Protein AF-G0WFC9-F1 (afdb_monomer_lite)

Organism: Naumovozyma dairenensis (strain ATCC 10597 / BCRC 20456 / CBS 421 / NBRC 0211 / NRRL Y-12639) (NCBI:txid1071378)

Radius of gyration: 32.81 Å; chains: 1; bounding box: 102×100×115 Å

Secondary structure (DSSP, 8-state):
----------------------------S-SS-------------------------------------------------------------PPPP---------------TTHHHHHHHHHHHHHHHHHTTSS-HHHHS---TT--GGGS-HHHHHHHHHHHHHHHHHT-S-EEEEEEGGG--SS-SSHHHH--EEEEETTSGGGTS-EEESS-SS----SEEEEEEEEEEES-SSHHHH--B--HHHHHHHHHHHHTT-----S-EE-------TT---TT-----PPPEEEEEEEEE---HHHHHHHTSS---HHHHHHHHHHHHHTT-TT-EEEEEEEEE-TTTS-HHHHHHHHHHHHGGGGGGSSS--SEEEEEEETTHHHHHHHHHHHHH---TTT-SS-GGG--TT-EEEEEEES--TT-----B--STTTT---HHHHHHHHHHHHHHHTTT--HHHHHHHGGGGGGGSTTSHHHHHHHHHHHHHHHH-TTEEEEEEEESSBSSS-HHHHTTTTEE-TTEEEEEEEEGGGGT--TT-GGGTT----B-SSSEEEEEEEPPHHHHHHHHHHHHHHHHHHTT-GGGHHHHHHHGGGGB-TTSSTTTS-HHHHHHHHHHHHHHHHHHHHHHGGGHHHHHHHHHHTTT-SSSS-PPPPGGG-BHHHHHHHHHHHHHH-TTTEEEE-STTT-HHHHHHHHHHHHTEEPPSS----EE-------SBTT-HHHHHHHHHHHHHHHHHHTT--S-----GGG-EEEEEEESSS--------------SSSHHHHHHHHHHHHHHHH----SHHHHHHHHHGGGGGGSSSHHHHHHHHTT--

Structure (mmCIF, N/CA/C/O backbone):
data_AF-G0WFC9-F1
#
_entry.id   AF-G0WFC9-F1
#
loop_
_atom_site.group_PDB
_atom_site.id
_atom_site.type_symbol
_atom_site.label_atom_id
_atom_site.label_alt_id
_atom_site.label_comp_id
_atom_site.label_asym_id
_atom_site.label_entity_id
_atom_site.label_seq_id
_atom_site.pdbx_PDB_ins_code
_atom_site.Cartn_x
_atom_site.Cartn_y
_atom_site.Cartn_z
_atom_site.occupancy
_atom_site.B_iso_or_equiv
_atom_site.auth_seq_id
_atom_site.auth_comp_id
_atom_site.auth_asym_id
_atom_site.auth_atom_id
_atom_site.pdbx_PDB_model_num
ATOM 1 N N . MET A 1 1 ? -49.660 -21.572 49.409 1.00 31.73 1 MET A N 1
ATOM 2 C CA . MET A 1 1 ? -49.561 -22.494 50.567 1.00 31.73 1 MET A CA 1
ATOM 3 C C . MET A 1 1 ? -48.087 -22.669 50.918 1.00 31.73 1 MET A C 1
ATOM 5 O O . MET A 1 1 ? -47.267 -22.162 50.166 1.00 31.73 1 MET A O 1
ATOM 9 N N . ALA A 1 2 ? -47.801 -23.280 52.070 1.00 26.69 2 ALA A N 1
ATOM 10 C CA . ALA A 1 2 ? -46.493 -23.438 52.724 1.00 26.69 2 ALA A CA 1
ATOM 11 C C . ALA A 1 2 ? -45.270 -23.740 51.814 1.00 26.69 2 ALA A C 1
ATOM 13 O O . ALA A 1 2 ? -45.464 -24.358 50.772 1.00 26.69 2 ALA A O 1
ATOM 14 N N . VAL A 1 3 ? -43.995 -23.510 52.178 1.00 25.81 3 VAL A N 1
ATOM 15 C CA . VAL A 1 3 ? -43.252 -22.647 53.147 1.00 25.81 3 VAL A CA 1
ATOM 16 C C . VAL A 1 3 ? -41.875 -23.313 53.389 1.00 25.81 3 VAL A C 1
ATOM 18 O O . VAL A 1 3 ? -41.826 -24.508 53.654 1.00 25.81 3 VAL A O 1
ATOM 21 N N . ASP A 1 4 ? -40.811 -22.507 53.305 1.00 26.42 4 ASP A N 1
ATOM 22 C CA . ASP A 1 4 ? -39.486 -22.602 53.957 1.00 26.42 4 ASP A CA 1
ATOM 23 C C . ASP A 1 4 ? -38.442 -23.729 53.722 1.00 26.42 4 ASP A C 1
ATOM 25 O O . ASP A 1 4 ? -38.667 -24.900 53.996 1.00 26.42 4 ASP A O 1
ATOM 29 N N . ASN A 1 5 ? -37.215 -23.239 53.441 1.00 25.92 5 ASN A N 1
ATOM 30 C CA . ASN A 1 5 ? -35.891 -23.605 53.999 1.00 25.92 5 ASN A CA 1
ATOM 31 C C . ASN A 1 5 ? -35.301 -25.023 53.739 1.00 25.92 5 ASN A C 1
ATOM 33 O O . ASN A 1 5 ? -36.009 -26.007 53.599 1.00 25.92 5 ASN A O 1
ATOM 37 N N . ALA A 1 6 ? -33.974 -25.215 53.660 1.00 25.92 6 ALA A N 1
ATOM 38 C CA . ALA A 1 6 ? -32.863 -24.374 54.132 1.00 25.92 6 ALA A CA 1
ATOM 39 C C . ALA A 1 6 ? -31.593 -24.453 53.248 1.00 25.92 6 ALA A C 1
ATOM 41 O O . ALA A 1 6 ? -31.439 -25.356 52.432 1.00 25.92 6 ALA A O 1
ATOM 42 N N . ASN A 1 7 ? -30.655 -23.532 53.493 1.00 26.22 7 ASN A N 1
ATOM 43 C CA . ASN A 1 7 ? -29.249 -23.593 53.064 1.00 26.22 7 ASN A CA 1
ATOM 44 C C . ASN A 1 7 ? -28.396 -24.054 54.275 1.00 26.22 7 ASN A C 1
ATOM 46 O O . ASN A 1 7 ? -28.788 -23.756 55.409 1.00 26.22 7 ASN A O 1
ATOM 50 N N . PRO A 1 8 ? -27.252 -24.741 54.093 1.00 32.75 8 PRO A N 1
ATOM 51 C CA . PRO A 1 8 ? -25.988 -23.994 54.176 1.00 32.75 8 PRO A CA 1
ATOM 52 C C . PRO A 1 8 ? -24.880 -24.483 53.217 1.00 32.75 8 PRO A C 1
ATOM 54 O O . PRO A 1 8 ? -24.989 -25.513 52.560 1.00 32.75 8 PRO A O 1
ATOM 57 N N . ALA A 1 9 ? -23.796 -23.707 53.148 1.00 24.02 9 ALA A N 1
ATOM 58 C CA . ALA A 1 9 ? -22.703 -23.858 52.187 1.00 24.02 9 ALA A CA 1
ATOM 59 C C . ALA A 1 9 ? -21.644 -24.918 52.551 1.00 24.02 9 ALA A C 1
ATOM 61 O O . ALA A 1 9 ? -21.425 -25.219 53.725 1.00 24.02 9 ALA A O 1
ATOM 62 N N . THR A 1 10 ? -20.869 -25.350 51.550 1.00 24.33 10 THR A N 1
ATOM 63 C CA . THR A 1 10 ? -19.395 -25.432 51.659 1.00 24.33 10 THR A CA 1
ATOM 64 C C . THR A 1 10 ? -18.723 -25.357 50.278 1.00 24.33 10 THR A C 1
ATOM 66 O O . THR A 1 10 ? -19.400 -25.271 49.256 1.00 24.33 10 THR A O 1
ATOM 69 N N . GLU A 1 11 ? -17.395 -25.257 50.280 1.00 24.58 11 GLU A N 1
ATOM 70 C CA . GLU A 1 11 ? -16.532 -24.779 49.190 1.00 24.58 11 GLU A CA 1
ATOM 71 C C . GLU A 1 11 ? -16.348 -25.764 48.017 1.00 24.58 11 GLU A C 1
ATOM 73 O O . GLU A 1 11 ? -16.495 -26.975 48.170 1.00 24.58 11 GLU A O 1
ATOM 78 N N . GLY A 1 12 ? -15.946 -25.242 46.850 1.00 24.16 12 GLY A N 1
ATOM 79 C CA . GLY A 1 12 ? -15.558 -26.047 45.685 1.00 24.16 12 GLY A CA 1
ATOM 80 C C . GLY A 1 12 ? -15.281 -25.202 44.438 1.00 24.16 12 GLY A C 1
ATOM 81 O O . GLY A 1 12 ? -16.201 -24.875 43.695 1.00 24.16 12 GLY A O 1
ATOM 82 N N . VAL A 1 13 ? -14.015 -24.838 44.201 1.00 25.50 13 VAL A N 1
ATOM 83 C CA . VAL A 1 13 ? -13.577 -24.146 42.973 1.00 25.50 13 VAL A CA 1
ATOM 84 C C . VAL A 1 13 ? -12.918 -25.158 42.038 1.00 25.50 13 VAL A C 1
ATOM 86 O O . VAL A 1 13 ? -11.794 -25.582 42.295 1.00 25.50 13 VAL A O 1
ATOM 89 N N . GLU A 1 14 ? -13.585 -25.511 40.938 1.00 24.70 14 GLU A N 1
ATOM 90 C CA . GLU A 1 14 ? -12.992 -26.326 39.870 1.00 24.70 14 GLU A CA 1
ATOM 91 C C . GLU A 1 14 ? -12.635 -25.473 38.647 1.00 24.70 14 GLU A C 1
ATOM 93 O O . GLU A 1 14 ? -13.493 -24.966 37.924 1.00 24.70 14 GLU A O 1
ATOM 98 N N . THR A 1 15 ? -11.335 -25.334 38.395 1.00 23.62 15 THR A N 1
ATOM 99 C CA . THR A 1 15 ? -10.777 -24.728 37.184 1.00 23.62 15 THR A CA 1
ATOM 100 C C . THR A 1 15 ? -10.531 -25.806 36.130 1.00 23.62 15 THR A C 1
ATOM 102 O O . THR A 1 15 ? -9.493 -26.466 36.124 1.00 23.62 15 THR A O 1
ATOM 105 N N . THR A 1 16 ? -11.474 -25.986 35.201 1.00 24.52 16 THR A N 1
ATOM 106 C CA . THR A 1 16 ? -11.339 -26.960 34.104 1.00 24.52 16 THR A CA 1
ATOM 107 C C . THR A 1 16 ? -10.248 -26.547 33.113 1.00 24.52 16 THR A C 1
ATOM 109 O O . THR A 1 16 ? -10.493 -25.785 32.175 1.00 24.52 16 THR A O 1
ATOM 112 N N . SER A 1 17 ? -9.035 -27.062 33.303 1.00 21.83 17 SER A N 1
ATOM 113 C CA . SER A 1 17 ? -7.941 -26.948 32.342 1.00 21.83 17 SER A CA 1
ATOM 114 C C . SER A 1 17 ? -8.113 -27.965 31.207 1.00 21.83 17 SER A C 1
ATOM 116 O O . SER A 1 17 ? -8.269 -29.163 31.435 1.00 21.83 17 SER A O 1
ATOM 118 N N . ILE A 1 18 ? -8.080 -27.490 29.959 1.00 23.70 18 ILE A N 1
ATOM 119 C CA . ILE A 1 18 ? -8.104 -28.356 28.773 1.00 23.70 18 ILE A CA 1
ATOM 120 C C . ILE A 1 18 ? -6.658 -28.648 28.372 1.00 23.70 18 ILE A C 1
ATOM 122 O O . ILE A 1 18 ? -5.916 -27.746 27.984 1.00 23.70 18 ILE A O 1
ATOM 126 N N . SER A 1 19 ? -6.247 -29.909 28.484 1.00 21.17 19 SER A N 1
ATOM 127 C CA . SER A 1 19 ? -4.893 -30.360 28.168 1.00 21.17 19 SER A CA 1
ATOM 128 C C . SER A 1 19 ? -4.743 -30.726 26.687 1.00 21.17 19 SER A C 1
ATOM 130 O O . SER A 1 19 ? -5.444 -31.589 26.159 1.00 21.17 19 SER A O 1
ATOM 132 N N . CYS A 1 20 ? -3.783 -30.100 26.001 1.00 22.27 20 CYS A N 1
ATOM 133 C CA . CYS A 1 20 ? -3.424 -30.476 24.634 1.00 22.27 20 CYS A CA 1
ATOM 134 C C . CYS A 1 20 ? -2.626 -31.790 24.624 1.00 22.27 20 CYS A C 1
ATOM 136 O O . CYS A 1 20 ? -1.502 -31.856 25.123 1.00 22.27 20 CYS A O 1
ATOM 138 N N . SER A 1 21 ? -3.190 -32.839 24.024 1.00 22.41 21 SER A N 1
ATOM 139 C CA . SER A 1 21 ? -2.544 -34.148 23.891 1.00 22.41 21 SER A CA 1
ATOM 140 C C . SER A 1 21 ? -1.449 -34.142 22.815 1.00 22.41 21 SER A C 1
ATOM 142 O O . SER A 1 21 ? -1.744 -34.011 21.626 1.00 22.41 21 SER A O 1
ATOM 144 N N . VAL A 1 22 ? -0.191 -34.347 23.212 1.00 22.59 22 VAL A N 1
ATOM 145 C CA . VAL A 1 22 ? 0.944 -34.468 22.280 1.00 22.59 22 VAL A CA 1
ATOM 146 C C . VAL A 1 22 ? 0.939 -35.847 21.607 1.00 22.59 22 VAL A C 1
ATOM 148 O O . VAL A 1 22 ? 1.142 -36.864 22.268 1.00 22.59 22 VAL A O 1
ATOM 151 N N . VAL A 1 23 ? 0.758 -35.891 20.283 1.00 22.70 23 VAL A N 1
ATOM 152 C CA . VAL A 1 23 ? 0.801 -37.135 19.490 1.00 22.70 23 VAL A CA 1
ATOM 153 C C . VAL A 1 23 ? 2.210 -37.360 18.927 1.00 22.70 23 VAL A C 1
ATOM 155 O O . VAL A 1 23 ? 2.611 -36.752 17.937 1.00 22.70 23 VAL A O 1
ATOM 158 N N . THR A 1 24 ? 2.976 -38.256 19.551 1.00 22.97 24 THR A N 1
ATOM 159 C CA . THR A 1 24 ? 4.380 -38.550 19.209 1.00 22.97 24 THR A CA 1
ATOM 160 C C . THR A 1 24 ? 4.529 -39.638 18.139 1.00 22.97 24 THR A C 1
ATOM 162 O O . THR A 1 24 ? 4.871 -40.787 18.421 1.00 22.97 24 THR A O 1
ATOM 165 N N . ASN A 1 25 ? 4.337 -39.276 16.868 1.00 24.22 25 ASN A N 1
ATOM 166 C CA . ASN A 1 25 ? 4.564 -40.194 15.745 1.00 24.22 25 ASN A CA 1
ATOM 167 C C . ASN A 1 25 ? 6.067 -40.340 15.414 1.00 24.22 25 ASN A C 1
ATOM 169 O O . ASN A 1 25 ? 6.614 -39.618 14.582 1.00 24.22 25 ASN A O 1
ATOM 173 N N . LYS A 1 26 ? 6.752 -41.296 16.057 1.00 24.34 26 LYS A N 1
ATOM 174 C CA . LYS A 1 26 ? 8.135 -41.670 15.708 1.00 24.34 26 LYS A CA 1
ATOM 175 C C . LYS A 1 26 ? 8.180 -42.449 14.386 1.00 24.34 26 LYS A C 1
ATOM 177 O O . LYS A 1 26 ? 7.756 -43.602 14.340 1.00 24.34 26 LYS A O 1
ATOM 182 N N . ARG A 1 27 ? 8.798 -41.874 13.349 1.00 24.23 27 ARG A N 1
ATOM 183 C CA . ARG A 1 27 ? 9.395 -42.612 12.219 1.00 24.23 27 ARG A CA 1
ATOM 184 C C . ARG A 1 27 ? 10.788 -42.055 11.924 1.00 24.23 27 ARG A C 1
ATOM 186 O O . ARG A 1 27 ? 10.979 -40.843 11.921 1.00 24.23 27 ARG A O 1
ATOM 193 N N . THR A 1 28 ? 11.759 -42.946 11.753 1.00 24.91 28 THR A N 1
ATOM 194 C CA . THR A 1 28 ? 13.186 -42.625 11.604 1.00 24.91 28 THR A CA 1
ATOM 195 C C . THR A 1 28 ? 13.568 -42.326 10.154 1.00 24.91 28 THR A C 1
ATOM 197 O O . THR A 1 28 ? 12.949 -42.821 9.218 1.00 24.91 28 THR A O 1
ATOM 200 N N . TRP A 1 29 ? 14.593 -41.491 9.975 1.00 25.50 29 TRP A N 1
ATOM 201 C CA . TRP A 1 29 ? 14.926 -40.807 8.714 1.00 25.50 29 TRP A CA 1
ATOM 202 C C . TRP A 1 29 ? 15.884 -41.572 7.769 1.00 25.50 29 TRP A C 1
ATOM 204 O O . TRP A 1 29 ? 16.484 -40.981 6.877 1.00 25.50 29 TRP A O 1
ATOM 214 N N . THR A 1 30 ? 16.073 -42.879 7.959 1.00 25.22 30 THR A N 1
ATOM 215 C CA . THR A 1 30 ? 17.232 -43.620 7.415 1.00 25.22 30 THR A CA 1
ATOM 216 C C . THR A 1 30 ? 17.039 -44.297 6.055 1.00 25.22 30 THR A C 1
ATOM 218 O O . THR A 1 30 ? 18.028 -44.651 5.417 1.00 25.22 30 THR A O 1
ATOM 221 N N . ASP A 1 31 ? 15.805 -44.465 5.575 1.00 27.83 31 ASP A N 1
ATOM 222 C CA . ASP A 1 31 ? 15.506 -45.478 4.544 1.00 27.83 31 ASP A CA 1
ATOM 223 C C . ASP A 1 31 ? 15.400 -44.922 3.103 1.00 27.83 31 ASP A C 1
ATOM 225 O O . ASP A 1 31 ? 14.920 -45.610 2.203 1.00 27.83 31 ASP A O 1
ATOM 229 N N . LEU A 1 32 ? 15.837 -43.677 2.858 1.00 27.81 32 LEU A N 1
ATOM 230 C CA . LEU A 1 32 ? 15.559 -42.941 1.607 1.00 27.81 32 LEU A CA 1
ATOM 231 C C . LEU A 1 32 ? 16.766 -42.634 0.693 1.00 27.81 32 LEU A C 1
ATOM 233 O O . LEU A 1 32 ? 16.575 -42.043 -0.367 1.00 27.81 32 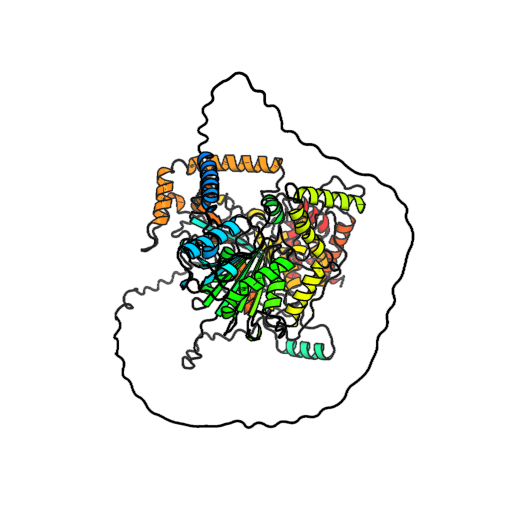LEU A O 1
ATOM 237 N N . PHE A 1 33 ? 17.992 -43.058 1.035 1.00 24.84 33 PHE A N 1
ATOM 238 C CA . PHE A 1 33 ? 19.209 -42.702 0.275 1.00 24.84 33 PHE A CA 1
ATOM 239 C C . PHE A 1 33 ? 20.107 -43.889 -0.132 1.00 24.84 33 PHE A C 1
ATOM 241 O O . PHE A 1 33 ? 21.286 -43.944 0.211 1.00 24.84 33 PHE A O 1
ATOM 248 N N . LEU A 1 34 ? 19.589 -44.811 -0.958 1.00 23.66 34 LEU A N 1
ATOM 249 C CA . LEU A 1 34 ? 20.420 -45.796 -1.676 1.00 23.66 34 LEU A CA 1
ATOM 250 C C . LEU A 1 34 ? 19.961 -46.064 -3.123 1.00 23.66 34 LEU A C 1
ATOM 252 O O . LEU A 1 34 ? 19.254 -47.038 -3.382 1.00 23.66 34 LEU A O 1
ATOM 256 N N . ARG A 1 35 ? 20.468 -45.263 -4.077 1.00 23.97 35 ARG A N 1
ATOM 257 C CA . ARG A 1 35 ? 21.059 -45.715 -5.366 1.00 23.97 35 ARG A CA 1
ATOM 258 C C . ARG A 1 35 ? 21.599 -44.532 -6.186 1.00 23.97 35 ARG A C 1
ATOM 260 O O . ARG A 1 35 ? 20.958 -43.494 -6.293 1.00 23.97 35 ARG A O 1
ATOM 267 N N . ARG A 1 36 ? 22.792 -44.704 -6.769 1.00 23.73 36 ARG A N 1
ATOM 268 C CA . ARG A 1 36 ? 23.409 -43.789 -7.753 1.00 23.73 36 ARG A CA 1
ATOM 269 C C . ARG A 1 36 ? 23.038 -44.213 -9.193 1.00 23.73 36 ARG A C 1
ATOM 271 O O . ARG A 1 36 ? 22.570 -45.339 -9.367 1.00 23.73 36 ARG A O 1
ATOM 278 N N . PRO A 1 37 ? 23.181 -43.329 -10.201 1.00 23.73 37 PRO A N 1
ATOM 279 C CA . PRO A 1 37 ? 22.574 -43.528 -11.520 1.00 23.73 37 PRO A CA 1
ATOM 280 C C . PRO A 1 37 ? 23.294 -44.563 -12.394 1.00 23.73 37 PRO A C 1
ATOM 282 O O . PRO A 1 37 ? 24.479 -44.839 -12.213 1.00 23.73 37 PRO A O 1
ATOM 285 N N . ILE A 1 38 ? 22.571 -45.066 -13.398 1.00 23.70 38 ILE A N 1
ATOM 286 C CA . ILE A 1 38 ? 23.099 -45.855 -14.519 1.00 23.70 38 ILE A CA 1
ATOM 287 C C . ILE A 1 38 ? 22.883 -45.046 -15.804 1.00 23.70 38 ILE A C 1
ATOM 289 O O . ILE A 1 38 ? 21.805 -44.493 -16.013 1.00 23.70 38 ILE A O 1
ATOM 293 N N . VAL A 1 39 ? 23.909 -44.984 -16.651 1.00 24.70 39 VAL A N 1
ATOM 294 C CA . VAL A 1 39 ? 23.888 -44.320 -17.963 1.00 24.70 39 VAL A CA 1
ATOM 295 C C . VAL A 1 39 ? 23.737 -45.372 -19.064 1.00 24.70 39 VAL A C 1
ATOM 297 O O . VAL A 1 39 ? 24.510 -46.331 -19.064 1.00 24.70 39 VAL A O 1
ATOM 300 N N . PRO A 1 40 ? 22.830 -45.179 -20.037 1.00 24.73 40 PRO A N 1
ATOM 301 C CA . PRO A 1 40 ? 22.919 -45.819 -21.340 1.00 24.73 40 PRO A CA 1
ATOM 302 C C . PRO A 1 40 ? 23.317 -44.827 -22.447 1.00 24.73 40 PRO A C 1
ATOM 304 O O . PRO A 1 40 ? 22.805 -43.715 -22.560 1.00 24.73 40 PRO A O 1
ATOM 307 N N . ILE A 1 41 ? 24.273 -45.296 -23.239 1.00 24.22 41 ILE A N 1
ATOM 308 C CA . ILE A 1 41 ? 24.921 -44.699 -24.411 1.00 24.22 41 ILE A CA 1
ATOM 309 C C . ILE A 1 41 ? 23.929 -44.506 -25.584 1.00 24.22 41 ILE A C 1
ATOM 311 O O . ILE A 1 41 ? 22.889 -45.157 -25.635 1.00 24.22 41 ILE A O 1
ATOM 315 N N . ASN A 1 42 ? 24.276 -43.625 -26.532 1.00 24.42 42 ASN A N 1
ATOM 316 C CA . ASN A 1 42 ? 23.567 -43.412 -27.804 1.00 24.42 42 ASN A CA 1
ATOM 317 C C . ASN A 1 42 ? 23.346 -44.702 -28.615 1.00 24.42 42 ASN A C 1
ATOM 319 O O . ASN A 1 42 ? 24.247 -45.533 -28.697 1.00 24.42 42 ASN A O 1
ATOM 323 N N . GLU A 1 43 ? 22.281 -44.731 -29.418 1.00 24.34 43 GLU A N 1
ATOM 324 C CA . GLU A 1 43 ? 22.300 -45.429 -30.709 1.00 24.34 43 GLU A CA 1
ATOM 325 C C . GLU A 1 43 ? 21.490 -44.647 -31.762 1.00 24.34 43 GLU A C 1
ATOM 327 O O . GLU A 1 43 ? 20.539 -43.941 -31.430 1.00 24.34 43 GLU A O 1
ATOM 332 N N . ASN A 1 44 ? 21.914 -44.710 -33.030 1.00 24.22 44 ASN A N 1
ATOM 333 C CA . ASN A 1 44 ? 21.280 -44.003 -34.151 1.00 24.22 44 ASN A CA 1
ATOM 334 C C . ASN A 1 44 ? 20.247 -44.895 -34.849 1.00 24.22 44 ASN A C 1
ATOM 336 O O . ASN A 1 44 ? 20.459 -46.098 -34.985 1.00 24.22 44 ASN A O 1
ATOM 340 N N . THR A 1 45 ? 19.212 -44.304 -35.449 1.00 25.83 45 THR A N 1
ATOM 341 C CA . THR A 1 45 ? 18.522 -44.925 -36.596 1.00 25.83 45 THR A CA 1
ATOM 342 C C . THR A 1 45 ? 17.838 -43.874 -37.471 1.00 25.83 45 THR A C 1
ATOM 344 O O . THR A 1 45 ? 17.292 -42.893 -36.975 1.00 25.83 45 THR A O 1
ATOM 347 N N . THR A 1 46 ? 17.887 -44.076 -38.787 1.00 25.62 46 THR A N 1
ATOM 348 C CA . THR A 1 46 ? 17.332 -43.188 -39.823 1.00 25.62 46 THR A CA 1
ATOM 349 C C . THR A 1 46 ? 16.203 -43.888 -40.574 1.00 25.62 46 THR A C 1
ATOM 351 O O . THR A 1 46 ? 16.395 -45.032 -40.987 1.00 25.62 46 THR A O 1
ATOM 354 N N . ALA A 1 47 ? 15.077 -43.210 -40.820 1.00 25.34 47 ALA A N 1
ATOM 355 C CA . ALA A 1 47 ? 14.061 -43.665 -41.775 1.00 25.34 47 ALA A CA 1
ATOM 356 C C . ALA A 1 47 ? 13.241 -42.495 -42.353 1.00 25.34 47 ALA A C 1
ATOM 358 O O . ALA A 1 47 ? 12.731 -41.647 -41.623 1.00 25.34 47 ALA A O 1
ATOM 359 N N . ASP A 1 48 ? 13.133 -42.484 -43.677 1.00 24.67 48 ASP A N 1
ATOM 360 C CA . ASP A 1 48 ? 12.529 -41.458 -44.531 1.00 24.67 48 ASP A CA 1
ATOM 361 C C . ASP A 1 48 ? 10.986 -41.388 -44.455 1.00 24.67 48 ASP A C 1
ATOM 363 O O . ASP A 1 48 ? 10.338 -42.418 -44.260 1.00 24.67 48 ASP A O 1
ATOM 367 N N . ASN A 1 49 ? 10.386 -40.220 -44.758 1.00 25.75 49 ASN A N 1
ATOM 368 C CA . ASN A 1 49 ? 9.578 -39.985 -45.985 1.00 25.75 49 ASN A CA 1
ATOM 369 C C . ASN A 1 49 ? 8.624 -38.762 -45.917 1.00 25.75 49 ASN A C 1
ATOM 371 O O . ASN A 1 49 ? 7.832 -38.629 -44.992 1.00 25.75 49 ASN A O 1
ATOM 375 N N . ASN A 1 50 ? 8.658 -37.943 -46.980 1.00 24.72 50 ASN A N 1
ATOM 376 C CA . ASN A 1 50 ? 7.535 -37.401 -47.783 1.00 24.72 50 ASN A CA 1
ATOM 377 C C . ASN A 1 50 ? 6.148 -37.214 -47.103 1.00 24.72 50 ASN A C 1
ATOM 379 O O . ASN A 1 50 ? 5.542 -38.177 -46.644 1.00 24.72 50 ASN A O 1
ATOM 383 N N . ASN A 1 51 ? 5.476 -36.053 -47.201 1.00 25.84 51 ASN A N 1
ATOM 384 C CA . ASN A 1 51 ? 5.006 -35.532 -48.497 1.00 25.84 51 ASN A CA 1
ATOM 385 C C . ASN A 1 51 ? 4.461 -34.079 -48.498 1.00 25.84 51 ASN A C 1
ATOM 387 O O . ASN A 1 51 ? 4.227 -33.467 -47.458 1.00 25.84 51 ASN A O 1
ATOM 391 N N . ASN A 1 52 ? 4.222 -33.586 -49.718 1.00 25.45 52 ASN A N 1
ATOM 392 C CA . ASN A 1 52 ? 3.806 -32.232 -50.114 1.00 25.45 52 ASN A CA 1
ATOM 393 C C . ASN A 1 52 ? 2.389 -31.792 -49.676 1.00 25.45 52 ASN A C 1
ATOM 395 O O . ASN A 1 52 ? 1.490 -32.620 -49.533 1.00 25.45 52 ASN A O 1
ATOM 399 N N . ASN A 1 53 ? 2.181 -30.467 -49.591 1.00 27.88 53 ASN A N 1
ATOM 400 C CA . ASN A 1 53 ? 1.282 -29.658 -50.455 1.00 27.88 53 ASN A CA 1
ATOM 401 C C . ASN A 1 53 ? 1.258 -28.211 -49.908 1.00 27.88 53 ASN A C 1
ATOM 403 O O . ASN A 1 53 ? 0.935 -27.986 -48.747 1.00 27.88 53 ASN A O 1
ATOM 407 N N . GLU A 1 54 ? 1.800 -27.214 -50.608 1.00 27.05 54 GLU A N 1
ATOM 408 C CA . GLU A 1 54 ? 1.181 -26.485 -51.734 1.00 27.05 54 GLU A CA 1
ATOM 409 C C . GLU A 1 54 ? -0.142 -25.774 -51.390 1.00 27.05 54 GLU A C 1
ATOM 411 O O . GLU A 1 54 ? -1.183 -26.398 -51.198 1.00 27.05 54 GLU A O 1
ATOM 416 N N . THR A 1 55 ? -0.104 -24.436 -51.401 1.00 26.53 55 THR A N 1
ATOM 417 C CA . THR A 1 55 ? -1.280 -23.556 -51.462 1.00 26.53 55 THR A CA 1
ATOM 418 C C . THR A 1 55 ? -1.110 -22.556 -52.606 1.00 26.53 55 THR A C 1
ATOM 420 O O . THR A 1 55 ? -0.140 -21.802 -52.665 1.00 26.53 55 THR A O 1
ATOM 423 N N . THR A 1 56 ? -2.050 -22.569 -53.550 1.00 26.70 56 THR A N 1
ATOM 424 C CA . THR A 1 56 ? -2.013 -21.751 -54.770 1.00 26.70 56 THR A CA 1
ATOM 425 C C . THR A 1 56 ? -2.358 -20.282 -54.536 1.00 26.70 56 THR A C 1
ATOM 427 O O . THR A 1 56 ? -3.157 -19.927 -53.670 1.00 26.70 56 THR A O 1
ATOM 430 N N . THR A 1 57 ? -1.796 -19.427 -55.386 1.00 25.53 57 THR A N 1
ATOM 431 C CA . THR A 1 57 ? -2.140 -18.010 -55.522 1.00 25.53 57 THR A CA 1
ATOM 432 C C . THR A 1 57 ? -3.454 -17.794 -56.278 1.00 25.53 57 THR A C 1
ATOM 434 O O . THR A 1 57 ? -3.760 -18.510 -57.225 1.00 25.53 57 THR A O 1
ATOM 437 N N . THR A 1 58 ? -4.145 -16.698 -55.956 1.00 25.83 58 THR A N 1
ATOM 438 C CA . THR A 1 58 ? -4.989 -15.952 -56.908 1.00 25.83 58 THR A CA 1
ATOM 439 C C . THR A 1 58 ? -4.897 -14.456 -56.605 1.00 25.83 58 THR A C 1
ATOM 441 O O . THR A 1 58 ? -4.863 -14.058 -55.441 1.00 25.83 58 THR A O 1
ATOM 444 N N . ARG A 1 59 ? -4.831 -13.637 -57.658 1.00 27.03 59 ARG A N 1
ATOM 445 C CA . ARG A 1 59 ? -4.997 -12.173 -57.630 1.00 27.03 59 ARG A CA 1
ATOM 446 C C . ARG A 1 59 ? -6.429 -11.827 -58.053 1.00 27.03 59 ARG A C 1
ATOM 448 O O . ARG A 1 59 ? -7.053 -12.640 -58.721 1.00 27.03 59 ARG A O 1
ATOM 455 N N . ASP A 1 60 ? -6.913 -10.649 -57.660 1.00 24.34 60 ASP A N 1
ATOM 456 C CA . ASP A 1 60 ? -7.253 -9.520 -58.556 1.00 24.34 60 ASP A CA 1
ATOM 457 C C . ASP A 1 60 ? -7.626 -8.302 -57.671 1.00 24.34 60 ASP A C 1
ATOM 459 O O . ASP A 1 60 ? -8.190 -8.502 -56.598 1.00 24.34 60 ASP A O 1
ATOM 463 N N . ASN A 1 61 ? -7.230 -7.033 -57.869 1.00 26.77 61 ASN A N 1
ATOM 464 C CA . ASN A 1 61 ? -6.841 -6.154 -58.999 1.00 26.77 61 ASN A CA 1
ATOM 465 C C . ASN A 1 61 ? -7.972 -5.431 -59.765 1.00 26.77 61 ASN A C 1
ATOM 467 O O . ASN A 1 61 ? -8.336 -5.854 -60.851 1.00 26.77 61 ASN A O 1
ATOM 471 N N . THR A 1 62 ? -8.365 -4.253 -59.252 1.00 25.12 62 THR A N 1
ATOM 472 C CA . THR A 1 62 ? -8.738 -2.994 -59.966 1.00 25.12 62 THR A CA 1
ATOM 473 C C . THR A 1 62 ? -8.796 -1.871 -58.893 1.00 25.12 62 THR A C 1
ATOM 475 O O . THR A 1 62 ? -9.278 -2.167 -57.802 1.00 25.12 62 THR A O 1
ATOM 478 N N . LEU A 1 63 ? -8.232 -0.645 -58.972 1.00 26.38 63 LEU A N 1
ATOM 479 C CA . LEU A 1 63 ? -8.093 0.382 -60.043 1.00 26.38 63 LEU A CA 1
ATOM 480 C C . LEU A 1 63 ? -9.474 0.940 -60.469 1.00 26.38 63 LEU A C 1
ATOM 482 O O . LEU A 1 63 ? -10.388 0.152 -60.650 1.00 26.38 63 LEU A O 1
ATOM 486 N N . GLU A 1 64 ? -9.780 2.238 -60.608 1.00 26.14 64 GLU A N 1
ATOM 487 C CA . GLU A 1 64 ? -9.063 3.543 -60.622 1.00 26.14 64 GLU A CA 1
ATOM 488 C C . GLU A 1 64 ? -10.116 4.663 -60.265 1.00 26.14 64 GLU A C 1
ATOM 490 O O . GLU A 1 64 ? -11.259 4.300 -59.995 1.00 26.14 64 GLU A O 1
ATOM 495 N N . ASN A 1 65 ? -9.936 6.000 -60.188 1.00 25.72 65 ASN A N 1
ATOM 496 C CA . ASN A 1 65 ? -8.876 6.991 -60.495 1.00 25.72 65 ASN A CA 1
ATOM 497 C C . ASN A 1 65 ? -9.133 8.300 -59.657 1.00 25.72 65 ASN A C 1
ATOM 499 O O . ASN A 1 65 ? -10.283 8.545 -59.306 1.00 25.72 65 ASN A O 1
ATOM 503 N N . GLN A 1 66 ? -8.134 9.020 -59.107 1.00 26.84 66 GLN A N 1
ATOM 504 C CA . GLN A 1 66 ? -7.408 10.230 -59.612 1.00 26.84 66 GLN A CA 1
ATOM 505 C C . GLN A 1 66 ? -8.033 11.642 -59.402 1.00 26.84 66 GLN A C 1
ATOM 507 O O . GLN A 1 66 ? -9.224 11.826 -59.617 1.00 26.84 66 GLN A O 1
ATOM 512 N N . ASN A 1 67 ? -7.137 12.619 -59.120 1.00 27.39 67 ASN A N 1
ATOM 513 C CA . ASN A 1 67 ? -7.192 14.091 -59.359 1.00 27.39 67 ASN A CA 1
ATOM 514 C C . ASN A 1 67 ? -8.269 14.926 -58.595 1.00 27.39 67 ASN A C 1
ATOM 516 O O . ASN A 1 67 ? -9.280 14.376 -58.177 1.00 27.39 67 ASN A O 1
ATOM 520 N N . ASP A 1 68 ? -8.167 16.243 -58.315 1.00 27.55 68 ASP A N 1
ATOM 521 C CA . ASP A 1 68 ? -7.162 17.344 -58.464 1.00 27.55 68 ASP A CA 1
ATOM 522 C C . ASP A 1 68 ? -7.573 18.520 -57.498 1.00 27.55 68 ASP A C 1
ATOM 524 O O . ASP A 1 68 ? -8.609 18.375 -56.848 1.00 27.55 68 ASP A O 1
ATOM 528 N N . SER A 1 69 ? -6.941 19.699 -57.291 1.00 27.30 69 SER A N 1
ATOM 529 C CA . SER A 1 69 ? -5.671 20.376 -57.687 1.00 27.30 69 SER A CA 1
ATOM 530 C C . SER A 1 69 ? -5.321 21.517 -56.663 1.00 27.30 69 SER A C 1
ATOM 532 O O . SER A 1 69 ? -5.996 21.639 -55.647 1.00 27.30 69 SER A O 1
ATOM 534 N N . GLU A 1 70 ? -4.279 22.339 -56.935 1.00 26.66 70 GLU A N 1
ATOM 535 C CA . GLU A 1 70 ? -4.032 23.769 -56.533 1.00 26.66 70 GLU A CA 1
ATOM 536 C C . GLU A 1 70 ? -4.125 24.227 -55.041 1.00 26.66 70 GLU A C 1
ATOM 538 O O . GLU A 1 70 ? -5.098 24.006 -54.336 1.00 26.66 70 GLU A O 1
ATOM 543 N N . GLN A 1 71 ? -3.090 24.814 -54.408 1.00 27.03 71 GLN A N 1
ATOM 544 C CA . GLN A 1 71 ? -2.402 26.122 -54.594 1.00 27.03 71 GLN A CA 1
ATOM 545 C C . GLN A 1 71 ? -3.197 27.406 -54.243 1.00 27.03 71 GLN A C 1
ATOM 547 O O . GLN A 1 71 ? -4.107 27.790 -54.967 1.00 27.03 71 GLN A O 1
ATOM 552 N N . THR A 1 72 ? -2.721 28.194 -53.257 1.00 26.62 72 THR A N 1
ATOM 553 C CA . THR A 1 72 ? -2.165 29.566 -53.468 1.00 26.62 72 THR A CA 1
ATOM 554 C C . THR A 1 72 ? -1.651 30.250 -52.180 1.00 26.62 72 THR A C 1
ATOM 556 O O . THR A 1 72 ? -1.963 29.855 -51.062 1.00 26.62 72 THR A O 1
ATOM 559 N N . ASN A 1 73 ? -0.810 31.280 -52.358 1.00 26.75 73 ASN A N 1
ATOM 560 C CA . ASN A 1 73 ? -0.106 32.041 -51.312 1.00 26.75 73 ASN A CA 1
ATOM 561 C C . ASN A 1 73 ? -0.967 33.099 -50.593 1.00 26.75 73 ASN A C 1
ATOM 563 O O . ASN A 1 73 ? -1.859 33.680 -51.212 1.00 26.75 73 ASN A O 1
ATOM 567 N N . ARG A 1 74 ? -0.516 33.548 -49.406 1.00 25.44 74 ARG A N 1
ATOM 568 C CA . ARG A 1 74 ? -0.334 34.994 -49.123 1.00 25.44 74 ARG A CA 1
ATOM 569 C C . ARG A 1 74 ? 0.678 35.277 -48.001 1.00 25.44 74 ARG A C 1
ATOM 571 O O . ARG A 1 74 ? 0.943 34.427 -47.161 1.00 25.44 74 ARG A O 1
ATOM 578 N N . ILE A 1 75 ? 1.263 36.473 -48.067 1.00 26.72 75 ILE A N 1
ATOM 579 C CA . ILE A 1 75 ? 2.400 37.021 -47.299 1.00 26.72 75 ILE A CA 1
ATOM 580 C C . ILE A 1 75 ? 2.105 38.531 -47.060 1.00 26.72 75 ILE A C 1
ATOM 582 O O . ILE A 1 75 ? 1.203 39.054 -47.719 1.00 26.72 75 ILE A O 1
ATOM 586 N N . ASN A 1 76 ? 2.884 39.215 -46.200 1.00 26.94 76 ASN A N 1
ATOM 587 C CA . ASN A 1 76 ? 2.931 40.677 -45.940 1.00 26.94 76 ASN A CA 1
ATOM 588 C C . ASN A 1 76 ? 1.804 41.296 -45.065 1.00 26.94 76 ASN A C 1
ATOM 590 O O . ASN A 1 76 ? 0.654 40.881 -45.166 1.00 26.94 76 ASN A O 1
ATOM 594 N N . ASN A 1 77 ? 2.041 42.347 -44.250 1.00 28.14 77 ASN A N 1
ATOM 595 C CA . ASN A 1 77 ? 3.291 42.864 -43.634 1.00 28.14 77 ASN A CA 1
ATOM 596 C C . ASN A 1 77 ? 3.006 43.971 -42.577 1.00 28.14 77 ASN A C 1
ATOM 598 O O . ASN A 1 77 ? 1.966 44.612 -42.672 1.00 28.14 77 ASN A O 1
ATOM 602 N N . GLU A 1 78 ? 4.003 44.258 -41.713 1.00 29.27 78 GLU A N 1
ATOM 603 C CA . GLU A 1 78 ? 4.389 45.605 -41.187 1.00 29.27 78 GLU A CA 1
ATOM 604 C C . GLU A 1 78 ? 3.374 46.420 -40.330 1.00 29.27 78 GLU A C 1
ATOM 606 O O . GLU A 1 78 ? 2.195 46.102 -40.281 1.00 29.27 78 GLU A O 1
ATOM 611 N N . GLN A 1 79 ? 3.720 47.462 -39.546 1.00 27.39 79 GLN A N 1
ATOM 612 C CA . GLN A 1 79 ? 4.963 48.202 -39.183 1.00 27.39 79 GLN A CA 1
ATOM 613 C C . GLN A 1 79 ? 4.751 48.778 -37.732 1.00 27.39 79 GLN A C 1
ATOM 615 O O . GLN A 1 79 ? 3.663 48.599 -37.191 1.00 27.39 79 GLN A O 1
ATOM 620 N N . ALA A 1 80 ? 5.650 49.446 -36.983 1.00 24.55 80 ALA A N 1
ATOM 621 C CA . ALA A 1 80 ? 6.895 50.185 -37.260 1.00 24.55 80 ALA A CA 1
ATOM 622 C C . ALA A 1 80 ? 7.878 50.203 -36.045 1.00 24.55 80 ALA A C 1
ATOM 624 O O . ALA A 1 80 ? 7.528 49.758 -34.954 1.00 24.55 80 ALA A O 1
ATOM 625 N N . GLY A 1 81 ? 9.098 50.741 -36.245 1.00 20.86 81 GLY A N 1
ATOM 626 C CA . GLY A 1 81 ? 10.112 51.048 -35.203 1.00 20.86 81 GLY A CA 1
ATOM 627 C C . GLY A 1 81 ? 9.971 52.466 -34.596 1.00 20.86 81 GLY A C 1
ATOM 628 O O . GLY A 1 81 ? 8.828 52.922 -34.526 1.00 20.86 81 GLY A O 1
ATOM 629 N N . PRO A 1 82 ? 11.050 53.201 -34.192 1.00 35.09 82 PRO A N 1
ATOM 630 C CA . PRO A 1 82 ? 12.480 53.078 -34.587 1.00 35.09 82 PRO A CA 1
ATOM 631 C C . PRO A 1 82 ? 13.521 53.055 -33.398 1.00 35.09 82 PRO A C 1
ATOM 633 O O . PRO A 1 82 ? 13.139 53.337 -32.270 1.00 35.09 82 PRO A O 1
ATOM 636 N N . VAL A 1 83 ? 14.747 52.482 -33.531 1.00 28.09 83 VAL A N 1
ATOM 637 C CA . VAL A 1 83 ? 16.110 53.095 -33.793 1.00 28.09 83 VAL A CA 1
ATOM 638 C C . VAL A 1 83 ? 16.621 54.043 -32.661 1.00 28.09 83 VAL A C 1
ATOM 640 O O . VAL A 1 83 ? 15.803 54.779 -32.130 1.00 28.09 83 VAL A O 1
ATOM 643 N N . GLN A 1 84 ? 17.888 54.117 -32.177 1.00 25.72 84 GLN A N 1
ATOM 644 C CA . GLN A 1 84 ? 19.286 53.802 -32.629 1.00 25.72 84 GLN A CA 1
ATOM 645 C C . GLN A 1 84 ? 20.126 53.182 -31.448 1.00 25.72 84 GLN A C 1
ATOM 647 O O . GLN A 1 84 ? 19.688 53.303 -30.309 1.00 25.72 84 GLN A O 1
ATOM 652 N N . SER A 1 85 ? 21.134 52.299 -31.643 1.00 25.31 85 SER A N 1
ATOM 653 C CA . SER A 1 85 ? 22.627 52.491 -31.721 1.00 25.31 85 SER A CA 1
ATOM 654 C C . SER A 1 85 ? 23.369 52.877 -30.402 1.00 25.31 85 SER A C 1
ATOM 656 O O . SER A 1 85 ? 22.728 53.359 -29.478 1.00 25.31 85 SER A O 1
ATOM 658 N N . ASP A 1 86 ? 24.675 52.631 -30.156 1.00 23.25 86 ASP A N 1
ATOM 659 C CA . ASP A 1 86 ? 25.835 52.223 -30.995 1.00 23.25 86 ASP A CA 1
ATOM 660 C C . ASP A 1 86 ? 26.858 51.281 -30.267 1.00 23.25 86 ASP A C 1
ATOM 662 O O . ASP A 1 86 ? 26.622 50.827 -29.148 1.00 23.25 86 ASP A O 1
ATOM 666 N N . VAL A 1 87 ? 27.984 50.950 -30.928 1.00 22.95 87 VAL A N 1
ATOM 667 C CA . VAL A 1 87 ? 29.016 49.901 -30.637 1.00 22.95 87 VAL A CA 1
ATOM 668 C C . VAL A 1 87 ? 30.439 50.489 -30.938 1.00 22.95 87 VAL A C 1
ATOM 670 O O . VAL A 1 87 ? 30.446 51.563 -31.544 1.00 22.95 87 VAL A O 1
ATOM 673 N N . PRO A 1 88 ? 31.657 49.907 -30.679 1.00 42.56 88 PRO A N 1
ATOM 674 C CA . PRO A 1 88 ? 32.201 48.853 -29.771 1.00 42.56 88 PRO A CA 1
ATOM 675 C C . PRO A 1 88 ? 33.361 49.355 -28.835 1.00 42.56 88 PRO A C 1
ATOM 677 O O . PRO A 1 88 ? 33.673 50.539 -28.820 1.00 42.56 88 PRO A O 1
ATOM 680 N N . VAL A 1 89 ? 34.075 48.451 -28.121 1.00 24.61 89 VAL A N 1
ATOM 681 C CA . VAL A 1 89 ? 35.549 48.153 -28.245 1.00 24.61 89 VAL A CA 1
ATOM 682 C C . VAL A 1 89 ? 36.114 47.404 -27.008 1.00 24.61 89 VAL A C 1
ATOM 684 O O . VAL A 1 89 ? 35.609 47.515 -25.898 1.00 24.61 89 VAL A O 1
ATOM 687 N N . SER A 1 90 ? 37.152 46.586 -27.230 1.00 23.89 90 SER A N 1
ATOM 688 C CA . SER A 1 90 ? 37.839 45.673 -26.294 1.00 23.89 90 SER A CA 1
ATOM 689 C C . SER A 1 90 ? 39.082 46.242 -25.586 1.00 23.89 90 SER A C 1
ATOM 691 O O . SER A 1 90 ? 39.806 47.019 -26.206 1.00 23.89 90 SER A O 1
ATOM 693 N N . SER A 1 91 ? 39.480 45.661 -24.441 1.00 23.06 91 SER A N 1
ATOM 694 C CA . SER A 1 91 ? 40.900 45.344 -24.147 1.00 23.06 91 SER A CA 1
ATOM 695 C C . SER A 1 91 ? 41.086 44.346 -22.982 1.00 23.06 91 SER A C 1
ATOM 697 O O . SER A 1 91 ? 40.173 44.087 -22.202 1.00 23.06 91 SER A O 1
ATOM 699 N N . THR A 1 92 ? 42.278 43.743 -22.911 1.00 22.56 92 THR A N 1
ATOM 700 C CA . THR A 1 92 ? 42.724 42.707 -21.954 1.00 22.56 92 THR A CA 1
ATOM 701 C C . THR A 1 92 ? 43.711 43.243 -20.911 1.00 22.56 92 THR A C 1
ATOM 703 O O . THR A 1 92 ? 44.600 43.989 -21.315 1.00 22.56 92 THR A O 1
ATOM 706 N N . THR A 1 93 ? 43.712 42.704 -19.680 1.00 24.33 93 THR A N 1
ATOM 707 C CA . THR A 1 93 ? 44.954 42.425 -18.906 1.00 24.33 93 THR A CA 1
ATOM 708 C C . THR A 1 93 ? 44.742 41.477 -17.711 1.00 24.33 93 THR A C 1
ATOM 710 O O . THR A 1 93 ? 43.622 41.250 -17.261 1.00 24.33 93 THR A O 1
ATOM 713 N N . THR A 1 94 ? 45.849 40.901 -17.231 1.00 23.97 94 THR A N 1
ATOM 714 C CA . THR A 1 94 ? 45.998 39.938 -16.118 1.00 23.97 94 THR A CA 1
ATOM 715 C C . THR A 1 94 ? 46.418 40.618 -14.784 1.00 23.97 94 THR A C 1
ATOM 717 O O . THR A 1 94 ? 46.634 41.831 -14.782 1.00 23.97 94 THR A O 1
ATOM 720 N N . PRO A 1 95 ? 46.478 39.902 -13.634 1.00 40.44 95 PRO A N 1
ATOM 721 C CA . PRO A 1 95 ? 46.452 40.512 -12.292 1.00 40.44 95 PRO A CA 1
ATOM 722 C C . PRO A 1 95 ? 47.837 40.741 -11.645 1.00 40.44 95 PRO A C 1
ATOM 724 O O . PRO A 1 95 ? 48.840 40.232 -12.145 1.00 40.44 95 PRO A O 1
ATOM 727 N N . PRO A 1 96 ? 47.886 41.411 -10.474 1.00 24.42 96 PRO A N 1
ATOM 728 C CA . PRO A 1 96 ? 48.996 41.342 -9.525 1.00 24.42 96 PRO A CA 1
ATOM 729 C C . PRO A 1 96 ? 48.738 40.344 -8.374 1.00 24.42 96 PRO A C 1
ATOM 731 O O . PRO A 1 96 ? 47.616 40.213 -7.883 1.00 24.42 96 PRO A O 1
ATOM 734 N N . SER A 1 97 ? 49.802 39.687 -7.909 1.00 26.44 97 SER A N 1
ATOM 735 C CA . SER A 1 97 ? 49.878 38.943 -6.641 1.00 26.44 97 SER A CA 1
ATOM 736 C C . SER A 1 97 ? 50.508 39.800 -5.527 1.00 26.44 97 SER A C 1
ATOM 738 O O . SER A 1 97 ? 51.114 40.834 -5.810 1.00 26.44 97 SER A O 1
ATOM 740 N N . GLY A 1 98 ? 50.392 39.368 -4.267 1.00 23.67 98 GLY A N 1
ATOM 741 C CA . GLY A 1 98 ? 51.055 39.990 -3.114 1.00 23.67 98 GLY A CA 1
ATOM 742 C C . GLY A 1 98 ? 50.802 39.195 -1.828 1.00 23.67 98 GLY A C 1
ATOM 743 O O . GLY A 1 98 ? 49.646 38.967 -1.476 1.00 23.67 98 GLY A O 1
ATOM 744 N N . ASP A 1 99 ? 51.875 38.759 -1.169 1.00 24.03 99 ASP A N 1
ATOM 745 C CA . ASP A 1 99 ? 51.877 37.745 -0.100 1.00 24.03 99 ASP A CA 1
ATOM 746 C C . ASP A 1 99 ? 52.167 38.317 1.313 1.00 24.03 99 ASP A C 1
ATOM 748 O O . ASP A 1 99 ? 52.377 39.518 1.470 1.00 24.03 99 ASP A O 1
ATOM 752 N N . GLU A 1 100 ? 52.253 37.406 2.304 1.00 25.19 100 GLU A N 1
ATOM 753 C CA . GLU A 1 100 ? 52.930 37.536 3.623 1.00 25.19 100 GLU A CA 1
ATOM 754 C C . GLU A 1 100 ? 52.249 38.429 4.709 1.00 25.19 100 GLU A C 1
ATOM 756 O O . GLU A 1 100 ? 51.922 39.581 4.471 1.00 25.19 100 GLU A O 1
ATOM 761 N N . ASN A 1 101 ? 52.029 38.038 5.982 1.00 25.44 101 ASN A N 1
ATOM 762 C CA . ASN A 1 101 ? 52.727 37.073 6.851 1.00 25.44 101 ASN A CA 1
ATOM 763 C C . ASN A 1 101 ? 52.026 36.852 8.234 1.00 25.44 101 ASN A C 1
ATOM 765 O O . ASN A 1 101 ? 51.364 37.751 8.744 1.00 25.44 101 ASN A O 1
ATOM 769 N N . ASN A 1 102 ? 52.362 35.721 8.882 1.00 24.31 102 ASN A N 1
ATOM 770 C CA . ASN A 1 102 ? 52.499 35.463 10.342 1.00 24.31 102 ASN A CA 1
ATOM 771 C C . ASN A 1 102 ? 51.301 35.292 11.327 1.00 24.31 102 ASN A C 1
ATOM 773 O O . ASN A 1 102 ? 50.581 36.236 11.624 1.00 24.31 102 ASN A O 1
ATOM 777 N N . HIS A 1 103 ? 51.266 34.082 11.935 1.00 24.95 103 HIS A N 1
ATOM 778 C CA . HIS A 1 103 ? 51.290 33.730 13.387 1.00 24.95 103 HIS A CA 1
ATOM 779 C C . HIS A 1 103 ? 50.270 34.344 14.387 1.00 24.95 103 HIS A C 1
ATOM 781 O O . HIS A 1 103 ? 49.946 35.520 14.316 1.00 24.95 103 HIS A O 1
ATOM 787 N N . ASP A 1 104 ? 49.722 33.643 15.399 1.00 24.34 104 ASP A N 1
ATOM 788 C CA . ASP A 1 104 ? 49.927 32.300 16.013 1.00 24.34 104 ASP A CA 1
ATOM 789 C C . ASP A 1 104 ? 48.551 31.606 16.263 1.00 24.34 104 ASP A C 1
ATOM 791 O O . ASP A 1 104 ? 47.512 32.230 16.071 1.00 24.34 104 ASP A O 1
ATOM 795 N N . GLY A 1 105 ? 48.378 30.349 16.706 1.00 22.84 105 GLY A N 1
ATOM 796 C CA . GLY A 1 105 ? 49.308 29.270 17.076 1.00 22.84 105 GLY A CA 1
ATOM 797 C C . GLY A 1 105 ? 48.914 28.573 18.401 1.00 22.84 105 GLY A C 1
ATOM 798 O O . GLY A 1 105 ? 49.112 29.148 19.467 1.00 22.84 105 GLY A O 1
ATOM 799 N N . ASN A 1 106 ? 48.371 27.339 18.360 1.00 24.95 106 ASN A N 1
ATOM 800 C CA . ASN A 1 106 ? 48.429 26.351 19.464 1.00 24.95 106 ASN A CA 1
ATOM 801 C C . ASN A 1 106 ? 47.875 24.956 19.090 1.00 24.95 106 ASN A C 1
ATOM 803 O O . ASN A 1 106 ? 47.068 24.823 18.173 1.00 24.95 106 ASN A O 1
ATOM 807 N N . ASN A 1 107 ? 48.306 23.917 19.819 1.00 27.06 107 ASN A N 1
ATOM 808 C CA . ASN A 1 107 ? 48.001 22.506 19.532 1.00 27.06 107 ASN A CA 1
ATOM 809 C C . ASN A 1 107 ? 46.705 21.988 20.183 1.00 27.06 107 ASN A C 1
ATOM 811 O O . ASN A 1 107 ? 46.453 22.238 21.360 1.00 27.06 107 ASN A O 1
ATOM 815 N N . ALA A 1 108 ? 45.986 21.114 19.468 1.00 25.95 108 ALA A N 1
ATOM 816 C CA . ALA A 1 108 ? 45.084 20.119 20.057 1.00 25.95 108 ALA A CA 1
ATOM 817 C C . ALA A 1 108 ? 45.064 18.849 19.180 1.00 25.95 108 ALA A C 1
ATOM 819 O O . ALA A 1 108 ? 44.615 18.890 18.035 1.00 25.95 108 ALA A O 1
ATOM 820 N N . ASN A 1 109 ? 45.554 17.718 19.701 1.00 28.52 109 ASN A N 1
ATOM 821 C CA . ASN A 1 109 ? 45.554 16.444 18.974 1.00 28.52 109 ASN A CA 1
ATOM 822 C C . ASN A 1 109 ? 44.136 15.857 18.905 1.00 28.52 109 ASN A C 1
ATOM 824 O O . ASN A 1 109 ? 43.636 15.353 19.907 1.00 28.52 109 ASN A O 1
ATOM 828 N N . ASN A 1 110 ? 43.543 15.833 17.710 1.00 25.94 110 ASN A N 1
ATOM 829 C CA . ASN A 1 110 ? 42.383 15.002 17.386 1.00 25.94 110 ASN A CA 1
ATOM 830 C C . ASN A 1 110 ? 42.760 14.029 16.259 1.00 25.94 110 ASN A C 1
ATOM 832 O O . ASN A 1 110 ? 43.084 14.457 15.153 1.00 25.94 110 ASN A O 1
ATOM 836 N N . ASN A 1 111 ? 42.681 12.722 16.527 1.00 28.39 111 ASN A N 1
ATOM 837 C CA . ASN A 1 111 ? 42.887 11.668 15.524 1.00 28.39 111 ASN A CA 1
ATOM 838 C C . ASN A 1 111 ? 41.651 11.539 14.613 1.00 28.39 111 ASN A C 1
ATOM 840 O O . ASN A 1 111 ? 40.881 10.585 14.707 1.00 28.39 111 ASN A O 1
ATOM 844 N N . ASP A 1 112 ? 41.461 12.515 13.728 1.00 29.36 112 ASP A N 1
ATOM 845 C CA . ASP A 1 112 ? 40.309 12.641 12.824 1.00 29.36 112 ASP A CA 1
ATOM 846 C C . ASP A 1 112 ? 40.448 11.741 11.573 1.00 29.36 112 ASP A C 1
ATOM 848 O O . ASP A 1 112 ? 40.436 12.179 10.419 1.00 29.36 112 ASP A O 1
ATOM 852 N N . ASN A 1 113 ? 40.666 10.444 11.815 1.00 31.98 113 ASN A N 1
ATOM 853 C CA . ASN A 1 113 ? 41.228 9.497 10.844 1.00 31.98 113 ASN A CA 1
ATOM 854 C C . ASN A 1 113 ? 40.247 9.049 9.732 1.00 31.98 113 ASN A C 1
ATOM 856 O O . ASN A 1 113 ? 40.599 8.244 8.873 1.00 31.98 113 ASN A O 1
ATOM 860 N N . SER A 1 114 ? 39.016 9.570 9.723 1.00 35.31 114 SER A N 1
ATOM 861 C CA . SER A 1 114 ? 37.968 9.256 8.737 1.00 35.31 114 SER A CA 1
ATOM 862 C C . SER A 1 114 ? 38.085 10.064 7.435 1.00 35.31 114 SER A C 1
ATOM 864 O O . SER A 1 114 ? 37.615 9.625 6.384 1.00 35.31 114 SER A O 1
ATOM 866 N N . LYS A 1 115 ? 38.744 11.231 7.464 1.00 36.34 115 LYS A N 1
ATOM 867 C CA . LYS A 1 115 ? 38.857 12.135 6.300 1.00 36.34 115 LYS A CA 1
ATOM 868 C C . LYS A 1 115 ? 39.913 11.700 5.276 1.00 36.34 115 LYS A C 1
ATOM 870 O O . LYS A 1 115 ? 39.809 12.056 4.102 1.00 36.34 115 LYS A O 1
ATOM 875 N N . GLY A 1 116 ? 40.897 10.898 5.691 1.00 33.12 116 GLY A N 1
ATOM 876 C CA . GLY A 1 116 ? 42.007 10.467 4.832 1.00 33.12 116 GLY A CA 1
ATOM 877 C C . GLY A 1 116 ? 41.593 9.561 3.665 1.00 33.12 116 GLY A C 1
ATOM 878 O O . GLY A 1 116 ? 42.185 9.640 2.591 1.00 33.12 116 GLY A O 1
ATOM 879 N N . ILE A 1 117 ? 40.561 8.728 3.835 1.00 36.41 117 ILE A N 1
ATOM 880 C CA . ILE A 1 117 ? 40.132 7.770 2.801 1.00 36.41 117 ILE A CA 1
ATOM 881 C C . ILE A 1 117 ? 39.446 8.503 1.639 1.00 36.41 117 ILE A C 1
ATOM 883 O O . ILE A 1 117 ? 39.856 8.363 0.488 1.00 36.41 117 ILE A O 1
ATOM 887 N N . TRP A 1 118 ? 38.461 9.354 1.932 1.00 35.41 118 TRP A N 1
ATOM 888 C CA . TRP A 1 118 ? 37.697 10.091 0.918 1.00 35.41 118 TRP A CA 1
ATOM 889 C C . TRP A 1 118 ? 38.556 11.071 0.103 1.00 35.41 118 TRP A C 1
ATOM 891 O O . TRP A 1 118 ? 38.390 11.169 -1.115 1.00 35.41 118 TRP A O 1
ATOM 901 N N . ALA A 1 119 ? 39.520 11.742 0.742 1.00 38.44 119 ALA A N 1
ATOM 902 C CA . ALA A 1 119 ? 40.468 12.622 0.056 1.00 38.44 119 ALA A CA 1
ATOM 903 C C . ALA A 1 119 ? 41.394 11.852 -0.905 1.00 38.44 119 ALA A C 1
ATOM 905 O O . ALA A 1 119 ? 41.572 12.264 -2.055 1.00 38.44 119 ALA A O 1
ATOM 906 N N . ASN A 1 120 ? 41.929 10.704 -0.473 1.00 38.00 120 ASN A N 1
ATOM 907 C CA . ASN A 1 120 ? 42.786 9.867 -1.315 1.00 38.00 120 ASN A CA 1
ATOM 908 C C . ASN A 1 120 ? 42.011 9.228 -2.476 1.00 38.00 120 ASN A C 1
ATOM 910 O O . ASN A 1 120 ? 42.510 9.223 -3.597 1.00 38.00 120 ASN A O 1
ATOM 914 N N . ILE A 1 121 ? 40.774 8.771 -2.255 1.00 45.59 121 ILE A N 1
ATOM 915 C CA . ILE A 1 121 ? 39.917 8.223 -3.320 1.00 45.59 121 ILE A CA 1
ATOM 916 C C . ILE A 1 121 ? 39.558 9.302 -4.356 1.00 45.59 121 ILE A C 1
ATOM 918 O O . ILE A 1 121 ? 39.682 9.059 -5.555 1.00 45.59 121 ILE A O 1
ATOM 922 N N . SER A 1 122 ? 39.182 10.512 -3.922 1.00 40.50 122 SER A N 1
ATOM 923 C CA . SER A 1 122 ? 38.930 11.646 -4.830 1.00 40.50 122 SER A CA 1
ATOM 924 C C . SER A 1 122 ? 40.163 11.981 -5.677 1.00 40.50 122 SER A C 1
ATOM 926 O O . SER A 1 122 ? 40.076 12.092 -6.901 1.00 40.50 122 SER A O 1
ATOM 928 N N . THR A 1 123 ? 41.334 12.063 -5.039 1.00 40.72 123 THR A N 1
ATOM 929 C CA . THR A 1 123 ? 42.609 12.343 -5.717 1.00 40.72 123 THR A CA 1
ATOM 930 C C . THR A 1 123 ? 43.000 11.220 -6.684 1.00 40.72 123 THR A C 1
ATOM 932 O O . THR A 1 123 ? 43.457 11.503 -7.789 1.00 40.72 123 THR A O 1
ATOM 935 N N . TYR A 1 124 ? 42.750 9.955 -6.332 1.00 41.06 124 TYR A N 1
ATOM 936 C CA . TYR A 1 124 ? 42.990 8.793 -7.194 1.00 41.06 124 TYR A CA 1
ATOM 937 C C . TYR A 1 124 ? 42.100 8.800 -8.448 1.00 41.06 124 TYR A C 1
ATOM 939 O O . TYR A 1 124 ? 42.606 8.629 -9.556 1.00 41.06 124 TYR A O 1
ATOM 947 N N . TYR A 1 125 ? 40.801 9.099 -8.318 1.00 44.69 125 TYR A N 1
ATOM 948 C CA . TYR A 1 125 ? 39.922 9.254 -9.485 1.00 44.69 125 TYR A CA 1
ATOM 949 C C . TYR A 1 125 ? 40.292 10.468 -10.352 1.00 44.69 125 TYR A C 1
ATOM 951 O O . TYR A 1 125 ? 40.215 10.385 -11.577 1.00 44.69 125 TYR A O 1
ATOM 959 N N . GLN A 1 126 ? 40.747 11.581 -9.765 1.00 45.34 126 GLN A N 1
ATOM 960 C CA . GLN A 1 126 ? 41.264 12.718 -10.541 1.00 45.34 126 GLN A CA 1
ATOM 961 C C . GLN A 1 126 ? 42.585 12.389 -11.256 1.00 45.34 126 GLN A C 1
ATOM 963 O O . GLN A 1 126 ? 42.796 12.830 -12.385 1.00 45.34 126 GLN A O 1
ATOM 968 N N . TYR A 1 127 ? 43.451 11.579 -10.643 1.00 43.22 127 TYR A N 1
ATOM 969 C CA . TYR A 1 127 ? 44.686 11.082 -11.248 1.00 43.22 127 TYR A CA 1
ATOM 970 C C . TYR A 1 127 ? 44.401 10.156 -12.444 1.00 43.22 127 TYR A C 1
ATOM 972 O O . TYR A 1 127 ? 44.932 10.390 -13.530 1.00 43.22 127 TYR A O 1
ATOM 980 N N . LEU A 1 128 ? 43.481 9.193 -12.301 1.00 40.56 128 LEU A N 1
ATOM 981 C CA . LEU A 1 128 ? 43.015 8.344 -13.408 1.00 40.56 128 LEU A CA 1
ATOM 982 C C . LEU A 1 128 ? 42.413 9.171 -14.557 1.00 40.56 128 LEU A C 1
ATOM 984 O O . LEU A 1 128 ? 42.823 9.021 -15.707 1.00 40.56 128 LEU A O 1
ATOM 988 N N . ARG A 1 129 ? 41.538 10.136 -14.244 1.00 41.00 129 ARG A N 1
ATOM 989 C CA . ARG A 1 129 ? 40.918 11.047 -15.226 1.00 41.00 129 ARG A CA 1
ATOM 990 C C . ARG A 1 129 ? 41.929 11.910 -15.999 1.00 41.00 129 ARG A C 1
ATOM 992 O O . ARG A 1 129 ? 41.606 12.412 -17.075 1.00 41.00 129 ARG A O 1
ATOM 999 N N . ASN A 1 130 ? 43.143 12.086 -15.472 1.00 43.06 130 ASN A N 1
ATOM 1000 C CA . ASN A 1 130 ? 44.243 12.760 -16.163 1.00 43.06 130 ASN A CA 1
ATOM 1001 C C . ASN A 1 130 ? 45.091 11.805 -17.026 1.00 43.06 130 ASN A C 1
ATOM 1003 O O . ASN A 1 130 ? 45.629 12.249 -18.037 1.00 43.06 130 ASN A O 1
ATOM 1007 N N . ILE A 1 131 ? 45.161 10.511 -16.691 1.00 42.75 131 ILE A N 1
ATOM 1008 C CA . ILE A 1 131 ? 45.799 9.469 -17.522 1.00 42.75 131 ILE A CA 1
ATOM 1009 C C . ILE A 1 131 ? 44.967 9.178 -18.789 1.00 42.75 131 ILE A C 1
ATOM 1011 O O . ILE A 1 131 ? 45.517 8.885 -19.847 1.00 42.75 131 ILE A O 1
ATOM 1015 N N . GLU A 1 132 ? 43.643 9.341 -18.736 1.00 42.47 132 GLU A N 1
ATOM 1016 C CA . GLU A 1 132 ? 42.718 9.127 -19.868 1.00 42.47 132 GLU A CA 1
ATOM 1017 C C . GLU A 1 132 ? 42.841 10.111 -21.054 1.00 42.47 132 GLU A C 1
ATOM 1019 O O . GLU A 1 132 ? 42.049 10.031 -22.004 1.00 42.47 132 GLU A O 1
ATOM 1024 N N . ARG A 1 133 ? 43.769 11.077 -21.015 1.00 37.50 133 ARG A N 1
ATOM 1025 C CA . ARG A 1 133 ? 43.880 12.114 -22.057 1.00 37.50 133 ARG A CA 1
ATOM 1026 C C . ARG A 1 133 ? 44.687 11.712 -23.293 1.00 37.50 133 ARG A C 1
ATOM 1028 O O . ARG A 1 133 ? 44.514 12.360 -24.324 1.00 37.50 133 ARG A O 1
ATOM 1035 N N . ASP A 1 134 ? 45.471 10.634 -23.247 1.00 36.06 134 ASP A N 1
ATOM 1036 C CA . ASP A 1 134 ? 46.296 10.209 -24.384 1.00 36.06 134 ASP A CA 1
ATOM 1037 C C . ASP A 1 134 ? 45.585 9.233 -25.349 1.00 36.06 134 ASP A C 1
ATOM 1039 O O . ASP A 1 134 ? 45.553 8.015 -25.172 1.00 36.06 134 ASP A O 1
ATOM 1043 N N . ASN A 1 135 ? 45.071 9.811 -26.440 1.00 36.22 135 ASN A N 1
ATOM 1044 C CA . ASN A 1 135 ? 44.969 9.267 -27.809 1.00 36.22 135 ASN A CA 1
ATOM 1045 C C . ASN A 1 135 ? 44.210 7.949 -28.120 1.00 36.22 135 ASN A C 1
ATOM 1047 O O . ASN A 1 135 ? 43.934 7.711 -29.293 1.00 36.22 135 ASN A O 1
ATOM 1051 N N . ASN A 1 136 ? 43.795 7.114 -27.160 1.00 42.12 136 ASN A N 1
ATOM 1052 C CA . ASN A 1 136 ? 43.203 5.788 -27.460 1.00 42.12 136 ASN A CA 1
ATOM 1053 C C . ASN A 1 136 ? 41.659 5.719 -27.580 1.00 42.12 136 ASN A C 1
ATOM 1055 O O . ASN A 1 136 ? 41.104 4.649 -27.847 1.00 42.12 136 ASN A O 1
ATOM 1059 N N . ARG A 1 137 ? 40.930 6.834 -27.417 1.00 44.28 137 ARG A N 1
ATOM 1060 C CA . ARG A 1 137 ? 39.452 6.840 -27.276 1.00 44.28 137 ARG A CA 1
ATOM 1061 C C . ARG A 1 137 ? 38.650 6.269 -28.461 1.00 44.28 137 ARG A C 1
ATOM 1063 O O . ARG A 1 137 ? 37.517 5.836 -28.254 1.00 44.28 137 ARG A O 1
ATOM 1070 N N . ASN A 1 138 ? 39.212 6.216 -29.669 1.00 45.78 138 ASN A N 1
ATOM 1071 C CA . ASN A 1 138 ? 38.471 5.802 -30.871 1.00 45.78 138 ASN A CA 1
ATOM 1072 C C . ASN A 1 138 ? 38.252 4.279 -30.989 1.00 45.78 138 ASN A C 1
ATOM 1074 O O . ASN A 1 138 ? 37.348 3.864 -31.707 1.00 45.78 138 ASN A O 1
ATOM 1078 N N . ASN A 1 139 ? 39.031 3.451 -30.279 1.00 46.78 139 ASN A N 1
ATOM 1079 C CA . ASN A 1 139 ? 38.900 1.983 -30.326 1.00 46.78 139 ASN A CA 1
ATOM 1080 C C . ASN A 1 139 ? 38.145 1.389 -29.119 1.00 46.78 139 ASN A C 1
ATOM 1082 O O . ASN A 1 139 ? 37.689 0.249 -29.180 1.00 46.78 139 ASN A O 1
ATOM 1086 N N . LEU A 1 140 ? 37.997 2.148 -28.028 1.00 49.59 140 LEU A N 1
ATOM 1087 C CA . LEU A 1 140 ? 37.294 1.714 -26.810 1.00 49.59 140 LEU A CA 1
ATOM 1088 C C . LEU A 1 140 ? 35.770 1.909 -26.886 1.00 49.59 140 LEU A C 1
ATOM 1090 O O . LEU A 1 140 ? 35.027 1.167 -26.254 1.00 49.59 140 LEU A O 1
ATOM 1094 N N . THR A 1 141 ? 35.304 2.888 -27.664 1.00 52.25 141 THR A N 1
ATOM 1095 C CA . THR A 1 141 ? 33.919 3.398 -27.625 1.00 52.25 141 THR A CA 1
ATOM 1096 C C . THR A 1 141 ? 32.933 2.691 -28.562 1.00 52.25 141 THR A C 1
ATOM 1098 O O . THR A 1 141 ? 31.723 2.842 -28.402 1.00 52.25 141 THR A O 1
ATOM 1101 N N . LEU A 1 142 ? 33.408 1.898 -29.528 1.00 56.97 142 LEU A N 1
ATOM 1102 C CA . LEU A 1 142 ? 32.569 1.244 -30.543 1.00 56.97 142 LEU A CA 1
ATOM 1103 C C . LEU A 1 142 ? 31.991 -0.107 -30.076 1.00 56.97 142 LEU A C 1
ATOM 1105 O O . LEU A 1 142 ? 32.285 -1.164 -30.633 1.00 56.97 142 LEU A O 1
ATOM 1109 N N . ILE A 1 143 ? 31.113 -0.061 -29.071 1.00 61.06 143 ILE A N 1
ATOM 1110 C CA . ILE A 1 143 ? 30.174 -1.156 -28.783 1.00 61.06 143 ILE A CA 1
ATOM 1111 C C . ILE A 1 143 ? 28.977 -1.001 -29.732 1.00 61.06 143 ILE A C 1
ATOM 1113 O O . ILE A 1 143 ? 28.132 -0.123 -29.554 1.00 61.06 143 ILE A O 1
ATOM 1117 N N . GLY A 1 144 ? 28.943 -1.822 -30.784 1.00 60.09 144 GLY A N 1
ATOM 1118 C CA . GLY A 1 144 ? 27.879 -1.798 -31.792 1.00 60.09 144 GLY A CA 1
ATOM 1119 C C . GLY A 1 144 ? 26.546 -2.357 -31.281 1.00 60.09 144 GLY A C 1
ATOM 1120 O O . GLY A 1 144 ? 26.520 -3.206 -30.396 1.00 60.09 144 GLY A O 1
ATOM 1121 N N . ASP A 1 145 ? 25.441 -1.936 -31.898 1.00 59.09 145 ASP A N 1
ATOM 1122 C CA . ASP A 1 145 ? 24.061 -2.175 -31.425 1.00 59.09 145 ASP A CA 1
ATOM 1123 C C . ASP A 1 145 ? 23.635 -3.654 -31.308 1.00 59.09 145 ASP A C 1
ATOM 1125 O O . ASP A 1 145 ? 22.619 -3.949 -30.689 1.00 59.09 145 ASP A O 1
ATOM 1129 N N . ASN A 1 146 ? 24.402 -4.584 -31.890 1.00 63.50 146 ASN A N 1
ATOM 1130 C CA . ASN A 1 146 ? 24.172 -6.034 -31.829 1.00 63.50 146 ASN A CA 1
ATOM 1131 C C . ASN A 1 146 ? 25.282 -6.798 -31.071 1.00 63.50 146 ASN A C 1
ATOM 1133 O O . ASN A 1 146 ? 25.339 -8.029 -31.143 1.00 63.50 146 ASN A O 1
ATOM 1137 N N . ALA A 1 147 ? 26.205 -6.099 -30.401 1.00 66.94 147 ALA A N 1
ATOM 1138 C CA . ALA A 1 147 ? 27.324 -6.717 -29.694 1.00 66.94 147 ALA A CA 1
ATOM 1139 C C . ALA A 1 147 ? 26.841 -7.481 -28.452 1.00 66.94 147 ALA A C 1
ATOM 1141 O O . ALA A 1 147 ? 26.147 -6.934 -27.597 1.00 66.94 147 ALA A O 1
ATOM 1142 N N . ARG A 1 148 ? 27.238 -8.751 -28.325 1.00 71.25 148 ARG A N 1
ATOM 1143 C CA . ARG A 1 148 ? 26.990 -9.548 -27.116 1.00 71.25 148 ARG A CA 1
ATOM 1144 C C . ARG A 1 148 ? 28.132 -9.354 -26.127 1.00 71.25 148 ARG A C 1
ATOM 1146 O O . ARG A 1 148 ? 29.288 -9.302 -26.534 1.00 71.25 148 ARG A O 1
ATOM 1153 N N . TYR A 1 149 ? 27.830 -9.381 -24.831 1.00 78.88 149 TYR A N 1
ATOM 1154 C CA . TYR A 1 149 ? 28.836 -9.261 -23.767 1.00 78.88 149 TYR A CA 1
ATOM 1155 C C . TYR A 1 149 ? 30.000 -10.259 -23.919 1.00 78.88 149 TYR A C 1
ATOM 1157 O O . TYR A 1 149 ? 31.162 -9.899 -23.768 1.00 78.88 149 TYR A O 1
ATOM 1165 N N . SER A 1 150 ? 29.706 -11.494 -24.343 1.00 78.88 150 SER A N 1
ATOM 1166 C CA . SER A 1 150 ? 30.698 -12.546 -24.622 1.00 78.88 150 SER A CA 1
ATOM 1167 C C . SER A 1 150 ? 31.589 -12.310 -25.856 1.00 78.88 150 SER A C 1
ATOM 1169 O O . SER A 1 150 ? 32.413 -13.163 -26.179 1.00 78.88 150 SER A O 1
ATOM 1171 N N . GLN A 1 151 ? 31.411 -11.195 -26.567 1.00 80.94 151 GLN A N 1
ATOM 1172 C CA . GLN A 1 151 ? 32.213 -10.770 -27.721 1.00 80.94 151 GLN A CA 1
ATOM 1173 C C . GLN A 1 151 ? 33.055 -9.518 -27.415 1.00 80.94 151 GLN A C 1
ATOM 1175 O O . GLN A 1 151 ? 33.855 -9.109 -28.255 1.00 80.94 151 GLN A O 1
ATOM 1180 N N . LEU A 1 152 ? 32.876 -8.903 -26.240 1.00 81.50 152 LEU A N 1
ATOM 1181 C CA . LEU A 1 152 ? 33.633 -7.729 -25.810 1.00 81.50 152 LEU A CA 1
ATOM 1182 C C . LEU A 1 152 ? 35.019 -8.126 -25.289 1.00 81.50 152 LEU A C 1
ATOM 1184 O O . LEU A 1 152 ? 35.202 -9.183 -24.684 1.00 81.50 152 LEU A O 1
ATOM 1188 N N . ASN A 1 153 ? 36.006 -7.252 -25.490 1.00 82.94 153 ASN A N 1
ATOM 1189 C CA . ASN A 1 153 ? 37.324 -7.417 -24.881 1.00 82.94 153 ASN A CA 1
ATOM 1190 C C . ASN A 1 153 ? 37.344 -6.910 -23.422 1.00 82.94 153 ASN A C 1
ATOM 1192 O O . ASN A 1 153 ? 36.473 -6.154 -22.996 1.00 82.94 153 ASN A O 1
ATOM 1196 N N . ILE A 1 154 ? 38.373 -7.289 -22.655 1.00 83.38 154 ILE A N 1
ATOM 1197 C CA . ILE A 1 154 ? 38.486 -6.977 -21.215 1.00 83.38 154 ILE A CA 1
ATOM 1198 C C . ILE A 1 154 ? 38.449 -5.460 -20.930 1.00 83.38 154 ILE A C 1
ATOM 1200 O O . ILE A 1 154 ? 37.937 -5.047 -19.894 1.00 83.38 154 ILE A O 1
ATOM 1204 N N . GLN A 1 155 ? 38.964 -4.618 -21.833 1.00 81.88 155 GLN 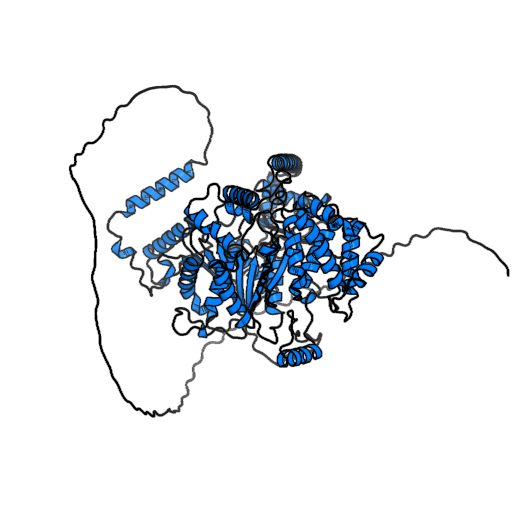A N 1
ATOM 1205 C CA . GLN A 1 155 ? 38.943 -3.161 -21.659 1.00 81.88 155 GLN A CA 1
ATOM 1206 C C . GLN A 1 155 ? 37.550 -2.577 -21.936 1.00 81.88 155 GLN A C 1
ATOM 1208 O O . GLN A 1 155 ? 37.100 -1.711 -21.194 1.00 81.88 155 GLN A O 1
ATOM 1213 N N . GLN A 1 156 ? 36.849 -3.086 -22.955 1.00 81.56 156 GLN A N 1
ATOM 1214 C CA . GLN A 1 156 ? 35.455 -2.724 -23.243 1.00 81.56 156 GLN A CA 1
ATOM 1215 C C . GLN A 1 156 ? 34.517 -3.145 -22.108 1.00 81.56 156 GLN A C 1
ATOM 1217 O O . GLN A 1 156 ? 33.647 -2.366 -21.734 1.00 81.56 156 GLN A O 1
ATOM 1222 N N . ILE A 1 157 ? 34.721 -4.340 -21.540 1.00 84.06 157 ILE A N 1
ATOM 1223 C CA . ILE A 1 157 ? 33.980 -4.836 -20.372 1.00 84.06 157 ILE A CA 1
ATOM 1224 C C . ILE A 1 157 ? 34.171 -3.894 -19.182 1.00 84.06 157 ILE A C 1
ATOM 1226 O O . ILE A 1 157 ? 33.186 -3.356 -18.686 1.00 84.06 157 ILE A O 1
ATOM 1230 N N . LYS A 1 158 ? 35.422 -3.615 -18.788 1.00 85.69 158 LYS A N 1
ATOM 1231 C CA . LYS A 1 158 ? 35.716 -2.694 -17.679 1.00 85.69 158 LYS A CA 1
ATOM 1232 C C . LYS A 1 158 ? 35.116 -1.310 -17.890 1.00 85.69 158 LYS A C 1
ATOM 1234 O O . LYS A 1 158 ? 34.477 -0.791 -16.989 1.00 85.69 158 LYS A O 1
ATOM 1239 N N . TYR A 1 159 ? 35.270 -0.736 -19.083 1.00 85.25 159 TYR A N 1
ATOM 1240 C CA . TYR A 1 159 ? 34.696 0.567 -19.413 1.00 85.25 159 TYR A CA 1
ATOM 1241 C C . TYR A 1 159 ? 33.163 0.581 -19.242 1.00 85.25 159 TYR A C 1
ATOM 1243 O O . TYR A 1 159 ? 32.605 1.501 -18.648 1.00 85.25 159 TYR A O 1
ATOM 1251 N N . LEU A 1 160 ? 32.481 -0.465 -19.717 1.00 86.12 160 LEU A N 1
ATOM 1252 C CA . LEU A 1 160 ? 31.025 -0.620 -19.642 1.00 86.12 160 LEU A CA 1
ATOM 1253 C C . LEU A 1 160 ? 30.523 -0.919 -18.213 1.00 86.12 160 LEU A C 1
ATOM 1255 O O . LEU A 1 160 ? 29.447 -0.445 -17.841 1.00 86.12 160 LEU A O 1
ATOM 1259 N N . GLU A 1 161 ? 31.298 -1.638 -17.397 1.00 88.12 161 GLU A N 1
ATOM 1260 C CA . GLU A 1 161 ? 31.064 -1.809 -15.954 1.00 88.12 161 GLU A CA 1
ATOM 1261 C C . GLU A 1 161 ? 31.250 -0.479 -15.199 1.00 88.12 161 GLU A C 1
ATOM 1263 O O . GLU A 1 161 ? 30.348 -0.036 -14.485 1.00 88.12 161 GLU A O 1
ATOM 1268 N N . GLU A 1 162 ? 32.389 0.190 -15.387 1.00 87.38 162 GLU A N 1
ATOM 1269 C CA . GLU A 1 162 ? 32.773 1.424 -14.694 1.00 87.38 162 GLU A CA 1
ATOM 1270 C C . GLU A 1 162 ? 31.834 2.595 -15.037 1.00 87.38 162 GLU A C 1
ATOM 1272 O O . GLU A 1 162 ? 31.348 3.260 -14.120 1.00 87.38 162 GLU A O 1
ATOM 1277 N N . GLU A 1 163 ? 31.483 2.810 -16.314 1.00 88.19 163 GLU A N 1
ATOM 1278 C CA . GLU A 1 163 ? 30.519 3.850 -16.716 1.00 88.19 163 GLU A CA 1
ATOM 1279 C C . GLU A 1 163 ? 29.136 3.605 -16.084 1.00 88.19 163 GLU A C 1
ATOM 1281 O O . GLU A 1 163 ? 28.495 4.535 -15.589 1.00 88.19 163 GLU A O 1
ATOM 1286 N N . SER A 1 164 ? 28.692 2.345 -16.035 1.00 89.38 164 SER A N 1
ATOM 1287 C CA . SER A 1 164 ? 27.396 1.972 -15.455 1.00 89.38 164 SER A CA 1
ATOM 1288 C C . SER A 1 164 ? 27.375 2.146 -13.932 1.00 89.38 164 SER A C 1
ATOM 1290 O O . SER A 1 164 ? 26.413 2.690 -13.390 1.00 89.38 164 SER A O 1
ATOM 1292 N N . LEU A 1 165 ? 28.449 1.771 -13.229 1.00 89.62 165 LEU A N 1
ATOM 1293 C CA . LEU A 1 165 ? 28.576 1.972 -11.781 1.00 89.62 165 LEU A CA 1
ATOM 1294 C C . LEU A 1 165 ? 28.716 3.457 -11.403 1.00 89.62 165 LEU A C 1
ATOM 1296 O O . LEU A 1 165 ? 28.174 3.882 -10.381 1.00 89.62 165 LEU A O 1
ATOM 1300 N N . VAL A 1 166 ? 29.396 4.266 -12.223 1.00 89.50 166 VAL A N 1
ATOM 1301 C CA . VAL A 1 166 ? 29.458 5.728 -12.052 1.00 89.50 166 VAL A CA 1
ATOM 1302 C C . VAL A 1 166 ? 28.081 6.361 -12.267 1.00 89.50 166 VAL A C 1
ATOM 1304 O O . VAL A 1 166 ? 27.672 7.198 -11.465 1.00 89.50 166 VAL A O 1
ATOM 1307 N N . ALA A 1 167 ? 27.337 5.934 -13.290 1.00 88.25 167 ALA A N 1
ATOM 1308 C CA . ALA A 1 167 ? 25.981 6.411 -13.556 1.00 88.25 167 ALA A CA 1
ATOM 1309 C C . ALA A 1 167 ? 25.000 6.091 -12.410 1.00 88.25 167 ALA A C 1
ATOM 1311 O O . ALA A 1 167 ? 24.224 6.962 -12.014 1.00 88.25 167 ALA A O 1
ATOM 1312 N N . ILE A 1 168 ? 25.073 4.888 -11.828 1.00 89.38 168 ILE A N 1
ATOM 1313 C CA . ILE A 1 168 ? 24.267 4.505 -10.654 1.00 89.38 168 ILE A CA 1
ATOM 1314 C C . ILE A 1 168 ? 24.578 5.409 -9.461 1.00 89.38 168 ILE A C 1
ATOM 1316 O O . ILE A 1 168 ? 23.656 5.953 -8.856 1.00 89.38 168 ILE A O 1
ATOM 1320 N N . LYS A 1 169 ? 25.865 5.632 -9.158 1.00 87.50 169 LYS A N 1
ATOM 1321 C CA . LYS A 1 169 ? 26.328 6.481 -8.041 1.00 87.50 169 LYS A CA 1
ATOM 1322 C C . LYS A 1 169 ? 26.015 7.973 -8.200 1.00 87.50 169 LYS A C 1
ATOM 1324 O O . LYS A 1 169 ? 26.169 8.719 -7.241 1.00 87.50 169 LYS A O 1
ATOM 1329 N N . GLN A 1 170 ? 25.612 8.416 -9.390 1.00 86.06 170 GLN A N 1
ATOM 1330 C CA . GLN A 1 170 ? 25.159 9.789 -9.631 1.00 86.06 170 GLN A CA 1
ATOM 1331 C C . GLN A 1 170 ? 23.657 9.975 -9.388 1.00 86.06 170 GLN A C 1
ATOM 1333 O O . GLN A 1 170 ? 23.230 11.107 -9.204 1.00 86.06 170 GLN A O 1
ATOM 1338 N N . HIS A 1 171 ? 22.864 8.898 -9.407 1.00 84.62 171 HIS A N 1
ATOM 1339 C CA . HIS A 1 171 ? 21.410 8.910 -9.172 1.00 84.62 171 HIS A CA 1
ATOM 1340 C C . HIS A 1 171 ? 20.582 9.714 -10.212 1.00 84.62 171 HIS A C 1
ATOM 1342 O O . HIS A 1 171 ? 19.404 9.978 -10.004 1.00 84.62 171 HIS A O 1
ATOM 1348 N N . VAL A 1 172 ? 21.171 10.073 -11.366 1.00 86.62 172 VAL A N 1
ATOM 1349 C CA . VAL A 1 172 ? 20.541 10.904 -12.428 1.00 86.62 172 VAL A CA 1
ATOM 1350 C C . VAL A 1 172 ? 19.883 10.079 -13.553 1.00 86.62 172 VAL A C 1
ATOM 1352 O O . VAL A 1 172 ? 19.116 10.614 -14.355 1.00 86.62 172 VAL A O 1
ATOM 1355 N N . LYS A 1 173 ? 20.175 8.776 -13.645 1.00 92.69 173 LYS A N 1
ATOM 1356 C CA . LYS A 1 173 ? 19.789 7.902 -14.769 1.00 92.69 173 LYS A CA 1
ATOM 1357 C C . LYS A 1 173 ? 18.890 6.757 -14.312 1.00 92.69 173 LYS A C 1
ATOM 1359 O O . LYS A 1 173 ? 19.151 6.157 -13.273 1.00 92.69 173 LYS A O 1
ATOM 1364 N N . THR A 1 174 ? 17.880 6.413 -15.111 1.00 96.50 174 THR A N 1
ATOM 1365 C CA . THR A 1 174 ? 17.072 5.203 -14.886 1.00 96.50 174 THR A CA 1
ATOM 1366 C C . THR A 1 174 ? 17.916 3.951 -15.099 1.00 96.50 174 THR A C 1
ATOM 1368 O O . THR A 1 174 ? 18.688 3.881 -16.056 1.00 96.50 174 THR A O 1
ATOM 1371 N N . TRP A 1 175 ? 17.747 2.930 -14.262 1.00 96.19 175 TRP A N 1
ATOM 1372 C CA . TRP A 1 175 ? 18.360 1.620 -14.488 1.00 96.19 175 TRP A CA 1
ATOM 1373 C C . TRP A 1 175 ? 17.471 0.457 -14.054 1.00 96.19 175 TRP A C 1
ATOM 1375 O O . TRP A 1 175 ? 16.506 0.633 -13.313 1.00 96.19 175 TRP A O 1
ATOM 1385 N N . CYS A 1 176 ? 17.788 -0.735 -14.562 1.00 97.12 176 CYS A N 1
ATOM 1386 C CA . CYS A 1 176 ? 17.124 -1.989 -14.226 1.00 97.12 176 CYS A CA 1
ATOM 1387 C C . CYS A 1 176 ? 18.138 -3.069 -13.856 1.00 97.12 176 CYS A C 1
ATOM 1389 O O . CYS A 1 176 ? 19.140 -3.255 -14.549 1.00 97.12 176 CYS A O 1
ATOM 1391 N N . TRP A 1 177 ? 17.813 -3.825 -12.812 1.00 96.06 177 TRP A N 1
ATOM 1392 C CA . TRP A 1 177 ? 18.502 -5.037 -12.390 1.00 96.06 177 TRP A CA 1
ATOM 1393 C C . TRP A 1 177 ? 17.597 -6.259 -12.580 1.00 96.06 177 TRP A C 1
ATOM 1395 O O . TRP A 1 177 ? 16.509 -6.336 -12.003 1.00 96.06 177 TRP A O 1
ATOM 1405 N N . PHE A 1 178 ? 18.040 -7.198 -13.412 1.00 96.50 178 PHE A N 1
ATOM 1406 C CA . PHE A 1 178 ? 17.367 -8.467 -13.680 1.00 96.50 178 PHE A CA 1
ATOM 1407 C C . PHE A 1 178 ? 17.971 -9.608 -12.859 1.00 96.50 178 PHE A C 1
ATOM 1409 O O . PHE A 1 178 ? 19.189 -9.797 -12.869 1.00 96.50 178 PHE A O 1
ATOM 1416 N N . GLU A 1 179 ? 17.119 -10.428 -12.240 1.00 93.88 179 GLU A N 1
ATOM 1417 C CA . GLU A 1 179 ? 17.527 -11.657 -11.551 1.00 93.88 179 GLU A CA 1
ATOM 1418 C C . GLU A 1 179 ? 16.590 -12.822 -11.890 1.00 93.88 179 GLU A C 1
ATOM 1420 O O . GLU A 1 179 ? 15.384 -12.658 -12.104 1.00 93.88 179 GLU A O 1
ATOM 1425 N N . ASN A 1 180 ? 17.137 -14.038 -11.864 1.00 92.69 180 ASN A N 1
ATOM 1426 C CA . ASN A 1 180 ? 16.343 -15.261 -11.893 1.00 92.69 180 ASN A CA 1
ATOM 1427 C C . ASN A 1 180 ? 16.165 -15.794 -10.464 1.00 92.69 180 ASN A C 1
ATOM 1429 O O . ASN A 1 180 ? 17.014 -16.515 -9.943 1.00 92.69 180 ASN A O 1
ATOM 1433 N N . LEU A 1 181 ? 15.033 -15.460 -9.845 1.00 90.56 181 LEU A N 1
ATOM 1434 C CA . LEU A 1 181 ? 14.678 -15.842 -8.475 1.00 90.56 181 LEU A CA 1
ATOM 1435 C C . LEU A 1 181 ? 14.025 -17.241 -8.393 1.00 90.56 181 LEU A C 1
ATOM 1437 O O . LEU A 1 181 ? 13.477 -17.623 -7.362 1.00 90.56 181 LEU A O 1
ATOM 1441 N N . THR A 1 182 ? 14.094 -18.042 -9.464 1.00 87.62 182 THR A N 1
ATOM 1442 C CA . THR A 1 182 ? 13.595 -19.433 -9.483 1.00 87.62 182 THR A CA 1
ATOM 1443 C C . THR A 1 182 ? 14.333 -20.337 -8.492 1.00 87.62 182 THR A C 1
ATOM 1445 O O . THR A 1 182 ? 13.719 -21.250 -7.946 1.00 87.62 182 THR A O 1
ATOM 1448 N N . ASN A 1 183 ? 15.611 -20.064 -8.222 1.00 82.62 183 ASN A N 1
ATOM 1449 C CA . ASN A 1 183 ? 16.426 -20.799 -7.247 1.00 82.62 183 ASN A CA 1
ATOM 1450 C C . ASN A 1 183 ? 16.749 -19.928 -6.016 1.00 82.62 183 ASN A C 1
ATOM 1452 O O . ASN A 1 183 ? 17.822 -20.063 -5.437 1.00 82.62 183 ASN A O 1
ATOM 1456 N N . LEU A 1 184 ? 15.859 -18.992 -5.662 1.00 79.06 184 LEU A N 1
ATOM 1457 C CA . LEU A 1 184 ? 15.999 -18.181 -4.453 1.00 79.06 184 LEU A CA 1
ATOM 1458 C C . LEU A 1 184 ? 15.935 -19.085 -3.218 1.00 79.06 184 LEU A C 1
ATOM 1460 O O . LEU A 1 184 ? 14.928 -19.765 -3.011 1.00 79.06 184 LEU A O 1
ATOM 1464 N N . ASP A 1 185 ? 16.991 -19.067 -2.409 1.00 71.69 185 ASP A N 1
ATOM 1465 C CA . ASP A 1 185 ? 16.983 -19.716 -1.103 1.00 71.69 185 ASP A CA 1
ATOM 1466 C C . ASP A 1 185 ? 16.038 -18.950 -0.157 1.00 71.69 185 ASP A C 1
ATOM 1468 O O . ASP A 1 185 ? 16.040 -17.714 -0.110 1.00 71.69 185 ASP A O 1
ATOM 1472 N N . LEU A 1 186 ? 15.188 -19.697 0.548 1.00 68.81 186 LEU A N 1
ATOM 1473 C CA . LEU A 1 186 ? 14.227 -19.169 1.519 1.00 68.81 186 LEU A CA 1
ATOM 1474 C C . LEU A 1 186 ? 14.847 -19.053 2.920 1.00 68.81 186 LEU A C 1
ATOM 1476 O O . LEU A 1 186 ? 14.313 -18.345 3.773 1.00 68.81 186 LEU A O 1
ATOM 1480 N N . GLU A 1 187 ? 15.956 -19.755 3.166 1.00 61.72 187 GLU A N 1
ATOM 1481 C CA . GLU A 1 187 ? 16.580 -19.884 4.480 1.00 61.72 187 GLU A CA 1
ATOM 1482 C C . GLU A 1 187 ? 17.872 -19.059 4.608 1.00 61.72 187 GLU A C 1
ATOM 1484 O O . GLU A 1 187 ? 18.191 -18.645 5.723 1.00 61.72 187 GLU A O 1
ATOM 1489 N N . ASP A 1 188 ? 18.562 -18.743 3.501 1.00 63.53 188 ASP A N 1
ATOM 1490 C CA . ASP A 1 188 ? 19.772 -17.901 3.485 1.00 63.53 188 ASP A CA 1
ATOM 1491 C C . ASP A 1 188 ? 19.559 -16.501 2.866 1.00 63.53 188 ASP A C 1
ATOM 1493 O O . ASP A 1 188 ? 19.639 -16.299 1.652 1.00 63.53 188 ASP A O 1
ATOM 1497 N N . LEU A 1 189 ? 19.397 -15.493 3.728 1.00 60.03 189 LEU A N 1
ATOM 1498 C CA . LEU A 1 189 ? 19.373 -14.067 3.363 1.00 60.03 189 LEU A CA 1
ATOM 1499 C C . LEU A 1 189 ? 20.745 -13.490 2.982 1.00 60.03 189 LEU A C 1
ATOM 1501 O O . LEU A 1 189 ? 20.800 -12.421 2.376 1.00 60.03 189 LEU A O 1
ATOM 1505 N N . THR A 1 190 ? 21.862 -14.138 3.326 1.00 58.66 190 THR A N 1
ATOM 1506 C CA . THR A 1 190 ? 23.185 -13.666 2.882 1.00 58.66 190 THR A CA 1
ATOM 1507 C C . THR A 1 190 ? 23.390 -13.938 1.394 1.00 58.66 190 THR A C 1
ATOM 1509 O O . THR A 1 190 ? 23.889 -13.055 0.691 1.00 58.66 190 THR A O 1
ATOM 1512 N N . SER A 1 191 ? 22.831 -15.040 0.873 1.00 61.09 191 SER A N 1
ATOM 1513 C CA . SER A 1 191 ? 22.744 -15.295 -0.571 1.00 61.09 191 SER A CA 1
ATOM 1514 C C . SER A 1 191 ? 22.115 -14.131 -1.351 1.00 61.09 191 SER A C 1
ATOM 1516 O O . SER A 1 191 ? 22.551 -13.837 -2.460 1.00 61.09 191 SER A O 1
ATOM 1518 N N . TRP A 1 192 ? 21.159 -13.386 -0.774 1.00 68.25 192 TRP A N 1
ATOM 1519 C CA . TRP A 1 192 ? 20.474 -12.275 -1.453 1.00 68.25 192 TRP A CA 1
ATOM 1520 C C . TRP A 1 192 ? 21.407 -11.140 -1.878 1.00 68.25 192 TRP A C 1
ATOM 1522 O O . TRP A 1 192 ? 21.081 -10.409 -2.816 1.00 68.25 192 TRP A O 1
ATOM 1532 N N . LYS A 1 193 ? 22.536 -10.981 -1.183 1.00 66.25 193 LYS A N 1
ATOM 1533 C CA . LYS A 1 193 ? 23.548 -9.951 -1.449 1.00 66.25 193 LYS A CA 1
ATOM 1534 C C . LYS A 1 193 ? 24.580 -10.439 -2.473 1.00 66.25 193 LYS A C 1
ATOM 1536 O O . LYS A 1 193 ? 25.215 -9.620 -3.127 1.00 66.25 193 LYS A O 1
ATOM 1541 N N . GLU A 1 194 ? 24.695 -11.756 -2.649 1.00 72.38 194 GLU A N 1
ATOM 1542 C CA . GLU A 1 194 ? 25.659 -12.441 -3.523 1.00 72.38 194 GLU A CA 1
ATOM 1543 C C . GLU A 1 194 ? 25.008 -13.095 -4.761 1.00 72.38 194 GLU A C 1
ATOM 1545 O O . GLU A 1 194 ? 25.697 -13.712 -5.572 1.00 72.38 194 GLU A O 1
ATOM 1550 N N . THR A 1 195 ? 23.688 -12.958 -4.954 1.00 77.88 195 THR A N 1
ATOM 1551 C CA . THR A 1 195 ? 23.021 -13.390 -6.192 1.00 77.88 195 THR A CA 1
ATOM 1552 C C . THR A 1 195 ? 23.525 -12.566 -7.384 1.00 77.88 195 THR A C 1
ATOM 1554 O O . THR A 1 195 ? 23.318 -11.344 -7.386 1.00 77.88 195 THR A O 1
ATOM 1557 N N . PRO A 1 196 ? 24.088 -13.198 -8.430 1.00 88.50 196 PRO A N 1
ATOM 1558 C CA . PRO A 1 196 ? 24.437 -12.504 -9.659 1.00 88.50 196 PRO A CA 1
ATOM 1559 C C . PRO A 1 196 ? 23.179 -12.102 -10.436 1.00 88.50 196 PRO A C 1
ATOM 1561 O O . PRO A 1 196 ? 22.150 -12.782 -10.396 1.00 88.50 196 PRO A O 1
ATOM 1564 N N . GLY A 1 197 ? 23.286 -11.017 -11.193 1.00 92.12 197 GLY A N 1
ATOM 1565 C CA . GLY A 1 197 ? 22.195 -10.466 -11.992 1.00 92.12 197 GLY A CA 1
ATOM 1566 C C . GLY A 1 197 ? 22.712 -9.660 -13.176 1.00 92.12 197 GLY A C 1
ATOM 1567 O O . GLY A 1 197 ? 23.919 -9.584 -13.414 1.00 92.12 197 GLY A O 1
ATOM 1568 N N . ILE A 1 198 ? 21.792 -9.097 -13.956 1.00 94.56 198 ILE A N 1
ATOM 1569 C CA . ILE A 1 198 ? 22.113 -8.379 -15.194 1.00 94.56 198 ILE A CA 1
ATOM 1570 C C . ILE A 1 198 ? 21.604 -6.939 -15.103 1.00 94.56 198 ILE A C 1
ATOM 1572 O O . ILE A 1 198 ? 20.413 -6.700 -14.907 1.00 94.56 198 ILE A O 1
ATOM 1576 N N . LEU A 1 199 ? 22.516 -5.986 -15.265 1.00 95.00 199 LEU A N 1
ATOM 1577 C CA . LEU A 1 199 ? 22.297 -4.549 -15.178 1.00 95.00 199 LEU A CA 1
ATOM 1578 C C . LEU A 1 199 ? 22.098 -3.913 -16.564 1.00 95.00 199 LEU A C 1
ATOM 1580 O O . LEU A 1 199 ? 22.823 -4.224 -17.506 1.00 95.00 199 LEU A O 1
ATOM 1584 N N . SER A 1 200 ? 21.181 -2.952 -16.669 1.00 95.00 200 SER A N 1
ATOM 1585 C CA . SER A 1 200 ? 21.062 -2.034 -17.811 1.00 95.00 200 SER A CA 1
ATOM 1586 C C . SER A 1 200 ? 20.748 -0.622 -17.305 1.00 95.00 200 SER A C 1
ATOM 1588 O O . SER A 1 200 ? 19.730 -0.424 -16.643 1.00 95.00 200 SER A O 1
ATOM 1590 N N . VAL A 1 201 ? 21.594 0.356 -17.632 1.00 94.62 201 VAL A N 1
ATOM 1591 C CA . VAL A 1 201 ? 21.520 1.767 -17.203 1.00 94.62 201 VAL A CA 1
ATOM 1592 C C . VAL A 1 201 ? 21.296 2.674 -18.410 1.00 94.62 201 VAL A C 1
ATOM 1594 O O . VAL A 1 201 ? 22.026 2.565 -19.390 1.00 94.62 201 VAL A O 1
ATOM 1597 N N . PHE A 1 202 ? 20.322 3.585 -18.339 1.00 93.38 202 PHE A N 1
ATOM 1598 C CA . PHE A 1 202 ? 19.986 4.507 -19.427 1.00 93.38 202 PHE A CA 1
ATOM 1599 C C . PHE A 1 202 ? 21.157 5.434 -19.807 1.00 93.38 202 PHE A C 1
ATOM 1601 O O . PHE A 1 202 ? 22.000 5.788 -18.976 1.00 93.38 202 PHE A O 1
ATOM 1608 N N . ASP A 1 203 ? 21.218 5.835 -21.080 1.00 88.31 203 ASP A N 1
ATOM 1609 C CA . ASP A 1 203 ? 22.296 6.654 -21.654 1.00 88.31 203 ASP A CA 1
ATOM 1610 C C . ASP A 1 203 ? 23.728 6.108 -21.404 1.00 88.31 203 ASP A C 1
ATOM 1612 O O . ASP A 1 203 ? 24.673 6.895 -21.356 1.00 88.31 203 ASP A O 1
ATOM 1616 N N . THR A 1 204 ? 23.923 4.798 -21.191 1.00 87.81 204 THR A N 1
ATOM 1617 C CA . THR A 1 204 ? 25.257 4.145 -21.210 1.00 87.81 204 THR A CA 1
ATOM 1618 C C . THR A 1 204 ? 25.288 3.004 -22.240 1.00 87.81 204 THR A C 1
ATOM 1620 O O . THR A 1 204 ? 24.229 2.536 -22.675 1.00 87.81 204 THR A O 1
ATOM 1623 N N . PRO A 1 205 ? 26.467 2.476 -22.624 1.00 84.88 205 PRO A N 1
ATOM 1624 C CA . PRO A 1 205 ? 26.567 1.289 -23.479 1.00 84.88 205 PRO A CA 1
ATOM 1625 C C . PRO A 1 205 ? 25.807 0.058 -22.953 1.00 84.88 205 PRO A C 1
ATOM 1627 O O . PRO A 1 205 ? 25.432 -0.810 -23.744 1.00 84.88 205 PRO A O 1
ATOM 1630 N N . SER A 1 206 ? 25.523 -0.007 -21.645 1.00 87.06 206 SER A N 1
ATOM 1631 C CA . SER A 1 206 ? 24.774 -1.116 -21.040 1.00 87.06 206 SER A CA 1
ATOM 1632 C C . SER A 1 206 ? 23.311 -1.216 -21.491 1.00 87.06 206 SER A C 1
ATOM 1634 O O . SER A 1 206 ? 22.752 -2.307 -21.422 1.00 87.06 206 SER A O 1
ATOM 1636 N N . VAL A 1 207 ? 22.706 -0.141 -22.029 1.00 86.38 207 VAL A N 1
ATOM 1637 C CA . VAL A 1 207 ? 21.377 -0.219 -22.678 1.00 86.38 207 VAL A CA 1
ATOM 1638 C C . VAL A 1 207 ? 21.396 -1.213 -23.840 1.00 86.38 207 VAL A C 1
ATOM 1640 O O . VAL A 1 207 ? 20.418 -1.921 -24.058 1.00 86.38 207 VAL A O 1
ATOM 1643 N N . LYS A 1 208 ? 22.507 -1.258 -24.586 1.00 84.19 208 LYS A N 1
ATOM 1644 C CA . LYS A 1 208 ? 22.677 -2.078 -25.796 1.00 84.19 208 LYS A CA 1
ATOM 1645 C C . LYS A 1 208 ? 23.285 -3.444 -25.489 1.00 84.19 208 LYS A C 1
ATOM 1647 O O . LYS A 1 208 ? 22.945 -4.431 -26.131 1.00 84.19 208 LYS A O 1
ATOM 1652 N N . CYS A 1 209 ? 24.184 -3.497 -24.508 1.00 86.56 209 CYS A N 1
ATOM 1653 C CA . CYS A 1 209 ? 24.837 -4.719 -24.052 1.00 86.56 209 CYS A CA 1
ATOM 1654 C C . CYS A 1 209 ? 24.759 -4.816 -22.514 1.00 86.56 209 CYS A C 1
ATOM 1656 O O . CYS A 1 209 ? 25.684 -4.369 -21.833 1.00 86.56 209 CYS A O 1
ATOM 1658 N N . PRO A 1 210 ? 23.679 -5.391 -21.952 1.00 89.81 210 PRO A N 1
ATOM 1659 C CA . PRO A 1 210 ? 23.491 -5.491 -20.505 1.00 89.81 210 PRO A CA 1
ATOM 1660 C C . PRO A 1 210 ? 24.648 -6.189 -19.772 1.00 89.81 210 PRO A C 1
ATOM 1662 O O . PRO A 1 210 ? 25.234 -7.150 -20.275 1.00 89.81 210 PRO A O 1
ATOM 1665 N N . VAL A 1 211 ? 24.959 -5.703 -18.568 1.00 90.81 211 VAL A N 1
ATOM 1666 C CA . VAL A 1 211 ? 26.154 -6.063 -17.788 1.00 90.81 211 VAL A CA 1
ATOM 1667 C C . VAL A 1 211 ? 25.836 -7.172 -16.779 1.00 90.81 211 VAL A C 1
ATOM 1669 O O . VAL A 1 211 ? 25.089 -6.914 -15.835 1.00 90.81 211 VAL A O 1
ATOM 1672 N N . PRO A 1 212 ? 26.376 -8.396 -16.902 1.00 91.62 212 PRO A N 1
ATOM 1673 C CA . PRO A 1 212 ? 26.300 -9.377 -15.827 1.00 91.62 212 PRO A CA 1
ATOM 1674 C C . PRO A 1 212 ? 27.245 -8.969 -14.685 1.00 91.62 212 PRO A C 1
ATOM 1676 O O . PRO A 1 212 ? 28.459 -8.944 -14.869 1.00 91.62 212 PRO A O 1
ATOM 1679 N N . LEU A 1 213 ? 26.702 -8.685 -13.498 1.00 90.31 213 LEU A N 1
ATOM 1680 C CA . LEU A 1 213 ? 27.487 -8.411 -12.287 1.00 90.31 213 LEU A CA 1
ATOM 1681 C C . LEU A 1 213 ? 27.285 -9.531 -11.259 1.00 90.31 213 LEU A C 1
ATOM 1683 O O . LEU A 1 213 ? 26.222 -10.149 -11.183 1.00 90.31 213 LEU A O 1
ATOM 1687 N N . SER A 1 214 ? 28.304 -9.773 -10.432 1.00 87.75 214 SER A N 1
ATOM 1688 C CA . SER A 1 214 ? 28.279 -10.812 -9.391 1.00 87.75 214 SER A CA 1
ATOM 1689 C C . SER A 1 214 ? 27.355 -10.500 -8.210 1.00 87.75 214 SER A C 1
ATOM 1691 O O . SER A 1 214 ? 26.987 -11.416 -7.486 1.00 87.75 214 SER A O 1
ATOM 1693 N N . LYS A 1 215 ? 26.984 -9.230 -8.012 1.00 87.75 215 LYS A N 1
ATOM 1694 C CA . LYS A 1 215 ? 26.101 -8.762 -6.936 1.00 87.75 215 LYS A CA 1
ATOM 1695 C C . LYS A 1 215 ? 25.372 -7.472 -7.318 1.00 87.75 215 LYS A C 1
ATOM 1697 O O . LYS A 1 215 ? 25.729 -6.834 -8.310 1.00 87.75 215 LYS A O 1
ATOM 1702 N N . TYR A 1 216 ? 24.402 -7.062 -6.496 1.00 89.00 216 TYR A N 1
ATOM 1703 C CA . TYR A 1 216 ? 23.711 -5.776 -6.642 1.00 89.00 216 TYR A CA 1
ATOM 1704 C C . TYR A 1 216 ? 24.704 -4.594 -6.573 1.00 89.00 216 TYR A C 1
ATOM 1706 O O . TYR A 1 216 ? 25.629 -4.632 -5.755 1.00 89.00 216 TYR A O 1
ATOM 1714 N N . PRO A 1 217 ? 24.540 -3.544 -7.402 1.00 86.69 217 PRO A N 1
ATOM 1715 C CA . PRO A 1 217 ? 25.473 -2.416 -7.457 1.00 86.69 217 PRO A CA 1
ATOM 1716 C C . PRO A 1 217 ? 25.222 -1.309 -6.414 1.00 86.69 217 PRO A C 1
ATOM 1718 O O . PRO A 1 217 ? 25.995 -0.352 -6.382 1.00 86.69 217 PRO A O 1
ATOM 1721 N N . MET A 1 218 ? 24.179 -1.410 -5.576 1.00 83.25 218 MET A N 1
ATOM 1722 C CA . MET A 1 218 ? 24.009 -0.556 -4.387 1.00 83.25 218 MET A CA 1
ATOM 1723 C C . MET A 1 218 ? 24.481 -1.270 -3.119 1.00 83.25 218 MET A C 1
ATOM 1725 O O . MET A 1 218 ? 24.403 -2.496 -3.022 1.00 83.25 218 MET A O 1
ATOM 1729 N N . ASP A 1 219 ? 24.925 -0.494 -2.132 1.00 66.94 219 ASP A N 1
ATOM 1730 C CA . ASP A 1 219 ? 25.355 -1.010 -0.836 1.00 66.94 219 ASP A CA 1
ATOM 1731 C C . ASP A 1 219 ? 24.150 -1.479 -0.003 1.00 66.94 219 ASP A C 1
ATOM 1733 O O . ASP A 1 219 ? 23.405 -0.688 0.569 1.00 66.94 219 ASP A O 1
ATOM 1737 N N . THR A 1 220 ? 23.955 -2.795 0.072 1.00 64.62 220 THR A N 1
ATOM 1738 C CA . THR A 1 220 ? 23.074 -3.431 1.061 1.00 64.62 220 THR A CA 1
ATOM 1739 C C . THR A 1 220 ? 23.850 -3.627 2.362 1.00 64.62 220 THR A C 1
ATOM 1741 O O . THR A 1 220 ? 24.929 -4.223 2.305 1.00 64.62 220 THR A O 1
ATOM 1744 N N . HIS A 1 221 ? 23.309 -3.202 3.510 1.00 60.06 221 HIS A N 1
ATOM 1745 C CA . HIS A 1 221 ? 23.968 -3.320 4.821 1.00 60.06 221 HIS A CA 1
ATOM 1746 C C . HIS A 1 221 ? 24.625 -4.691 5.040 1.00 60.06 221 HIS A C 1
ATOM 1748 O O . HIS A 1 221 ? 24.006 -5.736 4.818 1.00 60.06 221 HIS A O 1
ATOM 1754 N N . CYS A 1 222 ? 25.879 -4.710 5.488 1.00 54.41 222 CYS A N 1
ATOM 1755 C CA . CYS A 1 222 ? 26.459 -5.897 6.108 1.00 54.41 222 CYS A CA 1
ATOM 1756 C C . CYS A 1 222 ? 25.822 -6.115 7.494 1.00 54.41 222 CYS A C 1
ATOM 1758 O O . CYS A 1 222 ? 25.393 -5.161 8.131 1.00 54.41 222 CYS A O 1
ATOM 1760 N N . GLY A 1 223 ? 25.709 -7.379 7.920 1.00 63.34 223 GLY A N 1
ATOM 1761 C CA . GLY A 1 223 ? 25.064 -7.757 9.184 1.00 63.34 223 GLY A CA 1
ATOM 1762 C C . GLY A 1 223 ? 23.933 -8.785 9.044 1.00 63.34 223 GLY A C 1
ATOM 1763 O O . GLY A 1 223 ? 23.536 -9.160 7.932 1.00 63.34 223 GLY A O 1
ATOM 1764 N N . TYR A 1 224 ? 23.440 -9.253 10.194 1.00 72.31 224 TYR A N 1
ATOM 1765 C CA . TYR A 1 224 ? 22.281 -10.143 10.342 1.00 72.31 224 TYR A CA 1
ATOM 1766 C C . TYR A 1 224 ? 20.985 -9.349 10.279 1.00 72.31 224 TYR A C 1
ATOM 1768 O O . TYR A 1 224 ? 20.920 -8.213 10.742 1.00 72.31 224 TYR A O 1
ATOM 1776 N N . HIS A 1 225 ? 19.943 -9.960 9.724 1.00 78.69 225 HIS A N 1
ATOM 1777 C CA . HIS A 1 225 ? 18.619 -9.356 9.638 1.00 78.69 225 HIS A CA 1
ATOM 1778 C C . HIS A 1 225 ? 17.710 -10.023 10.674 1.00 78.69 225 HIS A C 1
ATOM 1780 O O . HIS A 1 225 ? 17.575 -11.247 10.672 1.00 78.69 225 HIS A O 1
ATOM 1786 N N . VAL A 1 226 ? 17.080 -9.230 11.539 1.00 83.75 226 VAL A N 1
ATOM 1787 C CA . VAL A 1 226 ? 16.050 -9.692 12.478 1.00 83.75 226 VAL A CA 1
ATOM 1788 C C . VAL A 1 226 ? 14.710 -9.132 12.021 1.00 83.75 226 VAL A C 1
ATOM 1790 O O . VAL A 1 226 ? 14.448 -7.939 12.165 1.00 83.75 226 VAL A O 1
ATOM 1793 N N . PHE A 1 227 ? 13.849 -9.984 11.470 1.00 85.31 227 PHE A N 1
ATOM 1794 C CA . PHE A 1 227 ? 12.493 -9.585 11.105 1.00 85.31 227 PHE A CA 1
ATOM 1795 C C . PHE A 1 227 ? 11.606 -9.614 12.345 1.00 85.31 227 PHE A C 1
ATOM 1797 O O . PHE A 1 227 ? 11.484 -10.655 12.995 1.00 85.31 227 PHE A O 1
ATOM 1804 N N . ILE A 1 228 ? 10.982 -8.478 12.664 1.00 88.00 228 ILE A N 1
ATOM 1805 C CA . ILE A 1 228 ? 10.047 -8.343 13.785 1.00 88.00 228 ILE A CA 1
ATOM 1806 C C . ILE A 1 228 ? 8.700 -7.882 13.224 1.00 88.00 228 ILE A C 1
ATOM 1808 O O . ILE A 1 228 ? 8.429 -6.688 13.117 1.00 88.00 228 ILE A O 1
ATOM 1812 N N . LYS A 1 229 ? 7.817 -8.829 12.877 1.00 88.62 229 LYS A N 1
ATOM 1813 C CA . LYS A 1 229 ? 6.426 -8.480 12.558 1.00 88.62 229 LYS A CA 1
ATOM 1814 C C . LYS A 1 229 ? 5.734 -8.084 13.860 1.00 88.62 229 LYS A C 1
ATOM 1816 O O . LYS A 1 229 ? 5.700 -8.859 14.813 1.00 88.62 229 LYS A O 1
ATOM 1821 N N . ASN A 1 230 ? 5.153 -6.894 13.887 1.00 89.25 230 ASN A N 1
ATOM 1822 C CA . ASN A 1 230 ? 4.246 -6.442 14.936 1.00 89.25 230 ASN A CA 1
ATOM 1823 C C . ASN A 1 230 ? 3.186 -5.550 14.288 1.00 89.25 230 ASN A C 1
ATOM 1825 O O . ASN A 1 230 ? 3.226 -4.323 14.395 1.00 89.25 230 ASN A O 1
ATOM 1829 N N . SER A 1 231 ? 2.291 -6.173 13.529 1.00 90.75 231 SER A N 1
ATOM 1830 C CA . SER A 1 231 ? 1.350 -5.468 12.663 1.00 90.75 231 SER A CA 1
ATOM 1831 C C . SER A 1 231 ? -0.016 -6.146 12.600 1.00 90.75 231 SER A C 1
ATOM 1833 O O . SER A 1 231 ? -0.167 -7.356 12.779 1.00 90.75 231 SER A O 1
ATOM 1835 N N . LEU A 1 232 ? -1.026 -5.342 12.279 1.00 91.19 232 LEU A N 1
ATOM 1836 C CA . LEU A 1 232 ? -2.348 -5.788 11.848 1.00 91.19 232 LEU A CA 1
ATOM 1837 C C . LEU A 1 232 ? -2.637 -5.200 10.461 1.00 91.19 232 LEU A C 1
ATOM 1839 O O . LEU A 1 232 ? -2.314 -4.038 10.208 1.00 91.19 232 LEU A O 1
ATOM 1843 N N . ILE A 1 233 ? -3.264 -5.968 9.566 1.00 92.25 233 ILE A N 1
ATOM 1844 C CA . ILE A 1 233 ? -3.717 -5.464 8.262 1.00 92.25 233 ILE A CA 1
ATOM 1845 C C . ILE A 1 233 ? -5.244 -5.455 8.199 1.00 92.25 233 ILE A C 1
ATOM 1847 O O . ILE A 1 233 ? -5.911 -6.453 8.462 1.00 92.25 233 ILE A O 1
ATOM 1851 N N . LEU A 1 234 ? -5.799 -4.300 7.833 1.00 93.38 234 LEU A N 1
ATOM 1852 C CA . LEU A 1 234 ? -7.233 -4.057 7.711 1.00 93.38 234 LEU A CA 1
ATOM 1853 C C . LEU A 1 234 ? -7.654 -3.981 6.235 1.00 93.38 234 LEU A C 1
ATOM 1855 O O . LEU A 1 234 ? -6.911 -3.424 5.428 1.00 93.38 234 LEU A O 1
ATOM 1859 N N . PRO A 1 235 ? -8.857 -4.459 5.865 1.00 89.44 235 PRO A N 1
ATOM 1860 C CA . PRO A 1 235 ? -9.883 -5.031 6.746 1.00 89.44 235 PRO A CA 1
ATOM 1861 C C . PRO A 1 235 ? -9.673 -6.523 7.089 1.00 89.44 235 PRO A C 1
ATOM 1863 O O . PRO A 1 235 ? -10.511 -7.108 7.774 1.00 89.44 235 PRO A O 1
ATOM 1866 N N . SER A 1 236 ? -8.608 -7.152 6.579 1.00 85.81 236 SER A N 1
ATOM 1867 C CA . SER A 1 236 ? -8.296 -8.577 6.760 1.00 85.81 236 SER A CA 1
ATOM 1868 C C . SER A 1 236 ? -6.895 -8.918 6.219 1.00 85.81 236 SER A C 1
ATOM 1870 O O . SER A 1 236 ? -6.401 -8.223 5.326 1.00 85.81 236 SER A O 1
ATOM 1872 N N . GLU A 1 237 ? -6.300 -10.027 6.682 1.00 82.94 237 GLU A N 1
ATOM 1873 C CA . GLU A 1 237 ? -5.097 -10.621 6.077 1.00 82.94 237 GLU A CA 1
ATOM 1874 C C . GLU A 1 237 ? -5.364 -11.598 4.898 1.00 82.94 237 GLU A C 1
ATOM 1876 O O . GLU A 1 237 ? -4.416 -12.179 4.367 1.00 82.94 237 GLU A O 1
ATOM 1881 N N . SER A 1 238 ? -6.611 -11.771 4.428 1.00 85.25 238 SER A N 1
ATOM 1882 C CA . SER A 1 238 ? -6.916 -12.510 3.185 1.00 85.25 238 SER A CA 1
ATOM 1883 C C . SER A 1 238 ? -8.231 -12.069 2.510 1.00 85.25 238 SER A C 1
ATOM 1885 O O . SER A 1 238 ? -9.243 -11.857 3.180 1.00 85.25 238 SER A O 1
ATOM 1887 N N . PRO A 1 239 ? -8.325 -12.036 1.161 1.00 87.56 239 PRO A N 1
ATOM 1888 C CA . PRO A 1 239 ? -9.610 -11.880 0.469 1.00 87.56 239 PRO A CA 1
ATOM 1889 C C . PRO A 1 239 ? -10.660 -12.934 0.837 1.00 87.56 239 PRO A C 1
ATOM 1891 O O . PRO A 1 239 ? -11.841 -12.708 0.563 1.00 87.56 239 PRO A O 1
ATOM 1894 N N . MET A 1 240 ? -10.267 -14.077 1.411 1.00 84.94 240 MET A N 1
ATOM 1895 C CA . MET A 1 240 ? -11.203 -15.130 1.813 1.00 84.94 240 MET A CA 1
ATOM 1896 C C . MET A 1 240 ? -12.085 -14.747 3.008 1.00 84.94 240 MET A C 1
ATOM 1898 O O . MET A 1 240 ? -13.185 -15.279 3.134 1.00 84.94 240 MET A O 1
ATOM 1902 N N . GLU A 1 241 ? -11.655 -13.783 3.823 1.00 84.94 241 GLU A N 1
ATOM 1903 C CA . GLU A 1 241 ? -12.436 -13.262 4.952 1.00 84.94 241 GLU A CA 1
ATOM 1904 C C . GLU A 1 241 ? -13.348 -12.095 4.531 1.00 84.94 241 GLU A C 1
ATOM 1906 O O . GLU A 1 241 ? -14.312 -11.772 5.217 1.00 84.94 241 GLU A O 1
ATOM 1911 N N . ILE A 1 242 ? -13.059 -11.459 3.388 1.00 88.12 242 ILE A N 1
ATOM 1912 C CA . ILE A 1 242 ? -13.792 -10.294 2.860 1.00 88.12 242 ILE A CA 1
ATOM 1913 C C . ILE A 1 242 ? -14.878 -10.727 1.865 1.00 88.12 242 ILE A C 1
ATOM 1915 O O . ILE A 1 242 ? -15.996 -10.206 1.873 1.00 88.12 242 ILE A O 1
ATOM 1919 N N . PHE A 1 243 ? -14.543 -11.650 0.959 1.00 89.69 243 PHE A N 1
ATOM 1920 C CA . PHE A 1 243 ? -15.347 -11.965 -0.220 1.00 89.69 243 PHE A CA 1
ATOM 1921 C C . PHE A 1 243 ? -15.899 -13.389 -0.182 1.00 89.69 243 PHE A C 1
ATOM 1923 O O . PHE A 1 243 ? -15.202 -14.342 0.144 1.00 89.69 243 PHE A O 1
ATOM 1930 N N . HIS A 1 244 ? -17.136 -13.562 -0.646 1.00 87.56 244 HIS A N 1
ATOM 1931 C CA . HIS A 1 244 ? -17.741 -14.880 -0.843 1.00 87.56 244 HIS A CA 1
ATOM 1932 C C . HIS A 1 244 ? -17.674 -15.331 -2.317 1.00 87.56 244 HIS A C 1
ATOM 1934 O O . HIS A 1 244 ? -17.435 -14.535 -3.230 1.00 87.56 244 HIS A O 1
ATOM 1940 N N . THR A 1 245 ? -17.932 -16.614 -2.594 1.00 87.81 245 THR A N 1
ATOM 1941 C CA . THR A 1 245 ? -18.084 -17.108 -3.980 1.00 87.81 245 THR A CA 1
ATOM 1942 C C . THR A 1 245 ? -19.413 -16.641 -4.591 1.00 87.81 245 THR A C 1
ATOM 1944 O O . THR A 1 245 ? -20.430 -16.560 -3.902 1.00 87.81 245 THR A O 1
ATOM 1947 N N . LEU A 1 246 ? -19.434 -16.316 -5.890 1.00 85.12 246 LEU A N 1
ATOM 1948 C CA . LEU A 1 246 ? -20.601 -15.714 -6.560 1.00 85.12 246 LEU A CA 1
ATOM 1949 C C . LEU A 1 246 ? -21.779 -16.710 -6.743 1.00 85.12 246 LEU A C 1
ATOM 1951 O O . LEU A 1 246 ? -21.681 -17.601 -7.600 1.00 85.12 246 LEU A O 1
ATOM 1955 N N . PRO A 1 247 ? -22.925 -16.552 -6.040 1.00 85.75 247 PRO A N 1
ATOM 1956 C CA . PRO A 1 247 ? -24.040 -17.500 -6.108 1.00 85.75 247 PRO A CA 1
ATOM 1957 C C . PRO A 1 247 ? -24.798 -17.440 -7.440 1.00 85.75 247 PRO A C 1
ATOM 1959 O O . PRO A 1 247 ? -24.912 -16.379 -8.055 1.00 85.75 247 PRO A O 1
ATOM 1962 N N . LEU A 1 248 ? -25.406 -18.557 -7.860 1.00 86.69 248 LEU A N 1
ATOM 1963 C CA . LEU A 1 248 ? -26.155 -18.639 -9.126 1.00 86.69 248 LEU A CA 1
ATOM 1964 C C . LEU A 1 248 ? -27.283 -17.595 -9.228 1.00 86.69 248 LEU A C 1
ATOM 1966 O O . LEU A 1 248 ? -27.410 -16.938 -10.258 1.00 86.69 248 LEU A O 1
ATOM 1970 N N . ARG A 1 249 ? -28.046 -17.375 -8.145 1.00 87.00 249 ARG A N 1
ATOM 1971 C CA . ARG A 1 249 ? -29.098 -16.341 -8.099 1.00 87.00 249 ARG A CA 1
ATOM 1972 C C . ARG A 1 249 ? -28.537 -14.940 -8.383 1.00 87.00 249 ARG A C 1
ATOM 1974 O O . ARG A 1 249 ? -29.154 -14.182 -9.123 1.00 87.00 249 ARG A O 1
ATOM 1981 N N . SER A 1 250 ? -27.346 -14.624 -7.872 1.00 86.00 250 SER A N 1
ATOM 1982 C CA . SER A 1 250 ? -26.672 -13.340 -8.106 1.00 86.00 250 SER A CA 1
ATOM 1983 C C . SER A 1 250 ? -26.125 -13.206 -9.532 1.00 86.00 250 SER A C 1
ATOM 1985 O O . SER A 1 250 ? -26.144 -12.102 -10.075 1.00 86.00 250 SER A O 1
ATOM 1987 N N . LYS A 1 251 ? -25.702 -14.309 -10.174 1.00 87.25 251 LYS A N 1
ATOM 1988 C CA . LYS A 1 251 ? -25.346 -14.323 -11.610 1.00 87.25 251 LYS A CA 1
ATOM 1989 C C . LYS A 1 251 ? -26.557 -13.964 -12.476 1.00 87.25 251 LYS A C 1
ATOM 1991 O O . LYS A 1 251 ? -26.464 -13.063 -13.303 1.00 87.25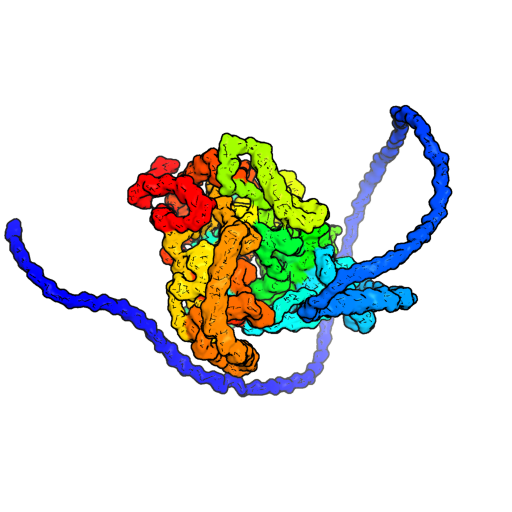 251 LYS A O 1
ATOM 1996 N N . ILE A 1 252 ? -27.699 -14.615 -12.230 1.00 89.50 252 ILE A N 1
ATOM 1997 C CA . ILE A 1 252 ? -28.961 -14.364 -12.948 1.00 89.50 252 ILE A CA 1
ATOM 1998 C C . ILE A 1 252 ? -29.431 -12.921 -12.715 1.00 89.50 252 ILE A C 1
ATOM 2000 O O . ILE A 1 252 ? -29.689 -12.196 -13.672 1.00 89.50 252 ILE A O 1
ATOM 2004 N N . ALA A 1 253 ? -29.461 -12.463 -11.458 1.00 87.94 253 ALA A N 1
ATOM 2005 C CA . ALA A 1 253 ? -29.843 -11.091 -11.125 1.00 87.94 253 ALA A CA 1
ATOM 2006 C C . ALA A 1 253 ? -28.916 -10.045 -11.771 1.00 87.94 253 ALA A C 1
ATOM 2008 O O . ALA A 1 253 ? -29.394 -9.014 -12.235 1.00 87.94 253 ALA A O 1
ATOM 2009 N N . THR A 1 254 ? -27.609 -10.311 -11.849 1.00 87.31 254 THR A N 1
ATOM 2010 C CA . THR A 1 254 ? -26.639 -9.439 -12.533 1.00 87.31 254 THR A CA 1
ATOM 2011 C C . THR A 1 254 ? -26.884 -9.391 -14.041 1.00 87.31 254 THR A C 1
ATOM 2013 O O . THR A 1 254 ? -26.876 -8.301 -14.606 1.00 87.31 254 THR A O 1
ATOM 2016 N N . ALA A 1 255 ? -27.183 -10.524 -14.685 1.00 87.44 255 ALA A N 1
ATOM 2017 C CA . ALA A 1 255 ? -27.520 -10.568 -16.110 1.00 87.44 255 ALA A CA 1
ATOM 2018 C C . ALA A 1 255 ? -28.812 -9.791 -16.433 1.00 87.44 255 ALA A C 1
ATOM 2020 O O . ALA A 1 255 ? -28.814 -8.954 -17.335 1.00 87.44 255 ALA A O 1
ATOM 2021 N N . VAL A 1 256 ? -29.881 -9.992 -15.650 1.00 91.19 256 VAL A N 1
ATOM 2022 C CA . VAL A 1 256 ? -31.150 -9.253 -15.799 1.00 91.19 256 VAL A CA 1
ATOM 2023 C C . VAL A 1 256 ? -30.948 -7.756 -15.552 1.00 91.19 256 VAL A C 1
ATOM 2025 O O . VAL A 1 256 ? -31.392 -6.934 -16.350 1.00 91.19 256 VAL A O 1
ATOM 2028 N N . LYS A 1 257 ? -30.221 -7.381 -14.490 1.00 91.19 257 LYS A N 1
ATOM 2029 C CA . LYS A 1 257 ? -29.881 -5.976 -14.224 1.00 91.19 257 LYS A CA 1
ATOM 2030 C C . LYS A 1 257 ? -29.089 -5.354 -15.374 1.00 91.19 257 LYS A C 1
ATOM 2032 O O . LYS A 1 257 ? -29.381 -4.227 -15.745 1.00 91.19 257 LYS A O 1
ATOM 2037 N N . ASN A 1 258 ? -28.133 -6.077 -15.960 1.00 88.06 258 ASN A N 1
ATOM 2038 C CA . ASN A 1 258 ? -27.343 -5.594 -17.091 1.00 88.06 258 ASN A CA 1
ATOM 2039 C C . ASN A 1 258 ? -28.197 -5.333 -18.339 1.00 88.06 258 ASN A C 1
ATOM 2041 O O . ASN A 1 258 ? -28.050 -4.285 -18.961 1.00 88.06 258 ASN A O 1
ATOM 2045 N N . TYR A 1 259 ? -29.125 -6.241 -18.662 1.00 90.06 259 TYR A N 1
ATOM 2046 C CA . TYR A 1 259 ? -30.063 -6.078 -19.779 1.00 90.06 259 TYR A CA 1
ATOM 2047 C C . TYR A 1 259 ? -30.888 -4.784 -19.652 1.00 90.06 259 TYR A C 1
ATOM 2049 O O . TYR A 1 259 ? -30.983 -4.010 -20.602 1.00 90.06 259 TYR A O 1
ATOM 2057 N N . TYR A 1 260 ? -31.390 -4.492 -18.448 1.00 90.38 260 TYR A N 1
ATOM 2058 C CA . TYR A 1 260 ? -32.133 -3.262 -18.139 1.00 90.38 260 TYR A CA 1
ATOM 2059 C C . TYR A 1 260 ? -31.250 -2.074 -17.693 1.00 90.38 260 TYR A C 1
ATOM 2061 O O . TYR A 1 260 ? -31.771 -1.074 -17.208 1.00 90.38 260 TYR A O 1
ATOM 2069 N N . LYS A 1 261 ? -29.917 -2.161 -17.838 1.00 84.31 261 LYS A N 1
ATOM 2070 C CA . LYS A 1 261 ? -28.927 -1.135 -17.433 1.00 84.31 261 LYS A CA 1
ATOM 2071 C C . LYS A 1 261 ? -28.988 -0.694 -15.952 1.00 84.31 261 LYS A C 1
ATOM 2073 O O . LYS A 1 261 ? -28.483 0.370 -15.600 1.00 84.31 261 LYS A O 1
ATOM 2078 N N . PHE A 1 262 ? -29.546 -1.514 -15.061 1.00 86.69 262 PHE A N 1
ATOM 2079 C CA . PHE A 1 262 ? -29.577 -1.257 -13.617 1.00 86.69 262 PHE A CA 1
ATOM 2080 C C . PHE A 1 262 ? -28.215 -1.506 -12.934 1.00 86.69 262 PHE A C 1
ATOM 2082 O O . PHE A 1 262 ? -27.489 -2.429 -13.327 1.00 86.69 262 PHE A O 1
ATOM 2089 N N . PRO A 1 263 ? -27.903 -0.786 -11.832 1.00 81.06 263 PRO A N 1
ATOM 2090 C CA . PRO A 1 263 ? -26.712 -1.023 -11.014 1.00 81.06 263 PRO A CA 1
ATOM 2091 C C . PRO A 1 263 ? -26.581 -2.481 -10.553 1.00 81.06 263 PRO A C 1
ATOM 2093 O O . PRO A 1 263 ? -27.498 -3.058 -9.961 1.00 81.06 263 PRO A O 1
ATOM 2096 N N . ASN A 1 264 ? -25.422 -3.076 -10.819 1.00 81.81 264 ASN A N 1
ATOM 2097 C CA . ASN A 1 264 ? -25.090 -4.486 -10.603 1.00 81.81 264 ASN A CA 1
ATOM 2098 C C . ASN A 1 264 ? -23.662 -4.629 -10.037 1.00 81.81 264 ASN A C 1
ATOM 2100 O O . ASN A 1 264 ? -22.941 -3.637 -10.005 1.00 81.81 264 ASN A O 1
ATOM 2104 N N . GLU A 1 265 ? -23.260 -5.844 -9.629 1.00 79.12 265 GLU A N 1
ATOM 2105 C CA . GLU A 1 265 ? -21.873 -6.266 -9.303 1.00 79.12 265 GLU A CA 1
ATOM 2106 C C . GLU A 1 265 ? -20.976 -5.169 -8.684 1.00 79.12 265 GLU A C 1
ATOM 2108 O O . GLU A 1 265 ? -20.136 -4.570 -9.359 1.00 79.12 265 GLU A O 1
ATOM 2113 N N . GLU A 1 266 ? -21.196 -4.861 -7.406 1.00 83.00 266 GLU A N 1
ATOM 2114 C CA . GLU A 1 266 ? -20.536 -3.740 -6.714 1.00 83.00 266 GLU A CA 1
ATOM 2115 C C . GLU A 1 266 ? -19.076 -4.048 -6.333 1.00 83.00 266 GLU A C 1
ATOM 2117 O O . GLU A 1 266 ? -18.239 -3.146 -6.324 1.00 83.00 266 GLU A O 1
ATOM 2122 N N . HIS A 1 267 ? -18.759 -5.322 -6.088 1.00 88.56 267 HIS A N 1
ATOM 2123 C CA . HIS A 1 267 ? -17.476 -5.804 -5.570 1.00 88.56 267 HIS A CA 1
ATOM 2124 C C . HIS A 1 267 ? -16.999 -7.079 -6.285 1.00 88.56 267 HIS A C 1
ATOM 2126 O O . HIS A 1 267 ? -17.696 -7.630 -7.140 1.00 88.56 267 HIS A O 1
ATOM 2132 N N . LEU A 1 268 ? -15.792 -7.544 -5.946 1.00 91.00 268 LEU A N 1
ATOM 2133 C CA . LEU A 1 268 ? -15.264 -8.826 -6.420 1.00 91.00 268 LEU A CA 1
ATOM 2134 C C . LEU A 1 268 ? -15.842 -10.001 -5.621 1.00 91.00 268 LEU A C 1
ATOM 2136 O O . LEU A 1 268 ? -16.312 -9.857 -4.496 1.00 91.00 268 LEU A O 1
ATOM 2140 N N . TYR A 1 269 ? -15.757 -11.190 -6.208 1.00 91.12 269 TYR A N 1
ATOM 2141 C CA . TYR A 1 269 ? -16.127 -12.455 -5.573 1.00 91.12 269 TYR A CA 1
ATOM 2142 C C . TYR A 1 269 ? -14.932 -13.398 -5.606 1.00 91.12 269 TYR A C 1
ATOM 2144 O O . TYR A 1 269 ? -14.090 -13.286 -6.498 1.00 91.12 269 TYR A O 1
ATOM 2152 N N . LEU A 1 270 ? -14.874 -14.379 -4.710 1.00 89.69 270 LEU A N 1
ATOM 2153 C CA . LEU A 1 270 ? -13.891 -15.455 -4.841 1.00 89.69 270 LEU A CA 1
ATOM 2154 C C . LEU A 1 270 ? -14.158 -16.279 -6.108 1.00 89.69 270 LEU A C 1
ATOM 2156 O O . LEU A 1 270 ? -15.311 -16.532 -6.491 1.00 89.69 270 LEU A O 1
ATOM 2160 N N . LYS A 1 271 ? -13.081 -16.754 -6.742 1.00 86.00 271 LYS A N 1
ATOM 2161 C CA . LYS A 1 271 ? -13.153 -17.922 -7.624 1.00 86.00 271 LYS A CA 1
ATOM 2162 C C . LYS A 1 271 ? -13.695 -19.089 -6.800 1.00 86.00 271 LYS A C 1
ATOM 2164 O O . LYS A 1 271 ? -13.373 -19.232 -5.623 1.00 86.00 271 LYS A O 1
ATOM 2169 N N . ARG A 1 272 ? -14.522 -19.939 -7.412 1.00 69.88 272 ARG A N 1
ATOM 2170 C CA . ARG A 1 272 ? -14.843 -21.231 -6.801 1.00 69.88 272 ARG A CA 1
ATOM 2171 C C . ARG A 1 272 ? -13.531 -22.012 -6.784 1.00 69.88 272 ARG A C 1
ATOM 2173 O O . ARG A 1 272 ? -13.018 -22.300 -7.863 1.00 69.88 272 ARG A O 1
ATOM 2180 N N . GLN A 1 273 ? -12.981 -22.289 -5.603 1.00 56.12 273 GLN A N 1
ATOM 2181 C CA . GLN A 1 273 ? -11.889 -23.251 -5.489 1.00 56.12 273 GLN A CA 1
ATOM 2182 C C . GLN A 1 273 ? -12.347 -24.555 -6.169 1.00 56.12 273 GLN A C 1
ATOM 2184 O O . GLN A 1 273 ? -13.518 -24.929 -5.997 1.00 56.12 273 GLN A O 1
ATOM 2189 N N . PRO A 1 274 ? -11.494 -25.242 -6.951 1.00 36.69 274 PRO A N 1
ATOM 2190 C CA . PRO A 1 274 ? -11.729 -26.660 -7.172 1.00 36.69 274 PRO A CA 1
ATOM 2191 C C . PRO A 1 274 ? -11.816 -27.306 -5.788 1.00 36.69 274 PRO A C 1
ATOM 2193 O O . PRO A 1 274 ? -11.064 -26.936 -4.883 1.00 36.69 274 PRO A O 1
ATOM 2196 N N . LEU A 1 275 ? -12.774 -28.209 -5.593 1.00 36.00 275 LEU A N 1
ATOM 2197 C CA . LEU A 1 275 ? -12.822 -28.965 -4.352 1.00 36.00 275 LEU A CA 1
ATOM 2198 C C . LEU A 1 275 ? -11.549 -29.808 -4.307 1.00 36.00 275 LEU A C 1
ATOM 2200 O O . LEU A 1 275 ? -11.426 -30.767 -5.061 1.00 36.00 275 LEU A O 1
ATOM 2204 N N . ILE A 1 276 ? -10.617 -29.448 -3.421 1.00 35.59 276 ILE A N 1
ATOM 2205 C CA . ILE A 1 276 ? -9.663 -30.417 -2.891 1.00 35.59 276 ILE A CA 1
ATOM 2206 C C . ILE A 1 276 ? -10.500 -31.320 -1.991 1.00 35.59 276 ILE A C 1
ATOM 2208 O O . ILE A 1 276 ? -10.650 -31.096 -0.787 1.00 35.59 276 ILE A O 1
ATOM 2212 N N . GLU A 1 277 ? -11.147 -32.290 -2.626 1.00 31.30 277 GLU A N 1
ATOM 2213 C CA . GLU A 1 277 ? -11.778 -33.400 -1.943 1.00 31.30 277 GLU A CA 1
ATOM 2214 C C . GLU A 1 277 ? -10.703 -34.086 -1.102 1.00 31.30 277 GLU A C 1
ATOM 2216 O O . GLU A 1 277 ? -9.674 -34.536 -1.607 1.00 31.30 277 GLU A O 1
ATOM 2221 N N . LYS A 1 278 ? -10.925 -34.142 0.212 1.00 32.12 278 LYS A N 1
ATOM 2222 C CA . LYS A 1 278 ? -10.035 -34.844 1.136 1.00 32.12 278 LYS A CA 1
ATOM 2223 C C . LYS A 1 278 ? -10.195 -36.359 0.938 1.00 32.12 278 LYS A C 1
ATOM 2225 O O . LYS A 1 278 ? -10.846 -37.003 1.755 1.00 32.12 278 LYS A O 1
ATOM 2230 N N . GLY A 1 279 ? -9.629 -36.912 -0.138 1.00 30.89 279 GLY A N 1
ATOM 2231 C CA . GLY A 1 279 ? -9.507 -38.363 -0.322 1.00 30.89 279 GLY A CA 1
ATOM 2232 C C . GLY A 1 279 ? -9.604 -38.943 -1.740 1.00 30.89 279 GLY A C 1
ATOM 2233 O O . GLY A 1 279 ? -9.415 -40.151 -1.857 1.00 30.89 279 GLY A O 1
ATOM 2234 N N . SER A 1 280 ? -9.873 -38.177 -2.805 1.00 26.72 280 SER A N 1
ATOM 2235 C CA . SER A 1 280 ? -9.908 -38.739 -4.171 1.00 26.72 280 SER A CA 1
ATOM 2236 C C . SER A 1 280 ? -8.497 -38.933 -4.743 1.00 26.72 280 SER A C 1
ATOM 2238 O O . SER A 1 280 ? -7.900 -38.041 -5.343 1.00 26.72 280 SER A O 1
ATOM 2240 N N . VAL A 1 281 ? -7.957 -40.141 -4.553 1.00 35.56 281 VAL A N 1
ATOM 2241 C CA . VAL A 1 281 ? -6.713 -40.615 -5.186 1.00 35.56 281 VAL A CA 1
ATOM 2242 C C . VAL A 1 281 ? -7.007 -41.070 -6.624 1.00 35.56 281 VAL A C 1
ATOM 2244 O O . VAL A 1 281 ? -6.846 -42.236 -6.964 1.00 35.56 281 VAL A O 1
ATOM 2247 N N . ASP A 1 282 ? -7.430 -40.134 -7.477 1.00 30.62 282 ASP A N 1
ATOM 2248 C CA . ASP A 1 282 ? -7.560 -40.342 -8.930 1.00 30.62 282 ASP A CA 1
ATOM 2249 C C . ASP A 1 282 ? -6.260 -39.939 -9.648 1.00 30.62 282 ASP A C 1
ATOM 2251 O O . ASP A 1 282 ? -6.205 -39.077 -10.532 1.00 30.62 282 ASP A O 1
ATOM 2255 N N . SER A 1 283 ? -5.166 -40.579 -9.236 1.00 35.53 283 SER A N 1
ATOM 2256 C CA . SER A 1 283 ? -3.863 -40.474 -9.883 1.00 35.53 283 SER A CA 1
ATOM 2257 C C . SER A 1 283 ? -3.841 -41.266 -11.195 1.00 35.53 283 SER A C 1
ATOM 2259 O O . SER A 1 283 ? -3.286 -42.357 -11.223 1.00 35.53 283 SER A O 1
ATOM 2261 N N . ASP A 1 284 ? -4.439 -40.727 -12.264 1.00 33.75 284 ASP A N 1
ATOM 2262 C CA . ASP A 1 284 ? -4.203 -41.219 -13.640 1.00 33.75 284 ASP A CA 1
ATOM 2263 C C . ASP A 1 284 ? -4.537 -40.215 -14.769 1.00 33.75 284 ASP A C 1
ATOM 2265 O O . ASP A 1 284 ? -4.660 -40.570 -15.943 1.00 33.75 284 ASP A O 1
ATOM 2269 N N . LYS A 1 285 ? -4.636 -38.916 -14.451 1.00 32.84 285 LYS A N 1
ATOM 2270 C CA . LYS A 1 285 ? -4.586 -37.846 -15.462 1.00 32.84 285 LYS A CA 1
ATOM 2271 C C . LYS A 1 285 ? -3.405 -36.927 -15.211 1.00 32.84 285 LYS A C 1
ATOM 2273 O O . LYS A 1 285 ? -3.487 -35.964 -14.454 1.00 32.84 285 LYS A O 1
ATOM 2278 N N . GLN A 1 286 ? -2.307 -37.247 -15.889 1.00 33.75 286 GLN A N 1
ATOM 2279 C CA . GLN A 1 286 ? -1.139 -36.385 -16.014 1.00 33.75 286 GLN A CA 1
ATOM 2280 C C . GLN A 1 286 ? -1.467 -35.179 -16.910 1.00 33.75 286 GLN A C 1
ATOM 2282 O O . GLN A 1 286 ? -1.031 -35.105 -18.058 1.00 33.75 286 GLN A O 1
ATOM 2287 N N . ASP A 1 287 ? -2.195 -34.202 -16.365 1.00 34.72 287 ASP A N 1
ATOM 2288 C CA . ASP A 1 287 ? -1.952 -32.818 -16.770 1.00 34.72 287 ASP A CA 1
ATOM 2289 C C . ASP A 1 287 ? -0.473 -32.546 -16.466 1.00 34.72 287 ASP A C 1
ATOM 2291 O O . ASP A 1 287 ? -0.049 -32.570 -15.307 1.00 34.72 287 ASP A O 1
ATOM 2295 N N . ILE A 1 288 ? 0.337 -32.376 -17.515 1.00 38.16 288 ILE A N 1
ATOM 2296 C CA . ILE A 1 288 ? 1.778 -32.139 -17.384 1.00 38.16 288 ILE A CA 1
ATOM 2297 C C . ILE A 1 288 ? 1.954 -30.887 -16.524 1.00 38.16 288 ILE A C 1
ATOM 2299 O O . ILE A 1 288 ? 1.531 -29.803 -16.925 1.00 38.16 288 ILE A O 1
ATOM 2303 N N . ILE A 1 289 ? 2.561 -31.040 -15.341 1.00 45.62 289 ILE A N 1
ATOM 2304 C CA . ILE A 1 289 ? 2.676 -29.969 -14.344 1.00 45.62 289 ILE A CA 1
ATOM 2305 C C . ILE A 1 289 ? 3.690 -28.929 -14.837 1.00 45.62 289 ILE A C 1
ATOM 2307 O O . ILE A 1 289 ? 4.868 -28.936 -14.479 1.00 45.62 289 ILE A O 1
ATOM 2311 N N . GLN A 1 290 ? 3.223 -28.030 -15.701 1.00 58.72 290 GLN A N 1
ATOM 2312 C CA . GLN A 1 290 ? 3.977 -26.873 -16.149 1.00 58.72 290 GLN A CA 1
ATOM 2313 C C . GLN A 1 290 ? 4.241 -25.971 -14.938 1.00 58.72 290 GLN A C 1
ATOM 2315 O O . GLN A 1 290 ? 3.316 -25.488 -14.280 1.00 58.72 290 GLN A O 1
ATOM 2320 N N . ARG A 1 291 ? 5.526 -25.769 -14.622 1.00 73.44 291 ARG A N 1
ATOM 2321 C CA . ARG A 1 291 ? 5.966 -24.873 -13.546 1.00 73.44 291 ARG A CA 1
ATOM 2322 C C . ARG A 1 291 ? 5.466 -23.462 -13.835 1.00 73.44 291 ARG A C 1
ATOM 2324 O O . ARG A 1 291 ? 5.823 -22.891 -14.864 1.00 73.44 291 ARG A O 1
ATOM 2331 N N . LYS A 1 292 ? 4.660 -22.902 -12.928 1.00 86.69 292 LYS A N 1
ATOM 2332 C CA . LYS A 1 292 ? 4.020 -21.597 -13.142 1.00 86.69 292 LYS A CA 1
ATOM 2333 C C . LYS A 1 292 ? 5.070 -20.513 -13.338 1.00 86.69 292 LYS A C 1
ATOM 2335 O O . LYS A 1 292 ? 6.009 -20.428 -12.549 1.00 86.69 292 LYS A O 1
ATOM 2340 N N . LYS A 1 293 ? 4.906 -19.675 -14.361 1.00 92.12 293 LYS A N 1
ATOM 2341 C CA . LYS A 1 293 ? 5.889 -18.641 -14.723 1.00 92.12 293 LYS A CA 1
ATOM 2342 C C . LYS A 1 293 ? 5.441 -17.263 -14.247 1.00 92.12 293 LYS A C 1
ATOM 2344 O O . LYS A 1 293 ? 4.364 -16.781 -14.610 1.00 92.12 293 LYS A O 1
ATOM 2349 N N . HIS A 1 294 ? 6.249 -16.623 -13.411 1.00 94.56 294 HIS A N 1
ATOM 2350 C CA . HIS A 1 294 ? 5.930 -15.353 -12.765 1.00 94.56 294 HIS A CA 1
ATOM 2351 C C . HIS A 1 294 ? 6.995 -14.301 -13.073 1.00 94.56 294 HIS A C 1
ATOM 2353 O O . HIS A 1 294 ? 8.186 -14.521 -12.861 1.00 94.56 294 HIS A O 1
ATOM 2359 N N . ILE A 1 295 ? 6.549 -13.144 -13.563 1.00 96.25 295 ILE A N 1
ATOM 2360 C CA . ILE A 1 295 ? 7.401 -11.968 -13.769 1.00 96.25 295 ILE A CA 1
ATOM 2361 C C . ILE A 1 295 ? 7.074 -10.950 -12.678 1.00 96.25 295 ILE A C 1
ATOM 2363 O O . ILE A 1 295 ? 5.903 -10.637 -12.454 1.00 96.25 295 ILE A O 1
ATOM 2367 N N . ILE A 1 296 ? 8.107 -10.435 -12.017 1.00 98.12 296 ILE A N 1
ATOM 2368 C CA . ILE A 1 296 ? 8.027 -9.350 -11.039 1.00 98.12 296 ILE A CA 1
ATOM 2369 C C . ILE A 1 296 ? 8.668 -8.103 -11.650 1.00 98.12 296 ILE A C 1
ATOM 2371 O O . ILE A 1 296 ? 9.786 -8.174 -12.153 1.00 98.12 296 ILE A O 1
ATOM 2375 N N . ILE A 1 297 ? 7.973 -6.968 -11.598 1.00 98.38 297 ILE A N 1
ATOM 2376 C CA . ILE A 1 297 ? 8.478 -5.661 -12.034 1.00 98.38 297 ILE A CA 1
ATOM 2377 C C . ILE A 1 297 ? 8.331 -4.689 -10.863 1.00 98.38 297 ILE A C 1
ATOM 2379 O O . ILE A 1 297 ? 7.266 -4.105 -10.651 1.00 98.38 297 ILE A O 1
ATOM 2383 N N . SER A 1 298 ? 9.391 -4.543 -10.079 1.00 98.31 298 SER A N 1
ATOM 2384 C CA . SER A 1 298 ? 9.432 -3.594 -8.963 1.00 98.31 298 SER A CA 1
ATOM 2385 C C . SER A 1 298 ? 9.968 -2.258 -9.453 1.00 98.31 298 SER A C 1
ATOM 2387 O O . SER A 1 298 ? 10.912 -2.234 -10.240 1.00 98.31 298 SER A O 1
ATOM 2389 N N . MET A 1 299 ? 9.389 -1.152 -8.998 1.00 97.75 299 MET A N 1
ATOM 2390 C CA . MET A 1 299 ? 9.808 0.199 -9.361 1.00 97.75 299 MET A CA 1
ATOM 2391 C C . MET A 1 299 ? 9.970 1.054 -8.107 1.00 97.75 299 MET A C 1
ATOM 2393 O O . MET A 1 299 ? 9.069 1.121 -7.270 1.00 97.75 299 MET A O 1
ATOM 2397 N N . VAL A 1 300 ? 11.107 1.734 -8.007 1.00 96.38 300 VAL A N 1
ATOM 2398 C CA . VAL A 1 300 ? 11.436 2.691 -6.950 1.00 96.38 300 VAL A CA 1
ATOM 2399 C C . VAL A 1 300 ? 11.836 4.009 -7.597 1.00 96.38 300 VAL A C 1
ATOM 2401 O O . VAL A 1 300 ? 12.539 4.053 -8.606 1.00 96.38 300 VAL A O 1
ATOM 2404 N N . GLY A 1 301 ? 11.310 5.098 -7.044 1.00 94.75 301 GLY A N 1
ATOM 2405 C CA . GLY A 1 301 ? 11.702 6.449 -7.414 1.00 94.75 301 GLY A CA 1
ATOM 2406 C C . GLY A 1 301 ? 12.716 6.968 -6.406 1.00 94.75 301 GLY A C 1
ATOM 2407 O O . GLY A 1 301 ? 12.496 6.801 -5.212 1.00 94.75 301 GLY A O 1
ATOM 2408 N N . TRP A 1 302 ? 13.777 7.623 -6.861 1.00 92.69 302 TRP A N 1
ATOM 2409 C CA . TRP A 1 302 ? 14.724 8.292 -5.969 1.00 92.69 302 TRP A CA 1
ATOM 2410 C C . TRP A 1 302 ? 14.075 9.523 -5.320 1.00 92.69 302 TRP A C 1
ATOM 2412 O O . TRP A 1 302 ? 13.158 10.130 -5.889 1.00 92.69 302 TRP A O 1
ATOM 2422 N N . LEU A 1 303 ? 14.525 9.869 -4.113 1.00 92.31 303 LEU A N 1
ATOM 2423 C CA . LEU A 1 303 ? 14.103 11.042 -3.348 1.00 92.31 303 LEU A CA 1
ATOM 2424 C C . LEU A 1 303 ? 15.321 11.679 -2.663 1.00 92.31 303 LEU A C 1
ATOM 2426 O O . LEU A 1 303 ? 16.195 10.957 -2.189 1.00 92.31 303 LEU A O 1
ATOM 2430 N N . PRO A 1 304 ? 15.360 13.014 -2.507 1.00 92.00 304 PRO A N 1
ATOM 2431 C CA . PRO A 1 304 ? 16.325 13.652 -1.623 1.00 92.00 304 PRO A CA 1
ATOM 2432 C C . PRO A 1 304 ? 16.075 13.229 -0.167 1.00 92.00 304 PRO A C 1
ATOM 2434 O O . PRO A 1 304 ? 14.964 13.406 0.334 1.00 92.00 304 PRO A O 1
ATOM 2437 N N . GLU A 1 305 ? 17.110 12.751 0.529 1.00 88.38 305 GLU A N 1
ATOM 2438 C CA . GLU A 1 305 ? 17.096 12.193 1.903 1.00 88.38 305 GLU A CA 1
ATOM 2439 C C . GLU A 1 305 ? 16.160 12.931 2.887 1.00 88.38 305 GLU A C 1
ATOM 2441 O O . GLU A 1 305 ? 15.394 12.339 3.649 1.00 88.38 305 GLU A O 1
ATOM 2446 N N . LYS A 1 306 ? 16.191 14.268 2.881 1.00 87.94 306 LYS A N 1
ATOM 2447 C CA . LYS A 1 306 ? 15.358 15.086 3.770 1.00 87.94 306 LYS A CA 1
ATOM 2448 C C . LYS A 1 306 ? 13.879 15.099 3.372 1.00 87.94 306 LYS A C 1
ATOM 2450 O O . LYS A 1 306 ? 13.023 15.212 4.244 1.00 87.94 306 LYS A O 1
ATOM 2455 N N . TYR A 1 307 ? 13.571 15.028 2.081 1.00 91.62 307 TYR A N 1
ATOM 2456 C CA . TYR A 1 307 ? 12.199 14.904 1.593 1.00 91.62 307 TYR A CA 1
ATOM 2457 C C . TYR A 1 307 ? 11.646 13.522 1.948 1.00 91.62 307 TYR A C 1
ATOM 2459 O O . TYR A 1 307 ? 10.574 13.436 2.533 1.00 91.62 307 TYR A O 1
ATOM 2467 N N . GLU A 1 308 ? 12.413 12.466 1.675 1.00 90.19 308 GLU A N 1
ATOM 2468 C CA . GLU A 1 308 ? 12.106 11.070 2.014 1.00 90.19 308 GLU A CA 1
ATOM 2469 C C . GLU A 1 308 ? 11.735 10.902 3.499 1.00 90.19 308 GLU A C 1
ATOM 2471 O O . GLU A 1 308 ? 10.620 10.482 3.823 1.00 90.19 308 GLU A O 1
ATOM 2476 N N . LYS A 1 309 ? 12.606 11.370 4.406 1.00 87.38 309 LYS A N 1
ATOM 2477 C CA . LYS A 1 309 ? 12.397 11.334 5.867 1.00 87.38 309 LYS A CA 1
ATOM 2478 C C . LYS A 1 309 ? 11.175 12.122 6.344 1.00 87.38 309 LYS A C 1
ATOM 2480 O O . LYS A 1 309 ? 10.629 11.821 7.409 1.00 87.38 309 LYS A O 1
ATOM 2485 N N . LEU A 1 310 ? 10.730 13.122 5.578 1.00 85.31 310 LEU A N 1
ATOM 2486 C CA . LEU A 1 310 ? 9.518 13.902 5.848 1.00 85.31 310 LEU A CA 1
ATOM 2487 C C . LEU A 1 310 ? 8.242 13.292 5.244 1.00 85.31 310 LEU A C 1
ATOM 2489 O O . LEU A 1 310 ? 7.159 13.673 5.690 1.00 85.31 310 LEU A O 1
ATOM 2493 N N . THR A 1 311 ? 8.342 12.394 4.255 1.00 86.56 311 THR A N 1
ATOM 2494 C CA . THR A 1 311 ? 7.188 11.847 3.519 1.00 86.56 311 THR A CA 1
ATOM 2495 C C . THR A 1 311 ? 6.900 10.383 3.826 1.00 86.56 311 THR A C 1
ATOM 2497 O O . THR A 1 311 ? 5.805 10.095 4.298 1.00 86.56 311 THR A O 1
ATOM 2500 N N . ILE A 1 312 ? 7.853 9.479 3.592 1.00 84.19 312 ILE A N 1
ATOM 2501 C CA . ILE A 1 312 ? 7.677 8.020 3.743 1.00 84.19 312 ILE A CA 1
ATOM 2502 C C . ILE A 1 312 ? 8.583 7.394 4.813 1.00 84.19 312 ILE A C 1
ATOM 2504 O O . ILE A 1 312 ? 8.249 6.331 5.338 1.00 84.19 312 ILE A O 1
ATOM 2508 N N . GLY A 1 313 ? 9.662 8.080 5.204 1.00 81.44 313 GLY A N 1
ATOM 2509 C CA . GLY A 1 313 ? 10.636 7.611 6.192 1.00 81.44 313 GLY A CA 1
ATOM 2510 C C . GLY A 1 313 ? 11.941 7.188 5.528 1.00 81.44 313 GLY A C 1
ATOM 2511 O O . GLY A 1 313 ? 12.837 8.016 5.388 1.00 81.44 313 GLY A O 1
ATOM 2512 N N . GLU A 1 314 ? 12.015 5.920 5.135 1.00 81.25 314 GLU A N 1
ATOM 2513 C CA . GLU A 1 314 ? 13.144 5.282 4.450 1.00 81.25 314 GLU A CA 1
ATOM 2514 C C . GLU A 1 314 ? 12.586 4.358 3.354 1.00 81.25 314 GLU A C 1
ATOM 2516 O O . GLU A 1 314 ? 11.565 3.696 3.563 1.00 81.25 314 GLU A O 1
ATOM 2521 N N . GLN A 1 315 ? 13.196 4.349 2.167 1.00 84.19 315 GLN A N 1
ATOM 2522 C CA . GLN A 1 315 ? 12.673 3.653 0.993 1.00 84.19 315 GLN A CA 1
ATOM 2523 C C . GLN A 1 315 ? 13.486 2.402 0.634 1.00 84.19 315 GLN A C 1
ATOM 2525 O O . GLN A 1 315 ? 14.631 2.471 0.194 1.00 84.19 315 GLN A O 1
ATOM 2530 N N . SER A 1 316 ? 12.852 1.231 0.739 1.00 88.88 316 SER A N 1
ATOM 2531 C CA . SER A 1 316 ? 13.440 -0.041 0.302 1.00 88.88 316 SER A CA 1
ATOM 2532 C C . SER A 1 316 ? 13.712 -0.061 -1.209 1.00 88.88 316 SER A C 1
ATOM 2534 O O . SER A 1 316 ? 12.882 0.401 -1.994 1.00 88.88 316 SER A O 1
ATOM 2536 N N . THR A 1 317 ? 14.830 -0.668 -1.624 1.00 91.88 317 THR A N 1
ATOM 2537 C CA . THR A 1 317 ? 15.228 -0.787 -3.041 1.00 91.88 317 THR A CA 1
ATOM 2538 C C . THR A 1 317 ? 14.269 -1.659 -3.854 1.00 91.88 317 THR A C 1
ATOM 2540 O O . THR A 1 317 ? 13.621 -2.574 -3.332 1.00 91.88 317 THR A O 1
ATOM 2543 N N . ALA A 1 318 ? 14.220 -1.450 -5.172 1.00 94.88 318 ALA A N 1
ATOM 2544 C CA . ALA A 1 318 ? 13.369 -2.241 -6.059 1.00 94.88 318 ALA A CA 1
ATOM 2545 C C . ALA A 1 318 ? 13.747 -3.735 -6.047 1.00 94.88 318 ALA A C 1
ATOM 2547 O O . ALA A 1 318 ? 12.874 -4.597 -6.165 1.00 94.88 318 ALA A O 1
ATOM 2548 N N . GLN A 1 319 ? 15.030 -4.061 -5.855 1.00 93.44 319 GLN A N 1
ATOM 2549 C CA . GLN A 1 319 ? 15.496 -5.443 -5.699 1.00 93.44 319 GLN A CA 1
ATOM 2550 C C . GLN A 1 319 ? 14.933 -6.094 -4.428 1.00 93.44 319 GLN A C 1
ATOM 2552 O O . GLN A 1 319 ? 14.475 -7.238 -4.473 1.00 93.44 319 GLN A O 1
ATOM 2557 N N . TYR A 1 320 ? 14.921 -5.371 -3.307 1.00 91.25 320 TYR A N 1
ATOM 2558 C CA . TYR A 1 320 ? 14.387 -5.882 -2.048 1.00 91.25 320 TYR A CA 1
ATOM 2559 C C . TYR A 1 320 ? 12.889 -6.195 -2.157 1.00 91.25 320 TYR A C 1
ATOM 2561 O O . TYR A 1 320 ? 12.469 -7.310 -1.845 1.00 91.25 320 TYR A O 1
ATOM 2569 N N . LEU A 1 321 ? 12.106 -5.267 -2.719 1.00 93.94 321 LEU A N 1
ATOM 2570 C CA . LEU A 1 321 ? 10.679 -5.465 -3.010 1.00 93.94 321 LEU A CA 1
ATOM 2571 C C . LEU A 1 321 ? 10.445 -6.682 -3.928 1.00 93.94 321 LEU A C 1
ATOM 2573 O O . LEU A 1 321 ? 9.522 -7.471 -3.701 1.00 93.94 321 LEU A O 1
ATOM 2577 N N . SER A 1 322 ? 11.314 -6.885 -4.928 1.00 94.62 322 SER A N 1
ATOM 2578 C CA . SER A 1 322 ? 11.262 -8.056 -5.811 1.00 94.62 322 SER A CA 1
ATOM 2579 C C . SER A 1 322 ? 11.486 -9.371 -5.061 1.00 94.62 322 SER A C 1
ATOM 2581 O O . SER A 1 322 ? 10.759 -10.336 -5.299 1.00 94.62 322 SER A O 1
ATOM 2583 N N . LYS A 1 323 ? 12.458 -9.426 -4.141 1.00 91.31 323 LYS A N 1
ATOM 2584 C CA . LYS A 1 323 ? 12.772 -10.637 -3.361 1.00 91.31 323 LYS A CA 1
ATOM 2585 C C . LYS A 1 323 ? 11.734 -10.914 -2.266 1.00 91.31 323 LYS A C 1
ATOM 2587 O O . LYS A 1 323 ? 11.345 -12.073 -2.086 1.00 91.31 323 LYS A O 1
ATOM 2592 N N . LYS A 1 324 ? 11.188 -9.862 -1.641 1.00 90.00 324 LYS A N 1
ATOM 2593 C CA . LYS A 1 324 ? 10.024 -9.925 -0.739 1.00 90.00 324 LYS A CA 1
ATOM 2594 C C . LYS A 1 324 ? 8.793 -10.548 -1.402 1.00 90.00 324 LYS A C 1
ATOM 2596 O O . LYS A 1 324 ? 8.175 -11.480 -0.875 1.00 90.00 324 LYS A O 1
ATOM 2601 N N . LEU A 1 325 ? 8.488 -10.125 -2.627 1.00 93.31 325 LEU A N 1
ATOM 2602 C CA . LEU A 1 325 ? 7.414 -10.735 -3.405 1.00 93.31 325 LEU A CA 1
ATOM 2603 C C . LEU A 1 325 ? 7.756 -12.158 -3.896 1.00 93.31 325 LEU A C 1
ATOM 2605 O O . LEU A 1 325 ? 6.872 -13.014 -3.938 1.00 93.31 325 LEU A O 1
ATOM 2609 N N . ALA A 1 326 ? 9.018 -12.435 -4.241 1.00 92.12 326 ALA A N 1
ATOM 2610 C CA . ALA A 1 326 ? 9.440 -13.734 -4.769 1.00 92.12 326 ALA A CA 1
ATOM 2611 C C . ALA A 1 326 ? 9.272 -14.886 -3.765 1.00 92.12 326 ALA A C 1
ATOM 2613 O O . ALA A 1 326 ? 8.736 -15.926 -4.152 1.00 92.12 326 ALA A O 1
ATOM 2614 N N . GLN A 1 327 ? 9.626 -14.716 -2.482 1.00 87.06 327 GLN A N 1
ATOM 2615 C CA . GLN A 1 327 ? 9.294 -15.751 -1.483 1.00 87.06 327 GLN A CA 1
ATOM 2616 C C . GLN A 1 327 ? 7.793 -15.853 -1.264 1.00 87.06 327 GLN A C 1
ATOM 2618 O O . GLN A 1 327 ? 7.274 -16.957 -1.156 1.00 87.06 327 GLN A O 1
ATOM 2623 N N . SER A 1 328 ? 7.075 -14.731 -1.241 1.00 88.31 328 SER A N 1
ATOM 2624 C CA . SER A 1 328 ? 5.621 -14.749 -1.046 1.00 88.31 328 SER A CA 1
ATOM 2625 C C . SER A 1 328 ? 4.894 -15.568 -2.132 1.00 88.31 328 SER A C 1
ATOM 2627 O O . SER A 1 328 ? 3.796 -16.080 -1.893 1.00 88.31 328 SER A O 1
ATOM 2629 N N . LEU A 1 329 ? 5.523 -15.740 -3.306 1.00 89.06 329 LEU A N 1
ATOM 2630 C CA . LEU A 1 329 ? 5.157 -16.717 -4.336 1.00 89.06 329 LEU A CA 1
ATOM 2631 C C . LEU A 1 329 ? 5.714 -18.124 -4.038 1.00 89.06 329 LEU A C 1
ATOM 2633 O O . LEU A 1 329 ? 4.932 -19.071 -3.976 1.00 89.06 329 LEU A O 1
ATOM 2637 N N . LYS A 1 330 ? 7.027 -18.279 -3.811 1.00 85.50 330 LYS A N 1
ATOM 2638 C CA . LYS A 1 330 ? 7.689 -19.582 -3.570 1.00 85.50 330 LYS A CA 1
ATOM 2639 C C . LYS A 1 330 ? 7.161 -20.357 -2.361 1.00 85.50 330 LYS A C 1
ATOM 2641 O O . LYS A 1 330 ? 7.042 -21.572 -2.434 1.00 85.50 330 LYS A O 1
ATOM 2646 N N . TYR A 1 331 ? 6.784 -19.674 -1.286 1.00 80.75 331 TYR A N 1
ATOM 2647 C CA . TYR A 1 331 ? 6.148 -20.265 -0.106 1.00 80.75 331 TYR A CA 1
ATOM 2648 C C . TYR A 1 331 ? 4.804 -20.938 -0.446 1.00 80.75 331 TYR A C 1
ATOM 2650 O O . TYR A 1 331 ? 4.389 -21.889 0.209 1.00 80.75 331 TYR A O 1
ATOM 2658 N N . LYS A 1 332 ? 4.120 -20.461 -1.495 1.00 77.19 332 LYS A N 1
ATOM 2659 C CA . LYS A 1 332 ? 2.845 -21.011 -1.987 1.00 77.19 332 LYS A CA 1
ATOM 2660 C C . LYS A 1 332 ? 3.018 -22.016 -3.125 1.00 77.19 332 LYS A C 1
ATOM 2662 O O . LYS A 1 332 ? 2.102 -22.791 -3.391 1.00 77.19 332 LYS A O 1
ATOM 2667 N N . ASP A 1 333 ? 4.148 -21.960 -3.822 1.00 81.38 333 ASP A N 1
ATOM 2668 C CA . ASP A 1 333 ? 4.466 -22.767 -4.997 1.00 81.38 333 ASP A CA 1
ATOM 2669 C C . ASP A 1 333 ? 5.993 -22.859 -5.159 1.00 81.38 333 ASP A C 1
ATOM 2671 O O . ASP A 1 333 ? 6.615 -22.061 -5.866 1.00 81.38 333 ASP A O 1
ATOM 2675 N N . SER A 1 334 ? 6.621 -23.810 -4.463 1.00 79.75 334 SER A N 1
ATOM 2676 C CA . SER A 1 334 ? 8.085 -23.947 -4.428 1.00 79.75 334 SER A CA 1
ATOM 2677 C C . SER A 1 334 ? 8.691 -24.221 -5.810 1.00 79.75 334 SER A C 1
ATOM 2679 O O . SER A 1 334 ? 9.831 -23.835 -6.075 1.00 79.75 334 SER A O 1
ATOM 2681 N N . ASP A 1 335 ? 7.912 -24.811 -6.717 1.00 84.12 335 ASP A N 1
ATOM 2682 C CA . ASP A 1 335 ? 8.296 -25.167 -8.082 1.00 84.12 335 ASP A CA 1
ATOM 2683 C C . ASP A 1 335 ? 8.117 -24.032 -9.111 1.00 84.12 335 ASP A C 1
ATOM 2685 O O . ASP A 1 335 ? 8.565 -24.175 -10.252 1.00 84.12 335 ASP A O 1
ATOM 2689 N N . CYS A 1 336 ? 7.501 -22.896 -8.754 1.00 87.88 336 CYS A N 1
ATOM 2690 C CA . CYS A 1 336 ? 7.287 -21.802 -9.710 1.00 87.88 336 CYS A CA 1
ATOM 2691 C C . CYS A 1 336 ? 8.604 -21.191 -10.234 1.00 87.88 336 CYS A C 1
ATOM 2693 O O . CYS A 1 336 ? 9.614 -21.113 -9.527 1.00 87.88 336 CYS A O 1
ATOM 2695 N N . GLN A 1 337 ? 8.593 -20.733 -11.486 1.00 92.19 337 GLN A N 1
ATOM 2696 C CA . GLN A 1 337 ? 9.671 -19.938 -12.073 1.00 92.19 337 GLN A CA 1
ATOM 2697 C C . GLN A 1 337 ? 9.422 -18.460 -11.782 1.00 92.19 337 GLN A C 1
ATOM 2699 O O . GLN A 1 337 ? 8.329 -17.956 -12.047 1.00 92.19 337 GLN A O 1
ATOM 2704 N N . VAL A 1 338 ? 10.435 -17.756 -11.275 1.00 93.56 338 VAL A N 1
ATOM 2705 C CA . VAL A 1 338 ? 10.340 -16.334 -10.922 1.00 93.56 338 VAL A CA 1
ATOM 2706 C C . VAL A 1 338 ? 11.474 -15.562 -11.586 1.00 93.56 338 VAL A C 1
ATOM 2708 O O . VAL A 1 338 ? 12.646 -15.897 -11.424 1.00 93.56 338 VAL A O 1
ATOM 2711 N N . SER A 1 339 ? 11.132 -14.508 -12.320 1.00 95.50 339 SER A N 1
ATOM 2712 C CA . SER A 1 339 ? 12.087 -13.550 -12.889 1.00 95.50 339 SER A CA 1
ATOM 2713 C C . SER A 1 339 ? 11.753 -12.147 -12.398 1.00 95.50 339 SER A C 1
ATOM 2715 O O . SER A 1 339 ? 10.596 -11.736 -12.495 1.00 95.50 339 SER A O 1
ATOM 2717 N N . SER A 1 340 ? 12.739 -11.416 -11.879 1.00 96.69 340 SER A N 1
ATOM 2718 C CA . SER A 1 340 ? 12.575 -10.031 -11.430 1.00 96.69 340 SER A CA 1
ATOM 2719 C C . SER A 1 340 ? 13.188 -9.042 -12.420 1.00 96.69 340 SER A C 1
ATOM 2721 O O . SER A 1 340 ? 14.189 -9.323 -13.076 1.00 96.69 340 SER A O 1
ATOM 2723 N N . LEU A 1 341 ? 12.571 -7.868 -12.506 1.00 97.75 341 LEU A N 1
ATOM 2724 C CA . LEU A 1 341 ? 13.063 -6.674 -13.180 1.00 97.75 341 LEU A CA 1
ATOM 2725 C C . LEU A 1 341 ? 12.883 -5.515 -12.198 1.00 97.75 341 LEU A C 1
ATOM 2727 O O . LEU A 1 341 ? 11.762 -5.085 -11.928 1.00 97.75 341 LEU A O 1
ATOM 2731 N N . SER A 1 342 ? 13.982 -5.073 -11.599 1.00 97.50 342 SER A N 1
ATOM 2732 C CA . SER A 1 342 ? 13.981 -4.115 -10.494 1.00 97.50 342 SER A CA 1
ATOM 2733 C C . SER A 1 342 ? 14.463 -2.760 -11.000 1.00 97.50 342 SER A C 1
ATOM 2735 O O . SER A 1 342 ? 15.639 -2.619 -11.328 1.00 97.50 342 SER A O 1
ATOM 2737 N N . PHE A 1 343 ? 13.546 -1.799 -11.109 1.00 98.06 343 PHE A N 1
ATOM 2738 C CA . PHE A 1 343 ? 13.776 -0.470 -11.669 1.00 98.06 343 PHE A CA 1
ATOM 2739 C C . PHE A 1 343 ? 14.037 0.579 -10.596 1.00 98.06 343 PHE A C 1
ATOM 2741 O O . PHE A 1 343 ? 13.226 0.768 -9.692 1.00 98.06 343 PHE A O 1
ATOM 2748 N N . GLU A 1 344 ? 15.123 1.316 -10.781 1.00 96.62 344 GLU A N 1
ATOM 2749 C CA . GLU A 1 344 ? 15.551 2.420 -9.930 1.00 96.62 344 GLU A CA 1
ATOM 2750 C C . GLU A 1 344 ? 15.535 3.698 -10.792 1.00 96.62 344 GLU A C 1
ATOM 2752 O O . GLU A 1 344 ? 16.211 3.778 -11.823 1.00 96.62 344 GLU A O 1
ATOM 2757 N N . CYS A 1 345 ? 14.681 4.664 -10.436 1.00 96.94 345 CYS A N 1
ATOM 2758 C CA . CYS A 1 345 ? 14.217 5.714 -11.354 1.00 96.94 345 CYS A CA 1
ATOM 2759 C C . CYS A 1 345 ? 14.371 7.145 -10.789 1.00 96.94 345 CYS A C 1
ATOM 2761 O O . CYS A 1 345 ? 13.806 7.422 -9.730 1.00 96.94 345 CYS A O 1
ATOM 2763 N N . PRO A 1 346 ? 15.025 8.097 -11.483 1.00 95.94 346 PRO A N 1
ATOM 2764 C CA . PRO A 1 346 ? 15.315 9.456 -10.990 1.00 95.94 346 PRO A CA 1
ATOM 2765 C C . PRO A 1 346 ? 14.075 10.383 -11.010 1.00 95.94 346 PRO A C 1
ATOM 2767 O O . PRO A 1 346 ? 14.049 11.419 -11.670 1.00 95.94 346 PRO A O 1
ATOM 2770 N N . LEU A 1 347 ? 12.997 9.984 -10.330 1.00 95.69 347 LEU A N 1
ATOM 2771 C CA . LEU A 1 347 ? 11.680 10.645 -10.317 1.00 95.69 347 LEU A CA 1
ATOM 2772 C C . LEU A 1 347 ? 11.613 11.911 -9.443 1.00 95.69 347 LEU A C 1
ATOM 2774 O O . LEU A 1 347 ? 10.589 12.593 -9.417 1.00 95.69 347 LEU A O 1
ATOM 2778 N N . ASP A 1 348 ? 12.697 12.232 -8.744 1.00 93.69 348 ASP A N 1
ATOM 2779 C CA . ASP A 1 348 ? 12.967 13.536 -8.145 1.00 93.69 348 ASP A CA 1
ATOM 2780 C C . ASP A 1 348 ? 13.522 14.548 -9.162 1.00 93.69 348 ASP A C 1
ATOM 2782 O O . ASP A 1 348 ? 13.231 15.738 -9.067 1.00 93.69 348 ASP A O 1
ATOM 2786 N N . ASN A 1 349 ? 14.273 14.076 -10.160 1.00 93.31 349 ASN A N 1
ATOM 2787 C CA . ASN A 1 349 ? 14.972 14.893 -11.152 1.00 93.31 349 ASN A CA 1
ATOM 2788 C C . ASN A 1 349 ? 14.377 14.816 -12.569 1.00 93.31 349 ASN A C 1
ATOM 2790 O O . ASN A 1 349 ? 14.716 15.647 -13.412 1.00 93.31 349 ASN A O 1
ATOM 2794 N N . LYS A 1 350 ? 13.482 13.869 -12.865 1.00 94.75 350 LYS A N 1
ATOM 2795 C CA . LYS A 1 350 ? 12.889 13.687 -14.198 1.00 94.75 350 LYS A CA 1
ATOM 2796 C C . LYS A 1 350 ? 11.364 13.519 -14.158 1.00 94.75 350 LYS A C 1
ATOM 2798 O O . LYS A 1 350 ? 10.837 12.856 -13.264 1.00 94.75 350 LYS A O 1
ATOM 2803 N N . PRO A 1 351 ? 10.617 14.068 -15.138 1.00 94.38 351 PRO A N 1
ATOM 2804 C CA . PRO A 1 351 ? 9.186 13.811 -15.275 1.00 94.38 351 PRO A CA 1
ATOM 2805 C C . PRO A 1 351 ? 8.877 12.323 -15.493 1.00 94.38 351 PRO A C 1
ATOM 2807 O O . PRO A 1 351 ? 9.546 11.643 -16.269 1.00 94.38 351 PRO A O 1
ATOM 2810 N N . VAL A 1 352 ? 7.777 11.847 -14.902 1.00 95.56 352 VAL A N 1
ATOM 2811 C CA . VAL A 1 352 ? 7.290 10.454 -15.012 1.00 95.56 352 VAL A CA 1
ATOM 2812 C C . VAL A 1 352 ? 7.199 9.962 -16.469 1.00 95.56 352 VAL A C 1
ATOM 2814 O O . VAL A 1 352 ? 7.461 8.796 -16.747 1.00 95.56 352 VAL A O 1
ATOM 2817 N N . THR A 1 353 ? 6.845 10.839 -17.413 1.00 95.12 353 THR A N 1
ATOM 2818 C CA . THR A 1 353 ? 6.725 10.514 -18.845 1.00 95.12 353 THR A CA 1
ATOM 2819 C C . THR A 1 353 ? 8.060 10.375 -19.576 1.00 95.12 353 THR A C 1
ATOM 2821 O O . THR A 1 353 ? 8.100 9.697 -20.596 1.00 95.12 353 THR A O 1
ATOM 2824 N N . GLU A 1 354 ? 9.129 11.007 -19.086 1.00 95.75 354 GLU A N 1
ATOM 2825 C CA . GLU A 1 354 ? 10.490 10.856 -19.621 1.00 95.75 354 GLU A CA 1
ATOM 2826 C C . GLU A 1 354 ? 11.060 9.511 -19.159 1.00 95.75 354 GLU A C 1
ATOM 2828 O O . GLU A 1 354 ? 11.364 8.647 -19.977 1.00 95.75 354 GLU A O 1
ATOM 2833 N N . VAL A 1 355 ? 11.026 9.275 -17.844 1.00 97.19 355 VAL A N 1
ATOM 2834 C CA . VAL A 1 355 ? 11.442 8.017 -17.203 1.00 97.19 355 VAL A CA 1
ATOM 2835 C C . VAL A 1 355 ? 10.683 6.804 -17.755 1.00 97.19 355 VAL A C 1
ATOM 2837 O O . VAL A 1 355 ? 11.265 5.737 -17.920 1.00 97.19 355 VAL A O 1
ATOM 2840 N N . LEU A 1 356 ? 9.404 6.951 -18.122 1.00 96.06 356 LEU A N 1
ATOM 2841 C CA . LEU A 1 356 ? 8.648 5.895 -18.806 1.00 96.06 356 LEU A CA 1
ATOM 2842 C C . LEU A 1 356 ? 9.318 5.443 -20.115 1.00 96.06 356 LEU A C 1
ATOM 2844 O O . LEU A 1 356 ? 9.338 4.246 -20.396 1.00 96.06 356 LEU A O 1
ATOM 2848 N N . ILE A 1 357 ? 9.858 6.371 -20.908 1.00 94.38 357 ILE A N 1
ATOM 2849 C CA . ILE A 1 357 ? 10.545 6.057 -22.169 1.00 94.38 357 ILE A CA 1
ATOM 2850 C C . ILE A 1 357 ? 11.868 5.339 -21.872 1.00 94.38 357 ILE A C 1
ATOM 2852 O O . ILE A 1 357 ? 12.161 4.330 -22.513 1.00 94.38 357 ILE A O 1
ATOM 2856 N N . GLU A 1 358 ? 12.609 5.785 -20.854 1.00 95.31 358 GLU A N 1
ATOM 2857 C CA . GLU A 1 358 ? 13.843 5.132 -20.389 1.00 95.31 358 GLU A CA 1
ATOM 2858 C C . GLU A 1 358 ? 13.584 3.683 -19.948 1.00 95.31 358 GLU A C 1
ATOM 2860 O O . GLU A 1 358 ? 14.263 2.761 -20.403 1.00 95.31 358 GLU A O 1
ATOM 2865 N N . CYS A 1 359 ? 12.545 3.458 -19.132 1.00 95.50 359 CYS A N 1
ATOM 2866 C CA . CYS A 1 359 ? 12.104 2.122 -18.731 1.00 95.50 359 CYS A CA 1
ATOM 2867 C C . CYS A 1 359 ? 11.728 1.253 -19.940 1.00 95.50 359 CYS A C 1
ATOM 2869 O O . CYS A 1 359 ? 12.128 0.093 -20.004 1.00 95.50 359 CYS A O 1
ATOM 2871 N N . ILE A 1 360 ? 10.971 1.794 -20.902 1.00 92.06 360 ILE A N 1
ATOM 2872 C CA . ILE A 1 360 ? 10.543 1.065 -22.107 1.00 92.06 360 ILE A CA 1
ATOM 2873 C C . ILE A 1 360 ? 11.740 0.647 -22.967 1.00 92.06 360 ILE A C 1
ATOM 2875 O O . ILE A 1 360 ? 11.751 -0.477 -23.470 1.00 92.06 360 ILE A O 1
ATOM 2879 N N . GLU A 1 361 ? 12.740 1.516 -23.132 1.00 90.75 361 GLU A N 1
ATOM 2880 C CA . GLU A 1 361 ? 13.947 1.197 -23.896 1.00 90.75 361 GLU A CA 1
ATOM 2881 C C . GLU A 1 361 ? 14.775 0.110 -23.196 1.00 90.75 361 GLU A C 1
ATOM 2883 O O . GLU A 1 361 ? 15.047 -0.929 -23.801 1.00 90.75 361 GLU A O 1
ATOM 2888 N N . ILE A 1 362 ? 15.060 0.281 -21.900 1.00 92.81 362 ILE A N 1
ATOM 2889 C CA . ILE A 1 362 ? 15.765 -0.703 -21.062 1.00 92.81 362 ILE A CA 1
ATOM 2890 C C . ILE A 1 362 ? 15.077 -2.081 -21.092 1.00 92.81 362 ILE A C 1
ATOM 2892 O O . ILE A 1 362 ? 15.748 -3.112 -21.171 1.00 92.81 362 ILE A O 1
ATOM 2896 N N . LEU A 1 363 ? 13.740 -2.121 -21.073 1.00 90.69 363 LEU A N 1
ATOM 2897 C CA . LEU A 1 363 ? 12.967 -3.368 -21.100 1.00 90.69 363 LEU A CA 1
ATOM 2898 C C . LEU A 1 363 ? 13.117 -4.181 -22.385 1.00 90.69 363 LEU A C 1
ATOM 2900 O O . LEU A 1 363 ? 12.868 -5.388 -22.349 1.00 90.69 363 LEU A O 1
ATOM 2904 N N . THR A 1 364 ? 13.510 -3.576 -23.511 1.00 87.56 364 THR A N 1
ATOM 2905 C CA . THR A 1 364 ? 13.629 -4.307 -24.787 1.00 87.56 364 THR A CA 1
ATOM 2906 C C . THR A 1 364 ? 14.582 -5.503 -24.685 1.00 87.56 364 THR A C 1
ATOM 2908 O O . THR A 1 364 ? 14.261 -6.574 -25.211 1.00 87.56 364 THR A O 1
ATOM 2911 N N . ASN A 1 365 ? 15.648 -5.376 -23.888 1.00 88.44 365 ASN A N 1
ATOM 2912 C CA . ASN A 1 365 ? 16.604 -6.434 -23.541 1.00 88.44 365 ASN A CA 1
ATOM 2913 C C . ASN A 1 365 ? 15.944 -7.702 -22.962 1.00 88.44 365 ASN A C 1
ATOM 2915 O O . ASN A 1 365 ? 16.349 -8.828 -23.263 1.00 88.44 365 ASN A O 1
ATOM 2919 N N . TRP A 1 366 ? 14.876 -7.534 -22.179 1.00 90.06 366 TRP A N 1
ATOM 2920 C CA . TRP A 1 366 ? 14.154 -8.616 -21.499 1.00 90.06 366 TRP A CA 1
ATOM 2921 C C . TRP A 1 366 ? 12.769 -8.899 -22.092 1.00 90.06 366 TRP A C 1
ATOM 2923 O O . TRP A 1 366 ? 11.968 -9.621 -21.500 1.00 90.06 366 TRP A O 1
ATOM 2933 N N . SER A 1 367 ? 12.491 -8.396 -23.298 1.00 86.25 367 SER A N 1
ATOM 2934 C CA . SER A 1 367 ? 11.241 -8.661 -24.026 1.00 86.25 367 SER A CA 1
ATOM 2935 C C . SER A 1 367 ? 10.926 -10.158 -24.186 1.00 86.25 367 SER A C 1
ATOM 2937 O O . SER A 1 367 ? 9.762 -10.553 -24.118 1.00 86.25 367 SER A O 1
ATOM 2939 N N . HIS A 1 368 ? 11.959 -10.999 -24.290 1.00 85.25 368 HIS A N 1
ATOM 2940 C CA . HIS A 1 368 ? 11.874 -12.462 -24.347 1.00 85.25 368 HIS A CA 1
ATOM 2941 C C . HIS A 1 368 ? 11.295 -13.128 -23.078 1.00 85.25 368 HIS A C 1
ATOM 2943 O O . HIS A 1 368 ? 10.872 -14.279 -23.123 1.00 85.25 368 HIS A O 1
ATOM 2949 N N . LEU A 1 369 ? 11.240 -12.444 -21.927 1.00 87.31 369 LEU A N 1
ATOM 2950 C CA . LEU A 1 369 ? 10.578 -13.001 -20.739 1.00 87.31 369 LEU A CA 1
ATOM 2951 C C . LEU A 1 369 ? 9.060 -13.104 -20.954 1.00 87.31 369 LEU A C 1
ATOM 2953 O O . LEU A 1 369 ? 8.425 -14.055 -20.494 1.00 87.31 369 LEU A O 1
ATOM 2957 N N . PHE A 1 370 ? 8.495 -12.147 -21.692 1.00 84.38 370 PHE A N 1
ATOM 2958 C CA . PHE A 1 370 ? 7.059 -11.938 -21.889 1.00 84.38 370 PHE A CA 1
ATOM 2959 C C . PHE A 1 370 ? 6.495 -12.698 -23.092 1.00 84.38 370 PHE A C 1
ATOM 2961 O O . PHE A 1 370 ? 5.293 -12.625 -23.352 1.00 84.38 370 PHE A O 1
ATOM 2968 N N . THR A 1 371 ? 7.342 -13.395 -23.854 1.00 72.81 371 THR A N 1
ATOM 2969 C CA . THR A 1 371 ? 6.920 -14.004 -25.113 1.00 72.81 371 THR A CA 1
ATOM 2970 C C . THR A 1 371 ? 6.154 -15.309 -24.949 1.00 72.81 371 THR A C 1
ATOM 2972 O O . THR A 1 371 ? 5.369 -15.635 -25.826 1.00 72.81 371 THR A O 1
ATOM 2975 N N . ASP A 1 372 ? 6.339 -16.068 -23.872 1.00 65.75 372 ASP A N 1
ATOM 2976 C CA . ASP A 1 372 ? 5.824 -17.442 -23.818 1.00 65.75 372 ASP A CA 1
ATOM 2977 C C . ASP A 1 372 ? 5.284 -17.763 -22.409 1.00 65.75 372 ASP A C 1
ATOM 2979 O O . ASP A 1 372 ? 5.959 -17.496 -21.410 1.00 65.75 372 ASP A O 1
ATOM 2983 N N . ASP A 1 373 ? 4.044 -18.263 -22.349 1.00 72.75 373 ASP A N 1
ATOM 2984 C CA . ASP A 1 373 ? 3.320 -18.842 -21.200 1.00 72.75 373 ASP A CA 1
ATOM 2985 C C . ASP A 1 373 ? 3.581 -18.230 -19.810 1.00 72.75 373 ASP A C 1
ATOM 2987 O O . ASP A 1 373 ? 3.965 -18.902 -18.855 1.00 72.75 373 ASP A O 1
ATOM 2991 N N . VAL A 1 374 ? 3.331 -16.924 -19.670 1.00 88.44 374 VAL A N 1
ATOM 2992 C CA . VAL A 1 374 ? 3.390 -16.220 -18.377 1.00 88.44 374 VAL A CA 1
ATOM 2993 C C . VAL A 1 374 ? 2.056 -16.344 -17.625 1.00 88.44 374 VAL A C 1
ATOM 2995 O O . VAL A 1 374 ? 1.045 -15.772 -18.040 1.00 88.44 374 VAL A O 1
ATOM 2998 N N . ASP A 1 375 ? 2.050 -17.029 -16.477 1.00 91.50 375 ASP A N 1
ATOM 2999 C CA . ASP A 1 375 ? 0.887 -17.150 -15.579 1.00 91.50 375 ASP A CA 1
ATOM 3000 C C . ASP A 1 375 ? 0.462 -15.816 -14.968 1.00 91.50 375 ASP A C 1
ATOM 3002 O O . ASP A 1 375 ? -0.735 -15.547 -14.809 1.00 91.50 375 ASP A O 1
ATOM 3006 N N . SER A 1 376 ? 1.453 -15.033 -14.538 1.00 94.06 376 SER A N 1
ATOM 3007 C CA . SER A 1 376 ? 1.257 -13.824 -13.744 1.00 94.06 376 SER A CA 1
ATOM 3008 C C . SER A 1 376 ? 2.355 -12.798 -14.017 1.00 94.06 376 SER A C 1
ATOM 3010 O O . SER A 1 376 ? 3.536 -13.148 -14.036 1.00 94.06 376 SER A O 1
ATOM 3012 N N . ILE A 1 377 ? 1.969 -11.529 -14.140 1.00 96.31 377 ILE A N 1
ATOM 3013 C CA . ILE A 1 377 ? 2.880 -10.383 -14.071 1.00 96.31 377 ILE A CA 1
ATOM 3014 C C . ILE A 1 377 ? 2.457 -9.552 -12.860 1.00 96.31 377 ILE A C 1
ATOM 3016 O O . ILE A 1 377 ? 1.322 -9.070 -12.785 1.00 96.31 377 ILE A O 1
ATOM 3020 N N . PHE A 1 378 ? 3.367 -9.406 -11.905 1.00 98.31 378 PHE A N 1
ATOM 3021 C CA . PHE A 1 378 ? 3.165 -8.619 -10.700 1.00 98.31 378 PHE A CA 1
ATOM 3022 C C . PHE A 1 378 ? 4.052 -7.380 -10.745 1.00 98.31 378 PHE A C 1
ATOM 3024 O O . PHE A 1 378 ? 5.257 -7.481 -10.950 1.00 98.31 378 PHE A O 1
ATOM 3031 N N . PHE A 1 379 ? 3.456 -6.219 -10.521 1.00 98.62 379 PHE A N 1
ATOM 3032 C CA . PHE A 1 379 ? 4.162 -4.956 -10.390 1.00 98.62 379 PHE A CA 1
ATOM 3033 C C . PHE A 1 379 ? 4.147 -4.508 -8.928 1.00 98.62 379 PHE A C 1
ATOM 3035 O O . PHE A 1 379 ? 3.121 -4.657 -8.259 1.00 98.62 379 PHE A O 1
ATOM 3042 N N . VAL A 1 380 ? 5.239 -3.909 -8.457 1.00 98.50 380 VAL A N 1
ATOM 3043 C CA . VAL A 1 380 ? 5.315 -3.260 -7.139 1.00 98.50 380 VAL A CA 1
ATOM 3044 C C . VAL A 1 380 ? 5.810 -1.832 -7.327 1.00 98.50 380 VAL A C 1
ATOM 3046 O O . VAL A 1 380 ? 6.812 -1.622 -8.000 1.00 98.50 380 VAL A O 1
ATOM 3049 N N . GLY A 1 381 ? 5.116 -0.859 -6.740 1.00 97.62 381 GLY A N 1
ATOM 3050 C CA . GLY A 1 381 ? 5.523 0.543 -6.733 1.00 97.62 381 GLY A CA 1
ATOM 3051 C C . GLY A 1 381 ? 5.301 1.182 -5.365 1.00 97.62 381 GLY A C 1
ATOM 3052 O O . GLY A 1 381 ? 4.307 0.904 -4.688 1.00 97.62 381 GLY A O 1
ATOM 3053 N N . VAL A 1 382 ? 6.219 2.064 -4.979 1.00 96.06 382 VAL A N 1
ATOM 3054 C CA . VAL A 1 382 ? 6.188 2.836 -3.727 1.00 96.06 382 VAL A CA 1
ATOM 3055 C C . VAL A 1 382 ? 6.039 4.328 -4.037 1.00 96.06 382 VAL A C 1
ATOM 3057 O O . VAL A 1 382 ? 6.748 4.871 -4.889 1.00 96.06 382 VAL A O 1
ATOM 3060 N N . TYR A 1 383 ? 5.108 4.996 -3.355 1.00 95.56 383 TYR A N 1
ATOM 3061 C CA . TYR A 1 383 ? 4.913 6.448 -3.381 1.00 95.56 383 TYR A CA 1
ATOM 3062 C C . TYR A 1 383 ? 4.797 7.054 -4.804 1.00 95.56 383 TYR A C 1
ATOM 3064 O O . TYR A 1 383 ? 3.800 6.815 -5.495 1.00 95.56 383 TYR A O 1
ATOM 3072 N N . HIS A 1 384 ? 5.782 7.838 -5.260 1.00 93.69 384 HIS A N 1
ATOM 3073 C CA . HIS A 1 384 ? 5.816 8.540 -6.556 1.00 93.69 384 HIS A CA 1
ATOM 3074 C C . HIS A 1 384 ? 6.175 7.657 -7.755 1.00 93.69 384 HIS A C 1
ATOM 3076 O O . HIS A 1 384 ? 5.936 8.062 -8.893 1.00 93.69 384 HIS A O 1
ATOM 3082 N N . SER A 1 385 ? 6.646 6.429 -7.526 1.00 97.19 385 SER A N 1
ATOM 3083 C CA . SER A 1 385 ? 6.806 5.423 -8.588 1.00 97.19 385 SER A CA 1
ATOM 3084 C C . SER A 1 385 ? 5.490 4.731 -8.979 1.00 97.19 385 SER A C 1
ATOM 3086 O O . SER A 1 385 ? 5.401 4.149 -10.060 1.00 97.19 385 SER A O 1
ATOM 3088 N N . VAL A 1 386 ? 4.425 4.822 -8.167 1.00 97.94 386 VAL A N 1
ATOM 3089 C CA . VAL A 1 386 ? 3.115 4.218 -8.495 1.00 97.94 386 VAL A CA 1
ATOM 3090 C C . VAL A 1 386 ? 2.511 4.787 -9.796 1.00 97.94 386 VAL A C 1
ATOM 3092 O O . VAL A 1 386 ? 2.071 3.987 -10.627 1.00 97.94 386 VAL A O 1
ATOM 3095 N N . PRO A 1 387 ? 2.524 6.115 -10.053 1.00 97.88 387 PRO A N 1
ATOM 3096 C CA . PRO A 1 387 ? 2.230 6.682 -11.370 1.00 97.88 387 PRO A CA 1
ATOM 3097 C C . PRO A 1 387 ? 2.972 5.993 -12.525 1.00 97.88 387 PRO A C 1
ATOM 3099 O O . PRO A 1 387 ? 2.328 5.500 -13.452 1.00 97.88 387 PRO A O 1
ATOM 3102 N N . LEU A 1 388 ? 4.305 5.893 -12.445 1.00 98.12 388 LEU A N 1
ATOM 3103 C CA . LEU A 1 388 ? 5.149 5.244 -13.457 1.00 98.12 388 LEU A CA 1
ATOM 3104 C C . LEU A 1 388 ? 4.753 3.773 -13.663 1.00 98.12 388 LEU A C 1
ATOM 3106 O O . LEU A 1 388 ? 4.590 3.326 -14.797 1.00 98.12 388 LEU A O 1
ATOM 3110 N N . THR A 1 389 ? 4.505 3.060 -12.564 1.00 98.12 389 THR A N 1
ATOM 3111 C CA . THR A 1 389 ? 4.084 1.652 -12.547 1.00 98.12 389 THR A CA 1
ATOM 3112 C C . THR A 1 389 ? 2.777 1.438 -13.320 1.00 98.12 389 THR A C 1
ATOM 3114 O O . THR A 1 389 ? 2.666 0.499 -14.108 1.00 98.12 389 THR A O 1
ATOM 3117 N N . ILE A 1 390 ? 1.791 2.330 -13.158 1.00 98.19 390 ILE A N 1
ATOM 3118 C CA . ILE A 1 390 ? 0.510 2.276 -13.885 1.00 98.19 390 ILE A CA 1
ATOM 3119 C C . ILE A 1 390 ? 0.708 2.530 -15.387 1.00 98.19 390 ILE A C 1
ATOM 3121 O O . ILE A 1 390 ? 0.108 1.831 -16.210 1.00 98.19 390 ILE A O 1
ATOM 3125 N N . LEU A 1 391 ? 1.548 3.502 -15.759 1.00 97.12 391 LEU A N 1
ATOM 3126 C CA . LEU A 1 391 ? 1.850 3.787 -17.166 1.00 97.12 391 LEU A CA 1
ATOM 3127 C C . LEU A 1 391 ? 2.570 2.614 -17.836 1.00 97.12 391 LEU A C 1
ATOM 3129 O O . LEU A 1 391 ? 2.181 2.197 -18.929 1.00 97.12 391 LEU A O 1
ATOM 3133 N N . LEU A 1 392 ? 3.575 2.050 -17.164 1.00 95.69 392 LEU A N 1
ATOM 3134 C CA . LEU A 1 392 ? 4.367 0.946 -17.686 1.00 95.69 392 LEU A CA 1
ATOM 3135 C C . LEU A 1 392 ? 3.540 -0.339 -17.816 1.00 95.69 392 LEU A C 1
ATOM 3137 O O . LEU A 1 392 ? 3.564 -0.981 -18.868 1.00 95.69 392 LEU A O 1
ATOM 3141 N N . ALA A 1 393 ? 2.751 -0.680 -16.792 1.00 95.31 393 ALA A N 1
ATOM 3142 C CA . ALA A 1 393 ? 1.848 -1.826 -16.836 1.00 95.31 393 ALA A CA 1
ATOM 3143 C C . ALA A 1 393 ? 0.853 -1.722 -17.998 1.00 95.31 393 ALA A C 1
ATOM 3145 O O . ALA A 1 393 ? 0.574 -2.717 -18.667 1.00 95.31 393 ALA A O 1
ATOM 3146 N N . LYS A 1 394 ? 0.350 -0.517 -18.294 1.00 93.56 394 LYS A N 1
ATOM 3147 C CA . LYS A 1 394 ? -0.492 -0.305 -19.471 1.00 93.56 394 LYS A CA 1
ATOM 3148 C C . LYS A 1 394 ? 0.303 -0.418 -20.775 1.00 93.56 394 LYS A C 1
ATOM 3150 O O . LYS A 1 394 ? -0.177 -1.089 -21.680 1.00 93.56 394 LYS A O 1
ATOM 3155 N N . TYR A 1 395 ? 1.495 0.174 -20.890 1.00 90.69 395 TYR A N 1
ATOM 3156 C CA . TYR A 1 395 ? 2.311 0.079 -22.112 1.00 90.69 395 TYR A CA 1
ATOM 3157 C C . TYR A 1 395 ? 2.618 -1.378 -22.497 1.00 90.69 395 TYR A C 1
ATOM 3159 O O . TYR A 1 395 ? 2.430 -1.766 -23.649 1.00 90.69 395 TYR A O 1
ATOM 3167 N N . LEU A 1 396 ? 3.014 -2.201 -21.520 1.00 88.62 396 LEU A N 1
ATOM 3168 C CA . LEU A 1 396 ? 3.333 -3.619 -21.722 1.00 88.62 396 LEU A CA 1
ATOM 3169 C C . LEU A 1 396 ? 2.116 -4.478 -22.110 1.00 88.62 396 LEU A C 1
ATOM 3171 O O . LEU A 1 396 ? 2.285 -5.525 -22.729 1.00 88.62 396 LEU A O 1
ATOM 3175 N N . LEU A 1 397 ? 0.897 -4.047 -21.774 1.00 87.44 397 LEU A N 1
ATOM 3176 C CA . LEU A 1 397 ? -0.346 -4.768 -22.078 1.00 87.44 397 LEU A CA 1
ATOM 3177 C C . LEU A 1 397 ? -1.104 -4.187 -23.287 1.00 87.44 397 LEU A C 1
ATOM 3179 O O . LEU A 1 397 ? -1.959 -4.861 -23.869 1.00 87.44 397 LEU A O 1
ATOM 3183 N N . GLU A 1 398 ? -0.815 -2.947 -23.690 1.00 83.56 398 GLU A N 1
ATOM 3184 C CA . GLU A 1 398 ? -1.472 -2.273 -24.808 1.00 83.56 398 GLU A CA 1
ATOM 3185 C C . GLU A 1 398 ? -0.908 -2.762 -26.153 1.00 83.56 398 GLU A C 1
ATOM 3187 O O . GLU A 1 398 ? 0.071 -2.245 -26.691 1.00 83.56 398 GLU A O 1
ATOM 3192 N N . ASN A 1 399 ? -1.574 -3.772 -26.717 1.00 63.03 399 ASN A N 1
ATOM 3193 C CA . ASN A 1 399 ? -1.293 -4.377 -28.023 1.00 63.03 399 ASN A CA 1
ATOM 3194 C C . ASN A 1 399 ? -1.531 -3.414 -29.211 1.00 63.03 399 ASN A C 1
ATOM 3196 O O . ASN A 1 399 ? -2.471 -3.589 -29.989 1.00 63.03 399 ASN A O 1
ATOM 3200 N N . LYS A 1 400 ? -0.676 -2.395 -29.364 1.00 59.19 400 LYS A N 1
ATOM 3201 C CA . LYS A 1 400 ? -0.668 -1.452 -30.495 1.00 59.19 400 LYS A CA 1
ATOM 3202 C C . LYS A 1 400 ? 0.335 -1.890 -31.576 1.00 59.19 400 LYS A C 1
ATOM 3204 O O . LYS A 1 400 ? 1.538 -1.826 -31.331 1.00 59.19 400 LYS A O 1
ATOM 3209 N N . PRO A 1 401 ? -0.121 -2.285 -32.782 1.00 45.25 401 PRO A N 1
ATOM 3210 C CA . PRO A 1 401 ? 0.747 -2.894 -33.793 1.00 45.25 401 PRO A CA 1
ATOM 3211 C C . PRO A 1 401 ? 1.743 -1.938 -34.471 1.00 45.25 401 PRO A C 1
ATOM 3213 O O . PRO A 1 401 ? 2.689 -2.424 -35.079 1.00 45.25 401 PRO A O 1
ATOM 3216 N N . ASN A 1 402 ? 1.555 -0.615 -34.376 1.00 44.12 402 ASN A N 1
ATOM 3217 C CA . ASN A 1 402 ? 2.295 0.349 -35.207 1.00 44.12 402 ASN A CA 1
ATOM 3218 C C . ASN A 1 402 ? 3.404 1.137 -34.475 1.00 44.12 402 ASN A C 1
ATOM 3220 O O . ASN A 1 402 ? 4.210 1.761 -35.153 1.00 44.12 402 ASN A O 1
ATOM 3224 N N . ASN A 1 403 ? 3.459 1.128 -33.132 1.00 46.69 403 ASN A N 1
ATOM 3225 C CA . ASN A 1 403 ? 4.364 2.005 -32.355 1.00 46.69 403 ASN A CA 1
ATOM 3226 C C . ASN A 1 403 ? 5.264 1.293 -31.325 1.00 46.69 403 ASN A C 1
ATOM 3228 O O . ASN A 1 403 ? 6.145 1.937 -30.754 1.00 46.69 403 ASN A O 1
ATOM 3232 N N . ASN A 1 404 ? 5.064 0.005 -31.037 1.00 51.44 404 ASN A N 1
ATOM 3233 C CA . ASN A 1 404 ? 5.811 -0.659 -29.968 1.00 51.44 404 ASN A CA 1
ATOM 3234 C C . ASN A 1 404 ? 7.063 -1.366 -30.514 1.00 51.44 404 ASN A C 1
ATOM 3236 O O . ASN A 1 404 ? 6.945 -2.375 -31.205 1.00 51.44 404 ASN A O 1
ATOM 3240 N N . LYS A 1 405 ? 8.262 -0.908 -30.103 1.00 54.88 405 LYS A N 1
ATOM 3241 C CA . LYS A 1 405 ? 9.514 -1.701 -30.192 1.00 54.88 405 LYS A CA 1
ATOM 3242 C C . LYS A 1 405 ? 9.383 -3.042 -29.438 1.00 54.88 405 LYS A C 1
ATOM 3244 O O . LYS A 1 405 ? 10.093 -3.997 -29.728 1.00 54.88 405 LYS A O 1
ATOM 3249 N N . PHE A 1 406 ? 8.485 -3.099 -28.451 1.00 60.03 406 PHE A N 1
ATOM 3250 C CA . PHE A 1 406 ? 8.260 -4.246 -27.577 1.00 60.03 406 PHE A CA 1
ATOM 3251 C C . PHE A 1 406 ? 7.168 -5.190 -28.134 1.00 60.03 406 PHE A C 1
ATOM 3253 O O . PHE A 1 406 ? 6.044 -4.735 -28.365 1.00 60.03 406 PHE A O 1
ATOM 3260 N N . PRO A 1 407 ? 7.430 -6.501 -28.316 1.00 54.84 407 PRO A N 1
ATOM 3261 C CA . PRO A 1 407 ? 6.496 -7.455 -28.928 1.00 54.84 407 PRO A CA 1
ATOM 3262 C C . PRO A 1 407 ? 5.374 -7.912 -27.968 1.00 54.84 407 PRO A C 1
ATOM 3264 O O . PRO A 1 407 ? 5.234 -9.094 -27.657 1.00 54.84 407 PRO A O 1
ATOM 3267 N N . THR A 1 408 ? 4.523 -6.978 -27.531 1.00 53.12 408 THR A N 1
ATOM 3268 C CA . THR A 1 408 ? 3.410 -7.197 -26.577 1.00 53.12 408 THR A CA 1
ATOM 3269 C C . THR A 1 408 ? 2.389 -8.259 -27.018 1.00 53.12 408 THR A C 1
ATOM 3271 O O . THR A 1 408 ? 1.746 -8.889 -26.176 1.00 53.12 408 THR A O 1
ATOM 3274 N N . LYS A 1 409 ? 2.309 -8.529 -28.332 1.00 54.72 409 LYS A N 1
ATOM 3275 C CA . LYS A 1 409 ? 1.345 -9.404 -29.039 1.00 54.72 409 LYS A CA 1
ATOM 3276 C C . LYS A 1 409 ? 1.252 -10.860 -28.532 1.00 54.72 409 LYS A C 1
ATOM 3278 O O . LYS A 1 409 ? 0.412 -11.607 -29.032 1.00 54.72 409 LYS A O 1
ATOM 3283 N N . LYS A 1 410 ? 2.091 -11.279 -27.581 1.00 60.53 410 LYS A N 1
ATOM 3284 C CA . LYS A 1 410 ? 2.131 -12.643 -27.032 1.00 60.53 410 LYS A CA 1
ATOM 3285 C C . LYS A 1 410 ? 1.589 -12.811 -25.596 1.00 60.53 410 LYS A C 1
ATOM 3287 O O . LYS A 1 410 ? 1.365 -13.947 -25.190 1.00 60.53 410 LYS A O 1
ATOM 3292 N N . ILE A 1 411 ? 1.325 -11.743 -24.830 1.00 75.19 411 ILE A N 1
ATOM 3293 C CA . ILE A 1 411 ? 0.799 -11.894 -23.454 1.00 75.19 411 ILE A CA 1
ATOM 3294 C C . ILE A 1 411 ? -0.636 -12.454 -23.488 1.00 75.19 411 ILE A C 1
ATOM 3296 O O . ILE A 1 411 ? -1.517 -11.914 -24.165 1.00 75.19 411 ILE A O 1
ATOM 3300 N N . SER A 1 412 ? -0.885 -13.537 -22.745 1.00 78.06 412 SER A N 1
ATOM 3301 C CA . SER A 1 412 ? -2.177 -14.228 -22.753 1.00 78.06 412 SER A CA 1
ATOM 3302 C C . SER A 1 412 ? -3.279 -13.444 -22.032 1.00 78.06 412 SER A C 1
ATOM 3304 O O . SER A 1 412 ? -3.072 -12.806 -21.002 1.00 78.06 412 SER A O 1
ATOM 3306 N N . LYS A 1 413 ? -4.522 -13.592 -22.510 1.00 80.25 413 LYS A N 1
ATOM 3307 C CA . LYS A 1 413 ? -5.727 -13.088 -21.823 1.00 80.25 413 LYS A CA 1
ATOM 3308 C C . LYS A 1 413 ? -6.008 -13.803 -20.490 1.00 80.25 413 LYS A C 1
ATOM 3310 O O . LYS A 1 413 ? -6.823 -13.313 -19.710 1.00 80.25 413 LYS A O 1
ATOM 3315 N N . SER A 1 414 ? -5.374 -14.953 -20.233 1.00 84.75 414 SER A N 1
ATOM 3316 C CA . SER A 1 414 ? -5.435 -15.662 -18.946 1.00 84.75 414 SER A CA 1
ATOM 3317 C C . SER A 1 414 ? -4.409 -15.163 -17.921 1.00 84.75 414 SER A C 1
ATOM 3319 O O . SER A 1 414 ? -4.613 -15.398 -16.727 1.00 84.75 414 SER A O 1
ATOM 3321 N N . THR A 1 415 ? -3.351 -14.462 -18.353 1.00 90.69 415 THR A N 1
ATOM 3322 C CA . THR A 1 415 ? -2.279 -13.958 -17.484 1.00 90.69 415 THR A CA 1
ATOM 3323 C C . THR A 1 415 ? -2.848 -13.039 -16.403 1.00 90.69 415 THR A C 1
ATOM 3325 O O . THR A 1 415 ? -3.608 -12.103 -16.675 1.00 90.69 415 THR A O 1
ATOM 3328 N N . LYS A 1 416 ? -2.499 -13.319 -15.147 1.00 94.06 416 LYS A N 1
ATOM 3329 C CA . LYS A 1 416 ? -2.947 -12.580 -13.961 1.00 94.06 416 LYS A CA 1
ATOM 3330 C C . LYS A 1 416 ? -2.103 -11.311 -13.836 1.00 94.06 416 LYS A C 1
ATOM 3332 O O . LYS A 1 416 ? -0.882 -11.407 -13.820 1.00 94.06 416 LYS A O 1
ATOM 3337 N N . ILE A 1 417 ? -2.727 -10.137 -13.747 1.00 96.06 417 ILE A N 1
ATOM 3338 C CA . ILE A 1 417 ? -1.998 -8.865 -13.628 1.00 96.06 417 ILE A CA 1
ATOM 3339 C C . ILE A 1 417 ? -2.320 -8.231 -12.280 1.00 96.06 417 ILE A C 1
ATOM 3341 O O . ILE A 1 417 ? -3.484 -7.938 -12.002 1.00 96.06 417 ILE A O 1
ATOM 3345 N N . GLY A 1 418 ? -1.299 -7.994 -11.463 1.00 98.00 418 GLY A N 1
ATOM 3346 C CA . GLY A 1 418 ? -1.428 -7.281 -10.194 1.00 98.00 418 GLY A CA 1
ATOM 3347 C C . GLY A 1 418 ? -0.515 -6.062 -10.153 1.00 98.00 418 GLY A C 1
ATOM 3348 O O . GLY A 1 418 ? 0.647 -6.177 -10.521 1.00 98.00 418 GLY A O 1
ATOM 3349 N N . ILE A 1 419 ? -1.010 -4.926 -9.662 1.00 98.75 419 ILE A N 1
ATOM 3350 C CA . ILE A 1 419 ? -0.172 -3.827 -9.157 1.00 98.75 419 ILE A CA 1
ATOM 3351 C C . ILE A 1 419 ? -0.338 -3.763 -7.636 1.00 98.75 419 ILE A C 1
ATOM 3353 O O . ILE A 1 419 ? -1.470 -3.671 -7.153 1.00 98.75 419 ILE A O 1
ATOM 3357 N N . LEU A 1 420 ? 0.774 -3.793 -6.904 1.00 98.69 420 LEU A N 1
ATOM 3358 C CA . LEU A 1 420 ? 0.881 -3.394 -5.503 1.00 98.69 420 LEU A CA 1
ATOM 3359 C C . LEU A 1 420 ? 1.394 -1.953 -5.454 1.00 98.69 420 LEU A C 1
ATOM 3361 O O . LEU A 1 420 ? 2.419 -1.635 -6.051 1.00 98.69 420 LEU A O 1
ATOM 3365 N N . ALA A 1 421 ? 0.656 -1.089 -4.769 1.00 98.25 421 ALA A N 1
ATOM 3366 C CA . ALA A 1 421 ? 0.924 0.335 -4.661 1.00 98.25 421 ALA A CA 1
ATOM 3367 C C . ALA A 1 421 ? 0.970 0.730 -3.179 1.00 98.25 421 ALA A C 1
ATOM 3369 O O . ALA A 1 421 ? -0.073 0.879 -2.538 1.00 98.25 421 ALA A O 1
ATOM 3370 N N . ILE A 1 422 ? 2.183 0.865 -2.646 1.00 97.19 422 ILE A N 1
ATOM 3371 C CA . ILE A 1 422 ? 2.459 1.207 -1.245 1.00 97.19 422 ILE A CA 1
ATOM 3372 C C . ILE A 1 422 ? 2.556 2.733 -1.118 1.00 97.19 422 ILE A C 1
ATOM 3374 O O . ILE A 1 422 ? 3.211 3.381 -1.934 1.00 97.19 422 ILE A O 1
ATOM 3378 N N . GLU A 1 423 ? 1.885 3.313 -0.117 1.00 95.06 423 GLU A N 1
ATOM 3379 C CA . GLU A 1 423 ? 1.900 4.754 0.199 1.00 95.06 423 GLU A CA 1
ATOM 3380 C C . GLU A 1 423 ? 1.558 5.659 -1.011 1.00 95.06 423 GLU A C 1
ATOM 3382 O O . GLU A 1 423 ? 2.154 6.714 -1.212 1.00 95.06 423 GLU A O 1
ATOM 3387 N N . SER A 1 424 ? 0.627 5.235 -1.877 1.00 95.75 424 SER A N 1
ATOM 3388 C CA . SER A 1 424 ? 0.519 5.792 -3.238 1.00 95.75 424 SER A CA 1
ATOM 3389 C C . SER A 1 424 ? 0.202 7.296 -3.305 1.00 95.75 424 SER A C 1
ATOM 3391 O O . SER A 1 424 ? -0.681 7.804 -2.614 1.00 95.75 424 SER A O 1
ATOM 3393 N N . CYS A 1 425 ? 0.849 8.020 -4.223 1.00 95.06 425 CYS A N 1
ATOM 3394 C CA . CYS A 1 425 ? 0.645 9.466 -4.361 1.00 95.06 425 CYS A CA 1
ATOM 3395 C C . CYS A 1 425 ? -0.558 9.880 -5.249 1.00 95.06 425 CYS A C 1
ATOM 3397 O O . CYS A 1 425 ? -0.669 11.043 -5.632 1.00 95.06 425 CYS A O 1
ATOM 3399 N N . LEU A 1 426 ? -1.476 8.962 -5.592 1.00 94.94 426 LEU A N 1
ATOM 3400 C CA . LEU A 1 426 ? -2.438 9.118 -6.707 1.00 94.94 426 LEU A CA 1
ATOM 3401 C C . LEU A 1 426 ? -3.562 10.160 -6.513 1.00 94.94 426 LEU A C 1
ATOM 3403 O O . LEU A 1 426 ? -4.307 10.439 -7.455 1.00 94.94 426 LEU A O 1
ATOM 3407 N N . GLN A 1 427 ? -3.696 10.740 -5.318 1.00 91.81 427 GLN A N 1
ATOM 3408 C CA . GLN A 1 427 ? -4.544 11.915 -5.038 1.00 91.81 427 GLN A CA 1
ATOM 3409 C C . GLN A 1 427 ? -3.736 13.168 -4.669 1.00 91.81 427 GLN A C 1
ATOM 3411 O O . GLN A 1 427 ? -4.295 14.158 -4.194 1.00 91.81 427 GLN A O 1
ATOM 3416 N N . GLY A 1 428 ? -2.420 13.115 -4.868 1.00 91.75 428 GLY A N 1
ATOM 3417 C CA . GLY A 1 428 ? -1.460 14.128 -4.460 1.00 91.75 428 GLY A CA 1
ATOM 3418 C C . GLY A 1 428 ? -1.373 14.308 -2.951 1.00 91.75 428 GLY A C 1
ATOM 3419 O O . GLY A 1 428 ? -2.193 13.792 -2.195 1.00 91.75 428 GLY A O 1
ATOM 3420 N N . TYR A 1 429 ? -0.373 15.063 -2.502 1.00 90.06 429 TYR A N 1
ATOM 3421 C CA . TYR A 1 429 ? -0.299 15.476 -1.105 1.00 90.06 429 TYR A CA 1
ATOM 3422 C C . TYR A 1 429 ? -1.164 16.718 -0.846 1.00 90.06 429 TYR A C 1
ATOM 3424 O O . TYR A 1 429 ? -1.496 17.499 -1.741 1.00 90.06 429 TYR A O 1
ATOM 3432 N N . ARG A 1 430 ? -1.524 16.911 0.421 1.00 86.00 430 ARG A N 1
ATOM 3433 C CA . ARG A 1 430 ? -2.097 18.144 0.976 1.00 86.00 430 ARG A CA 1
ATOM 3434 C C . ARG A 1 430 ? -1.623 18.233 2.421 1.00 86.00 430 ARG A C 1
ATOM 3436 O O . ARG A 1 430 ? -1.372 17.203 3.027 1.00 86.00 430 ARG A O 1
ATOM 3443 N N . PHE A 1 431 ? -1.539 19.429 2.994 1.00 83.94 431 PHE A N 1
ATOM 3444 C CA . PHE A 1 431 ? -1.339 19.558 4.434 1.00 83.94 431 PHE A CA 1
ATOM 3445 C C . PHE A 1 431 ? -2.639 19.932 5.143 1.00 83.94 431 PHE A C 1
ATOM 3447 O O . PHE A 1 431 ? -3.403 20.771 4.662 1.00 83.94 431 PHE A O 1
ATOM 3454 N N . TRP A 1 432 ? -2.841 19.390 6.340 1.00 79.19 432 TRP A N 1
ATOM 3455 C CA . TRP A 1 432 ? -3.912 19.806 7.245 1.00 79.19 432 TRP A CA 1
ATOM 3456 C C . TRP A 1 432 ? -3.345 20.605 8.399 1.00 79.19 432 TRP A C 1
ATOM 3458 O O . TRP A 1 432 ? -2.252 20.308 8.903 1.00 79.19 432 TRP A O 1
ATOM 3468 N N . ASP A 1 433 ? -4.074 21.630 8.830 1.00 75.38 433 ASP A N 1
ATOM 3469 C CA . ASP A 1 433 ? -3.736 22.288 10.078 1.00 75.38 433 ASP A CA 1
ATOM 3470 C C . ASP A 1 433 ? -4.259 21.544 11.312 1.00 75.38 433 ASP A C 1
ATOM 3472 O O . ASP A 1 433 ? -5.354 20.985 11.323 1.00 75.38 433 ASP A O 1
ATOM 3476 N N . HIS A 1 434 ? -3.394 21.538 12.322 1.00 75.38 434 HIS A N 1
ATOM 3477 C CA . HIS A 1 434 ? -3.524 20.908 13.634 1.00 75.38 434 HIS A CA 1
ATOM 3478 C C . HIS A 1 434 ? -3.135 21.897 14.757 1.00 75.38 434 HIS A C 1
ATOM 3480 O O . HIS A 1 434 ? -3.252 21.584 15.951 1.00 75.38 434 HIS A O 1
ATOM 3486 N N . SER A 1 435 ? -2.618 23.078 14.394 1.00 68.00 435 SER A N 1
ATOM 3487 C CA . SER A 1 435 ? -2.281 24.148 15.328 1.00 68.00 435 SER A CA 1
ATOM 3488 C C . SER A 1 435 ? -3.549 24.832 15.839 1.00 68.00 435 SER A C 1
ATOM 3490 O O . SER A 1 435 ? -4.597 24.792 15.206 1.00 68.00 435 SER A O 1
ATOM 3492 N N . THR A 1 436 ? -3.474 25.407 17.032 1.00 58.53 436 THR A N 1
ATOM 3493 C CA . THR A 1 436 ? -4.582 26.118 17.703 1.00 58.53 436 THR A CA 1
ATOM 3494 C C . THR A 1 436 ? -4.577 27.611 17.381 1.00 58.53 436 THR A C 1
ATOM 3496 O O . THR A 1 436 ? -5.378 28.373 17.912 1.00 58.53 436 THR A O 1
ATOM 3499 N N . ASP A 1 437 ? -3.668 28.033 16.510 1.00 51.94 437 ASP A N 1
ATOM 3500 C CA . ASP A 1 437 ? -3.131 29.389 16.549 1.00 51.94 437 ASP A CA 1
ATOM 3501 C C . ASP A 1 437 ? -3.767 30.257 15.438 1.00 51.94 437 ASP A C 1
ATOM 3503 O O . ASP A 1 437 ? -3.670 31.480 15.454 1.00 51.94 437 ASP A O 1
ATOM 3507 N N . PHE A 1 438 ? -4.516 29.616 14.527 1.00 52.91 438 PHE A N 1
ATOM 3508 C CA . PHE A 1 438 ? -5.291 30.216 13.431 1.00 52.91 438 PHE A CA 1
ATOM 3509 C C . PHE A 1 438 ? -6.818 30.075 13.612 1.00 52.91 438 PHE A C 1
ATOM 3511 O O . PHE A 1 438 ? -7.562 30.106 12.635 1.00 52.91 438 PHE A O 1
ATOM 3518 N N . ILE A 1 439 ? -7.326 29.861 14.833 1.00 52.34 439 ILE A N 1
ATOM 3519 C CA . ILE A 1 439 ? -8.744 29.492 15.054 1.00 52.34 439 ILE A CA 1
ATOM 3520 C C . ILE A 1 439 ? -9.747 30.574 14.597 1.00 52.34 439 ILE A C 1
ATOM 3522 O O . ILE A 1 439 ? -10.822 30.231 14.108 1.00 52.34 439 ILE A O 1
ATOM 3526 N N . ASN A 1 440 ? -9.414 31.864 14.722 1.00 45.66 440 ASN A N 1
ATOM 3527 C CA . ASN A 1 440 ? -10.436 32.919 14.799 1.00 45.66 440 ASN A CA 1
ATOM 3528 C C . ASN A 1 440 ? -10.924 33.549 13.477 1.00 45.66 440 ASN A C 1
ATOM 3530 O O . ASN A 1 440 ? -11.865 34.329 13.548 1.00 45.66 440 ASN A O 1
ATOM 3534 N N . ASN A 1 441 ? -10.334 33.256 12.308 1.00 48.22 441 ASN A N 1
ATOM 3535 C CA . ASN A 1 441 ? -10.897 33.601 10.981 1.00 48.22 441 ASN A CA 1
ATOM 3536 C C . ASN A 1 441 ? -10.079 32.942 9.850 1.00 48.22 441 ASN A C 1
ATOM 3538 O O . ASN A 1 441 ? -9.156 33.542 9.309 1.00 48.22 441 ASN A O 1
ATOM 3542 N N . ASN A 1 442 ? -10.397 31.698 9.479 1.00 54.12 442 ASN A N 1
ATOM 3543 C CA . ASN A 1 442 ? -9.697 31.002 8.388 1.00 54.12 442 ASN A CA 1
ATOM 3544 C C . ASN A 1 442 ? -10.251 31.397 7.009 1.00 54.12 442 ASN A C 1
ATOM 3546 O O . ASN A 1 442 ? -11.106 30.699 6.461 1.00 54.12 442 ASN A O 1
ATOM 3550 N N . THR A 1 443 ? -9.736 32.484 6.428 1.00 61.84 443 THR A N 1
ATOM 3551 C CA . THR A 1 443 ? -9.976 32.814 5.011 1.00 61.84 443 THR A CA 1
ATOM 3552 C C . THR A 1 443 ? -9.297 31.794 4.086 1.00 61.84 443 THR A C 1
ATOM 3554 O O . THR A 1 443 ? -8.365 31.092 4.494 1.00 61.84 443 THR A O 1
ATOM 3557 N N . GLU A 1 444 ? -9.702 31.702 2.814 1.00 63.69 444 GLU A N 1
ATOM 3558 C CA . GLU A 1 444 ? -8.977 30.864 1.843 1.00 63.69 444 GLU A CA 1
ATOM 3559 C C . GLU A 1 444 ? -7.508 31.289 1.695 1.00 63.69 444 GLU A C 1
ATOM 3561 O O . GLU A 1 444 ? -6.629 30.436 1.555 1.00 63.69 444 GLU A O 1
ATOM 3566 N N . GLU A 1 445 ? -7.210 32.587 1.810 1.00 69.44 445 GLU A N 1
ATOM 3567 C CA . GLU A 1 445 ? -5.835 33.078 1.773 1.00 69.44 445 GLU A CA 1
ATOM 3568 C C . GLU A 1 445 ? -4.980 32.527 2.913 1.00 69.44 445 GLU A C 1
ATOM 3570 O O . GLU A 1 445 ? -3.828 32.166 2.688 1.00 69.44 445 GLU A O 1
ATOM 3575 N N . ASP A 1 446 ? -5.509 32.458 4.135 1.00 69.06 446 ASP A N 1
ATOM 3576 C CA . ASP A 1 446 ? -4.738 32.016 5.302 1.00 69.06 446 ASP A CA 1
ATOM 3577 C C . ASP A 1 446 ? -4.490 30.508 5.260 1.00 69.06 446 ASP A C 1
ATOM 3579 O O . ASP A 1 446 ? -3.373 30.045 5.507 1.00 69.06 446 ASP A O 1
ATOM 3583 N N . ASN A 1 447 ? -5.474 29.747 4.774 1.00 70.81 447 ASN A N 1
ATOM 3584 C CA . ASN A 1 447 ? -5.281 28.348 4.406 1.00 70.81 447 ASN A CA 1
ATOM 3585 C C . ASN A 1 447 ? -4.171 28.189 3.345 1.00 70.81 447 ASN A C 1
ATOM 3587 O O . ASN A 1 447 ? -3.306 27.320 3.490 1.00 70.81 447 ASN A O 1
ATOM 3591 N N . ASN A 1 448 ? -4.145 29.045 2.317 1.00 76.62 448 ASN A N 1
ATOM 3592 C CA . ASN A 1 448 ? -3.111 29.041 1.278 1.00 76.62 448 ASN A CA 1
ATOM 3593 C C . ASN A 1 448 ? -1.724 29.433 1.826 1.00 76.62 448 ASN A C 1
ATOM 3595 O O . ASN A 1 448 ? -0.739 28.763 1.506 1.00 76.62 448 ASN A O 1
ATOM 3599 N N . LYS A 1 449 ? -1.630 30.433 2.716 1.00 79.81 449 LYS A N 1
ATOM 3600 C CA . LYS A 1 449 ? -0.395 30.809 3.437 1.00 79.81 449 LYS A CA 1
ATOM 3601 C C . LYS A 1 449 ? 0.138 29.621 4.257 1.00 79.81 449 LYS A C 1
ATOM 3603 O O . LYS A 1 449 ? 1.338 29.340 4.220 1.00 79.81 449 LYS A O 1
ATOM 3608 N N . ILE A 1 450 ? -0.739 28.865 4.929 1.00 77.69 450 ILE A N 1
ATOM 3609 C CA . ILE A 1 450 ? -0.376 27.644 5.673 1.00 77.69 450 ILE A CA 1
ATOM 3610 C C . ILE A 1 450 ? 0.128 26.532 4.737 1.00 77.69 450 ILE A C 1
ATOM 3612 O O . ILE A 1 450 ? 1.154 25.921 5.048 1.00 77.69 450 ILE A O 1
ATOM 3616 N N . GLN A 1 451 ? -0.525 26.281 3.590 1.00 82.44 451 GLN A N 1
ATOM 3617 C CA . GLN A 1 451 ? -0.020 25.307 2.604 1.00 82.44 451 GLN A CA 1
ATOM 3618 C C . GLN A 1 451 ? 1.374 25.710 2.107 1.00 82.44 451 GLN A C 1
ATOM 3620 O O . GLN A 1 451 ? 2.306 24.917 2.207 1.00 82.44 451 GLN A O 1
ATOM 3625 N N . GLN A 1 452 ? 1.544 26.956 1.648 1.00 84.44 452 GLN A N 1
ATOM 3626 C CA . GLN A 1 452 ? 2.820 27.464 1.134 1.00 84.44 452 GLN A CA 1
ATOM 3627 C C . GLN A 1 452 ? 3.945 27.373 2.169 1.00 84.44 452 GLN A C 1
ATOM 3629 O O . GLN A 1 452 ? 5.074 27.036 1.824 1.00 84.44 452 GLN A O 1
ATOM 3634 N N . ASN A 1 453 ? 3.668 27.655 3.444 1.00 84.50 453 ASN A N 1
ATOM 3635 C CA . ASN A 1 453 ? 4.683 27.573 4.492 1.00 84.50 453 ASN A CA 1
ATOM 3636 C C . ASN A 1 453 ? 5.059 26.124 4.845 1.00 84.50 453 ASN A C 1
ATOM 3638 O O . ASN A 1 453 ? 6.215 25.874 5.184 1.00 84.50 453 ASN A O 1
ATOM 3642 N N . LYS A 1 454 ? 4.142 25.157 4.698 1.00 85.06 454 LYS A N 1
ATOM 3643 C CA . LYS A 1 454 ? 4.456 23.723 4.830 1.00 85.06 454 LYS A CA 1
ATOM 3644 C C . LYS A 1 454 ? 5.168 23.167 3.588 1.00 85.06 454 LYS A C 1
ATOM 3646 O O . LYS A 1 454 ? 6.123 22.414 3.747 1.00 85.06 454 LYS A O 1
ATOM 3651 N N . GLU A 1 455 ? 4.834 23.627 2.378 1.00 87.50 455 GLU A N 1
ATOM 3652 C CA . GLU A 1 455 ? 5.625 23.346 1.166 1.00 87.50 455 GLU A CA 1
ATOM 3653 C C . GLU A 1 455 ? 7.058 23.885 1.290 1.00 87.50 455 GLU A C 1
ATOM 3655 O O . GLU A 1 455 ? 8.011 23.154 1.035 1.00 87.50 455 GLU A O 1
ATOM 3660 N N . LYS A 1 456 ? 7.243 25.126 1.765 1.00 88.75 456 LYS A N 1
ATOM 3661 C CA . LYS A 1 456 ? 8.579 25.696 2.024 1.00 88.75 456 LYS A CA 1
ATOM 3662 C C . LYS A 1 456 ? 9.397 24.875 3.026 1.00 88.75 456 LYS A C 1
ATOM 3664 O O . LYS A 1 456 ? 10.613 24.849 2.890 1.00 88.75 456 LYS A O 1
ATOM 3669 N N . GLN A 1 457 ? 8.762 24.225 4.009 1.00 87.38 457 GLN A N 1
ATOM 3670 C CA . GLN A 1 457 ? 9.433 23.310 4.947 1.00 87.38 457 GLN A CA 1
ATOM 3671 C C . GLN A 1 457 ? 9.809 21.981 4.273 1.00 87.38 457 GLN A C 1
ATOM 3673 O O . GLN A 1 457 ? 10.940 21.527 4.435 1.00 87.38 457 GLN A O 1
ATOM 3678 N N . LEU A 1 458 ? 8.898 21.393 3.489 1.00 88.56 458 LEU A N 1
ATOM 3679 C CA . LEU A 1 458 ? 9.119 20.134 2.769 1.00 88.56 458 LEU A CA 1
ATOM 3680 C C . LEU A 1 458 ? 10.244 20.246 1.725 1.00 88.56 458 LEU A C 1
ATOM 3682 O O . LEU A 1 458 ? 11.141 19.412 1.688 1.00 88.56 458 LEU A O 1
ATOM 3686 N N . PHE A 1 459 ? 10.238 21.306 0.913 1.00 92.06 459 PHE A N 1
ATOM 3687 C CA . PHE A 1 459 ? 11.242 21.538 -0.134 1.00 92.06 459 PHE A CA 1
ATOM 3688 C C . PHE A 1 459 ? 12.463 22.348 0.352 1.00 92.06 459 PHE A C 1
ATOM 3690 O O . PHE A 1 459 ? 13.173 22.951 -0.461 1.00 92.06 459 PHE A O 1
ATOM 3697 N N . GLN A 1 460 ? 12.709 22.419 1.666 1.00 88.69 460 GLN A N 1
ATOM 3698 C CA . GLN A 1 460 ? 13.842 23.152 2.240 1.00 88.69 460 GLN A CA 1
ATOM 3699 C C . GLN A 1 460 ? 15.144 22.352 2.073 1.00 88.69 460 GLN A C 1
ATOM 3701 O O . GLN A 1 460 ? 15.234 21.233 2.572 1.00 88.69 460 GLN A O 1
ATOM 3706 N N . ASN A 1 461 ? 16.177 22.977 1.502 1.00 87.62 461 ASN A N 1
ATOM 3707 C CA . ASN A 1 461 ? 17.465 22.391 1.079 1.00 87.62 461 ASN A CA 1
ATOM 3708 C C . ASN A 1 461 ? 17.419 21.621 -0.254 1.00 87.62 461 ASN A C 1
ATOM 3710 O O . ASN A 1 461 ? 18.477 21.238 -0.738 1.00 87.62 461 ASN A O 1
ATOM 3714 N N . LEU A 1 462 ? 16.243 21.454 -0.869 1.00 91.38 462 LEU A N 1
ATOM 3715 C CA . LEU A 1 462 ? 16.131 20.905 -2.223 1.00 91.38 462 LEU A CA 1
ATOM 3716 C C . LEU A 1 462 ? 16.494 21.966 -3.271 1.00 91.38 462 LEU A C 1
ATOM 3718 O O . LEU A 1 462 ? 16.225 23.165 -3.085 1.00 91.38 462 LEU A O 1
ATOM 3722 N N . ASN A 1 463 ? 17.077 21.512 -4.378 1.00 90.75 463 ASN A N 1
ATOM 3723 C CA . ASN A 1 463 ? 17.437 22.339 -5.522 1.00 90.75 463 ASN A CA 1
ATOM 3724 C C . ASN A 1 463 ? 16.170 22.816 -6.280 1.00 90.75 463 ASN A C 1
ATOM 3726 O O . ASN A 1 463 ? 15.052 22.359 -6.020 1.00 90.75 463 ASN A O 1
ATOM 3730 N N . LYS A 1 464 ? 16.299 23.804 -7.181 1.00 91.94 464 LYS A N 1
ATOM 3731 C CA . LYS A 1 464 ? 15.129 24.365 -7.888 1.00 91.94 464 LYS A CA 1
ATOM 3732 C C . LYS A 1 464 ? 14.418 23.310 -8.750 1.00 91.94 464 LYS A C 1
ATOM 3734 O O . LYS A 1 464 ? 13.197 23.235 -8.722 1.00 91.94 464 LYS A O 1
ATOM 3739 N N . HIS A 1 465 ? 15.176 22.508 -9.488 1.00 92.06 465 HIS A N 1
ATOM 3740 C CA . HIS A 1 465 ? 14.668 21.494 -10.408 1.00 92.06 465 HIS A CA 1
ATOM 3741 C C . HIS A 1 465 ? 13.971 20.347 -9.665 1.00 92.06 465 HIS A C 1
ATOM 3743 O O . HIS A 1 465 ? 12.821 20.052 -9.971 1.00 92.06 465 HIS A O 1
ATOM 3749 N N . GLU A 1 466 ? 14.590 19.811 -8.605 1.00 92.81 466 GLU A N 1
ATOM 3750 C CA . GLU A 1 466 ? 13.956 18.850 -7.676 1.00 92.81 466 GLU A CA 1
ATOM 3751 C C . GLU A 1 466 ? 12.597 19.360 -7.169 1.00 92.81 466 GLU A C 1
ATOM 3753 O O . GLU A 1 466 ? 11.600 18.639 -7.161 1.00 92.81 466 GLU A O 1
ATOM 3758 N N . ARG A 1 467 ? 12.533 20.636 -6.761 1.00 93.38 467 ARG A N 1
ATOM 3759 C CA . ARG A 1 467 ? 11.297 21.276 -6.292 1.00 93.38 467 ARG A CA 1
ATOM 3760 C C . ARG A 1 467 ? 10.262 21.416 -7.410 1.00 93.38 467 ARG A C 1
ATOM 3762 O O . ARG A 1 467 ? 9.085 21.144 -7.176 1.00 93.38 467 ARG A O 1
ATOM 3769 N N . ASP A 1 468 ? 10.675 21.825 -8.605 1.00 93.31 468 ASP A N 1
ATOM 3770 C CA . ASP A 1 468 ? 9.792 22.004 -9.764 1.00 93.31 468 ASP A CA 1
ATOM 3771 C C . ASP A 1 468 ? 9.273 20.654 -10.318 1.00 93.31 468 ASP A C 1
ATOM 3773 O O . ASP A 1 468 ? 8.198 20.614 -10.919 1.00 93.31 468 ASP A O 1
ATOM 3777 N N . ILE A 1 469 ? 9.973 19.537 -10.071 1.00 94.25 469 ILE A N 1
ATOM 3778 C CA . ILE A 1 469 ? 9.503 18.166 -10.342 1.00 94.25 469 ILE A CA 1
ATOM 3779 C C . ILE A 1 469 ? 8.607 17.648 -9.205 1.00 94.25 469 ILE A C 1
ATOM 3781 O O . ILE A 1 469 ? 7.422 17.398 -9.431 1.00 94.25 469 ILE A O 1
ATOM 3785 N N . LEU A 1 470 ? 9.119 17.527 -7.974 1.00 94.44 470 LEU A N 1
ATOM 3786 C CA . LEU A 1 470 ? 8.405 16.901 -6.849 1.00 94.44 470 LEU A CA 1
ATOM 3787 C C . LEU A 1 470 ? 7.145 17.673 -6.423 1.00 94.44 470 LEU A C 1
ATOM 3789 O O . LEU A 1 470 ? 6.182 17.073 -5.940 1.00 94.44 470 LEU A O 1
ATOM 3793 N N . SER A 1 471 ? 7.085 18.992 -6.636 1.00 93.25 471 SER A N 1
ATOM 3794 C CA . SER A 1 471 ? 5.863 19.759 -6.352 1.00 93.25 471 SER A CA 1
ATOM 3795 C C . SER A 1 471 ? 4.694 19.427 -7.286 1.00 93.25 471 SER A C 1
ATOM 3797 O O . SER A 1 471 ? 3.548 19.641 -6.889 1.00 93.25 471 SER A O 1
ATOM 3799 N N . LYS A 1 472 ? 4.929 18.812 -8.457 1.00 94.31 472 LYS A N 1
ATOM 3800 C CA . LYS A 1 472 ? 3.857 18.314 -9.344 1.00 94.31 472 LYS A CA 1
ATOM 3801 C C . LYS A 1 472 ? 3.050 17.181 -8.719 1.00 94.31 472 LYS A C 1
ATOM 3803 O O . LYS A 1 472 ? 1.912 16.959 -9.120 1.00 94.31 472 LYS A O 1
ATOM 3808 N N . ILE A 1 473 ? 3.561 16.513 -7.680 1.00 94.50 473 ILE A N 1
ATOM 3809 C CA . ILE A 1 473 ? 2.805 15.479 -6.959 1.00 94.50 473 ILE A CA 1
ATOM 3810 C C . ILE A 1 473 ? 1.492 16.053 -6.391 1.00 94.50 473 ILE A C 1
ATOM 3812 O O . ILE A 1 473 ? 0.489 15.346 -6.358 1.00 94.50 473 ILE A O 1
ATOM 3816 N N . LYS A 1 474 ? 1.414 17.346 -6.036 1.00 92.56 474 LYS A N 1
ATOM 3817 C CA . LYS A 1 474 ? 0.140 17.957 -5.605 1.00 92.56 474 LYS A CA 1
ATOM 3818 C C . LYS A 1 474 ? -0.901 18.083 -6.721 1.00 92.56 474 LYS A C 1
ATOM 3820 O O . LYS A 1 474 ? -2.090 18.169 -6.421 1.00 92.56 474 LYS A O 1
ATOM 3825 N N . ASN A 1 475 ? -0.493 18.059 -7.991 1.00 93.38 475 ASN A N 1
ATOM 3826 C CA . ASN A 1 475 ? -1.397 18.239 -9.126 1.00 93.38 475 ASN A CA 1
ATOM 3827 C C . ASN A 1 475 ? -2.348 17.045 -9.288 1.00 93.38 475 ASN A C 1
ATOM 3829 O O . ASN A 1 475 ? -3.495 17.252 -9.683 1.00 93.38 475 ASN A O 1
ATOM 3833 N N . TYR A 1 476 ? -1.953 15.833 -8.868 1.00 93.06 476 TYR A N 1
ATOM 3834 C CA . TYR A 1 476 ? -2.832 14.652 -8.831 1.00 93.06 476 TYR A CA 1
ATOM 3835 C C . TYR A 1 476 ? -4.127 14.870 -8.017 1.00 93.06 476 TYR A C 1
ATOM 3837 O O . TYR A 1 476 ? -5.140 14.235 -8.313 1.00 93.06 476 TYR A O 1
ATOM 3845 N N . LYS A 1 477 ? -4.121 15.796 -7.040 1.00 88.94 477 LYS A N 1
ATOM 3846 C CA . LYS A 1 477 ? -5.304 16.220 -6.263 1.00 88.94 477 LYS A CA 1
ATOM 3847 C C . LYS A 1 477 ? -6.385 16.847 -7.145 1.00 88.94 477 LYS A C 1
ATOM 3849 O O . LYS A 1 477 ? -7.573 16.680 -6.879 1.00 88.94 477 LYS A O 1
ATOM 3854 N N . ASN A 1 478 ? -5.984 17.611 -8.160 1.00 90.19 478 ASN A N 1
ATOM 3855 C CA . ASN A 1 478 ? -6.913 18.174 -9.125 1.00 90.19 478 ASN A CA 1
ATOM 3856 C C . ASN A 1 478 ? -7.196 17.120 -10.200 1.00 90.19 478 ASN A C 1
ATOM 3858 O O . ASN A 1 478 ? -6.302 16.785 -10.970 1.00 90.19 478 ASN A O 1
ATOM 3862 N N . MET A 1 479 ? -8.434 16.629 -10.284 1.00 89.06 479 MET A N 1
ATOM 3863 C CA . MET A 1 479 ? -8.827 15.670 -11.326 1.00 89.06 479 MET A CA 1
ATOM 3864 C C . MET A 1 479 ? -8.699 16.251 -12.741 1.00 89.06 479 MET A C 1
ATOM 3866 O O . MET A 1 479 ? -8.579 15.492 -13.698 1.00 89.06 479 MET A O 1
ATOM 3870 N N . ASP A 1 480 ? -8.667 17.579 -12.873 1.00 91.19 480 ASP A N 1
ATOM 3871 C CA . ASP A 1 480 ? -8.497 18.267 -14.146 1.00 91.19 480 ASP A CA 1
ATOM 3872 C C . ASP A 1 480 ? -7.046 18.589 -14.534 1.00 91.19 480 ASP A C 1
ATOM 3874 O O . ASP A 1 480 ? -6.841 19.126 -15.623 1.00 91.19 480 ASP A O 1
ATOM 3878 N N . SER A 1 481 ? -6.048 18.253 -13.708 1.00 93.94 481 SER A N 1
ATOM 3879 C CA . SER A 1 481 ? -4.635 18.397 -14.092 1.00 93.94 481 SER A CA 1
ATOM 3880 C C . SER A 1 481 ? -4.222 17.381 -15.155 1.00 93.94 481 SER A C 1
ATOM 3882 O O . SER A 1 481 ? -4.807 16.299 -15.255 1.00 93.94 481 SER A O 1
ATOM 3884 N N . ASP A 1 482 ? -3.179 17.701 -15.919 1.00 94.94 482 ASP A N 1
ATOM 3885 C CA . ASP A 1 482 ? -2.634 16.791 -16.927 1.00 94.94 482 ASP A CA 1
ATOM 3886 C C . ASP A 1 482 ? -2.040 15.532 -16.279 1.00 94.94 482 ASP A C 1
ATOM 3888 O O . ASP A 1 482 ? -2.237 14.428 -16.788 1.00 94.94 482 ASP A O 1
ATOM 3892 N N . GLU A 1 483 ? -1.402 15.656 -15.109 1.00 94.62 483 GLU A N 1
ATOM 3893 C CA . GLU A 1 483 ? -0.881 14.512 -14.357 1.00 94.62 483 GLU A CA 1
ATOM 3894 C C . GLU A 1 483 ? -2.007 13.578 -13.880 1.00 94.62 483 GLU A C 1
ATOM 3896 O O . GLU A 1 483 ? -1.897 12.354 -14.002 1.00 94.62 483 GLU A O 1
ATOM 3901 N N . SER A 1 484 ? -3.125 14.130 -13.390 1.00 94.31 484 SER A N 1
ATOM 3902 C CA . SER A 1 484 ? -4.278 13.324 -12.973 1.00 94.31 484 SER A CA 1
ATOM 3903 C C . SER A 1 484 ? -4.993 12.707 -14.179 1.00 94.31 484 SER A C 1
ATOM 3905 O O . SER A 1 484 ? -5.204 11.494 -14.201 1.00 94.31 484 SER A O 1
ATOM 3907 N N . LYS A 1 485 ? -5.279 13.484 -15.234 1.00 96.06 485 LYS A N 1
ATOM 3908 C CA . LYS A 1 485 ? -5.891 13.002 -16.491 1.00 96.06 485 LYS A CA 1
ATOM 3909 C C . LYS A 1 485 ? -5.075 11.895 -17.152 1.00 96.06 485 LYS A C 1
ATOM 3911 O O . LYS A 1 485 ? -5.652 10.923 -17.652 1.00 96.06 485 LYS A O 1
ATOM 3916 N N . LEU A 1 486 ? -3.745 11.992 -17.109 1.00 95.94 486 LEU A N 1
ATOM 3917 C CA . LEU A 1 486 ? -2.841 10.945 -17.572 1.00 95.94 486 LEU A CA 1
ATOM 3918 C C . LEU A 1 486 ? -3.080 9.641 -16.794 1.00 95.94 486 LEU A C 1
ATOM 3920 O O . LEU A 1 486 ? -3.385 8.614 -17.406 1.00 95.94 486 LEU A O 1
ATOM 3924 N N . ILE A 1 487 ? -3.013 9.654 -15.460 1.00 96.38 487 ILE A N 1
ATOM 3925 C CA . ILE A 1 487 ? -3.209 8.432 -14.662 1.00 96.38 487 ILE A CA 1
ATOM 3926 C C . ILE A 1 487 ? -4.639 7.895 -14.767 1.00 96.38 487 ILE A C 1
ATOM 3928 O O . ILE A 1 487 ? -4.809 6.690 -14.958 1.00 96.38 487 ILE A O 1
ATOM 3932 N N . GLN A 1 488 ? -5.657 8.757 -14.745 1.00 95.69 488 GLN A N 1
ATOM 3933 C CA . GLN A 1 488 ? -7.054 8.374 -14.970 1.00 95.69 488 GLN A CA 1
ATOM 3934 C C . GLN A 1 488 ? -7.217 7.617 -16.293 1.00 95.69 488 GLN A C 1
ATOM 3936 O O . GLN A 1 488 ? -7.789 6.531 -16.302 1.00 95.69 488 GLN A O 1
ATOM 3941 N N . THR A 1 489 ? -6.662 8.137 -17.393 1.00 96.62 489 THR A N 1
ATOM 3942 C CA . THR A 1 489 ? -6.750 7.525 -18.732 1.00 96.62 489 THR A CA 1
ATOM 3943 C C . THR A 1 489 ? -6.067 6.157 -18.784 1.00 96.62 489 THR A C 1
ATOM 3945 O O . THR A 1 489 ? -6.609 5.202 -19.349 1.00 96.62 489 THR A O 1
ATOM 3948 N N . ASN A 1 490 ? -4.882 6.029 -18.180 1.00 97.00 490 ASN A N 1
ATOM 3949 C CA . ASN A 1 490 ? -4.118 4.783 -18.216 1.00 97.00 490 ASN A CA 1
ATOM 3950 C C . ASN A 1 490 ? -4.708 3.718 -17.265 1.00 97.00 490 ASN A C 1
ATOM 3952 O O . ASN A 1 490 ? -4.827 2.554 -17.653 1.00 97.00 490 ASN A O 1
ATOM 3956 N N . LEU A 1 491 ? -5.190 4.109 -16.078 1.00 97.19 491 LEU A N 1
ATOM 3957 C CA . LEU A 1 491 ? -5.885 3.215 -15.145 1.00 97.19 491 LEU A CA 1
ATOM 3958 C C . LEU A 1 491 ? -7.272 2.799 -15.665 1.00 97.19 491 LEU A C 1
ATOM 3960 O O . LEU A 1 491 ? -7.620 1.625 -15.560 1.00 97.19 491 LEU A O 1
ATOM 3964 N N . GLN A 1 492 ? -8.029 3.711 -16.288 1.00 97.31 492 GLN A N 1
ATOM 3965 C CA . GLN A 1 492 ? -9.276 3.412 -17.010 1.00 97.31 492 GLN A CA 1
ATOM 3966 C C . GLN A 1 492 ? -9.048 2.327 -18.067 1.00 97.31 492 GLN A C 1
ATOM 3968 O O . GLN A 1 492 ? -9.806 1.359 -18.138 1.00 97.31 492 GLN A O 1
ATOM 3973 N N . TRP A 1 493 ? -7.979 2.447 -18.861 1.00 95.94 493 TRP A N 1
ATOM 3974 C CA . TRP A 1 493 ? -7.634 1.436 -19.859 1.00 95.94 493 TRP A CA 1
ATOM 3975 C C . TRP A 1 493 ? -7.375 0.065 -19.216 1.00 95.94 493 TRP A C 1
ATOM 3977 O O . TRP A 1 493 ? -7.926 -0.931 -19.689 1.00 95.94 493 TRP A O 1
ATOM 3987 N N . LEU A 1 494 ? -6.601 0.012 -18.125 1.00 95.69 494 LEU A N 1
ATOM 3988 C CA . LEU A 1 494 ? -6.289 -1.229 -17.403 1.00 95.69 494 LEU A CA 1
ATOM 3989 C C . LEU A 1 494 ? -7.542 -1.878 -16.801 1.00 95.69 494 LEU A C 1
ATOM 3991 O O . LEU A 1 494 ? -7.799 -3.062 -17.036 1.00 95.69 494 LEU A O 1
ATOM 3995 N N . VAL A 1 495 ? -8.366 -1.123 -16.063 1.00 95.12 495 VAL A N 1
ATOM 3996 C CA . VAL A 1 495 ? -9.560 -1.697 -15.420 1.00 95.12 495 VAL A CA 1
ATOM 3997 C C . VAL A 1 495 ? -10.644 -2.090 -16.422 1.00 95.12 495 VAL A C 1
ATOM 3999 O O . VAL A 1 495 ? -11.390 -3.030 -16.136 1.00 95.12 495 VAL A O 1
ATOM 4002 N N . TYR A 1 496 ? -10.713 -1.450 -17.593 1.00 93.88 496 TYR A N 1
ATOM 4003 C CA . TYR A 1 496 ? -11.703 -1.771 -18.620 1.00 93.88 496 TYR A CA 1
ATOM 4004 C C . TYR A 1 496 ? -11.279 -2.936 -19.529 1.00 93.88 496 TYR A C 1
ATOM 4006 O O . TYR A 1 496 ? -12.087 -3.826 -19.789 1.00 93.88 496 TYR A O 1
ATOM 4014 N N . ASN A 1 497 ? -10.025 -2.963 -20.001 1.00 91.06 497 ASN A N 1
ATOM 4015 C CA . ASN A 1 497 ? -9.579 -3.917 -21.028 1.00 91.06 497 ASN A CA 1
ATOM 4016 C C . ASN A 1 497 ? -8.945 -5.195 -20.460 1.00 91.06 497 ASN A C 1
ATOM 4018 O O . ASN A 1 497 ? -9.124 -6.271 -21.035 1.00 91.06 497 ASN A O 1
ATOM 4022 N N . CYS A 1 498 ? -8.235 -5.112 -19.331 1.00 90.50 498 CYS A N 1
ATOM 4023 C CA . CYS A 1 498 ? -7.572 -6.262 -18.717 1.00 90.50 498 CYS A CA 1
ATOM 4024 C C . CYS A 1 498 ? -8.494 -6.898 -17.666 1.00 90.50 498 CYS A C 1
ATOM 4026 O O . CYS A 1 498 ? -8.558 -6.464 -16.515 1.00 90.50 498 CYS A O 1
ATOM 4028 N N . ASP A 1 499 ? -9.250 -7.936 -18.034 1.00 89.50 499 ASP A N 1
ATOM 4029 C CA . ASP A 1 499 ? -10.225 -8.573 -17.129 1.00 89.50 499 ASP A CA 1
ATOM 4030 C C . ASP A 1 499 ? -9.580 -9.167 -15.861 1.00 89.50 499 ASP A C 1
ATOM 4032 O O . ASP A 1 499 ? -10.159 -9.101 -14.770 1.00 89.50 499 ASP A O 1
ATOM 4036 N N . THR A 1 500 ? -8.351 -9.669 -15.986 1.00 91.81 500 THR A N 1
ATOM 4037 C CA . THR A 1 500 ? -7.524 -10.236 -14.910 1.00 91.81 500 THR A CA 1
ATOM 4038 C C . THR A 1 500 ? -6.828 -9.203 -14.017 1.00 91.81 500 THR A C 1
ATOM 4040 O O . THR A 1 500 ? -6.314 -9.588 -12.972 1.00 91.81 500 THR A O 1
ATOM 4043 N N . PHE A 1 501 ? -6.834 -7.914 -14.376 1.00 96.06 501 PHE A N 1
ATOM 4044 C CA . PHE A 1 501 ? -6.132 -6.851 -13.643 1.00 96.06 501 PHE A CA 1
ATOM 4045 C C . PHE A 1 501 ? -6.687 -6.612 -12.233 1.00 96.06 501 PHE A C 1
ATOM 4047 O O . PHE A 1 501 ? -7.910 -6.553 -12.061 1.00 96.06 501 PHE A O 1
ATOM 4054 N N . ARG A 1 502 ? -5.808 -6.395 -11.248 1.00 97.25 502 ARG A N 1
ATOM 4055 C CA . ARG A 1 502 ? -6.125 -5.881 -9.904 1.00 97.25 502 ARG A CA 1
ATOM 4056 C C . ARG A 1 502 ? -5.115 -4.809 -9.488 1.00 97.25 502 ARG A C 1
ATOM 4058 O O . ARG A 1 502 ? -3.914 -4.997 -9.655 1.00 97.25 502 ARG A O 1
ATOM 4065 N N . LEU A 1 503 ? -5.604 -3.728 -8.886 1.00 98.31 503 LEU A N 1
ATOM 4066 C CA . LEU A 1 503 ? -4.791 -2.735 -8.182 1.00 98.31 503 LEU A CA 1
ATOM 4067 C C . LEU A 1 503 ? -5.007 -2.919 -6.677 1.00 98.31 503 LEU A C 1
ATOM 4069 O O . LEU A 1 503 ? -6.148 -2.939 -6.219 1.00 98.31 503 LEU A O 1
ATOM 4073 N N . ASN A 1 504 ? -3.919 -3.050 -5.927 1.00 98.19 504 ASN A N 1
ATOM 4074 C CA . ASN A 1 504 ? -3.909 -3.207 -4.479 1.00 98.19 504 ASN A CA 1
ATOM 4075 C C . ASN A 1 504 ? -3.192 -2.006 -3.873 1.00 98.19 504 ASN A C 1
ATOM 4077 O O . ASN A 1 504 ? -1.983 -1.862 -4.029 1.00 98.19 504 ASN A O 1
ATOM 4081 N N . LEU A 1 505 ? -3.952 -1.148 -3.206 1.00 98.38 505 LEU A N 1
ATOM 4082 C CA . LEU A 1 505 ? -3.447 0.029 -2.516 1.00 98.38 505 LEU A CA 1
ATOM 4083 C C . LEU A 1 505 ? -3.220 -0.334 -1.051 1.00 98.38 505 LEU A C 1
ATOM 4085 O O . LEU A 1 505 ? -4.131 -0.843 -0.393 1.00 98.38 505 LEU A O 1
ATOM 4089 N N . PHE A 1 506 ? -2.011 -0.078 -0.568 1.00 97.44 506 PHE A N 1
ATOM 4090 C CA . PHE A 1 506 ? -1.605 -0.258 0.820 1.00 97.44 506 PHE A CA 1
ATOM 4091 C C . PHE A 1 506 ? -1.141 1.073 1.397 1.00 97.44 506 PHE A C 1
ATOM 4093 O O . PHE A 1 506 ? -0.482 1.856 0.710 1.00 97.44 506 PHE A O 1
ATOM 4100 N N . GLY A 1 507 ? -1.439 1.315 2.671 1.00 95.19 507 GLY A N 1
ATOM 4101 C CA . GLY A 1 507 ? -0.785 2.399 3.389 1.00 95.19 507 GLY A CA 1
ATOM 4102 C C . GLY A 1 507 ? -0.830 2.280 4.905 1.00 95.19 507 GLY A C 1
ATOM 4103 O O . GLY A 1 507 ? -1.718 1.632 5.462 1.00 95.19 507 GLY A O 1
ATOM 4104 N N . LYS A 1 508 ? 0.138 2.921 5.562 1.00 94.31 508 LYS A N 1
ATOM 4105 C CA . LYS A 1 508 ? 0.244 3.035 7.022 1.00 94.31 508 LYS A CA 1
ATOM 4106 C C . LYS A 1 508 ? -0.951 3.833 7.560 1.00 94.31 508 LYS A C 1
ATOM 4108 O O . LYS A 1 508 ? -1.274 4.884 6.996 1.00 94.31 508 LYS A O 1
ATOM 4113 N N . LEU A 1 509 ? -1.608 3.348 8.622 1.00 92.94 509 LEU A N 1
ATOM 4114 C CA . LEU A 1 509 ? -2.773 4.016 9.229 1.00 92.94 509 LEU A CA 1
ATOM 4115 C C . LEU A 1 509 ? -2.433 5.425 9.725 1.00 92.94 509 LEU A C 1
ATOM 4117 O O . LEU A 1 509 ? -3.135 6.385 9.408 1.00 92.94 509 LEU A O 1
ATOM 4121 N N . TYR A 1 510 ? -1.377 5.517 10.529 1.00 88.62 510 TYR A N 1
ATOM 4122 C CA . TYR A 1 510 ? -0.844 6.782 11.005 1.00 88.62 510 TYR A CA 1
ATOM 4123 C C . TYR A 1 510 ? 0.218 7.273 10.031 1.00 88.62 510 TYR A C 1
ATOM 4125 O O . TYR A 1 510 ? 0.956 6.491 9.433 1.00 88.62 510 TYR A O 1
ATOM 4133 N N . ASP A 1 511 ? 0.268 8.586 9.867 1.00 80.94 511 ASP A N 1
ATOM 4134 C CA . ASP A 1 511 ? 1.122 9.264 8.901 1.00 80.94 511 ASP A CA 1
ATOM 4135 C C . ASP A 1 511 ? 1.475 10.653 9.458 1.00 80.94 511 ASP A C 1
ATOM 4137 O O . ASP A 1 511 ? 0.998 11.088 10.506 1.00 80.94 511 ASP A O 1
ATOM 4141 N N . ASN A 1 512 ? 2.354 11.355 8.768 1.00 77.00 512 ASN A N 1
ATOM 4142 C CA . ASN A 1 512 ? 2.902 12.657 9.099 1.00 77.00 512 ASN A CA 1
ATOM 4143 C C . ASN A 1 512 ? 2.774 13.616 7.898 1.00 77.00 512 ASN A C 1
ATOM 4145 O O . ASN A 1 512 ? 2.892 14.832 8.072 1.00 77.00 512 ASN A O 1
ATOM 4149 N N . PHE A 1 513 ? 2.488 13.073 6.707 1.00 85.00 513 PHE A N 1
ATOM 4150 C CA . PHE A 1 513 ? 2.490 13.755 5.423 1.00 85.00 513 PHE A CA 1
ATOM 4151 C C . PHE A 1 513 ? 1.168 13.611 4.651 1.00 85.00 513 PHE A C 1
ATOM 4153 O O . PHE A 1 513 ? 0.532 14.632 4.385 1.00 85.00 513 PHE A O 1
ATOM 4160 N N . MET A 1 514 ? 0.730 12.393 4.309 1.00 90.00 514 MET A N 1
ATOM 4161 C CA . MET A 1 514 ? -0.490 12.165 3.514 1.00 90.00 514 MET A CA 1
ATOM 4162 C C . MET A 1 514 ? -1.635 11.576 4.344 1.00 90.00 514 MET A C 1
ATOM 4164 O O . MET A 1 514 ? -1.436 10.995 5.407 1.00 90.00 514 MET A O 1
ATOM 4168 N N . THR A 1 515 ? -2.880 11.737 3.887 1.00 91.75 515 THR A N 1
ATOM 4169 C CA . THR A 1 515 ? -4.011 11.048 4.528 1.00 91.75 515 THR A CA 1
ATOM 4170 C C . THR A 1 515 ? -4.189 9.635 4.006 1.00 91.75 515 THR A C 1
ATOM 4172 O O . THR A 1 515 ? -4.002 9.360 2.821 1.00 91.75 515 THR A O 1
ATOM 4175 N N . LEU A 1 516 ? -4.729 8.769 4.865 1.00 93.19 516 LEU A N 1
ATOM 4176 C CA . LEU A 1 516 ? -5.253 7.454 4.495 1.00 93.19 516 LEU A CA 1
ATOM 4177 C C . LEU A 1 516 ? -6.145 7.504 3.237 1.00 93.19 516 LEU A C 1
ATOM 4179 O O . LEU A 1 516 ? -5.963 6.716 2.313 1.00 93.19 516 LEU A O 1
ATOM 4183 N N . SER A 1 517 ? -7.052 8.486 3.152 1.00 93.12 517 SER A N 1
ATOM 4184 C CA . SER A 1 517 ? -7.885 8.732 1.966 1.00 93.12 517 SER A CA 1
ATOM 4185 C C . SER A 1 517 ? -7.083 8.942 0.673 1.00 93.12 517 SER A C 1
ATOM 4187 O O . SER A 1 517 ? -7.450 8.378 -0.360 1.00 93.12 517 SER A O 1
ATOM 4189 N N . GLN A 1 518 ? -5.978 9.693 0.728 1.00 93.31 518 GLN A N 1
ATOM 4190 C CA . GLN A 1 518 ? -5.120 9.945 -0.430 1.00 93.31 518 GLN A CA 1
ATOM 4191 C C . GLN A 1 518 ? -4.306 8.716 -0.822 1.00 93.31 518 GLN A C 1
ATOM 4193 O O . GLN A 1 518 ? -4.307 8.341 -1.994 1.00 93.31 518 GLN A O 1
ATOM 4198 N N . LYS A 1 519 ? -3.653 8.071 0.154 1.00 94.69 519 LYS A N 1
ATOM 4199 C CA . LYS A 1 519 ? -2.779 6.909 -0.079 1.00 94.69 519 LYS A CA 1
ATOM 4200 C C . LYS A 1 519 ? -3.542 5.725 -0.662 1.00 94.69 519 LYS A C 1
ATOM 4202 O O . LYS A 1 519 ? -3.067 5.064 -1.584 1.00 94.69 519 LYS A O 1
ATOM 4207 N N . LEU A 1 520 ? -4.776 5.530 -0.192 1.00 96.38 520 LEU A N 1
ATOM 4208 C CA . LEU A 1 520 ? -5.730 4.547 -0.709 1.00 96.38 520 LEU A CA 1
ATOM 4209 C C . LEU A 1 520 ? -6.564 5.062 -1.891 1.00 96.38 520 LEU A C 1
ATOM 4211 O O . LEU A 1 520 ? -7.517 4.395 -2.299 1.00 96.38 520 LEU A O 1
ATOM 4215 N N . ALA A 1 521 ? -6.250 6.244 -2.422 1.00 95.19 521 ALA A N 1
ATOM 4216 C CA . ALA A 1 521 ? -6.854 6.849 -3.603 1.00 95.19 521 ALA A CA 1
ATOM 4217 C C . ALA A 1 521 ? -8.389 6.692 -3.665 1.00 95.19 521 ALA A C 1
ATOM 4219 O O . ALA A 1 521 ? -8.937 6.121 -4.613 1.00 95.19 521 ALA A O 1
ATOM 4220 N N . VAL A 1 522 ? -9.101 7.106 -2.608 1.00 94.06 522 VAL A N 1
ATOM 4221 C CA . VAL A 1 522 ? -10.506 6.700 -2.369 1.00 94.06 522 VAL A CA 1
ATOM 4222 C C . VAL A 1 522 ? -11.506 7.141 -3.443 1.00 94.06 522 VAL A C 1
ATOM 4224 O O . VAL A 1 522 ? -12.525 6.475 -3.614 1.00 94.06 522 VAL A O 1
ATOM 4227 N N . ASP A 1 523 ? -11.198 8.182 -4.221 1.00 92.50 523 ASP A N 1
ATOM 4228 C CA . ASP A 1 523 ? -12.091 8.659 -5.288 1.00 92.50 523 ASP A CA 1
ATOM 4229 C C . ASP A 1 523 ? -12.027 7.828 -6.574 1.00 92.50 523 ASP A C 1
ATOM 4231 O O . ASP A 1 523 ? -12.905 7.950 -7.426 1.00 92.50 523 ASP A O 1
ATOM 4235 N N . TYR A 1 524 ? -11.023 6.959 -6.717 1.00 94.50 524 TYR A N 1
ATOM 4236 C CA . TYR A 1 524 ? -10.899 6.038 -7.844 1.00 94.50 524 TYR A CA 1
ATOM 4237 C C . TYR A 1 524 ? -11.783 4.804 -7.592 1.00 94.50 524 TYR A C 1
ATOM 4239 O O . TYR A 1 524 ? -11.334 3.774 -7.074 1.00 94.50 524 TYR A O 1
ATOM 4247 N N . LYS A 1 525 ? -13.076 4.900 -7.918 1.00 93.50 525 LYS A N 1
ATOM 4248 C CA . LYS A 1 525 ? -14.053 3.825 -7.702 1.00 93.50 525 LYS A CA 1
ATOM 4249 C C . LYS A 1 525 ? -14.040 2.825 -8.862 1.00 93.50 525 LYS A C 1
ATOM 4251 O O . LYS A 1 525 ? -14.594 3.074 -9.930 1.00 93.50 525 LYS A O 1
ATOM 4256 N N . HIS A 1 526 ? -13.498 1.635 -8.613 1.00 94.31 526 HIS A N 1
ATOM 4257 C CA . HIS A 1 526 ? -13.711 0.450 -9.446 1.00 94.31 526 HIS A CA 1
ATOM 4258 C C . HIS A 1 526 ? -13.532 -0.833 -8.615 1.00 94.31 526 HIS A C 1
ATOM 4260 O O . HIS A 1 526 ? -12.683 -0.863 -7.732 1.00 94.31 526 HIS A O 1
ATOM 4266 N N . SER A 1 527 ? -14.272 -1.913 -8.901 1.00 93.31 527 SER A N 1
ATOM 4267 C CA . SER A 1 527 ? -14.214 -3.152 -8.094 1.00 93.31 527 SER A CA 1
ATOM 4268 C C . SER A 1 527 ? -12.861 -3.875 -8.160 1.00 93.31 527 SER A C 1
ATOM 4270 O O . SER A 1 527 ? -12.483 -4.560 -7.220 1.00 93.31 527 SER A O 1
ATOM 4272 N N . LYS A 1 528 ? -12.086 -3.682 -9.237 1.00 95.69 528 LYS A N 1
ATOM 4273 C CA . LYS A 1 528 ? -10.690 -4.163 -9.355 1.00 95.69 528 LYS A CA 1
ATOM 4274 C C . LYS A 1 528 ? -9.677 -3.373 -8.498 1.00 95.69 528 LYS A C 1
ATOM 4276 O O . LYS A 1 528 ? -8.493 -3.688 -8.575 1.00 95.69 528 LYS A O 1
ATOM 4281 N N . ILE A 1 529 ? -10.104 -2.348 -7.751 1.00 96.69 529 ILE A N 1
ATOM 4282 C CA . ILE A 1 529 ? -9.251 -1.525 -6.879 1.00 96.69 529 ILE A CA 1
ATOM 4283 C C . ILE A 1 529 ? -9.550 -1.891 -5.423 1.00 96.69 529 ILE A C 1
ATOM 4285 O O . ILE A 1 529 ? -10.617 -1.569 -4.901 1.00 96.69 529 ILE A O 1
ATOM 4289 N N . LEU A 1 530 ? -8.592 -2.559 -4.788 1.00 96.44 530 LEU A N 1
ATOM 4290 C CA . LEU A 1 530 ? -8.664 -3.070 -3.423 1.00 96.44 530 LEU A CA 1
ATOM 4291 C C . LEU A 1 530 ? -7.796 -2.208 -2.505 1.00 96.44 530 LEU A C 1
ATOM 4293 O O . LEU A 1 530 ? -6.710 -1.783 -2.898 1.00 96.44 530 LEU A O 1
ATOM 4297 N N . ARG A 1 531 ? -8.294 -1.926 -1.301 1.00 96.75 531 ARG A N 1
ATOM 4298 C CA . ARG A 1 531 ? -7.688 -0.998 -0.338 1.00 96.75 531 ARG A CA 1
ATOM 4299 C C . ARG A 1 531 ? -7.429 -1.710 0.977 1.00 96.75 531 ARG A C 1
ATOM 4301 O O . ARG A 1 531 ? -8.364 -2.253 1.564 1.00 96.75 531 ARG A O 1
ATOM 4308 N N . ASN A 1 532 ? -6.186 -1.674 1.433 1.00 97.31 532 ASN A N 1
ATOM 4309 C CA . ASN A 1 532 ? -5.744 -2.319 2.661 1.00 97.31 532 ASN A CA 1
ATOM 4310 C C . ASN A 1 532 ? -4.923 -1.323 3.485 1.00 97.31 532 ASN A C 1
ATOM 4312 O O . ASN A 1 532 ? -4.267 -0.443 2.928 1.00 97.31 532 ASN A O 1
ATOM 4316 N N . VAL A 1 533 ? -4.954 -1.448 4.806 1.00 96.62 533 VAL A N 1
ATOM 4317 C CA . VAL A 1 533 ? -4.251 -0.543 5.723 1.00 96.62 533 VAL A CA 1
ATOM 4318 C C . VAL A 1 533 ? -3.388 -1.343 6.666 1.00 96.62 533 VAL A C 1
ATOM 4320 O O . VAL A 1 533 ? -3.861 -2.304 7.260 1.00 96.62 533 VAL A O 1
ATOM 4323 N N . TRP A 1 534 ? -2.138 -0.923 6.801 1.00 94.88 534 TRP A N 1
ATOM 4324 C CA . TRP A 1 534 ? -1.164 -1.522 7.699 1.00 94.88 534 TRP A CA 1
ATOM 4325 C C . TRP A 1 534 ? -1.112 -0.726 9.008 1.00 94.88 534 TRP A C 1
ATOM 4327 O O . TRP A 1 534 ? -1.034 0.508 9.011 1.00 94.88 534 TRP A O 1
ATOM 4337 N N . CYS A 1 535 ? -1.208 -1.438 10.125 1.00 93.19 535 CYS A N 1
ATOM 4338 C CA . CYS A 1 535 ? -1.318 -0.891 11.469 1.00 93.19 535 CYS A CA 1
ATOM 4339 C C . CYS A 1 535 ? -0.133 -1.371 12.316 1.00 93.19 535 CYS A C 1
ATOM 4341 O O . CYS A 1 535 ? -0.185 -2.453 12.894 1.00 93.19 535 CYS A O 1
ATOM 4343 N N . GLU A 1 536 ? 0.915 -0.549 12.386 1.00 90.06 536 GLU A N 1
ATOM 4344 C CA . GLU A 1 536 ? 2.128 -0.765 13.190 1.00 90.06 536 GLU A CA 1
ATOM 4345 C C . GLU A 1 536 ? 1.806 -0.817 14.695 1.00 90.06 536 GLU A C 1
ATOM 4347 O O . GLU A 1 536 ? 1.293 0.155 15.262 1.00 90.06 536 GLU A O 1
ATOM 4352 N N . GLY A 1 537 ? 2.117 -1.933 15.360 1.00 88.44 537 GLY A N 1
ATOM 4353 C CA . GLY A 1 537 ? 1.773 -2.194 16.762 1.00 88.44 537 GLY A CA 1
ATOM 43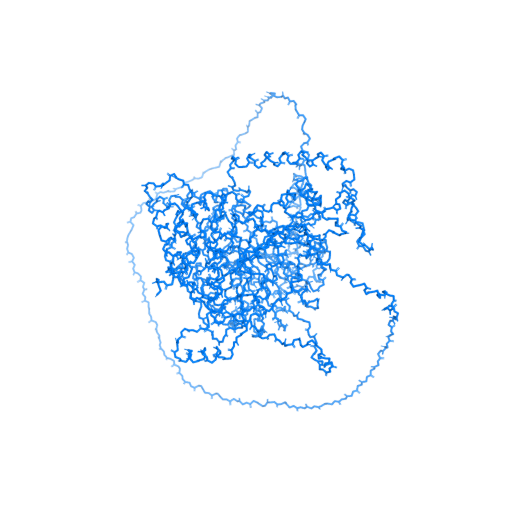54 C C . GLY A 1 537 ? 2.363 -1.183 17.749 1.00 88.44 537 GLY A C 1
ATOM 4355 O O . GL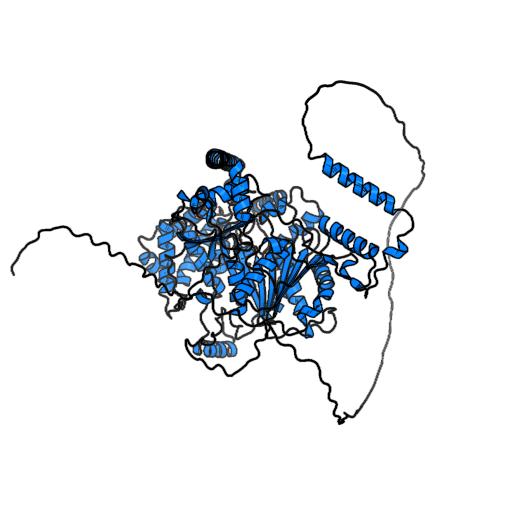Y A 1 537 ? 1.701 -0.814 18.722 1.00 88.44 537 GLY A O 1
ATOM 4356 N N . LYS A 1 538 ? 3.551 -0.644 17.453 1.00 86.81 538 LYS A N 1
ATOM 4357 C CA . LYS A 1 538 ? 4.229 0.426 18.207 1.00 86.81 538 LYS A CA 1
ATOM 4358 C C . LYS A 1 538 ? 3.300 1.616 18.483 1.00 86.81 538 LYS A C 1
ATOM 4360 O O . LYS A 1 538 ? 3.191 2.082 19.617 1.00 86.81 538 LYS A O 1
ATOM 4365 N N . TYR A 1 539 ? 2.526 2.052 17.483 1.00 86.25 539 TYR A N 1
ATOM 4366 C CA . TYR A 1 539 ? 1.570 3.159 17.628 1.00 86.25 539 TYR A CA 1
ATOM 4367 C C . TYR A 1 539 ? 0.306 2.803 18.423 1.00 86.25 539 TYR A C 1
ATOM 4369 O O . TYR A 1 539 ? -0.449 3.709 18.786 1.00 86.25 539 TYR A O 1
ATOM 4377 N N . PHE A 1 540 ? 0.078 1.523 18.731 1.00 85.81 540 PHE A N 1
ATOM 4378 C CA . PHE A 1 540 ? -0.964 1.021 19.639 1.00 85.81 540 PHE A CA 1
ATOM 4379 C C . PHE A 1 540 ? -0.438 0.719 21.048 1.00 85.81 540 PHE A C 1
ATOM 4381 O O . PHE A 1 540 ? -1.163 0.129 21.844 1.00 85.81 540 PHE A O 1
ATOM 4388 N N . GLU A 1 541 ? 0.776 1.183 21.369 1.00 84.81 541 GLU A N 1
ATOM 4389 C CA . GLU A 1 541 ? 1.493 0.928 22.629 1.00 84.81 541 GLU A CA 1
ATOM 4390 C C . GLU A 1 541 ? 2.020 -0.512 22.773 1.00 84.81 541 GLU A C 1
ATOM 4392 O O . GLU A 1 541 ? 2.362 -0.942 23.871 1.00 84.81 541 GLU A O 1
ATOM 4397 N N . LEU A 1 542 ? 2.148 -1.242 21.659 1.00 86.56 542 LEU A N 1
ATOM 4398 C CA . LEU A 1 542 ? 2.842 -2.528 21.602 1.00 86.56 542 LEU A CA 1
ATOM 4399 C C . LEU A 1 542 ? 4.319 -2.305 21.217 1.00 86.56 542 LEU A C 1
ATOM 4401 O O . LEU A 1 542 ? 4.734 -2.668 20.120 1.00 86.56 542 LEU A O 1
ATOM 4405 N N . ASP A 1 543 ? 5.102 -1.651 22.079 1.00 86.81 543 ASP A N 1
ATOM 4406 C CA . ASP A 1 543 ? 6.535 -1.392 21.843 1.00 86.81 543 ASP A CA 1
ATOM 4407 C C . ASP A 1 543 ? 7.406 -2.623 22.165 1.00 86.81 543 ASP A C 1
ATOM 4409 O O . ASP A 1 543 ? 7.484 -3.076 23.308 1.00 86.81 543 ASP A O 1
ATOM 4413 N N . THR A 1 544 ? 8.102 -3.152 21.155 1.00 87.81 544 THR A N 1
ATOM 4414 C CA . THR A 1 544 ? 8.953 -4.349 21.272 1.00 87.81 544 THR A CA 1
ATOM 4415 C C . THR A 1 544 ? 10.286 -4.088 21.981 1.00 87.81 544 THR A C 1
ATOM 4417 O O . THR A 1 544 ? 10.964 -5.049 22.338 1.00 87.81 544 THR A O 1
ATOM 4420 N N . LYS A 1 545 ? 10.644 -2.823 22.258 1.00 86.44 545 LYS A N 1
ATOM 4421 C CA . LYS A 1 545 ? 11.803 -2.448 23.098 1.00 86.44 545 LYS A CA 1
ATOM 4422 C C . LYS A 1 545 ? 11.568 -2.650 24.596 1.00 86.44 545 LYS A C 1
ATOM 4424 O O . LYS A 1 545 ? 12.517 -2.586 25.375 1.00 86.44 545 LYS A O 1
ATOM 4429 N N . LYS A 1 546 ? 10.313 -2.862 25.010 1.00 86.31 546 LYS A N 1
ATOM 4430 C CA . LYS A 1 546 ? 9.903 -3.066 26.408 1.00 86.31 546 LYS A CA 1
ATOM 4431 C C . LYS A 1 546 ? 9.002 -4.304 26.508 1.00 86.31 546 LYS A C 1
ATOM 4433 O O . LYS A 1 546 ? 7.810 -4.165 26.791 1.00 86.31 546 LYS A O 1
ATOM 4438 N N . PRO A 1 547 ? 9.539 -5.512 26.246 1.00 86.50 547 PRO A N 1
ATOM 4439 C CA . PRO A 1 547 ? 8.734 -6.724 26.100 1.00 86.50 547 PRO A CA 1
ATOM 4440 C C . PRO A 1 547 ? 7.931 -7.082 27.359 1.00 86.50 547 PRO A C 1
ATOM 4442 O O . PRO A 1 547 ? 6.835 -7.609 27.223 1.00 86.50 547 PRO A O 1
ATOM 4445 N N . ASP A 1 548 ? 8.388 -6.697 28.556 1.00 84.06 548 ASP A N 1
ATOM 4446 C CA . ASP A 1 548 ? 7.648 -6.848 29.824 1.00 84.06 548 ASP A CA 1
ATOM 4447 C C . ASP A 1 548 ? 6.330 -6.048 29.899 1.00 84.06 548 ASP A C 1
ATOM 4449 O O . ASP A 1 548 ? 5.453 -6.367 30.703 1.00 84.06 548 ASP A O 1
ATOM 4453 N N . LEU A 1 549 ? 6.170 -4.995 29.084 1.00 83.88 549 LEU A N 1
ATOM 4454 C CA . LEU A 1 549 ? 4.916 -4.235 28.975 1.00 83.88 549 LEU A CA 1
ATOM 4455 C C . LEU A 1 549 ? 3.939 -4.870 27.978 1.00 83.88 549 LEU A C 1
ATOM 4457 O O . LEU A 1 549 ? 2.735 -4.600 28.020 1.00 83.88 549 LEU A O 1
ATOM 4461 N N . LEU A 1 550 ? 4.447 -5.723 27.089 1.00 80.38 550 LEU A N 1
ATOM 4462 C CA . LEU A 1 550 ? 3.633 -6.585 26.251 1.00 80.38 550 LEU A CA 1
ATOM 4463 C C . LEU A 1 550 ? 3.189 -7.776 27.106 1.00 80.38 550 LEU A C 1
ATOM 4465 O O . LEU A 1 550 ? 3.966 -8.320 27.884 1.00 80.38 550 LEU A O 1
ATOM 4469 N N . LYS A 1 551 ? 1.956 -8.259 26.929 1.00 79.62 551 LYS A N 1
ATOM 4470 C CA . LYS A 1 551 ? 1.489 -9.496 27.592 1.00 79.62 551 LYS A CA 1
ATOM 4471 C C . LYS A 1 551 ? 2.074 -10.759 26.929 1.00 79.62 551 LYS A C 1
ATOM 4473 O O . LYS A 1 551 ? 1.365 -11.746 26.744 1.00 79.62 551 LYS A O 1
ATOM 4478 N N . LEU A 1 552 ? 3.333 -10.700 26.496 1.00 81.12 552 LEU A N 1
ATOM 4479 C CA . LEU A 1 552 ? 4.038 -11.821 25.889 1.00 81.12 552 LEU A CA 1
ATOM 4480 C C . LEU A 1 552 ? 4.360 -12.879 26.944 1.00 81.12 552 LEU A C 1
ATOM 4482 O O . LEU A 1 552 ? 4.583 -12.596 28.120 1.00 81.12 552 LEU A O 1
ATOM 4486 N N . SER A 1 553 ? 4.393 -14.128 26.499 1.00 80.94 553 SER A N 1
ATOM 4487 C CA . SER A 1 553 ? 4.932 -15.226 27.282 1.00 80.94 553 SER A CA 1
ATOM 4488 C C . SER A 1 553 ? 6.450 -15.259 27.092 1.00 80.94 553 SER A C 1
ATOM 4490 O O . SER A 1 553 ? 6.941 -15.518 25.992 1.00 80.94 553 SER A O 1
ATOM 4492 N N . ASN A 1 554 ? 7.208 -15.008 28.165 1.00 85.06 554 ASN A N 1
ATOM 4493 C CA . ASN A 1 554 ? 8.671 -15.032 28.123 1.00 85.06 554 ASN A CA 1
ATOM 4494 C C . ASN A 1 554 ? 9.211 -16.477 28.085 1.00 85.06 554 ASN A C 1
ATOM 4496 O O . ASN A 1 554 ? 9.730 -17.007 29.067 1.00 85.06 554 ASN A O 1
ATOM 4500 N N . ILE A 1 555 ? 8.993 -17.151 26.957 1.00 84.31 555 ILE A N 1
ATOM 4501 C CA . ILE A 1 555 ? 9.322 -18.561 26.730 1.00 84.31 555 ILE A CA 1
ATOM 4502 C C . ILE A 1 555 ? 10.784 -18.692 26.283 1.00 84.31 555 ILE A C 1
ATOM 4504 O O . ILE A 1 555 ? 11.308 -17.834 25.572 1.00 84.31 555 ILE A O 1
ATOM 4508 N N . HIS A 1 556 ? 11.430 -19.798 26.661 1.00 82.12 556 HIS A N 1
ATOM 4509 C CA . HIS A 1 556 ? 12.728 -20.192 26.115 1.00 82.12 556 HIS A CA 1
ATOM 4510 C C . HIS A 1 556 ? 12.585 -20.594 24.637 1.00 82.12 556 HIS A C 1
ATOM 4512 O O . HIS A 1 556 ? 12.006 -21.627 24.288 1.00 82.12 556 HIS A O 1
ATOM 4518 N N . LEU A 1 557 ? 13.151 -19.768 23.766 1.00 74.38 557 LEU A N 1
ATOM 4519 C CA . LEU A 1 557 ? 13.345 -20.007 22.348 1.00 74.38 557 LEU A CA 1
ATOM 4520 C C . LEU A 1 557 ? 14.380 -21.116 22.148 1.00 74.38 557 LEU A C 1
ATOM 4522 O O . LEU A 1 557 ? 15.510 -21.013 22.614 1.00 74.38 557 LEU A O 1
ATOM 4526 N N . LYS A 1 558 ? 14.007 -22.179 21.431 1.00 65.94 558 LYS A N 1
ATOM 4527 C CA . LYS A 1 558 ? 14.971 -23.178 20.921 1.00 65.94 558 LYS A CA 1
ATOM 4528 C C . LYS A 1 558 ? 15.600 -22.756 19.594 1.00 65.94 558 LYS A C 1
ATOM 4530 O O . LYS A 1 558 ? 16.638 -23.268 19.206 1.00 65.94 558 LYS A O 1
ATOM 4535 N N . THR A 1 559 ? 14.933 -21.840 18.904 1.00 67.50 559 THR A N 1
ATOM 4536 C CA . THR A 1 559 ? 15.282 -21.287 17.598 1.00 67.50 559 THR A CA 1
ATOM 4537 C C . THR A 1 559 ? 14.879 -19.815 17.609 1.00 67.50 559 THR A C 1
ATOM 4539 O O . THR A 1 559 ? 13.852 -19.508 18.221 1.00 67.50 559 THR A O 1
ATOM 4542 N N . PRO A 1 560 ? 15.566 -18.910 16.893 1.00 67.19 560 PRO A N 1
ATOM 4543 C CA . PRO A 1 560 ? 15.176 -17.502 16.776 1.00 67.19 560 PRO A CA 1
ATOM 4544 C C . PRO A 1 560 ? 14.018 -17.319 15.769 1.00 67.19 560 PRO A C 1
ATOM 4546 O O . PRO A 1 560 ? 14.081 -16.534 14.822 1.00 67.19 560 PRO A O 1
ATOM 4549 N N . LYS A 1 561 ? 12.966 -18.116 15.977 1.00 77.12 561 LYS A N 1
ATOM 4550 C CA . LYS A 1 561 ? 11.658 -18.079 15.328 1.00 77.12 561 LYS A CA 1
ATOM 4551 C C . LYS A 1 561 ? 10.606 -18.156 16.429 1.00 77.12 561 LYS A C 1
ATOM 4553 O O . LYS A 1 561 ? 10.616 -19.101 17.218 1.00 77.12 561 LYS A O 1
ATOM 4558 N N . PHE A 1 562 ? 9.726 -17.167 16.487 1.00 82.81 562 PHE A N 1
ATOM 4559 C CA . PHE A 1 562 ? 8.654 -17.067 17.476 1.00 82.81 562 PHE A CA 1
ATOM 4560 C C . PHE A 1 562 ? 7.422 -16.448 16.828 1.00 82.81 562 PHE A C 1
ATOM 4562 O O . PHE A 1 562 ? 7.560 -15.507 16.055 1.00 82.81 562 PHE A O 1
ATOM 4569 N N . GLU A 1 563 ? 6.232 -16.936 17.166 1.00 84.25 563 GLU A N 1
ATOM 4570 C CA . GLU A 1 563 ? 4.960 -16.363 16.724 1.00 84.25 563 GLU A CA 1
ATOM 4571 C C . GLU A 1 563 ? 3.995 -16.301 17.914 1.00 84.25 563 GLU A C 1
ATOM 4573 O O . GLU A 1 563 ? 3.911 -17.236 18.710 1.00 84.25 563 GLU A O 1
ATOM 4578 N N . SER A 1 564 ? 3.263 -15.196 18.032 1.00 84.25 564 SER A N 1
ATOM 4579 C CA . SER A 1 564 ? 2.220 -14.981 19.037 1.00 84.25 564 SER A CA 1
ATOM 4580 C C . SER A 1 564 ? 1.146 -14.036 18.491 1.00 84.25 564 SER A C 1
ATOM 4582 O O . SER A 1 564 ? 1.283 -13.453 17.411 1.00 84.25 564 SER A O 1
ATOM 4584 N N . ASP A 1 565 ? 0.063 -13.869 19.235 1.00 83.38 565 ASP A N 1
ATOM 4585 C CA . ASP A 1 565 ? -0.944 -12.841 19.002 1.00 83.38 565 ASP A CA 1
ATOM 4586 C C . ASP A 1 565 ? -0.912 -11.846 20.164 1.00 83.38 565 ASP A C 1
ATOM 4588 O O . ASP A 1 565 ? -0.923 -12.231 21.334 1.00 83.38 565 ASP A O 1
ATOM 4592 N N . LEU A 1 566 ? -0.862 -10.552 19.847 1.00 85.94 566 LEU A N 1
ATOM 4593 C CA . LEU A 1 566 ? -0.854 -9.468 20.827 1.00 85.94 566 LEU A CA 1
ATOM 4594 C C . LEU A 1 566 ? -2.225 -8.792 20.883 1.00 85.94 566 LEU A C 1
ATOM 4596 O O . LEU A 1 566 ? -2.665 -8.180 19.912 1.00 85.94 566 LEU A O 1
ATOM 4600 N N . GLU A 1 567 ? -2.891 -8.859 22.034 1.00 86.38 567 GLU A N 1
ATOM 4601 C CA . GLU A 1 567 ? -4.136 -8.123 22.283 1.00 86.38 567 GLU A CA 1
ATOM 4602 C C . GLU A 1 567 ? -3.901 -6.608 22.134 1.00 86.38 567 GLU A C 1
ATOM 4604 O O . GLU A 1 567 ? -3.110 -6.020 22.875 1.00 86.38 567 GLU A O 1
ATOM 4609 N N . ILE A 1 568 ? -4.601 -5.955 21.198 1.00 87.94 568 ILE A N 1
ATOM 4610 C CA . ILE A 1 568 ? -4.539 -4.494 21.060 1.00 87.94 568 ILE A CA 1
ATOM 4611 C C . ILE A 1 568 ? -5.210 -3.860 22.293 1.00 87.94 568 ILE A C 1
ATOM 4613 O O . ILE A 1 568 ? -6.369 -4.179 22.573 1.00 87.94 568 ILE A O 1
ATOM 4617 N N . PRO A 1 569 ? -4.547 -2.941 23.027 1.00 88.94 569 PRO A N 1
ATOM 4618 C CA . PRO A 1 569 ? -5.108 -2.363 24.245 1.00 88.94 569 PRO A CA 1
ATOM 4619 C C . PRO A 1 569 ? -6.485 -1.739 24.003 1.00 88.94 569 PRO A C 1
ATOM 4621 O O . PRO A 1 569 ? -6.633 -0.877 23.135 1.00 88.94 569 PRO A O 1
ATOM 4624 N N . SER A 1 570 ? -7.485 -2.127 24.804 1.00 89.25 570 SER A N 1
ATOM 4625 C CA . SER A 1 570 ? -8.902 -1.734 24.651 1.00 89.25 570 SER A CA 1
ATOM 4626 C C . SER A 1 570 ? -9.104 -0.235 24.398 1.00 89.25 570 SER A C 1
ATOM 4628 O O . SER A 1 570 ? -9.880 0.161 23.528 1.00 89.25 570 SER A O 1
ATOM 4630 N N . LYS A 1 571 ? -8.305 0.599 25.073 1.00 91.81 571 LYS A N 1
ATOM 4631 C CA . LYS A 1 571 ? -8.245 2.056 24.908 1.00 91.81 571 LYS A CA 1
ATOM 4632 C C . LYS A 1 571 ? -7.838 2.573 23.520 1.00 91.81 571 LYS A C 1
ATOM 4634 O O . LYS A 1 571 ? -7.889 3.782 23.329 1.00 91.81 571 LYS A O 1
ATOM 4639 N N . ARG A 1 572 ? -7.454 1.719 22.566 1.00 90.94 572 ARG A N 1
ATOM 4640 C CA . ARG A 1 572 ? -7.145 2.054 21.158 1.00 90.94 572 ARG A CA 1
ATOM 4641 C C . ARG A 1 572 ? -7.988 1.266 20.139 1.00 90.94 572 ARG A C 1
ATOM 4643 O O . ARG A 1 572 ? -7.993 1.615 18.961 1.00 90.94 572 ARG A O 1
ATOM 4650 N N . VAL A 1 573 ? -8.742 0.244 20.563 1.00 91.69 573 VAL A N 1
ATOM 4651 C CA . VAL A 1 573 ? -9.482 -0.675 19.664 1.00 91.69 573 VAL A CA 1
ATOM 4652 C C . VAL A 1 573 ? -10.547 0.038 18.815 1.00 91.69 573 VAL A C 1
ATOM 4654 O O . VAL A 1 573 ? -10.824 -0.395 17.696 1.00 91.69 573 VAL A O 1
ATOM 4657 N N . PHE A 1 574 ? -11.096 1.167 19.278 1.00 94.00 574 PHE A N 1
ATOM 4658 C CA . PHE A 1 574 ? -12.025 1.995 18.495 1.00 94.00 574 PHE A CA 1
ATOM 4659 C C . PHE A 1 574 ? -11.434 2.459 17.153 1.00 94.00 574 PHE A C 1
ATOM 4661 O O . PHE A 1 574 ? -12.118 2.412 16.132 1.00 94.00 574 PHE A O 1
ATOM 4668 N N . GLU A 1 575 ? -10.159 2.861 17.135 1.00 93.44 575 GLU A N 1
ATOM 4669 C CA . GLU A 1 575 ? -9.476 3.365 15.933 1.00 93.44 575 GLU A CA 1
ATOM 4670 C C . GLU A 1 575 ? -9.409 2.281 14.848 1.00 93.44 575 GLU A C 1
ATOM 4672 O O . GLU A 1 575 ? -9.793 2.517 13.701 1.00 93.44 575 GLU A O 1
ATOM 4677 N N . ILE A 1 576 ? -9.023 1.062 15.242 1.00 92.62 576 ILE A N 1
ATOM 4678 C CA . ILE A 1 576 ? -9.043 -0.130 14.386 1.00 92.62 576 ILE A CA 1
ATOM 4679 C C . ILE A 1 576 ? -10.470 -0.463 13.937 1.00 92.62 576 ILE A C 1
ATOM 4681 O O . ILE A 1 576 ? -10.716 -0.663 12.749 1.00 92.62 576 ILE A O 1
ATOM 4685 N N . THR A 1 577 ? -11.423 -0.511 14.871 1.00 93.69 577 THR A N 1
ATOM 4686 C CA . THR A 1 577 ? -12.807 -0.947 14.616 1.00 93.69 577 THR A CA 1
ATOM 4687 C C . THR A 1 577 ? -13.515 -0.028 13.620 1.00 93.69 577 THR A C 1
ATOM 4689 O O . THR A 1 577 ? -14.199 -0.500 12.708 1.00 93.69 577 THR A O 1
ATOM 4692 N N . LEU A 1 578 ? -13.322 1.286 13.747 1.00 94.94 578 LEU A N 1
ATOM 4693 C CA . LEU A 1 578 ? -13.890 2.279 12.842 1.00 94.94 578 LEU A CA 1
ATOM 4694 C C . LEU A 1 578 ? -13.285 2.169 11.435 1.00 94.94 578 LEU A C 1
ATOM 4696 O O . LEU A 1 578 ? -14.021 2.058 10.453 1.00 94.94 578 LEU A O 1
ATOM 4700 N N . ILE A 1 579 ? -11.953 2.139 11.331 1.00 95.00 579 ILE A N 1
ATOM 4701 C CA . ILE A 1 579 ? -11.262 2.085 10.037 1.00 95.00 579 ILE A CA 1
ATOM 4702 C C . ILE A 1 579 ? -11.492 0.743 9.325 1.00 95.00 579 ILE A C 1
ATOM 4704 O O . ILE A 1 579 ? -11.743 0.744 8.121 1.00 95.00 579 ILE A O 1
ATOM 4708 N N . ASN A 1 580 ? -11.517 -0.384 10.045 1.00 94.31 580 ASN A N 1
ATOM 4709 C CA . ASN A 1 580 ? -11.845 -1.700 9.487 1.00 94.31 580 ASN A CA 1
ATOM 4710 C C . ASN A 1 580 ? -13.210 -1.686 8.775 1.00 94.31 580 ASN A C 1
ATOM 4712 O O . ASN A 1 580 ? -13.306 -1.998 7.589 1.00 94.31 580 ASN A O 1
ATOM 4716 N N . ASN A 1 581 ? -14.266 -1.247 9.467 1.00 94.62 581 ASN A N 1
ATOM 4717 C CA . ASN A 1 581 ? -15.618 -1.220 8.902 1.00 94.62 581 ASN A CA 1
ATOM 4718 C C . ASN A 1 581 ? -15.743 -0.259 7.698 1.00 94.62 581 ASN A C 1
ATOM 4720 O O . ASN A 1 581 ? -16.474 -0.544 6.741 1.00 94.62 581 ASN A O 1
ATOM 4724 N N . LEU A 1 582 ? -14.988 0.842 7.692 1.00 95.19 582 LEU A N 1
ATOM 4725 C CA . LEU A 1 582 ? -14.908 1.768 6.558 1.00 95.19 582 LEU A CA 1
ATOM 4726 C C . LEU A 1 582 ? -14.175 1.157 5.344 1.00 95.19 582 LEU A C 1
ATOM 4728 O O . LEU A 1 582 ? -14.668 1.241 4.220 1.00 95.19 582 LEU A O 1
ATOM 4732 N N . LEU A 1 583 ? -13.045 0.475 5.544 1.00 94.81 583 LEU A N 1
ATOM 4733 C CA . LEU A 1 583 ? -12.312 -0.213 4.469 1.00 94.81 583 LEU A CA 1
ATOM 4734 C C . LEU A 1 583 ? -13.086 -1.405 3.898 1.00 94.81 583 LEU A C 1
ATOM 4736 O O . LEU A 1 583 ? -13.153 -1.571 2.678 1.00 94.81 583 LEU A O 1
ATOM 4740 N N . LEU A 1 584 ? -13.710 -2.206 4.767 1.00 94.00 584 LEU A N 1
ATOM 4741 C CA . LEU A 1 584 ? -14.566 -3.327 4.385 1.00 94.00 584 LEU A CA 1
ATOM 4742 C C . LEU A 1 584 ? -15.680 -2.855 3.446 1.00 94.00 584 LEU A C 1
ATOM 4744 O O . LEU A 1 584 ? -15.898 -3.443 2.389 1.00 94.00 584 LEU A O 1
ATOM 4748 N N . THR A 1 585 ? -16.351 -1.754 3.787 1.00 93.44 585 THR A N 1
ATOM 4749 C CA . THR A 1 585 ? -17.433 -1.214 2.955 1.00 93.44 585 THR A CA 1
ATOM 4750 C C . THR A 1 585 ? -16.944 -0.616 1.632 1.00 93.44 585 THR A C 1
ATOM 4752 O O . THR A 1 585 ? -17.602 -0.838 0.612 1.00 93.44 585 THR A O 1
ATOM 4755 N N . LEU A 1 586 ? -15.764 0.021 1.584 1.00 93.06 586 LEU A N 1
ATOM 4756 C CA . LEU A 1 586 ? -15.145 0.416 0.307 1.00 93.06 586 LEU A CA 1
ATOM 4757 C C . LEU A 1 586 ? -14.816 -0.787 -0.587 1.00 93.06 586 LEU A C 1
ATOM 4759 O O . LEU A 1 586 ? -15.134 -0.762 -1.777 1.00 93.06 586 LEU A O 1
ATOM 4763 N N . ASN A 1 587 ? -14.212 -1.843 -0.035 1.00 94.44 587 ASN A N 1
ATOM 4764 C CA . ASN A 1 587 ? -13.869 -3.058 -0.786 1.00 94.44 587 ASN A CA 1
ATOM 4765 C C . ASN A 1 587 ? -15.124 -3.839 -1.231 1.00 94.44 587 ASN A C 1
ATOM 4767 O O . ASN A 1 587 ? -15.107 -4.496 -2.272 1.00 94.44 587 ASN A O 1
ATOM 4771 N N . LEU A 1 588 ? -16.240 -3.693 -0.507 1.00 92.19 588 LEU A N 1
ATOM 4772 C CA . LEU A 1 588 ? -17.578 -4.144 -0.912 1.00 92.19 588 LEU A CA 1
ATOM 4773 C C . LEU A 1 588 ? -18.305 -3.169 -1.874 1.00 92.19 588 LEU A C 1
ATOM 4775 O O . LEU A 1 588 ? -19.468 -3.388 -2.214 1.00 92.19 588 LEU A O 1
ATOM 4779 N N . GLY A 1 589 ? -17.627 -2.127 -2.373 1.00 90.25 589 GLY A N 1
ATOM 4780 C CA . GLY A 1 589 ? -18.098 -1.247 -3.453 1.00 90.25 589 GLY A CA 1
ATOM 4781 C C . GLY A 1 589 ? -18.983 -0.067 -3.026 1.00 90.25 589 GLY A C 1
ATOM 4782 O O . GLY A 1 589 ? -19.492 0.664 -3.891 1.00 90.25 589 GLY A O 1
ATOM 4783 N N . LYS A 1 590 ? -19.162 0.137 -1.714 1.00 91.12 590 LYS A N 1
ATOM 4784 C CA . LYS A 1 590 ? -20.046 1.150 -1.120 1.00 91.12 590 LYS A CA 1
ATOM 4785 C C . LYS A 1 590 ? -19.370 2.522 -1.065 1.00 91.12 590 LYS A C 1
ATOM 4787 O O . LYS A 1 590 ? -18.662 2.860 -0.121 1.00 91.12 590 LYS A O 1
ATOM 4792 N N . SER A 1 591 ? -19.565 3.318 -2.116 1.00 87.44 591 SER A N 1
ATOM 4793 C CA . SER A 1 591 ? -18.958 4.652 -2.244 1.00 87.44 591 SER A CA 1
ATOM 4794 C C . SER A 1 591 ? -19.617 5.723 -1.381 1.00 87.44 591 SER A C 1
ATOM 4796 O O . SER A 1 591 ? -19.012 6.761 -1.144 1.00 87.44 591 SER A O 1
ATOM 4798 N N . GLU A 1 592 ? -20.833 5.477 -0.896 1.00 86.94 592 GLU A N 1
ATOM 4799 C CA . GLU A 1 592 ? -21.588 6.354 0.005 1.00 86.94 592 GLU A CA 1
ATOM 4800 C C . GLU A 1 592 ? -20.874 6.650 1.340 1.00 86.94 592 GLU A C 1
ATOM 4802 O O . GLU A 1 592 ? -21.291 7.549 2.067 1.00 86.94 592 GLU A O 1
ATOM 4807 N N . PHE A 1 593 ? -19.785 5.934 1.645 1.00 89.69 593 PHE A N 1
ATOM 4808 C CA . PHE A 1 593 ? -18.956 6.119 2.839 1.00 89.69 593 PHE A CA 1
ATOM 4809 C C . PHE A 1 593 ? -17.605 6.818 2.569 1.00 89.69 593 PHE A C 1
ATOM 4811 O O . PHE A 1 593 ? -16.869 7.111 3.512 1.00 89.69 593 PHE A O 1
ATOM 4818 N N . VAL A 1 594 ? -17.268 7.135 1.308 1.00 91.12 594 VAL A N 1
ATOM 4819 C CA . VAL A 1 594 ? -15.980 7.769 0.940 1.00 91.12 594 VAL A CA 1
ATOM 4820 C C . VAL A 1 594 ? -15.806 9.144 1.592 1.00 91.12 594 VAL A C 1
ATOM 4822 O O . VAL A 1 594 ? -14.736 9.429 2.133 1.00 91.12 594 VAL A O 1
ATOM 4825 N N . SER A 1 595 ? -16.853 9.972 1.613 1.00 89.75 595 SER A N 1
ATOM 4826 C CA . SER A 1 595 ? -16.814 11.311 2.218 1.00 89.75 595 SER A CA 1
ATOM 4827 C C . SER A 1 595 ? -16.504 11.261 3.720 1.00 89.75 595 SER A C 1
ATOM 4829 O O . SER A 1 595 ? -15.775 12.107 4.232 1.00 89.75 595 SER A O 1
ATOM 4831 N N . LEU A 1 596 ? -16.974 10.229 4.433 1.00 92.50 596 LEU A N 1
ATOM 4832 C CA . LEU A 1 596 ? -16.645 10.041 5.847 1.00 92.50 596 LEU A CA 1
ATOM 4833 C C . LEU A 1 596 ? -15.163 9.687 6.042 1.00 92.50 596 LEU A C 1
ATOM 4835 O O . LEU A 1 596 ? -14.509 10.242 6.921 1.00 92.50 596 LEU A O 1
ATOM 4839 N N . ILE A 1 597 ? -14.599 8.829 5.187 1.00 92.19 597 ILE A N 1
ATOM 4840 C CA . ILE A 1 597 ? -13.164 8.503 5.218 1.00 92.19 597 ILE A CA 1
ATOM 4841 C C . ILE A 1 597 ? -12.324 9.752 4.917 1.00 92.19 597 ILE A C 1
ATOM 4843 O O . ILE A 1 597 ? -11.322 9.985 5.596 1.00 92.19 597 ILE A O 1
ATOM 4847 N N . LYS A 1 598 ? -12.742 10.597 3.963 1.00 90.56 598 LYS A N 1
ATOM 4848 C CA . LYS A 1 598 ? -12.111 11.903 3.688 1.00 90.56 598 LYS A CA 1
ATOM 4849 C C . LYS A 1 598 ? -12.103 12.834 4.906 1.00 90.56 598 LYS A C 1
ATOM 4851 O O . LYS A 1 598 ? -11.099 13.509 5.119 1.00 90.56 598 LYS A O 1
ATOM 4856 N N . LEU A 1 599 ? -13.179 12.858 5.696 1.00 91.19 599 LEU A N 1
ATOM 4857 C CA . LEU A 1 599 ? -13.293 13.693 6.899 1.00 91.19 599 LEU A CA 1
ATOM 4858 C C . LEU A 1 599 ? -12.533 13.117 8.108 1.00 91.19 599 LEU A C 1
ATOM 4860 O O . LEU A 1 599 ? -11.950 13.884 8.866 1.00 91.19 599 LEU A O 1
ATOM 4864 N N . ILE A 1 600 ? -12.488 11.790 8.275 1.00 92.75 600 ILE A N 1
ATOM 4865 C CA . ILE A 1 600 ? -11.791 11.122 9.392 1.00 92.75 600 ILE A CA 1
ATOM 4866 C C . ILE A 1 600 ? -10.272 11.059 9.186 1.00 92.75 600 ILE A C 1
ATOM 4868 O O . ILE A 1 600 ? -9.517 11.264 10.136 1.00 92.75 600 ILE A O 1
ATOM 4872 N N . SER A 1 601 ? -9.799 10.782 7.965 1.00 92.12 601 SER A N 1
ATOM 4873 C CA . SER A 1 601 ? -8.371 10.510 7.714 1.00 92.12 601 SER A CA 1
ATOM 4874 C C . SER A 1 601 ? -7.399 11.589 8.234 1.00 92.12 601 SER A C 1
ATOM 4876 O O . SER A 1 601 ? -6.351 11.206 8.751 1.00 92.12 601 SER A O 1
ATOM 4878 N N . PRO A 1 602 ? -7.690 12.908 8.151 1.00 90.94 602 PRO A N 1
ATOM 4879 C CA . PRO A 1 602 ? -6.799 13.947 8.672 1.00 90.94 602 PRO A CA 1
ATOM 4880 C C . PRO A 1 602 ? -6.463 13.814 10.161 1.00 90.94 602 PRO A C 1
ATOM 4882 O O . PRO A 1 602 ? -5.367 14.184 10.561 1.00 90.94 602 PRO A O 1
ATOM 4885 N N . PHE A 1 603 ? -7.364 13.262 10.982 1.00 92.00 603 PHE A N 1
ATOM 4886 C CA . PHE A 1 603 ? -7.157 13.131 12.430 1.00 92.00 603 PHE A CA 1
ATOM 4887 C C . PHE A 1 603 ? -6.125 12.052 12.813 1.00 92.00 603 PHE A C 1
ATOM 4889 O O . PHE A 1 603 ? -5.641 12.054 13.946 1.00 92.00 603 PHE A O 1
ATOM 4896 N N . PHE A 1 604 ? -5.775 11.163 11.874 1.00 91.31 604 PHE A N 1
ATOM 4897 C CA . PHE A 1 604 ? -4.731 10.141 12.023 1.00 91.31 604 PHE A CA 1
ATOM 4898 C C . PHE A 1 604 ? -3.325 10.649 11.671 1.00 91.31 604 PHE A C 1
ATOM 4900 O O . PHE A 1 604 ? -2.342 9.960 11.948 1.00 91.31 604 PHE A O 1
ATOM 4907 N N . ILE A 1 605 ? -3.204 11.862 11.116 1.00 87.88 605 ILE A N 1
ATOM 4908 C CA . ILE A 1 605 ? -1.902 12.488 10.877 1.00 87.88 605 ILE A CA 1
ATOM 4909 C C . ILE A 1 605 ? -1.348 13.024 12.201 1.00 87.88 605 ILE A C 1
ATOM 4911 O O . ILE A 1 605 ? -1.984 13.822 12.893 1.00 87.88 605 ILE A O 1
ATOM 4915 N N . SER A 1 606 ? -0.138 12.611 12.578 1.00 81.38 606 SER A N 1
ATOM 4916 C CA . SER A 1 606 ? 0.515 13.140 13.771 1.00 81.38 606 SER A CA 1
ATOM 4917 C C . SER A 1 606 ? 2.031 13.021 13.739 1.00 81.38 606 SER A C 1
ATOM 4919 O O . SER A 1 606 ? 2.568 11.924 13.833 1.00 81.38 606 SER A O 1
ATOM 4921 N N . ARG A 1 607 ? 2.710 14.179 13.782 1.00 75.25 607 ARG A N 1
ATOM 4922 C CA . ARG A 1 607 ? 4.174 14.316 13.948 1.00 75.25 607 ARG A CA 1
ATOM 4923 C C . ARG A 1 607 ? 4.763 13.561 15.148 1.00 75.25 607 ARG A C 1
ATOM 4925 O O . ARG A 1 607 ? 5.972 13.422 15.248 1.00 75.25 607 ARG A O 1
ATOM 4932 N N . SER A 1 608 ? 3.927 13.121 16.087 1.00 73.75 608 SER A N 1
ATOM 4933 C CA . SER A 1 608 ? 4.325 12.256 17.201 1.00 73.75 608 SER A CA 1
ATOM 4934 C C . SER A 1 608 ? 4.671 10.822 16.782 1.00 73.75 608 SER A C 1
ATOM 4936 O O . SER A 1 608 ? 5.159 10.088 17.632 1.00 73.75 608 SER A O 1
ATOM 4938 N N . PHE A 1 609 ? 4.406 10.423 15.531 1.00 75.38 609 PHE A N 1
ATOM 4939 C CA . PHE A 1 609 ? 4.573 9.045 15.070 1.00 75.38 609 PHE A CA 1
ATOM 4940 C C . PHE A 1 609 ? 5.796 8.824 14.152 1.00 75.38 609 PHE A C 1
ATOM 4942 O O . PHE A 1 609 ? 6.466 7.818 14.330 1.00 75.38 609 PHE A O 1
ATOM 4949 N N . ASN A 1 610 ? 6.195 9.752 13.265 1.00 75.19 610 ASN A N 1
ATOM 4950 C CA . ASN A 1 610 ? 7.504 9.645 12.581 1.00 75.19 610 ASN A CA 1
ATOM 4951 C C . ASN A 1 610 ? 8.612 10.308 13.415 1.00 75.19 610 ASN A C 1
ATOM 4953 O O . ASN A 1 610 ? 8.592 11.524 13.636 1.00 75.19 610 ASN A O 1
ATOM 4957 N N . GLU A 1 611 ? 9.616 9.514 13.798 1.00 71.81 611 GLU A N 1
ATOM 4958 C CA . GLU A 1 611 ? 10.805 9.895 14.581 1.00 71.81 611 GLU A CA 1
ATOM 4959 C C . GLU A 1 611 ? 11.642 11.029 13.944 1.00 71.81 611 GLU A C 1
ATOM 4961 O O . GLU A 1 611 ? 12.364 11.753 14.637 1.00 71.81 611 GLU A O 1
ATOM 4966 N N . ASN A 1 612 ? 11.494 11.258 12.636 1.00 74.06 612 ASN A N 1
ATOM 4967 C CA . ASN A 1 612 ? 12.102 12.373 11.908 1.00 74.06 612 ASN A CA 1
ATOM 4968 C C . ASN A 1 612 ? 11.315 13.696 12.025 1.00 74.06 612 ASN A C 1
ATOM 4970 O O . ASN A 1 612 ? 11.864 14.756 11.727 1.00 74.06 612 ASN A O 1
ATOM 4974 N N . THR A 1 613 ? 10.046 13.671 12.460 1.00 73.06 613 THR A N 1
ATOM 4975 C CA . THR A 1 613 ? 9.144 14.849 12.457 1.00 73.06 613 THR A CA 1
ATOM 4976 C C . THR A 1 613 ? 8.664 15.311 13.839 1.00 73.06 613 THR A C 1
ATOM 4978 O O . THR A 1 613 ? 8.052 16.381 13.951 1.00 73.06 613 THR A O 1
ATOM 4981 N N . ILE A 1 614 ? 8.970 14.541 14.888 1.00 78.69 614 ILE A N 1
ATOM 4982 C CA . ILE A 1 614 ? 8.712 14.869 16.298 1.00 78.69 614 ILE A CA 1
ATOM 4983 C C . ILE A 1 614 ? 9.200 16.276 16.678 1.00 78.69 614 ILE A C 1
ATOM 4985 O O . ILE A 1 614 ? 10.209 16.781 16.180 1.00 78.69 614 ILE A O 1
ATOM 4989 N N . SER A 1 615 ? 8.494 16.930 17.606 1.00 79.94 615 SER A N 1
ATOM 4990 C CA . SER A 1 615 ? 8.905 18.253 18.092 1.00 79.94 615 SER A CA 1
ATOM 4991 C C . SER A 1 615 ? 10.236 18.178 18.860 1.00 79.94 615 SER A C 1
ATOM 4993 O O . SER A 1 615 ? 10.512 17.151 19.482 1.00 79.94 615 SER A O 1
ATOM 4995 N N . PRO A 1 616 ? 11.047 19.254 18.919 1.00 82.38 616 PRO A N 1
ATOM 4996 C CA . PRO A 1 616 ? 12.314 19.245 19.659 1.00 82.38 616 PRO A CA 1
ATOM 4997 C C . PRO A 1 616 ? 12.179 18.863 21.142 1.00 82.38 616 PRO A C 1
ATOM 4999 O O . PRO A 1 616 ? 13.100 18.282 21.711 1.00 82.38 616 PRO A O 1
ATOM 5002 N N . ASN A 1 617 ? 11.028 19.142 21.762 1.00 83.81 617 ASN A N 1
ATOM 5003 C CA . ASN A 1 617 ? 10.752 18.758 23.148 1.00 83.81 617 ASN A CA 1
ATOM 5004 C C . ASN A 1 617 ? 10.459 17.255 23.272 1.00 83.81 617 ASN A C 1
ATOM 5006 O O . ASN A 1 617 ? 11.007 16.612 24.162 1.00 83.81 617 ASN A O 1
ATOM 5010 N N . MET A 1 618 ? 9.677 16.676 22.349 1.00 81.44 618 MET A N 1
ATOM 5011 C CA . MET A 1 618 ? 9.494 15.219 22.285 1.00 81.44 618 MET A CA 1
ATOM 5012 C C . MET A 1 618 ? 10.800 14.507 21.925 1.00 81.44 618 MET A C 1
ATOM 5014 O O . MET A 1 618 ? 11.107 13.480 22.512 1.00 81.44 618 MET A O 1
ATOM 5018 N N . LYS A 1 619 ? 11.618 15.079 21.030 1.00 85.50 619 LYS A N 1
ATOM 5019 C CA . LYS A 1 619 ? 12.937 14.532 20.687 1.00 85.50 619 LYS A CA 1
ATOM 5020 C C . LYS A 1 619 ? 13.863 14.486 21.899 1.00 85.50 619 LYS A C 1
ATOM 5022 O O . LYS A 1 619 ? 14.465 13.450 22.133 1.00 85.50 619 LYS A O 1
ATOM 5027 N N . LYS A 1 620 ? 13.899 15.540 22.722 1.00 88.62 620 LYS A N 1
ATOM 5028 C CA . LYS A 1 620 ? 14.615 15.526 24.010 1.00 88.62 620 LYS A CA 1
ATOM 5029 C C . LYS A 1 620 ? 14.057 14.491 24.995 1.00 88.62 620 LYS A C 1
ATOM 5031 O O . LYS A 1 620 ? 14.842 13.861 25.690 1.00 88.62 620 LYS A O 1
ATOM 5036 N N . HIS A 1 621 ? 12.736 14.296 25.046 1.00 87.12 621 HIS A N 1
ATOM 5037 C CA . HIS A 1 621 ? 12.115 13.264 25.887 1.00 87.12 621 HIS A CA 1
ATOM 5038 C C . HIS A 1 621 ? 12.557 11.859 25.456 1.00 87.12 621 HIS A C 1
ATOM 5040 O O . HIS A 1 621 ? 13.190 11.157 26.238 1.00 87.12 621 HIS A O 1
ATOM 5046 N N . PHE A 1 622 ? 12.339 11.503 24.187 1.00 85.06 622 PHE A N 1
ATOM 5047 C CA . PHE A 1 622 ? 12.731 10.204 23.641 1.00 85.06 622 PHE A CA 1
ATOM 5048 C C . PHE A 1 622 ? 14.251 9.984 23.665 1.00 85.06 622 PHE A C 1
ATOM 5050 O O . PHE A 1 622 ? 14.688 8.866 23.894 1.00 85.06 622 PHE A O 1
ATOM 5057 N N . GLN A 1 623 ? 15.075 11.026 23.499 1.00 87.56 623 GLN A N 1
ATOM 5058 C CA . GLN A 1 623 ? 16.531 10.927 23.671 1.00 87.56 623 GLN A CA 1
ATOM 5059 C C . GLN A 1 623 ? 16.939 10.670 25.129 1.00 87.56 623 GLN A C 1
ATOM 5061 O O . GLN A 1 623 ? 17.899 9.940 25.358 1.00 87.56 623 GLN A O 1
ATOM 5066 N N . ASN A 1 624 ? 16.222 11.225 26.111 1.00 91.00 624 ASN A N 1
ATOM 5067 C CA . ASN A 1 624 ? 16.460 10.923 27.522 1.00 91.00 624 ASN A CA 1
ATOM 5068 C C . ASN A 1 624 ? 16.005 9.499 27.877 1.00 91.00 624 ASN A C 1
ATOM 5070 O O . ASN A 1 624 ? 16.750 8.787 28.540 1.00 91.00 624 ASN A O 1
ATOM 5074 N N . GLU A 1 625 ? 14.831 9.063 27.409 1.00 88.06 625 GLU A N 1
ATOM 5075 C CA . GLU A 1 625 ? 14.350 7.685 27.595 1.00 88.06 625 GLU A CA 1
ATOM 5076 C C . GLU A 1 625 ? 15.278 6.664 26.931 1.00 88.06 625 GLU A C 1
ATOM 5078 O O . GLU A 1 625 ? 15.665 5.690 27.568 1.00 88.06 625 GLU A O 1
ATOM 5083 N N . LEU A 1 626 ? 15.691 6.917 25.685 1.00 88.88 626 LEU A N 1
ATOM 5084 C CA . LEU A 1 626 ? 16.663 6.097 24.965 1.00 88.88 626 LEU A CA 1
ATOM 5085 C C . LEU A 1 626 ? 18.008 6.064 25.691 1.00 88.88 626 LEU A C 1
ATOM 5087 O O . LEU A 1 626 ? 18.624 5.010 25.756 1.00 88.88 626 LEU A O 1
ATOM 5091 N N . LYS A 1 627 ? 18.465 7.188 26.261 1.00 91.38 627 LYS A N 1
ATOM 5092 C CA . LYS A 1 627 ? 19.700 7.217 27.049 1.00 91.38 627 LYS A CA 1
ATOM 5093 C C . LYS A 1 627 ? 19.581 6.367 28.317 1.00 91.38 627 LYS A C 1
ATOM 5095 O O . LYS A 1 627 ? 20.498 5.608 28.591 1.00 91.38 627 LYS A O 1
ATOM 5100 N N . ILE A 1 628 ? 18.484 6.484 29.067 1.00 91.25 628 ILE A N 1
ATOM 5101 C CA . ILE A 1 628 ? 18.252 5.688 30.285 1.00 91.25 628 ILE A CA 1
ATOM 5102 C C . ILE A 1 628 ? 18.222 4.196 29.931 1.00 91.25 628 ILE A C 1
ATOM 5104 O O . ILE A 1 628 ? 19.000 3.428 30.486 1.00 91.25 628 ILE A O 1
ATOM 5108 N N . TRP A 1 629 ? 17.431 3.817 28.925 1.00 90.62 629 TRP A N 1
ATOM 5109 C CA . TRP A 1 629 ? 17.346 2.439 28.440 1.00 90.62 629 TRP A CA 1
ATOM 5110 C C . TRP A 1 629 ? 18.689 1.917 27.907 1.00 90.62 629 TRP A C 1
ATOM 5112 O O . TRP A 1 629 ? 19.053 0.781 28.176 1.00 90.62 629 TRP A O 1
ATOM 5122 N N . LEU A 1 630 ? 19.483 2.739 27.209 1.00 90.06 630 LEU A N 1
ATOM 5123 C CA . LEU A 1 630 ? 20.835 2.352 26.786 1.00 90.06 630 LEU A CA 1
ATOM 5124 C C . LEU A 1 630 ? 21.797 2.174 27.964 1.00 90.06 630 LEU A C 1
ATOM 5126 O O . LEU A 1 630 ? 22.675 1.329 27.866 1.00 90.06 630 LEU A O 1
ATOM 5130 N N . GLN A 1 631 ? 21.639 2.908 29.070 1.00 89.50 631 GLN A N 1
ATOM 5131 C CA . GLN A 1 631 ? 22.435 2.685 30.283 1.00 89.50 631 GLN A CA 1
ATOM 5132 C C . GLN A 1 631 ? 22.033 1.370 30.973 1.00 89.50 631 GLN A C 1
ATOM 5134 O O . GLN A 1 631 ? 22.906 0.570 31.297 1.00 89.50 631 GLN A O 1
ATOM 5139 N N . GLU A 1 632 ? 20.731 1.097 31.104 1.00 88.62 632 GLU A N 1
ATOM 5140 C CA . GLU A 1 632 ? 20.193 -0.176 31.618 1.00 88.62 632 GLU A CA 1
ATOM 5141 C C . GLU A 1 632 ? 20.644 -1.377 30.757 1.00 88.62 632 GLU A C 1
ATOM 5143 O O . GLU A 1 632 ? 21.074 -2.411 31.274 1.00 88.62 632 GLU A O 1
ATOM 5148 N N . MET A 1 633 ? 20.607 -1.230 29.429 1.00 88.56 633 MET A N 1
ATOM 5149 C CA . MET A 1 633 ? 21.050 -2.254 28.479 1.00 88.56 633 MET A CA 1
ATOM 5150 C C . MET A 1 633 ? 22.576 -2.368 28.381 1.00 88.56 633 MET A C 1
ATOM 5152 O O . MET A 1 633 ? 23.072 -3.470 28.160 1.00 88.56 633 MET A O 1
ATOM 5156 N N . ASP A 1 634 ? 23.340 -1.291 28.585 1.00 85.69 634 ASP A N 1
ATOM 5157 C CA . ASP A 1 634 ? 24.796 -1.382 28.723 1.00 85.69 634 ASP A CA 1
ATOM 5158 C C . ASP A 1 634 ? 25.156 -2.171 29.994 1.00 85.69 634 ASP A C 1
ATOM 5160 O O . ASP A 1 634 ? 25.969 -3.091 29.933 1.00 85.69 634 ASP A O 1
ATOM 5164 N N . GLU A 1 635 ? 24.519 -1.901 31.136 1.00 84.81 635 GLU A N 1
ATOM 5165 C CA . GLU A 1 635 ? 24.752 -2.675 32.366 1.00 84.81 635 GLU A CA 1
ATOM 5166 C C . GLU A 1 635 ? 24.426 -4.172 32.179 1.00 84.81 635 GLU A C 1
ATOM 5168 O O . GLU A 1 635 ? 25.202 -5.025 32.626 1.00 84.81 635 GLU A O 1
ATOM 5173 N N . LYS A 1 636 ? 23.347 -4.494 31.445 1.00 83.62 636 LYS A N 1
ATOM 5174 C CA . LYS A 1 636 ? 22.925 -5.872 31.133 1.00 83.62 636 LYS A CA 1
ATOM 5175 C C . LYS A 1 636 ? 23.799 -6.581 30.084 1.00 83.62 636 LYS A C 1
ATOM 5177 O O . LYS A 1 636 ? 24.091 -7.763 30.251 1.00 83.62 636 LYS A O 1
ATOM 5182 N N . TRP A 1 637 ? 24.219 -5.898 29.014 1.00 80.69 637 TRP A N 1
ATOM 5183 C CA . TRP A 1 637 ? 24.813 -6.534 27.824 1.00 80.69 637 TRP A CA 1
ATOM 5184 C C . TRP A 1 637 ? 26.259 -6.112 27.505 1.00 80.69 637 TRP A C 1
ATOM 5186 O O . TRP A 1 637 ? 27.000 -6.907 26.930 1.00 80.69 637 TRP A O 1
ATOM 5196 N N . ASN A 1 638 ? 26.709 -4.907 27.876 1.00 70.88 638 ASN A N 1
ATOM 5197 C CA . ASN A 1 638 ? 28.063 -4.401 27.567 1.00 70.88 638 ASN A CA 1
ATOM 5198 C C . ASN A 1 638 ? 29.157 -5.171 28.327 1.00 70.88 638 ASN A C 1
ATOM 5200 O O . ASN A 1 638 ? 30.252 -5.380 27.805 1.00 70.88 638 ASN A O 1
ATOM 5204 N N . ASN A 1 639 ? 28.849 -5.644 29.539 1.00 56.19 639 ASN A N 1
ATOM 5205 C CA . ASN A 1 639 ? 29.739 -6.511 30.321 1.00 56.19 639 ASN A CA 1
ATOM 5206 C C . ASN A 1 639 ? 30.011 -7.856 29.622 1.00 56.19 639 ASN A C 1
ATOM 5208 O O . ASN A 1 639 ? 31.092 -8.421 29.773 1.00 56.19 639 ASN A O 1
ATOM 5212 N N . ASN A 1 640 ? 29.078 -8.316 28.783 1.00 52.81 640 ASN A N 1
ATOM 5213 C CA . ASN A 1 640 ? 29.238 -9.511 27.963 1.00 52.81 640 ASN A CA 1
ATOM 5214 C C . ASN A 1 640 ? 29.947 -9.240 26.622 1.00 52.81 640 ASN A C 1
ATOM 5216 O O . ASN A 1 640 ? 30.000 -10.154 25.818 1.00 52.81 640 ASN A O 1
ATOM 5220 N N . ASN A 1 641 ? 30.510 -8.056 26.327 1.00 46.34 641 ASN A N 1
ATOM 5221 C CA . ASN A 1 641 ? 31.015 -7.724 24.975 1.00 46.34 641 ASN A CA 1
ATOM 5222 C C . ASN A 1 641 ? 32.013 -8.729 24.358 1.00 46.34 641 ASN A C 1
ATOM 5224 O O . ASN A 1 641 ? 31.976 -8.934 23.145 1.00 46.34 641 ASN A O 1
ATOM 5228 N N . ASN A 1 642 ? 32.876 -9.371 25.154 1.00 48.41 642 ASN A N 1
ATOM 5229 C CA . ASN A 1 642 ? 33.746 -10.443 24.646 1.00 48.41 642 ASN A CA 1
ATOM 5230 C C . ASN A 1 642 ? 32.895 -11.621 24.141 1.00 48.41 642 ASN A C 1
ATOM 5232 O O . ASN A 1 642 ? 33.020 -12.029 22.987 1.00 48.41 642 ASN A O 1
ATOM 5236 N N . ASN A 1 643 ? 31.949 -12.071 24.968 1.00 48.50 643 ASN A N 1
ATOM 5237 C CA . ASN A 1 643 ? 30.961 -13.083 24.617 1.00 48.50 643 ASN A CA 1
ATOM 5238 C C . ASN A 1 643 ? 29.971 -12.588 23.549 1.00 48.50 643 ASN A C 1
ATOM 5240 O O . ASN A 1 643 ? 29.440 -13.406 22.826 1.00 48.50 643 ASN A O 1
ATOM 5244 N N . ALA A 1 644 ? 29.700 -11.290 23.388 1.00 47.88 644 ALA A N 1
ATOM 5245 C CA . ALA A 1 644 ? 28.735 -10.786 22.404 1.00 47.88 644 ALA A CA 1
ATOM 5246 C C . ALA A 1 644 ? 29.223 -11.025 20.968 1.00 47.88 644 ALA A C 1
ATOM 5248 O O . ALA A 1 644 ? 28.431 -11.392 20.097 1.00 47.88 644 ALA A O 1
ATOM 5249 N N . ASN A 1 645 ? 30.534 -10.899 20.748 1.00 50.78 645 ASN A N 1
ATOM 5250 C CA . ASN A 1 645 ? 31.173 -11.326 19.508 1.00 50.78 645 ASN A CA 1
ATOM 5251 C C . ASN A 1 645 ? 31.160 -12.857 19.361 1.00 50.78 645 ASN A C 1
ATOM 5253 O O . ASN A 1 645 ? 30.970 -13.341 18.250 1.00 50.78 645 ASN A O 1
ATOM 5257 N N . GLU A 1 646 ? 31.296 -13.629 20.446 1.00 50.84 646 GLU A N 1
ATOM 5258 C CA . GLU A 1 646 ? 31.202 -15.099 20.398 1.00 50.84 646 GLU A CA 1
ATOM 5259 C C . GLU A 1 646 ? 29.776 -15.615 20.154 1.00 50.84 646 GLU A C 1
ATOM 5261 O O . GLU A 1 646 ? 29.608 -16.494 19.322 1.00 50.84 646 GLU A O 1
ATOM 5266 N N . ILE A 1 647 ? 28.752 -15.017 20.767 1.00 54.31 647 ILE A N 1
ATOM 5267 C CA . ILE A 1 647 ? 27.315 -15.253 20.546 1.00 54.31 647 ILE A CA 1
ATOM 5268 C C . ILE A 1 647 ? 26.973 -14.966 19.079 1.00 54.31 647 ILE A C 1
ATOM 5270 O O . ILE A 1 647 ? 26.352 -15.785 18.402 1.00 54.31 647 ILE A O 1
ATOM 5274 N N . THR A 1 648 ? 27.468 -13.844 18.547 1.00 53.12 648 THR A N 1
ATOM 5275 C CA . THR A 1 648 ? 27.362 -13.509 17.119 1.00 53.12 648 THR A CA 1
ATOM 5276 C C . THR A 1 648 ? 28.131 -14.510 16.240 1.00 53.12 648 THR A C 1
ATOM 5278 O O . THR A 1 648 ? 27.678 -14.849 15.149 1.00 53.12 648 THR A O 1
ATOM 5281 N N . HIS A 1 649 ? 29.264 -15.042 16.713 1.00 51.84 649 HIS A N 1
ATOM 5282 C CA . HIS A 1 649 ? 30.028 -16.092 16.030 1.00 51.84 649 HIS A CA 1
ATOM 5283 C C . HIS A 1 649 ? 29.456 -17.518 16.183 1.00 51.84 649 HIS A C 1
ATOM 5285 O O . HIS A 1 649 ? 29.797 -18.378 15.370 1.00 51.84 649 HIS A O 1
ATOM 5291 N N . GLN A 1 650 ? 28.591 -17.779 17.166 1.00 51.31 650 GLN A N 1
ATOM 5292 C CA . GLN A 1 650 ? 27.853 -19.034 17.357 1.00 51.31 650 GLN A CA 1
ATOM 5293 C C . GLN A 1 650 ? 26.622 -19.061 16.448 1.00 51.31 650 GLN A C 1
ATOM 5295 O O . GLN A 1 650 ? 26.501 -19.971 15.632 1.00 51.31 650 GLN A O 1
ATOM 5300 N N . LEU A 1 651 ? 25.840 -17.970 16.430 1.00 50.78 651 LEU A N 1
ATOM 5301 C CA . LEU A 1 651 ? 24.803 -17.691 15.418 1.00 50.78 651 LEU A CA 1
ATOM 5302 C C . LEU A 1 651 ? 25.318 -17.781 13.961 1.00 50.78 651 LEU A C 1
ATOM 5304 O O . LEU A 1 651 ? 24.530 -17.870 13.022 1.00 50.78 651 LEU A O 1
ATOM 5308 N N . LEU A 1 652 ? 26.640 -17.739 13.764 1.00 48.25 652 LEU A N 1
ATOM 5309 C CA . LEU A 1 652 ? 27.322 -17.790 12.471 1.00 48.25 652 LEU A CA 1
ATOM 5310 C C . LEU A 1 652 ? 27.829 -19.167 12.036 1.00 48.25 652 LEU A C 1
ATOM 5312 O O . LEU A 1 652 ? 28.089 -19.334 10.841 1.00 48.25 652 LEU A O 1
ATOM 5316 N N . LYS A 1 653 ? 28.129 -20.075 12.973 1.00 44.28 653 LYS A N 1
ATOM 5317 C CA . LYS A 1 653 ? 29.070 -21.179 12.708 1.00 44.28 653 LYS A CA 1
ATOM 5318 C C . LYS A 1 653 ? 28.433 -22.329 11.943 1.00 44.28 653 LYS A C 1
ATOM 5320 O O . LYS A 1 653 ? 28.944 -22.704 10.885 1.00 44.28 653 LYS A O 1
ATOM 5325 N N . ASP A 1 654 ? 27.289 -22.817 12.404 1.00 43.09 654 ASP A N 1
ATOM 5326 C CA . ASP A 1 654 ? 26.683 -24.038 11.870 1.00 43.09 654 ASP A CA 1
ATOM 5327 C C . ASP A 1 654 ? 25.722 -23.779 10.708 1.00 43.09 654 ASP A C 1
ATOM 5329 O O . ASP A 1 654 ? 24.581 -24.225 10.656 1.00 43.09 654 ASP A O 1
ATOM 5333 N N . ARG A 1 655 ? 26.247 -23.127 9.663 1.00 48.78 655 ARG A N 1
ATOM 5334 C CA . ARG A 1 655 ? 25.535 -22.920 8.388 1.00 48.78 655 ARG A CA 1
ATOM 5335 C C . ARG A 1 655 ? 25.183 -24.218 7.635 1.00 48.78 655 ARG A C 1
ATOM 5337 O O . ARG A 1 655 ? 24.622 -24.117 6.546 1.00 48.78 655 ARG A O 1
ATOM 5344 N N . LYS A 1 656 ? 25.573 -25.414 8.120 1.00 42.69 656 LYS A N 1
ATOM 5345 C CA . LYS A 1 656 ? 25.388 -26.704 7.409 1.00 42.69 656 LYS A CA 1
ATOM 5346 C C . LYS A 1 656 ? 25.117 -27.964 8.253 1.00 42.69 656 LYS A C 1
ATOM 5348 O O . LYS A 1 656 ? 24.860 -28.994 7.630 1.00 42.69 656 LYS A O 1
ATOM 5353 N N . GLN A 1 657 ? 25.161 -27.945 9.589 1.00 39.75 657 GLN A N 1
ATOM 5354 C CA . GLN A 1 657 ? 24.842 -29.130 10.410 1.00 39.75 657 GLN A CA 1
ATOM 5355 C C . GLN A 1 657 ? 24.142 -28.747 11.719 1.00 39.75 657 GLN A C 1
ATOM 5357 O O . GLN A 1 657 ? 24.782 -28.205 12.606 1.00 39.75 657 GLN A O 1
ATOM 5362 N N . ASP A 1 658 ? 22.860 -29.113 11.816 1.00 40.12 658 ASP A N 1
ATOM 5363 C CA . ASP A 1 658 ? 21.959 -28.913 12.961 1.00 40.12 658 ASP A CA 1
ATOM 5364 C C . ASP A 1 658 ? 21.762 -27.455 13.432 1.00 40.12 658 ASP A C 1
ATOM 5366 O O . ASP A 1 658 ? 22.475 -26.530 13.051 1.00 40.12 658 ASP A O 1
ATOM 5370 N N . ILE A 1 659 ? 20.680 -27.220 14.183 1.00 45.78 659 ILE A N 1
ATOM 5371 C CA . ILE A 1 659 ? 20.329 -25.885 14.685 1.00 45.78 659 ILE A CA 1
ATOM 5372 C C . ILE A 1 659 ? 20.890 -25.754 16.099 1.00 45.78 659 ILE A C 1
ATOM 5374 O O . ILE A 1 659 ? 20.248 -26.185 17.061 1.00 45.78 659 ILE A O 1
ATOM 5378 N N . ASP A 1 660 ? 22.088 -25.184 16.202 1.00 45.75 660 ASP A N 1
ATOM 5379 C CA . ASP A 1 660 ? 22.736 -24.913 17.485 1.00 45.75 660 ASP A CA 1
ATOM 5380 C C . ASP A 1 660 ? 21.868 -23.928 18.310 1.00 45.75 660 ASP A C 1
ATOM 5382 O O . ASP A 1 660 ? 21.289 -22.985 17.747 1.00 45.75 660 ASP A O 1
ATOM 5386 N N . PRO A 1 661 ? 21.662 -24.165 19.620 1.00 53.84 661 PRO A N 1
ATOM 5387 C CA . PRO A 1 661 ? 20.687 -23.418 20.404 1.00 53.84 661 PRO A CA 1
ATOM 5388 C C . PRO A 1 661 ? 21.138 -21.975 20.653 1.00 53.84 661 PRO A C 1
ATOM 5390 O O . PRO A 1 661 ? 22.325 -21.682 20.786 1.00 53.84 661 PRO A O 1
ATOM 5393 N N . LEU A 1 662 ? 20.166 -21.069 20.804 1.00 58.59 662 LEU A N 1
ATOM 5394 C CA . LEU A 1 662 ? 20.434 -19.717 21.299 1.00 58.59 662 LEU A CA 1
ATOM 5395 C C . LEU A 1 662 ? 21.152 -19.791 22.663 1.00 58.59 662 LEU A C 1
ATOM 5397 O O . LEU A 1 662 ? 20.623 -20.461 23.556 1.00 58.59 662 LEU A O 1
ATOM 5401 N N . PRO A 1 663 ? 22.291 -19.091 22.850 1.00 64.69 663 PRO A N 1
ATOM 5402 C CA . PRO A 1 663 ? 22.995 -19.022 24.130 1.00 64.69 663 PRO A CA 1
ATOM 5403 C C . PRO A 1 663 ? 22.061 -18.644 25.283 1.00 64.69 663 PRO A C 1
ATOM 5405 O O . PRO A 1 663 ? 21.163 -17.813 25.108 1.00 64.69 663 PRO A O 1
ATOM 5408 N N . GLU A 1 664 ? 22.246 -19.277 26.447 1.00 61.50 664 GLU A N 1
ATOM 5409 C CA . GLU A 1 664 ? 21.266 -19.260 27.544 1.00 61.50 664 GLU A CA 1
ATOM 5410 C C . GLU A 1 664 ? 20.882 -17.835 27.980 1.00 61.50 664 GLU A C 1
ATOM 5412 O O . GLU A 1 664 ? 19.717 -17.589 28.300 1.00 61.50 664 GLU A O 1
ATOM 5417 N N . GLU A 1 665 ? 21.795 -16.863 27.894 1.00 69.62 665 GLU A N 1
ATOM 5418 C CA . GLU A 1 665 ? 21.536 -15.461 28.237 1.00 69.62 665 GLU A CA 1
ATOM 5419 C C . GLU A 1 665 ? 20.518 -14.784 27.302 1.00 69.62 665 GLU A C 1
ATOM 5421 O O . GLU A 1 665 ? 19.685 -14.004 27.768 1.00 69.62 665 GLU A O 1
ATOM 5426 N N . ILE A 1 666 ? 20.536 -15.090 25.998 1.00 75.88 666 ILE A N 1
ATOM 5427 C CA . ILE A 1 666 ? 19.590 -14.548 24.997 1.00 75.88 666 ILE A CA 1
ATOM 5428 C C . ILE A 1 666 ? 18.469 -15.532 24.631 1.00 75.88 666 ILE A C 1
ATOM 5430 O O . ILE A 1 666 ? 17.661 -15.261 23.745 1.00 75.88 666 ILE A O 1
ATOM 5434 N N . SER A 1 667 ? 18.397 -16.668 25.324 1.00 77.06 667 SER A N 1
ATOM 5435 C CA . SER A 1 667 ? 17.504 -17.786 25.005 1.00 77.06 667 SER A CA 1
ATOM 5436 C C . SER A 1 667 ? 16.009 -17.524 25.215 1.00 77.06 667 SER A C 1
ATOM 5438 O O . SER A 1 667 ? 15.198 -18.364 24.839 1.00 77.06 667 SER A O 1
ATOM 5440 N N . THR A 1 668 ? 15.602 -16.396 25.803 1.00 86.31 668 THR A N 1
ATOM 5441 C CA . THR A 1 668 ? 14.190 -16.080 26.085 1.00 86.31 668 THR A CA 1
ATOM 5442 C C . THR A 1 668 ? 13.661 -14.970 25.178 1.00 86.31 668 THR A C 1
ATOM 5444 O O . THR A 1 668 ? 14.420 -14.093 24.771 1.00 86.31 668 THR A O 1
ATOM 5447 N N . VAL A 1 669 ? 12.358 -14.986 24.863 1.00 86.19 669 VAL A N 1
ATOM 5448 C CA . VAL A 1 669 ? 11.711 -13.996 23.970 1.00 86.19 669 VAL A CA 1
ATOM 5449 C C . VAL A 1 669 ? 12.060 -12.553 24.353 1.00 86.19 669 VAL A C 1
ATOM 5451 O O . VAL A 1 669 ? 12.380 -11.748 23.480 1.00 86.19 669 VAL A O 1
ATOM 5454 N N . HIS A 1 670 ? 12.024 -12.220 25.646 1.00 90.75 670 HIS A N 1
ATOM 5455 C CA . HIS A 1 670 ? 12.240 -10.850 26.114 1.00 90.75 670 HIS A CA 1
ATOM 5456 C C . HIS A 1 670 ? 13.721 -10.460 25.995 1.00 90.75 670 HIS A C 1
ATOM 5458 O O . HIS A 1 670 ? 14.037 -9.419 25.420 1.00 90.75 670 HIS A O 1
ATOM 5464 N N . ASN A 1 671 ? 14.636 -11.336 26.429 1.00 88.62 671 ASN A N 1
ATOM 5465 C CA . ASN A 1 671 ? 16.077 -11.102 26.299 1.00 88.62 671 ASN A CA 1
ATOM 5466 C C . ASN A 1 671 ? 16.518 -11.001 24.830 1.00 88.62 671 ASN A C 1
ATOM 5468 O O . ASN A 1 671 ? 17.340 -10.147 24.507 1.00 88.62 671 ASN A O 1
ATOM 5472 N N . PHE A 1 672 ? 15.963 -11.826 23.935 1.00 87.75 672 PHE A N 1
ATOM 5473 C CA . PHE A 1 672 ? 16.272 -11.782 22.505 1.00 87.75 672 PHE A CA 1
ATOM 5474 C C . PHE A 1 672 ? 15.848 -10.452 21.863 1.00 87.75 672 PHE A C 1
ATOM 5476 O O . PHE A 1 672 ? 16.604 -9.881 21.075 1.00 87.75 672 PHE A O 1
ATOM 5483 N N . LEU A 1 673 ? 14.662 -9.936 22.210 1.00 89.25 673 LEU A N 1
ATOM 5484 C CA . LEU A 1 673 ? 14.170 -8.642 21.722 1.00 89.25 673 LEU A CA 1
ATOM 5485 C C . LEU A 1 673 ? 15.030 -7.478 22.220 1.00 89.25 673 LEU A C 1
ATOM 5487 O O . LEU A 1 673 ? 15.445 -6.640 21.420 1.00 89.25 673 LEU A O 1
ATOM 5491 N N . GLU A 1 674 ? 15.335 -7.446 23.516 1.00 89.94 674 GLU A N 1
ATOM 5492 C CA . GLU A 1 674 ? 16.198 -6.423 24.114 1.00 89.94 674 GLU A CA 1
ATOM 5493 C C . GLU A 1 674 ? 17.603 -6.431 23.508 1.00 89.94 674 GLU A C 1
ATOM 5495 O O . GLU A 1 674 ? 18.088 -5.384 23.081 1.00 89.94 674 GLU A O 1
ATOM 5500 N N . TYR A 1 675 ? 18.229 -7.608 23.406 1.00 87.44 675 TYR A N 1
ATOM 5501 C CA . TYR A 1 675 ? 19.543 -7.776 22.787 1.00 87.44 675 TYR A CA 1
ATOM 5502 C C . TYR A 1 675 ? 19.533 -7.337 21.316 1.00 87.44 675 TYR A C 1
ATOM 5504 O O . TYR A 1 675 ? 20.424 -6.602 20.895 1.00 87.44 675 TYR A O 1
ATOM 5512 N N . SER A 1 676 ? 18.507 -7.721 20.546 1.00 88.00 676 SER A N 1
ATOM 5513 C CA . SER A 1 676 ? 18.373 -7.327 19.136 1.00 88.00 676 SER A CA 1
ATOM 5514 C C . SER A 1 676 ? 18.247 -5.810 18.985 1.00 88.00 676 SER A C 1
ATOM 5516 O O . SER A 1 676 ? 18.973 -5.213 18.193 1.00 88.00 676 SER A O 1
ATOM 5518 N N . HIS A 1 677 ? 17.383 -5.158 19.773 1.00 90.31 677 HIS A N 1
ATOM 5519 C CA . HIS A 1 677 ? 17.242 -3.696 19.746 1.00 90.31 677 HIS A CA 1
ATOM 5520 C C . HIS A 1 677 ? 18.522 -2.984 20.191 1.00 90.31 677 HIS A C 1
ATOM 5522 O O . HIS A 1 677 ? 18.907 -1.983 19.591 1.00 90.31 677 HIS A O 1
ATOM 5528 N N . TYR A 1 678 ? 19.208 -3.505 21.210 1.00 89.25 678 TYR A N 1
ATOM 5529 C CA . TYR A 1 678 ? 20.459 -2.944 21.717 1.00 89.25 678 TYR A CA 1
ATOM 5530 C C . TYR A 1 678 ? 21.585 -3.043 20.678 1.00 89.25 678 TYR A C 1
ATOM 5532 O O . TYR A 1 678 ? 22.230 -2.034 20.385 1.00 89.25 678 TYR A O 1
ATOM 5540 N N . GLN A 1 679 ? 21.776 -4.212 20.054 1.00 85.12 679 GLN A N 1
ATOM 5541 C CA . GLN A 1 679 ? 22.765 -4.378 18.985 1.00 85.12 679 GLN A CA 1
ATOM 5542 C C . GLN A 1 679 ? 22.419 -3.540 17.754 1.00 85.12 679 GLN A C 1
ATOM 5544 O O . GLN A 1 679 ? 23.309 -2.908 17.200 1.00 85.12 679 GLN A O 1
ATOM 5549 N N . HIS A 1 680 ? 21.143 -3.445 17.372 1.00 87.31 680 HIS A N 1
ATOM 5550 C CA . HIS A 1 680 ? 20.723 -2.608 16.248 1.00 87.31 680 HIS A CA 1
ATOM 5551 C C . HIS A 1 680 ? 21.030 -1.115 16.461 1.00 87.31 680 HIS A C 1
ATOM 5553 O O . HIS A 1 680 ? 21.460 -0.432 15.534 1.00 87.31 680 HIS A O 1
ATOM 5559 N N . ILE A 1 681 ? 20.867 -0.607 17.687 1.00 88.06 681 ILE A N 1
ATOM 5560 C CA . ILE A 1 681 ? 21.153 0.797 18.021 1.00 88.06 681 ILE A CA 1
ATOM 5561 C C . ILE A 1 681 ? 22.663 1.059 18.172 1.00 88.06 681 ILE A C 1
ATOM 5563 O O . ILE A 1 681 ? 23.127 2.153 17.849 1.00 88.06 681 ILE A O 1
ATOM 5567 N N . LYS A 1 682 ? 23.431 0.085 18.678 1.00 84.88 682 LYS A N 1
ATOM 5568 C CA . LYS A 1 682 ? 24.853 0.254 19.023 1.00 84.88 682 LYS A CA 1
ATOM 5569 C C . LYS A 1 682 ? 25.820 -0.156 17.908 1.00 84.88 682 LYS A C 1
ATOM 5571 O O . LYS A 1 682 ? 26.849 0.490 17.737 1.00 84.88 682 LYS A O 1
ATOM 5576 N N . ASN A 1 683 ? 25.483 -1.209 17.168 1.00 81.62 683 ASN A N 1
ATOM 5577 C CA . ASN A 1 683 ? 26.298 -1.864 16.144 1.00 81.62 683 ASN A CA 1
ATOM 5578 C C . ASN A 1 683 ? 25.440 -2.217 14.898 1.00 81.62 683 ASN A C 1
ATOM 5580 O O . ASN A 1 683 ? 25.295 -3.401 14.571 1.00 81.62 683 ASN A O 1
ATOM 5584 N N . PRO A 1 684 ? 24.862 -1.230 14.182 1.00 79.62 684 PRO A N 1
ATOM 5585 C CA . PRO A 1 684 ? 23.978 -1.486 13.037 1.00 79.62 684 PRO A CA 1
ATOM 5586 C C . PRO A 1 684 ? 24.651 -2.267 11.893 1.00 79.62 684 PRO A C 1
ATOM 5588 O O . PRO A 1 684 ? 23.979 -3.031 11.210 1.00 79.62 684 PRO A O 1
ATOM 5591 N N . ASP A 1 685 ? 25.977 -2.153 11.735 1.00 75.38 685 ASP A N 1
ATOM 5592 C CA . ASP A 1 685 ? 26.778 -2.925 10.763 1.00 75.38 685 ASP A CA 1
ATOM 5593 C C . ASP A 1 685 ? 26.939 -4.420 11.136 1.00 75.38 685 ASP A C 1
ATOM 5595 O O . ASP A 1 685 ? 27.539 -5.200 10.390 1.00 75.38 685 ASP A O 1
ATOM 5599 N N . ILE A 1 686 ? 26.451 -4.823 12.317 1.00 75.25 686 ILE A N 1
ATOM 5600 C CA . ILE A 1 686 ? 26.421 -6.213 12.791 1.00 75.25 686 ILE A CA 1
ATOM 5601 C C . ILE A 1 686 ? 24.993 -6.760 12.738 1.00 75.25 686 ILE A C 1
ATOM 5603 O O . ILE A 1 686 ? 24.805 -7.885 12.279 1.00 75.25 686 ILE A O 1
ATOM 5607 N N . LEU A 1 687 ? 23.989 -6.004 13.193 1.00 80.88 687 LEU A N 1
ATOM 5608 C CA . LEU A 1 687 ? 22.602 -6.468 13.286 1.00 80.88 687 LEU A CA 1
ATOM 5609 C C . LEU A 1 687 ? 21.617 -5.350 12.919 1.00 80.88 687 LEU A C 1
ATOM 5611 O O . LEU A 1 687 ? 21.642 -4.267 13.498 1.00 80.88 687 LEU A O 1
ATOM 5615 N N . GLN A 1 688 ? 20.696 -5.644 12.001 1.00 83.56 688 GLN A N 1
ATOM 5616 C CA . GLN A 1 688 ? 19.629 -4.742 11.574 1.00 83.56 688 GLN A CA 1
ATOM 5617 C C . GLN A 1 688 ? 18.253 -5.360 11.844 1.00 83.56 688 GLN A C 1
ATOM 5619 O O . GLN A 1 688 ? 18.007 -6.524 11.519 1.00 83.56 688 GLN A O 1
ATOM 5624 N N . ILE A 1 689 ? 17.352 -4.573 12.436 1.00 86.81 689 ILE A N 1
ATOM 5625 C CA . ILE A 1 689 ? 15.938 -4.932 12.587 1.00 86.81 689 ILE A CA 1
ATOM 5626 C C . ILE A 1 689 ? 15.167 -4.471 11.345 1.00 86.81 689 ILE A C 1
ATOM 5628 O O . ILE A 1 689 ? 15.440 -3.403 10.804 1.00 86.81 689 ILE A O 1
ATOM 5632 N N . TYR A 1 690 ? 14.210 -5.293 10.919 1.00 86.88 690 TYR A N 1
ATOM 5633 C CA . TYR A 1 690 ? 13.286 -5.033 9.816 1.00 86.88 690 TYR A CA 1
ATOM 5634 C C . TYR A 1 690 ? 11.846 -5.212 10.326 1.00 86.88 690 TYR A C 1
ATOM 5636 O O . TYR A 1 690 ? 11.431 -6.341 10.620 1.00 86.88 690 TYR A O 1
ATOM 5644 N N . ASP A 1 691 ? 11.108 -4.110 10.485 1.00 87.31 691 ASP A N 1
ATOM 5645 C CA . ASP A 1 691 ? 9.771 -4.071 11.098 1.00 87.31 691 ASP A CA 1
ATOM 5646 C C . ASP A 1 691 ? 8.732 -3.183 10.367 1.00 87.31 691 ASP A C 1
ATOM 5648 O O . ASP A 1 691 ? 7.623 -2.998 10.878 1.00 87.31 691 ASP A O 1
ATOM 5652 N N . ASP A 1 692 ? 9.022 -2.688 9.152 1.00 89.38 692 ASP A N 1
ATOM 5653 C CA . ASP A 1 692 ? 8.128 -1.773 8.417 1.00 89.38 692 ASP A CA 1
ATOM 5654 C C . ASP A 1 692 ? 7.177 -2.471 7.408 1.00 89.38 692 ASP A C 1
ATOM 5656 O O . ASP A 1 692 ? 7.261 -3.665 7.114 1.00 89.38 692 ASP A O 1
ATOM 5660 N N . ILE A 1 693 ? 6.255 -1.705 6.813 1.00 91.81 693 ILE A N 1
ATOM 5661 C CA . ILE A 1 693 ? 5.273 -2.139 5.801 1.00 91.81 693 ILE A CA 1
ATOM 5662 C C . ILE A 1 693 ? 5.892 -2.841 4.577 1.00 91.81 693 ILE A C 1
ATOM 5664 O O . ILE A 1 693 ? 5.236 -3.673 3.950 1.00 91.81 693 ILE A O 1
ATOM 5668 N N . CYS A 1 694 ? 7.139 -2.515 4.223 1.00 91.50 694 CYS A N 1
ATOM 5669 C CA . CYS A 1 694 ? 7.880 -3.175 3.144 1.00 91.50 694 CYS A CA 1
ATOM 5670 C C . CYS A 1 694 ? 8.487 -4.521 3.573 1.00 91.50 694 CYS A C 1
ATOM 5672 O O . CYS A 1 694 ? 8.823 -5.334 2.708 1.00 91.50 694 CYS A O 1
ATOM 5674 N N . ASP A 1 695 ? 8.594 -4.772 4.879 1.00 88.69 695 ASP A N 1
ATOM 5675 C CA . ASP A 1 695 ? 9.165 -5.982 5.472 1.00 88.69 695 ASP A CA 1
ATOM 5676 C C . ASP A 1 695 ? 8.102 -7.024 5.825 1.00 88.69 695 ASP A C 1
ATOM 5678 O O . ASP A 1 695 ? 8.399 -8.217 5.895 1.00 88.69 695 ASP A O 1
ATOM 5682 N N . ASP A 1 696 ? 6.855 -6.595 6.006 1.00 89.44 696 ASP A N 1
ATOM 5683 C CA . ASP A 1 696 ? 5.732 -7.466 6.329 1.00 89.44 696 ASP A CA 1
ATOM 5684 C C . ASP A 1 696 ? 5.287 -8.307 5.116 1.00 89.44 696 ASP A C 1
ATOM 5686 O O . ASP A 1 696 ? 4.462 -7.892 4.295 1.00 89.44 696 ASP A O 1
ATOM 5690 N N . ASP A 1 697 ? 5.793 -9.543 5.040 1.00 87.38 697 ASP A N 1
ATOM 5691 C CA . ASP A 1 697 ? 5.427 -10.583 4.062 1.00 87.38 697 ASP A CA 1
ATOM 5692 C C . ASP A 1 697 ? 3.901 -10.738 3.870 1.00 87.38 697 ASP A C 1
ATOM 5694 O O . ASP A 1 697 ? 3.429 -11.127 2.796 1.00 87.38 697 ASP A O 1
ATOM 5698 N N . SER A 1 698 ? 3.095 -10.380 4.875 1.00 88.44 698 SER A N 1
ATOM 5699 C CA . SER A 1 698 ? 1.629 -10.410 4.810 1.00 88.44 698 SER A CA 1
ATOM 5700 C C . SER A 1 698 ? 1.069 -9.462 3.742 1.00 88.44 698 SER A C 1
ATOM 5702 O O . SER A 1 698 ? 0.096 -9.810 3.073 1.00 88.44 698 SER A O 1
ATOM 5704 N N . VAL A 1 699 ? 1.700 -8.304 3.516 1.00 94.00 699 VAL A N 1
ATOM 5705 C CA . VAL A 1 699 ? 1.323 -7.329 2.472 1.00 94.00 699 VAL A CA 1
ATOM 5706 C C . VAL A 1 699 ? 1.411 -7.973 1.085 1.00 94.00 699 VAL A C 1
ATOM 5708 O O . VAL A 1 699 ? 0.457 -7.944 0.298 1.00 94.00 699 VAL A O 1
ATOM 5711 N N . TYR A 1 700 ? 2.533 -8.639 0.809 1.00 94.31 700 TYR A N 1
ATOM 5712 C CA . TYR A 1 700 ? 2.791 -9.355 -0.439 1.00 94.31 700 TYR A CA 1
ATOM 5713 C C . TYR A 1 700 ? 1.896 -10.598 -0.574 1.00 94.31 700 TYR A C 1
ATOM 5715 O O . TYR A 1 700 ? 1.334 -10.851 -1.644 1.00 94.31 700 TYR A O 1
ATOM 5723 N N . ARG A 1 701 ? 1.677 -11.338 0.522 1.00 91.19 701 ARG A N 1
ATOM 5724 C CA . ARG A 1 701 ? 0.758 -12.486 0.596 1.00 91.19 701 ARG A CA 1
ATOM 5725 C C . ARG A 1 701 ? -0.669 -12.107 0.183 1.00 91.19 701 ARG A C 1
ATOM 5727 O O . ARG A 1 701 ? -1.243 -12.786 -0.677 1.00 91.19 701 ARG A O 1
ATOM 5734 N N . ILE A 1 702 ? -1.199 -11.017 0.746 1.00 92.81 702 ILE A N 1
ATOM 5735 C CA . ILE A 1 702 ? -2.524 -10.448 0.443 1.00 92.81 702 ILE A CA 1
ATOM 5736 C C . ILE A 1 702 ? -2.590 -9.988 -1.011 1.00 92.81 702 ILE A C 1
ATOM 5738 O O . ILE A 1 702 ? -3.542 -10.312 -1.717 1.00 92.81 702 ILE A O 1
ATOM 5742 N N . PHE A 1 703 ? -1.569 -9.274 -1.491 1.00 96.75 703 PHE A N 1
ATOM 5743 C CA . PHE A 1 703 ? -1.479 -8.826 -2.881 1.00 96.75 703 PHE A CA 1
ATOM 5744 C C . PHE A 1 703 ? -1.565 -9.991 -3.884 1.00 96.75 703 PHE A C 1
ATOM 5746 O O . PHE A 1 703 ? -2.337 -9.927 -4.853 1.00 96.75 703 PHE A O 1
ATOM 5753 N N . ILE A 1 704 ? -0.837 -11.082 -3.627 1.00 94.81 704 ILE A N 1
ATOM 5754 C CA . ILE A 1 704 ? -0.898 -12.305 -4.435 1.00 94.81 704 ILE A CA 1
ATOM 5755 C C . ILE A 1 704 ? -2.303 -12.910 -4.382 1.00 94.81 704 ILE A C 1
ATOM 5757 O O . ILE A 1 704 ? -2.851 -13.245 -5.429 1.00 94.81 704 ILE A O 1
ATOM 5761 N N . GLU A 1 705 ? -2.928 -13.040 -3.210 1.00 92.31 705 GLU A N 1
ATOM 5762 C CA . GLU A 1 705 ? -4.268 -13.641 -3.082 1.00 92.31 705 GLU A CA 1
ATOM 5763 C C . GLU A 1 705 ? -5.359 -12.795 -3.734 1.00 92.31 705 GLU A C 1
ATOM 5765 O O . GLU A 1 705 ? -6.185 -13.315 -4.486 1.00 92.31 705 GLU A O 1
ATOM 5770 N N . ASN A 1 706 ? -5.324 -11.481 -3.538 1.00 93.81 706 ASN A N 1
ATOM 5771 C CA . ASN A 1 706 ? -6.225 -10.542 -4.192 1.00 93.81 706 ASN A CA 1
ATOM 5772 C C . ASN A 1 706 ? -6.127 -10.649 -5.721 1.00 93.81 706 ASN A C 1
ATOM 5774 O O . ASN A 1 706 ? -7.146 -10.609 -6.413 1.00 93.81 706 ASN A O 1
ATOM 5778 N N . THR A 1 707 ? -4.923 -10.860 -6.255 1.00 94.38 707 THR A N 1
ATOM 5779 C CA . THR A 1 707 ? -4.669 -11.031 -7.696 1.00 94.38 707 THR A CA 1
ATOM 5780 C C . THR A 1 707 ? -5.029 -12.436 -8.210 1.00 94.38 707 THR A C 1
ATOM 5782 O O . THR A 1 707 ? -5.538 -12.589 -9.323 1.00 94.38 707 THR A O 1
ATOM 5785 N N . THR A 1 708 ? -4.811 -13.485 -7.411 1.00 91.12 708 THR A N 1
ATOM 5786 C CA . THR A 1 708 ? -4.930 -14.891 -7.845 1.00 91.12 708 THR A CA 1
ATOM 5787 C C . THR A 1 708 ? -6.268 -15.545 -7.497 1.00 91.12 708 THR A C 1
ATOM 5789 O O . THR A 1 708 ? -6.798 -16.275 -8.338 1.00 91.12 708 THR A O 1
ATOM 5792 N N . LEU A 1 709 ? -6.856 -15.271 -6.330 1.00 90.25 709 LEU A N 1
ATOM 5793 C CA . LEU A 1 709 ? -8.085 -15.906 -5.831 1.00 90.25 709 LEU A CA 1
ATOM 5794 C C . LEU A 1 709 ? -9.366 -15.158 -6.226 1.00 90.25 709 LEU A C 1
ATOM 5796 O O . LEU A 1 709 ? -10.414 -15.787 -6.382 1.00 90.25 709 LEU A O 1
ATOM 5800 N N . THR A 1 710 ? -9.320 -13.838 -6.443 1.00 91.06 710 THR A N 1
ATOM 5801 C CA . THR A 1 710 ? -10.527 -13.081 -6.824 1.00 91.06 710 THR A CA 1
ATOM 5802 C C . THR A 1 710 ? -10.930 -13.333 -8.282 1.00 91.06 710 THR A C 1
ATOM 5804 O O . THR A 1 710 ? -10.122 -13.305 -9.217 1.00 91.06 710 THR A O 1
ATOM 5807 N N . LYS A 1 711 ? -12.221 -13.575 -8.505 1.00 89.81 711 LYS A N 1
ATOM 5808 C CA . LYS A 1 711 ? -12.833 -13.764 -9.822 1.00 89.81 711 LYS A CA 1
ATOM 5809 C C . LYS A 1 711 ? -12.944 -12.419 -10.544 1.00 89.81 711 LYS A C 1
ATOM 5811 O O . LYS A 1 711 ? -13.330 -11.419 -9.947 1.00 89.81 711 LYS A O 1
ATOM 5816 N N . ASN A 1 712 ? -12.692 -12.420 -11.852 1.00 89.12 712 ASN A N 1
ATOM 5817 C CA . ASN A 1 712 ? -12.963 -11.266 -12.713 1.00 89.12 712 ASN A CA 1
ATOM 5818 C C . ASN A 1 712 ? -14.463 -10.892 -12.650 1.00 89.12 712 ASN A C 1
ATOM 5820 O O . ASN A 1 712 ? -15.299 -11.808 -12.579 1.00 89.12 712 ASN A O 1
ATOM 5824 N N . PRO A 1 713 ? -14.824 -9.596 -12.718 1.00 86.38 713 PRO A N 1
ATOM 5825 C CA . PRO A 1 713 ? -16.212 -9.163 -12.885 1.00 86.38 713 PRO A CA 1
ATOM 5826 C C . PRO A 1 713 ? -16.917 -9.896 -14.040 1.00 86.38 713 PRO A C 1
ATOM 5828 O O . PRO A 1 713 ? -16.283 -10.276 -15.024 1.00 86.38 713 PRO A O 1
ATOM 5831 N N . LEU A 1 714 ? -18.224 -10.129 -13.920 1.00 85.94 714 LEU A N 1
ATOM 5832 C CA . LEU A 1 714 ? -19.071 -10.578 -15.029 1.00 85.94 714 LEU A CA 1
ATOM 5833 C C . LEU A 1 714 ? -19.200 -9.513 -16.125 1.00 85.94 714 LEU A C 1
ATOM 5835 O O . LEU A 1 714 ? -19.418 -9.867 -17.281 1.00 85.94 714 LEU A O 1
ATOM 5839 N N . ILE A 1 715 ? -19.118 -8.231 -15.762 1.00 86.12 715 ILE A N 1
ATOM 5840 C CA . ILE A 1 715 ? -19.370 -7.100 -16.662 1.00 86.12 715 ILE A CA 1
ATOM 5841 C C . ILE A 1 715 ? -18.200 -6.116 -16.584 1.00 86.12 715 ILE A C 1
ATOM 5843 O O . ILE A 1 715 ? -17.778 -5.723 -15.495 1.00 86.12 715 ILE A O 1
ATOM 5847 N N . ARG A 1 716 ? -17.689 -5.685 -17.744 1.00 88.19 716 ARG A N 1
ATOM 5848 C CA . ARG A 1 716 ? -16.677 -4.621 -17.834 1.00 88.19 716 ARG A CA 1
ATOM 5849 C C . ARG A 1 716 ? -17.291 -3.275 -17.474 1.00 88.19 716 ARG A C 1
ATOM 5851 O O . ARG A 1 716 ? -18.378 -2.941 -17.944 1.00 88.19 716 ARG A O 1
ATOM 5858 N N . LYS A 1 717 ? -16.587 -2.500 -16.654 1.00 88.38 717 LYS A N 1
ATOM 5859 C CA . LYS A 1 717 ? -17.049 -1.210 -16.135 1.00 88.38 717 LYS A CA 1
ATOM 5860 C C . LYS A 1 717 ? -15.959 -0.158 -16.296 1.00 88.38 717 LYS A C 1
ATOM 5862 O O . LYS A 1 717 ? -14.781 -0.510 -16.235 1.00 88.38 717 LYS A O 1
ATOM 5867 N N . PRO A 1 718 ? -16.329 1.112 -16.518 1.00 92.44 718 PRO A N 1
ATOM 5868 C CA . PRO A 1 718 ? -15.375 2.198 -16.419 1.00 92.44 718 PRO A CA 1
ATOM 5869 C C . PRO A 1 718 ? -14.946 2.390 -14.959 1.00 92.44 718 PRO A C 1
ATOM 5871 O O . PRO A 1 718 ? -15.704 2.119 -14.023 1.00 92.44 718 PRO A O 1
ATOM 5874 N N . LEU A 1 719 ? -13.740 2.916 -14.789 1.00 94.38 719 LEU A N 1
ATOM 5875 C CA . LEU A 1 719 ? -13.340 3.669 -13.613 1.00 94.38 719 LEU A CA 1
ATOM 5876 C C . LEU A 1 719 ? -14.334 4.822 -13.397 1.00 94.38 719 LEU A C 1
ATOM 5878 O O . LEU A 1 719 ? -14.618 5.579 -14.323 1.00 94.38 719 LEU A O 1
ATOM 5882 N N . ILE A 1 720 ? -14.863 4.950 -12.183 1.00 93.31 720 ILE A N 1
ATOM 5883 C CA . ILE A 1 720 ? -15.706 6.078 -11.776 1.00 93.31 720 ILE A CA 1
ATOM 5884 C C . ILE A 1 720 ? -14.861 6.977 -10.876 1.00 93.31 720 ILE A C 1
ATOM 5886 O O . ILE A 1 720 ? -14.237 6.487 -9.936 1.00 93.31 720 ILE A O 1
ATOM 5890 N N . LEU A 1 721 ? -14.854 8.279 -11.153 1.00 92.00 721 LEU A N 1
ATOM 5891 C CA . LEU A 1 721 ? -14.184 9.280 -10.327 1.00 92.00 721 LEU A CA 1
ATOM 5892 C C . LEU A 1 721 ? -15.209 9.959 -9.419 1.00 92.00 721 LEU A C 1
ATOM 5894 O O . LEU A 1 721 ? -16.258 10.415 -9.877 1.00 92.00 721 LEU A O 1
ATOM 5898 N N . LEU A 1 722 ? -14.927 9.997 -8.120 1.00 88.75 722 LEU A N 1
ATOM 5899 C CA . LEU A 1 722 ? -15.795 10.636 -7.134 1.00 88.75 722 LEU A CA 1
ATOM 5900 C C . LEU A 1 722 ? -15.397 12.107 -6.974 1.00 88.75 722 LEU A C 1
ATOM 5902 O O . LEU A 1 722 ? -14.576 12.457 -6.127 1.00 88.75 722 LEU A O 1
ATOM 5906 N N . HIS A 1 723 ? -15.997 12.960 -7.808 1.00 74.06 723 HIS A N 1
ATOM 5907 C CA . HIS A 1 723 ? -15.879 14.422 -7.759 1.00 74.06 723 HIS A CA 1
ATOM 5908 C C . HIS A 1 723 ? -16.571 15.001 -6.507 1.00 74.06 723 HIS A C 1
ATOM 5910 O O . HIS A 1 723 ? -17.578 15.698 -6.596 1.00 74.06 723 HIS A O 1
ATOM 5916 N N . ASP A 1 724 ? -16.042 14.679 -5.328 1.00 61.88 724 ASP A N 1
ATOM 5917 C CA . ASP A 1 724 ? -16.488 15.208 -4.040 1.00 61.88 724 ASP A CA 1
ATOM 5918 C C . ASP A 1 724 ? -15.539 16.334 -3.606 1.00 61.88 724 ASP A C 1
ATOM 5920 O O . ASP A 1 724 ? -14.369 16.093 -3.279 1.00 61.88 724 ASP A O 1
ATOM 5924 N N . THR A 1 725 ? -16.047 17.569 -3.667 1.00 53.25 725 THR A N 1
ATOM 5925 C CA . THR A 1 725 ? -15.309 18.814 -3.404 1.00 53.25 725 THR A CA 1
ATOM 5926 C C . THR A 1 725 ? -14.929 18.976 -1.934 1.00 53.25 725 THR A C 1
ATOM 5928 O O . THR A 1 725 ? -13.965 19.689 -1.625 1.00 53.25 725 THR A O 1
ATOM 5931 N N . PHE A 1 726 ? -15.637 18.294 -1.024 1.00 57.28 726 PHE A N 1
ATOM 5932 C CA . PHE A 1 726 ? -15.392 18.397 0.407 1.00 57.28 726 PHE A CA 1
ATOM 5933 C C . PHE A 1 726 ? -14.019 17.838 0.774 1.00 57.28 726 PHE A C 1
ATOM 5935 O O . PHE A 1 726 ? -13.738 16.639 0.730 1.00 57.28 726 PHE A O 1
ATOM 5942 N N . SER A 1 727 ? -13.123 18.756 1.124 1.00 59.59 727 SER A N 1
ATOM 5943 C CA . SER A 1 727 ? -11.743 18.445 1.452 1.00 59.59 727 SER A CA 1
ATOM 5944 C C . SER A 1 727 ? -11.250 19.443 2.515 1.00 59.59 727 SER A C 1
ATOM 5946 O O . SER A 1 727 ? -10.813 20.548 2.171 1.00 59.59 727 SER A O 1
ATOM 5948 N N . PRO A 1 728 ? -11.357 19.097 3.816 1.00 65.00 728 PRO A N 1
ATOM 5949 C CA . PRO A 1 728 ? -11.129 20.030 4.920 1.00 65.00 728 PRO A CA 1
ATOM 5950 C C . PRO A 1 728 ? -9.687 20.547 4.935 1.00 65.00 728 PRO A C 1
ATOM 5952 O O . PRO A 1 728 ? -8.759 19.843 4.532 1.00 65.00 728 PRO A O 1
ATOM 5955 N N . SER A 1 729 ? -9.480 21.779 5.402 1.00 67.94 729 SER A N 1
ATOM 5956 C CA . SER A 1 729 ? -8.146 22.387 5.536 1.00 67.94 729 SER A CA 1
ATOM 5957 C C . SER A 1 729 ? -7.545 22.267 6.939 1.00 67.94 729 SER A C 1
ATOM 5959 O O . SER A 1 729 ? -6.325 22.194 7.077 1.00 67.94 729 SER A O 1
ATOM 5961 N N . SER A 1 730 ? -8.385 22.206 7.972 1.00 79.25 730 SER A N 1
ATOM 5962 C CA . SER A 1 730 ? -7.991 22.100 9.377 1.00 79.25 730 SER A CA 1
ATOM 5963 C C . SER A 1 730 ? -8.928 21.154 10.114 1.00 79.25 730 SER A C 1
ATOM 5965 O O . SER A 1 730 ? -10.146 21.234 9.942 1.00 79.25 730 SER A O 1
ATOM 5967 N N . ILE A 1 731 ? -8.369 20.305 10.981 1.00 81.50 731 ILE A N 1
ATOM 5968 C CA . ILE A 1 731 ? -9.159 19.436 11.869 1.00 81.50 731 ILE A CA 1
ATOM 5969 C C . ILE A 1 731 ? -9.894 20.218 12.970 1.00 81.50 731 ILE A C 1
ATOM 5971 O O . ILE A 1 731 ? -10.760 19.663 13.645 1.00 81.50 731 ILE A O 1
ATOM 5975 N N . LEU A 1 732 ? -9.568 21.504 13.161 1.00 82.38 732 LEU A N 1
ATOM 5976 C CA . LEU A 1 732 ? -10.198 22.388 14.151 1.00 82.38 732 LEU A CA 1
ATOM 5977 C C . LEU A 1 732 ? -11.341 23.244 13.576 1.00 82.38 732 LEU A C 1
ATOM 5979 O O . LEU A 1 732 ? -11.974 23.993 14.312 1.00 82.38 732 LEU A O 1
ATOM 5983 N N . SER A 1 733 ? -11.610 23.152 12.271 1.00 82.12 733 SER A N 1
ATOM 5984 C CA . SER A 1 733 ? -12.692 23.901 11.626 1.00 82.12 733 SER A CA 1
ATOM 5985 C C . SER A 1 733 ? -14.061 23.370 12.063 1.00 82.12 733 SER A C 1
ATOM 5987 O O . SER A 1 733 ? -14.407 22.226 11.773 1.00 82.12 733 SER A O 1
ATOM 5989 N N . THR A 1 734 ? -14.854 24.213 12.728 1.00 82.62 734 THR A N 1
ATOM 5990 C CA . THR A 1 734 ? -16.169 23.857 13.290 1.00 82.62 734 THR A CA 1
ATOM 5991 C C . THR A 1 734 ? -17.146 23.322 12.245 1.00 82.62 734 THR A C 1
ATOM 5993 O O . THR A 1 734 ? -17.799 22.316 12.498 1.00 82.62 734 THR A O 1
ATOM 5996 N N . VAL A 1 735 ? -17.206 23.928 11.054 1.00 83.38 735 VAL A N 1
ATOM 5997 C CA . VAL A 1 735 ? -18.052 23.466 9.934 1.00 83.38 735 VAL A CA 1
ATOM 5998 C C . VAL A 1 735 ? -17.717 22.016 9.571 1.00 83.38 735 VAL A C 1
ATOM 6000 O O . VAL A 1 735 ? -18.571 21.143 9.676 1.00 83.38 735 VAL A O 1
ATOM 6003 N N . ASN A 1 736 ? -16.437 21.731 9.304 1.00 83.06 736 ASN A N 1
ATOM 6004 C CA . ASN A 1 736 ? -15.968 20.382 8.972 1.00 83.06 736 ASN A CA 1
ATOM 6005 C C . ASN A 1 736 ? -16.199 19.362 10.110 1.00 83.06 736 ASN A C 1
ATOM 6007 O O . ASN A 1 736 ? -16.309 18.166 9.847 1.00 83.06 736 ASN A O 1
ATOM 6011 N N . GLN A 1 737 ? -16.271 19.812 11.369 1.00 88.75 737 GLN A N 1
ATOM 6012 C CA . GLN A 1 737 ? -16.618 18.962 12.512 1.00 88.75 737 GLN A CA 1
ATOM 6013 C C . GLN A 1 737 ? -18.120 18.644 12.560 1.00 88.75 737 GLN A C 1
ATOM 6015 O O . GLN A 1 737 ? -18.473 17.488 12.780 1.00 88.75 737 GLN A O 1
ATOM 6020 N N . TYR A 1 738 ? -19.002 19.616 12.296 1.00 89.00 738 TYR A N 1
ATOM 6021 C CA . TYR A 1 738 ? -20.442 19.361 12.152 1.00 89.00 738 TYR A CA 1
ATOM 6022 C C . TYR A 1 738 ? -20.738 18.432 10.966 1.00 89.00 738 TYR A C 1
ATOM 6024 O O . TYR A 1 738 ? -21.491 17.468 11.123 1.00 89.00 738 TYR A O 1
ATOM 6032 N N . ASP A 1 739 ? -20.087 18.648 9.818 1.00 88.69 739 ASP A N 1
ATOM 6033 C CA . ASP A 1 739 ? -20.192 17.761 8.653 1.00 88.69 739 ASP A CA 1
ATOM 6034 C C . ASP A 1 739 ? -19.711 16.338 8.974 1.00 88.69 739 ASP A C 1
ATOM 6036 O O . ASP A 1 739 ? -20.330 15.363 8.548 1.00 88.69 739 ASP A O 1
ATOM 6040 N N . LEU A 1 740 ? -18.646 16.192 9.773 1.00 91.81 740 LEU A N 1
ATOM 6041 C CA . LEU A 1 740 ? -18.169 14.892 10.246 1.00 91.81 740 LEU A CA 1
ATOM 6042 C C . LEU A 1 740 ? -19.184 14.203 11.172 1.00 91.81 740 LEU A C 1
ATOM 6044 O O . LEU A 1 740 ? -19.459 13.023 10.963 1.00 91.81 740 LEU A O 1
ATOM 6048 N N . VAL A 1 741 ? -19.794 14.906 12.134 1.00 93.88 741 VAL A N 1
ATOM 6049 C CA . VAL A 1 741 ? -20.873 14.332 12.969 1.00 93.88 741 VAL A CA 1
ATOM 6050 C C . VAL A 1 741 ? -22.034 13.854 12.097 1.00 93.88 741 VAL A C 1
ATOM 6052 O O . VAL A 1 741 ? -22.498 12.722 12.249 1.00 93.88 741 VAL A O 1
ATOM 6055 N N . TRP A 1 742 ? -22.467 14.675 11.138 1.00 91.62 742 TRP A N 1
ATOM 6056 C CA . TRP A 1 742 ? -23.573 14.327 10.250 1.00 91.62 742 TRP A CA 1
ATOM 6057 C C . TRP A 1 742 ? -23.239 13.147 9.324 1.00 91.62 742 TRP A C 1
ATOM 6059 O O . TRP A 1 742 ? -24.031 12.212 9.197 1.00 91.62 742 TRP A O 1
ATOM 6069 N N . LYS A 1 743 ? -22.043 13.119 8.720 1.00 92.06 743 LYS A N 1
ATOM 6070 C CA . LYS A 1 743 ? -21.606 12.001 7.863 1.00 92.06 743 LYS A CA 1
ATOM 6071 C C . LYS A 1 743 ? -21.324 10.723 8.648 1.00 92.06 743 LYS A C 1
ATOM 6073 O O . LYS A 1 743 ? -21.523 9.638 8.105 1.00 92.06 743 LYS A O 1
ATOM 6078 N N . PHE A 1 744 ? -20.937 10.824 9.918 1.00 94.75 744 PHE A N 1
ATOM 6079 C CA . PHE A 1 744 ? -20.834 9.677 10.818 1.00 94.75 744 PHE A CA 1
ATOM 6080 C C . PHE A 1 744 ? -22.216 9.102 11.170 1.00 94.75 744 PHE A C 1
ATOM 6082 O O . PHE A 1 744 ? -22.400 7.887 11.129 1.00 94.75 744 PHE A O 1
ATOM 6089 N N . HIS A 1 745 ? -23.217 9.957 11.405 1.00 92.62 745 HIS A N 1
ATOM 6090 C CA . HIS A 1 745 ? -24.609 9.531 11.577 1.00 92.62 745 HIS A CA 1
ATOM 6091 C C . HIS A 1 745 ? -25.189 8.892 10.295 1.00 92.62 745 HIS A C 1
ATOM 6093 O O . HIS A 1 745 ? -25.741 7.792 10.355 1.00 92.62 745 HIS A O 1
ATOM 6099 N N . GLU A 1 746 ? -25.006 9.514 9.118 1.00 92.19 746 GLU A N 1
ATOM 6100 C CA . GLU A 1 746 ? -25.379 8.912 7.821 1.00 92.19 746 GLU A CA 1
ATOM 6101 C C . GLU A 1 746 ? -24.716 7.541 7.607 1.00 92.19 746 GLU A C 1
ATOM 6103 O O . GLU A 1 746 ? -25.351 6.629 7.072 1.00 92.19 746 GLU A O 1
ATOM 6108 N N . PHE A 1 747 ? -23.452 7.386 8.017 1.00 94.12 747 PHE A N 1
ATOM 6109 C CA . PHE A 1 747 ? -22.745 6.109 7.974 1.00 94.12 747 PHE A CA 1
ATOM 6110 C C . PHE A 1 747 ? -23.407 5.073 8.877 1.00 94.12 747 PHE A C 1
ATOM 6112 O O . PHE A 1 747 ? -23.798 4.034 8.360 1.00 94.12 747 PHE A O 1
ATOM 6119 N N . LEU A 1 748 ? -23.591 5.340 10.176 1.00 94.88 748 LEU A N 1
ATOM 6120 C CA . LEU A 1 748 ? -24.170 4.362 11.109 1.00 94.88 748 LEU A CA 1
ATOM 6121 C C . LEU A 1 748 ? -25.583 3.929 10.689 1.00 94.88 748 LEU A C 1
ATOM 6123 O O . LEU A 1 748 ? -25.873 2.730 10.670 1.00 94.88 748 LEU A O 1
ATOM 6127 N N . SER A 1 749 ? -26.425 4.886 10.283 1.00 93.69 749 SER A N 1
ATOM 6128 C CA . SER A 1 749 ? -27.771 4.620 9.766 1.00 93.69 749 SER A CA 1
ATOM 6129 C C . SER A 1 749 ? -27.731 3.742 8.508 1.00 93.69 749 SER A C 1
ATOM 6131 O O . SER A 1 749 ? -28.313 2.662 8.496 1.00 93.69 749 SER A O 1
ATOM 6133 N N . ARG A 1 750 ? -26.962 4.093 7.466 1.00 94.06 750 ARG A N 1
ATOM 6134 C CA . ARG A 1 750 ? -26.875 3.254 6.250 1.00 94.06 750 ARG A CA 1
ATOM 6135 C C . ARG A 1 750 ? -26.200 1.902 6.503 1.00 94.06 750 ARG A C 1
ATOM 6137 O O . ARG A 1 750 ? -26.611 0.893 5.925 1.00 94.06 750 ARG A O 1
ATOM 6144 N N . PHE A 1 751 ? -25.181 1.861 7.362 1.00 94.94 751 PHE A N 1
ATOM 6145 C CA . PHE A 1 751 ? -24.407 0.660 7.669 1.00 94.94 751 PHE A CA 1
ATOM 6146 C C . PHE A 1 751 ? -25.286 -0.416 8.311 1.00 94.94 751 PHE A C 1
ATOM 6148 O O . PHE A 1 751 ? -25.206 -1.575 7.909 1.00 94.94 751 PHE A O 1
ATOM 6155 N N . ILE A 1 752 ? -26.194 -0.050 9.228 1.00 94.88 752 ILE A N 1
ATOM 6156 C CA . ILE A 1 752 ? -27.051 -1.012 9.943 1.00 94.88 752 ILE A CA 1
ATOM 6157 C C . ILE A 1 752 ? -28.017 -1.790 9.027 1.00 94.88 752 ILE A C 1
ATOM 6159 O O . ILE A 1 752 ? -28.566 -2.818 9.434 1.00 94.88 752 ILE A O 1
ATOM 6163 N N . HIS A 1 753 ? -28.213 -1.345 7.781 1.00 93.12 753 HIS A N 1
ATOM 6164 C CA . HIS A 1 753 ? -29.031 -2.023 6.770 1.00 93.12 753 HIS A CA 1
ATOM 6165 C C . HIS A 1 753 ? -28.233 -2.919 5.806 1.00 93.12 753 HIS A C 1
ATOM 6167 O O . HIS A 1 753 ? -28.848 -3.642 5.012 1.00 93.12 753 HIS A O 1
ATOM 6173 N N . LEU A 1 754 ? -26.895 -2.915 5.870 1.00 92.38 754 LEU A N 1
ATOM 6174 C CA . LEU A 1 754 ? -26.040 -3.790 5.062 1.00 92.38 754 LEU A CA 1
ATOM 6175 C C . LEU A 1 754 ? -26.304 -5.270 5.377 1.00 92.38 754 LEU A C 1
ATOM 6177 O O . LEU A 1 754 ? -26.605 -5.645 6.509 1.00 92.38 754 LEU A O 1
ATOM 6181 N N . ARG A 1 755 ? -26.206 -6.127 4.355 1.00 90.50 755 ARG A N 1
ATOM 6182 C CA . ARG A 1 755 ? -26.490 -7.568 4.450 1.00 90.50 755 ARG A CA 1
ATOM 6183 C C . ARG A 1 755 ? -25.408 -8.385 3.766 1.00 90.50 755 ARG A C 1
ATOM 6185 O O . ARG A 1 755 ? -24.857 -7.931 2.765 1.00 90.50 755 ARG A O 1
ATOM 6192 N N . ASN A 1 756 ? -25.205 -9.624 4.216 1.00 85.88 756 ASN A N 1
ATOM 6193 C CA . ASN A 1 756 ? -24.119 -10.498 3.749 1.00 85.88 756 ASN A CA 1
ATOM 6194 C C . ASN A 1 756 ? -22.721 -9.890 4.008 1.00 85.88 756 ASN A C 1
ATOM 6196 O O . ASN A 1 756 ? -21.823 -10.038 3.184 1.00 85.88 756 ASN A O 1
ATOM 6200 N N . LEU A 1 757 ? -22.543 -9.198 5.139 1.00 90.62 757 LEU A N 1
ATOM 6201 C CA . LEU A 1 757 ? -21.199 -8.928 5.659 1.00 90.62 757 LEU A CA 1
ATOM 6202 C C . LEU A 1 757 ? -20.565 -10.252 6.139 1.00 90.62 757 LEU A C 1
ATOM 6204 O O . LEU A 1 757 ? -21.315 -11.145 6.553 1.00 90.62 757 LEU A O 1
ATOM 6208 N N . PRO A 1 758 ? -19.229 -10.388 6.089 1.00 88.31 758 PRO A N 1
ATOM 6209 C CA . PRO A 1 758 ? -18.538 -11.517 6.700 1.00 88.31 758 PRO A CA 1
ATOM 6210 C C . PRO A 1 758 ? -18.670 -11.459 8.222 1.00 88.31 758 PRO A C 1
ATOM 6212 O O . PRO A 1 758 ? -18.415 -10.420 8.834 1.00 88.31 758 PRO A O 1
ATOM 6215 N N . GLU A 1 759 ? -19.049 -12.577 8.835 1.00 85.12 759 GLU A N 1
ATOM 6216 C CA . GLU A 1 759 ? -19.046 -12.707 10.291 1.00 85.12 759 GLU A CA 1
ATOM 6217 C C . GLU A 1 759 ? -17.602 -12.816 10.796 1.00 85.12 759 GLU A C 1
ATOM 6219 O O . GLU A 1 759 ? -16.921 -13.801 10.518 1.00 85.12 759 GLU A O 1
ATOM 6224 N N . GLN A 1 760 ? -17.138 -11.795 11.522 1.00 74.12 760 GLN A N 1
ATOM 6225 C CA . GLN A 1 760 ? -15.814 -11.758 12.158 1.00 74.12 760 GLN A CA 1
ATOM 6226 C C . GLN A 1 760 ? -15.991 -11.582 13.674 1.00 74.12 760 GLN A C 1
ATOM 6228 O O . GLN A 1 760 ? -16.857 -10.816 14.116 1.00 74.12 760 GLN A O 1
ATOM 6233 N N . ASP A 1 761 ? -15.174 -12.245 14.503 1.00 65.50 761 ASP A N 1
ATOM 6234 C CA . ASP A 1 761 ? -15.135 -11.904 15.930 1.00 65.50 761 ASP A CA 1
ATOM 6235 C C . ASP A 1 761 ? -14.204 -10.712 16.170 1.00 65.50 761 ASP A C 1
ATOM 6237 O O . ASP A 1 761 ? -12.985 -10.829 16.212 1.00 65.50 761 ASP A O 1
ATOM 6241 N N . THR A 1 762 ? -14.811 -9.544 16.345 1.00 57.50 762 THR A N 1
ATOM 6242 C CA . THR A 1 762 ? -14.191 -8.267 16.713 1.00 57.50 762 THR A CA 1
ATOM 6243 C C . THR A 1 762 ? -13.412 -8.303 18.032 1.00 57.50 762 THR A C 1
ATOM 6245 O O . THR A 1 762 ? -12.620 -7.400 18.284 1.00 57.50 762 THR A O 1
ATOM 6248 N N . ARG A 1 763 ? -13.558 -9.359 18.844 1.00 48.72 763 ARG A N 1
ATOM 6249 C CA . ARG A 1 763 ? -12.705 -9.620 20.018 1.00 48.72 763 ARG A CA 1
ATOM 6250 C C . ARG A 1 763 ? -11.334 -10.216 19.667 1.00 48.72 763 ARG A C 1
ATOM 6252 O O . ARG A 1 763 ? -10.484 -10.297 20.543 1.00 48.72 763 ARG A O 1
ATOM 6259 N N . LEU A 1 764 ? -11.104 -10.590 18.405 1.00 54.25 764 LEU A N 1
ATOM 6260 C CA . LEU A 1 764 ? -9.828 -11.097 17.879 1.00 54.25 764 LEU A CA 1
ATOM 6261 C C . LEU A 1 764 ? -9.054 -10.030 17.078 1.00 54.25 764 LEU A C 1
ATOM 6263 O O . LEU A 1 764 ? -8.281 -10.354 16.181 1.00 54.25 764 LEU A O 1
ATOM 6267 N N . LEU A 1 765 ? -9.248 -8.742 17.389 1.00 66.31 765 LEU A N 1
ATOM 6268 C CA . LEU A 1 765 ? -8.422 -7.649 16.857 1.00 66.31 765 LEU A CA 1
ATOM 6269 C C . LEU A 1 765 ? -7.049 -7.640 17.547 1.00 66.31 765 LEU A C 1
ATOM 6271 O O . LEU A 1 765 ? -6.774 -6.822 18.426 1.00 66.31 765 LEU A O 1
ATOM 6275 N N . MET A 1 766 ? -6.207 -8.593 17.155 1.00 73.19 766 MET A N 1
ATOM 6276 C CA . MET A 1 766 ? -4.864 -8.807 17.688 1.00 73.19 766 MET A CA 1
ATOM 6277 C C . MET A 1 766 ? -3.810 -8.375 16.660 1.00 73.19 766 MET A C 1
ATOM 6279 O O . MET A 1 766 ? -4.004 -8.529 15.455 1.00 73.19 766 MET A O 1
ATOM 6283 N N . SER A 1 767 ? -2.697 -7.810 17.129 1.00 77.88 767 SER A N 1
ATOM 6284 C CA . SER A 1 767 ? -1.503 -7.599 16.305 1.00 77.88 767 SER A CA 1
ATOM 6285 C C . SER A 1 767 ? -0.800 -8.944 16.120 1.00 77.88 767 SER A C 1
ATOM 6287 O O . SER A 1 767 ? -0.561 -9.660 17.097 1.00 77.88 767 SER A O 1
ATOM 6289 N N . ASN A 1 768 ? -0.469 -9.293 14.879 1.00 79.88 768 ASN A N 1
ATOM 6290 C CA . ASN A 1 768 ? 0.310 -10.485 14.583 1.00 79.88 768 ASN A CA 1
ATOM 6291 C C . ASN A 1 768 ? 1.767 -10.219 14.958 1.00 79.88 768 ASN A C 1
ATOM 6293 O O . ASN A 1 768 ? 2.458 -9.459 14.274 1.00 79.88 768 ASN A O 1
ATOM 6297 N N . PHE A 1 769 ? 2.219 -10.857 16.036 1.00 86.50 769 PHE A N 1
ATOM 6298 C CA . PHE A 1 769 ? 3.589 -10.748 16.509 1.00 86.50 769 PHE A CA 1
ATOM 6299 C C . PHE A 1 769 ? 4.422 -11.936 16.035 1.00 86.50 769 PHE A C 1
ATOM 6301 O O . PHE A 1 769 ? 4.054 -13.086 16.280 1.00 86.50 769 PHE A O 1
ATOM 6308 N N . ALA A 1 770 ? 5.551 -11.672 15.385 1.00 85.88 770 ALA A N 1
ATOM 6309 C CA . ALA A 1 770 ? 6.504 -12.705 15.010 1.00 85.88 770 ALA A CA 1
ATOM 6310 C C . ALA A 1 770 ? 7.946 -12.187 14.997 1.00 85.88 770 ALA A C 1
ATOM 6312 O O . ALA A 1 770 ? 8.203 -11.045 14.626 1.00 85.88 770 ALA A O 1
ATOM 6313 N N . ILE A 1 771 ? 8.878 -13.063 15.363 1.00 84.94 771 ILE A N 1
ATOM 6314 C CA . ILE A 1 771 ? 10.327 -12.859 15.288 1.00 84.94 771 ILE A CA 1
ATOM 6315 C C . ILE A 1 771 ? 10.880 -13.936 14.354 1.00 84.94 771 ILE A C 1
ATOM 6317 O O . ILE A 1 771 ? 10.539 -15.107 14.529 1.00 84.94 771 ILE A O 1
ATOM 6321 N N . SER A 1 772 ? 11.735 -13.576 13.396 1.00 78.62 772 SER A N 1
ATOM 6322 C CA . SER A 1 772 ? 12.391 -14.540 12.500 1.00 78.62 772 SER A CA 1
ATOM 6323 C C . SER A 1 772 ? 13.741 -14.009 12.009 1.00 78.62 772 SER A C 1
ATOM 6325 O O . SER A 1 772 ? 13.813 -12.898 11.487 1.00 78.62 772 SER A O 1
ATOM 6327 N N . LEU A 1 773 ? 14.815 -14.801 12.126 1.00 72.06 773 LEU A N 1
ATOM 6328 C CA . LEU A 1 773 ? 16.041 -14.544 11.348 1.00 72.06 773 LEU A CA 1
ATOM 6329 C C . LEU A 1 773 ? 15.851 -14.979 9.897 1.00 72.06 773 LEU A C 1
ATOM 6331 O O . LEU A 1 773 ? 16.107 -14.217 8.972 1.00 72.06 773 LEU A O 1
ATOM 6335 N N . ASN A 1 774 ? 15.337 -16.192 9.687 1.00 56.69 774 ASN A N 1
ATOM 6336 C CA . ASN A 1 774 ? 15.147 -16.782 8.362 1.00 56.69 774 ASN A CA 1
ATOM 6337 C C . ASN A 1 774 ? 13.791 -16.353 7.781 1.00 56.69 774 ASN A C 1
ATOM 6339 O O . ASN A 1 774 ? 12.958 -17.189 7.416 1.00 56.69 774 ASN A O 1
ATOM 6343 N N . TYR A 1 775 ? 13.621 -15.030 7.707 1.00 57.41 775 TYR A N 1
ATOM 6344 C CA . TYR A 1 775 ? 12.785 -14.296 6.763 1.00 57.41 775 TYR A CA 1
ATOM 6345 C C . TYR A 1 775 ? 11.258 -14.475 6.865 1.00 57.41 775 TYR A C 1
ATOM 6347 O O . TYR A 1 775 ? 10.553 -13.484 7.047 1.00 57.41 775 TYR A O 1
ATOM 6355 N N . SER A 1 776 ? 10.712 -15.689 6.753 1.00 53.06 776 SER A N 1
ATOM 6356 C CA . SER A 1 776 ? 9.259 -15.876 6.848 1.00 53.06 776 SER A CA 1
ATOM 6357 C C . SER A 1 776 ? 8.748 -15.663 8.278 1.00 53.06 776 SER A C 1
ATOM 6359 O O . SER A 1 776 ? 9.235 -16.291 9.223 1.00 53.06 776 SER A O 1
ATOM 6361 N N . CYS A 1 777 ? 7.720 -14.816 8.381 1.00 50.72 777 CYS A N 1
ATOM 6362 C CA . CYS A 1 777 ? 6.824 -14.628 9.530 1.00 50.72 777 CYS A CA 1
ATOM 6363 C C . CYS A 1 777 ? 5.371 -15.006 9.159 1.00 50.72 777 CYS A C 1
ATOM 6365 O O . CYS A 1 777 ? 4.405 -14.398 9.631 1.00 50.72 777 CYS A O 1
ATOM 6367 N N . SER A 1 778 ? 5.195 -15.936 8.210 1.00 47.88 778 SER A N 1
ATOM 6368 C CA . SER A 1 778 ? 3.874 -16.327 7.721 1.00 47.88 778 SER A CA 1
ATOM 6369 C C . SER A 1 778 ? 3.270 -17.454 8.562 1.00 47.88 778 SER A C 1
ATOM 6371 O O . SER A 1 778 ? 3.439 -18.636 8.236 1.00 47.88 778 SER A O 1
ATOM 6373 N N . LYS A 1 779 ? 2.474 -17.081 9.573 1.00 51.38 779 LYS A N 1
ATOM 6374 C CA . LYS A 1 779 ? 1.541 -17.997 10.246 1.00 51.38 779 LYS A CA 1
ATOM 6375 C C . LYS A 1 779 ? 0.794 -18.851 9.219 1.00 51.38 779 LYS A C 1
ATOM 6377 O O . LYS A 1 779 ? 0.269 -18.342 8.223 1.00 51.38 779 LYS A O 1
ATOM 6382 N N . ASN A 1 780 ? 0.665 -20.145 9.498 1.00 42.53 780 ASN A N 1
ATOM 6383 C CA . ASN A 1 780 ? -0.240 -21.022 8.757 1.00 42.53 780 ASN A CA 1
ATOM 6384 C C . ASN A 1 780 ? -1.689 -20.714 9.163 1.00 42.53 780 ASN A C 1
ATOM 6386 O O . ASN A 1 780 ? -2.239 -21.342 10.065 1.00 42.53 780 ASN A O 1
ATOM 6390 N N . PHE A 1 781 ? -2.311 -19.732 8.504 1.00 46.47 781 PHE A N 1
ATOM 6391 C CA . PHE A 1 781 ? -3.719 -19.409 8.731 1.00 46.47 781 PHE A CA 1
ATOM 6392 C C . PHE A 1 781 ? -4.597 -20.606 8.356 1.00 46.47 781 PHE A C 1
ATOM 6394 O O . PHE A 1 781 ? -4.747 -20.949 7.179 1.00 46.47 781 PHE A O 1
ATOM 6401 N N . HIS A 1 782 ? -5.226 -21.216 9.358 1.00 40.59 782 HIS A N 1
ATOM 6402 C CA . HIS A 1 782 ? -6.370 -22.076 9.118 1.00 40.59 782 HIS A CA 1
ATOM 6403 C C . HIS A 1 782 ? -7.507 -21.218 8.564 1.00 40.59 782 HIS A C 1
ATOM 6405 O O . HIS A 1 782 ? -8.028 -20.336 9.241 1.00 40.59 782 HIS A O 1
ATOM 6411 N N . ILE A 1 783 ? -7.872 -21.472 7.307 1.00 48.12 783 ILE A N 1
ATOM 6412 C CA . ILE A 1 783 ? -9.033 -20.852 6.672 1.00 48.12 783 ILE A CA 1
ATOM 6413 C C . ILE A 1 783 ? -10.281 -21.459 7.316 1.00 48.12 783 ILE A C 1
ATOM 6415 O O . ILE A 1 783 ? -10.793 -22.489 6.865 1.00 48.12 783 ILE A O 1
ATOM 6419 N N . ASP A 1 784 ? -10.768 -20.816 8.372 1.00 48.69 784 ASP A N 1
ATOM 6420 C CA . ASP A 1 784 ? -12.125 -21.039 8.846 1.00 48.69 784 ASP A CA 1
ATOM 6421 C C . ASP A 1 784 ? -13.126 -20.667 7.744 1.00 48.69 784 ASP A C 1
ATOM 6423 O O . ASP A 1 784 ? -12.902 -19.780 6.915 1.00 48.69 784 ASP A O 1
ATOM 6427 N N . ASN A 1 785 ? -14.260 -21.368 7.708 1.00 55.12 785 ASN A N 1
ATOM 6428 C CA . ASN A 1 785 ? -15.309 -21.098 6.727 1.00 55.12 785 ASN A CA 1
ATOM 6429 C C . ASN A 1 785 ? -16.080 -19.826 7.114 1.00 55.12 785 ASN A C 1
ATOM 6431 O O . ASN A 1 785 ? -17.168 -19.909 7.688 1.00 55.12 785 ASN A O 1
ATOM 6435 N N . PHE A 1 786 ? -15.518 -18.658 6.781 1.00 70.12 786 PHE A N 1
ATOM 6436 C CA . PHE A 1 786 ? -16.137 -17.350 7.007 1.00 70.12 786 PHE A CA 1
ATOM 6437 C C . PHE A 1 786 ? -17.588 -17.334 6.523 1.00 70.12 786 PHE A C 1
ATOM 6439 O O . PHE A 1 786 ? -17.899 -17.604 5.357 1.00 70.12 786 PHE A O 1
ATOM 6446 N N . ASN A 1 787 ? -18.494 -17.048 7.455 1.00 79.31 787 ASN A N 1
ATOM 6447 C CA . ASN A 1 787 ? -19.924 -17.132 7.217 1.00 79.31 787 ASN A CA 1
ATOM 6448 C C . ASN A 1 787 ? -20.475 -15.796 6.707 1.00 79.31 787 ASN A C 1
ATOM 6450 O O . ASN A 1 787 ? -20.066 -14.725 7.145 1.00 79.31 787 ASN A O 1
ATOM 6454 N N . PHE A 1 788 ? -21.457 -15.866 5.810 1.00 85.12 788 PHE A N 1
ATOM 6455 C CA . PHE A 1 788 ? -22.092 -14.703 5.189 1.00 85.12 788 PHE A CA 1
ATOM 6456 C C . PHE A 1 788 ? -23.614 -14.814 5.358 1.00 85.12 788 PHE A C 1
ATOM 6458 O O . PHE A 1 788 ? -24.335 -15.272 4.461 1.00 85.12 788 PHE A O 1
ATOM 6465 N N . LYS A 1 789 ? -24.127 -14.434 6.538 1.00 85.75 789 LYS A N 1
ATOM 6466 C CA . LYS A 1 789 ? -25.571 -14.496 6.824 1.00 85.75 789 LYS A CA 1
ATOM 6467 C C . LYS A 1 789 ? -26.349 -13.494 5.956 1.00 85.75 789 LYS A C 1
ATOM 6469 O O . LYS A 1 789 ? -25.961 -12.343 5.772 1.00 85.75 789 LYS A O 1
ATOM 6474 N N . LYS A 1 790 ? -27.501 -13.928 5.430 1.00 84.31 790 LYS A N 1
ATOM 6475 C CA . LYS A 1 790 ? -28.326 -13.180 4.447 1.00 84.31 790 LYS A CA 1
ATOM 6476 C C . LYS A 1 790 ? -29.245 -12.120 5.078 1.00 84.31 790 LYS A C 1
ATOM 6478 O O . LYS A 1 790 ? -30.293 -11.778 4.533 1.00 84.31 790 LYS A O 1
ATOM 6483 N N . ASN A 1 791 ? -28.855 -11.624 6.244 1.00 90.88 791 ASN A N 1
ATOM 6484 C CA . ASN A 1 791 ? -29.532 -10.628 7.067 1.00 90.88 791 ASN A CA 1
ATOM 6485 C C . ASN A 1 791 ? -28.529 -9.507 7.417 1.00 90.88 791 ASN A C 1
ATOM 6487 O O . ASN A 1 791 ? -27.433 -9.464 6.862 1.00 90.88 791 ASN A O 1
ATOM 6491 N N . ASN A 1 792 ? -28.906 -8.605 8.322 1.00 93.12 792 ASN A N 1
ATOM 6492 C CA . ASN A 1 792 ? -28.073 -7.508 8.820 1.00 93.12 792 ASN A CA 1
ATOM 6493 C C . ASN A 1 792 ? -27.605 -7.702 10.279 1.00 93.12 792 ASN A C 1
ATOM 6495 O O . ASN A 1 792 ? -27.233 -6.725 10.924 1.00 93.12 792 ASN A O 1
ATOM 6499 N N . SER A 1 793 ? -27.616 -8.926 10.832 1.00 93.62 793 SER A N 1
ATOM 6500 C CA . SER A 1 793 ? -27.222 -9.135 12.241 1.00 93.62 793 SER A CA 1
ATOM 6501 C C . SER A 1 793 ? -25.762 -8.765 12.498 1.00 93.62 793 SER A C 1
ATOM 6503 O O . SER A 1 793 ? -25.465 -8.132 13.504 1.00 93.62 793 SER A O 1
ATOM 6505 N N . GLU A 1 794 ? -24.875 -9.078 11.554 1.00 93.38 794 GLU A N 1
ATOM 6506 C CA . GLU A 1 794 ? -23.455 -8.710 11.615 1.00 93.38 794 GLU A CA 1
ATOM 6507 C C . GLU A 1 794 ? -23.235 -7.191 11.496 1.00 93.38 794 GLU A C 1
ATOM 6509 O O . GLU A 1 794 ? -22.366 -6.625 12.154 1.00 93.38 794 GLU A O 1
ATOM 6514 N N . ALA A 1 795 ? -24.068 -6.494 10.716 1.00 94.06 795 ALA A N 1
ATOM 6515 C CA . ALA A 1 795 ? -24.018 -5.036 10.626 1.00 94.06 795 ALA A CA 1
ATOM 6516 C C . ALA A 1 795 ? -24.470 -4.366 11.937 1.00 94.06 795 ALA A C 1
ATOM 6518 O O . ALA A 1 795 ? -23.847 -3.410 12.392 1.00 94.06 795 ALA A O 1
ATOM 6519 N N . ILE A 1 796 ? -25.518 -4.905 12.574 1.00 94.88 796 ILE A N 1
ATOM 6520 C CA . ILE A 1 796 ? -25.981 -4.476 13.902 1.00 94.88 796 ILE A CA 1
ATOM 6521 C C . ILE A 1 796 ? -24.898 -4.735 14.961 1.00 94.88 796 ILE A C 1
ATOM 6523 O O . ILE A 1 796 ? -24.623 -3.841 15.760 1.00 94.88 796 ILE A O 1
ATOM 6527 N N . LYS A 1 797 ? -24.251 -5.912 14.936 1.00 93.62 797 LYS A N 1
ATOM 6528 C CA . LYS A 1 797 ? -23.119 -6.247 15.817 1.00 93.62 797 LYS A CA 1
ATOM 6529 C C . LYS A 1 797 ? -22.008 -5.201 15.695 1.00 93.62 797 LYS A C 1
ATOM 6531 O O . LYS A 1 797 ? -21.669 -4.563 16.678 1.00 93.62 797 LYS A O 1
ATOM 6536 N N . ARG A 1 798 ? -21.517 -4.937 14.483 1.00 93.25 798 ARG A N 1
ATOM 6537 C CA . ARG A 1 798 ? -20.425 -3.976 14.246 1.00 93.25 798 ARG A CA 1
ATOM 6538 C C . ARG A 1 798 ? -20.766 -2.541 14.671 1.00 93.25 798 ARG A C 1
ATOM 6540 O O . ARG A 1 798 ? -19.889 -1.841 15.162 1.00 93.25 798 ARG A O 1
ATOM 6547 N N . VAL A 1 799 ? -22.024 -2.102 14.544 1.00 94.94 799 VAL A N 1
ATOM 6548 C CA . VAL A 1 799 ? -22.478 -0.800 15.086 1.00 94.94 799 VAL A CA 1
ATOM 6549 C C . VAL A 1 799 ? -22.437 -0.782 16.620 1.00 94.94 799 VAL A C 1
ATOM 6551 O O . VAL A 1 799 ? -22.023 0.219 17.206 1.00 94.94 799 VAL A O 1
ATOM 6554 N N . LYS A 1 800 ? -22.804 -1.891 17.274 1.00 94.31 800 LYS A N 1
ATOM 6555 C CA . LYS A 1 800 ? -22.633 -2.071 18.721 1.00 94.31 800 LYS A CA 1
ATOM 6556 C C . LYS A 1 800 ? -21.153 -2.061 19.123 1.00 94.31 800 LYS A C 1
ATOM 6558 O O . LYS A 1 800 ? -20.798 -1.303 20.020 1.00 94.31 800 LYS A O 1
ATOM 6563 N N . ASP A 1 801 ? -20.296 -2.795 18.418 1.00 93.00 801 ASP A N 1
ATOM 6564 C CA . ASP A 1 801 ? -18.853 -2.855 18.683 1.00 93.00 801 ASP A CA 1
ATOM 6565 C C . ASP A 1 801 ? -18.192 -1.462 18.564 1.00 93.00 801 ASP A C 1
ATOM 6567 O O . ASP A 1 801 ? -17.354 -1.092 19.389 1.00 93.00 801 ASP A O 1
ATOM 6571 N N . ILE A 1 802 ? -18.605 -0.640 17.586 1.00 94.38 802 ILE A N 1
ATOM 6572 C CA . ILE A 1 802 ? -18.172 0.766 17.441 1.00 94.38 802 ILE A CA 1
ATOM 6573 C C . ILE A 1 802 ? -18.567 1.606 18.668 1.00 94.38 802 ILE A C 1
ATOM 6575 O O . ILE A 1 802 ? -17.767 2.419 19.131 1.00 94.38 802 ILE A O 1
ATOM 6579 N N . TRP A 1 803 ? -19.771 1.419 19.219 1.00 95.81 803 TRP A N 1
ATOM 6580 C CA . TRP A 1 803 ? -20.205 2.132 20.426 1.00 95.81 803 TRP A CA 1
ATOM 6581 C C . TRP A 1 803 ? -19.475 1.650 21.687 1.00 95.81 803 TRP A C 1
ATOM 6583 O O . TRP A 1 803 ? -19.014 2.477 22.470 1.00 95.81 803 TRP A O 1
ATOM 6593 N N . GLU A 1 804 ? -19.321 0.336 21.881 1.00 93.69 804 GLU A N 1
ATOM 6594 C CA . GLU A 1 804 ? -18.673 -0.234 23.074 1.00 93.69 804 GLU A CA 1
ATOM 6595 C C . GLU A 1 804 ? -17.181 0.126 23.130 1.00 93.69 804 GLU A C 1
ATOM 6597 O O . GLU A 1 804 ? -16.681 0.576 24.164 1.00 93.69 804 GLU A O 1
ATOM 6602 N N . THR A 1 805 ? -16.478 0.031 21.998 1.00 93.75 805 THR A N 1
ATOM 6603 C CA . THR A 1 805 ? -15.059 0.415 21.911 1.00 93.75 805 THR A CA 1
ATOM 6604 C C . THR A 1 805 ? -14.843 1.923 22.069 1.00 93.75 805 THR A C 1
ATOM 6606 O O . THR A 1 805 ? -13.831 2.327 22.645 1.00 93.75 805 THR A O 1
ATOM 6609 N N . TYR A 1 806 ? -15.795 2.766 21.647 1.00 95.81 806 TYR A N 1
ATOM 6610 C CA . TYR A 1 806 ? -15.729 4.219 21.850 1.00 95.81 806 TYR A CA 1
ATOM 6611 C C . TYR A 1 806 ? -15.696 4.609 23.337 1.00 95.81 806 TYR A C 1
ATOM 6613 O O . TYR A 1 806 ? -14.937 5.506 23.715 1.00 95.81 806 TYR A O 1
ATOM 6621 N N . GLN A 1 807 ? -16.475 3.936 24.197 1.00 94.50 807 GLN A N 1
ATOM 6622 C CA . GLN A 1 807 ? -16.524 4.287 25.625 1.00 94.50 807 GLN A CA 1
ATOM 6623 C C . GLN A 1 807 ? -15.163 4.084 26.311 1.00 94.50 807 GLN A C 1
ATOM 6625 O O . GLN A 1 807 ? -14.753 4.905 27.133 1.00 94.50 807 GLN A O 1
ATOM 6630 N N . LEU A 1 808 ? -14.428 3.037 25.920 1.00 93.69 808 LEU A N 1
ATOM 6631 C CA . LEU A 1 808 ? -13.094 2.723 26.446 1.00 93.69 808 LEU A CA 1
ATOM 6632 C C . LEU A 1 808 ? -11.966 3.548 25.800 1.00 93.69 808 LEU A C 1
ATOM 6634 O O . LEU A 1 808 ? -10.862 3.606 26.341 1.00 93.69 808 LEU A O 1
ATOM 6638 N N . TRP A 1 809 ? -12.219 4.184 24.652 1.00 95.06 809 TRP A N 1
ATOM 6639 C CA . TRP A 1 809 ? -11.202 4.848 23.835 1.00 95.06 809 TRP A CA 1
ATOM 6640 C C . TRP A 1 809 ? -10.488 5.991 24.580 1.00 95.06 809 TRP A C 1
ATOM 6642 O O . TRP A 1 809 ? -11.121 6.965 24.990 1.00 95.06 809 TRP A O 1
ATOM 6652 N N . ASN A 1 810 ? -9.162 5.922 24.714 1.00 93.69 810 ASN A N 1
ATOM 6653 C CA . ASN A 1 810 ? -8.332 6.984 25.286 1.00 93.69 810 ASN A CA 1
ATOM 6654 C C . ASN A 1 810 ? -7.157 7.302 24.338 1.00 93.69 810 ASN A C 1
ATOM 6656 O O . ASN A 1 810 ? -6.056 6.775 24.520 1.00 93.69 810 ASN A O 1
ATOM 6660 N N . PRO A 1 811 ? -7.390 8.117 23.292 1.00 89.62 811 PRO A N 1
ATOM 6661 C CA . PRO A 1 811 ? -6.380 8.412 22.283 1.00 89.62 811 PRO A CA 1
ATOM 6662 C C . PRO A 1 811 ? -5.209 9.225 22.840 1.00 89.62 811 PRO A C 1
ATOM 6664 O O . PRO A 1 811 ? -5.389 10.096 23.689 1.00 89.62 811 PRO A O 1
ATOM 6667 N N . SER A 1 812 ? -4.004 9.009 22.308 1.00 83.50 812 SER A N 1
ATOM 6668 C CA . SER A 1 812 ? -2.779 9.691 22.750 1.00 83.50 812 SER A CA 1
ATOM 6669 C C . SER A 1 812 ? -2.607 11.099 22.151 1.00 83.50 812 SER A C 1
ATOM 6671 O O . SER A 1 812 ? -2.303 12.053 22.880 1.00 83.50 812 SER A O 1
ATOM 6673 N N . THR A 1 813 ? -2.832 11.262 20.842 1.00 86.25 813 THR A N 1
ATOM 6674 C CA . THR A 1 813 ? -2.491 12.487 20.088 1.00 86.25 813 THR A CA 1
ATOM 6675 C C . THR A 1 813 ? -3.566 13.580 20.143 1.00 86.25 813 THR A C 1
ATOM 6677 O O . THR A 1 813 ? -4.744 13.313 20.380 1.00 86.25 813 THR A O 1
ATOM 6680 N N . LYS A 1 814 ? -3.180 14.839 19.870 1.00 84.75 814 LYS A N 1
ATOM 6681 C CA . LYS A 1 814 ? -4.109 15.989 19.787 1.00 84.75 814 LYS A CA 1
ATOM 6682 C C . LYS A 1 814 ? -5.197 15.788 18.720 1.00 84.75 814 LYS A C 1
ATOM 6684 O O . LYS A 1 814 ? -6.344 16.148 18.963 1.00 84.75 814 LYS A O 1
ATOM 6689 N N . GLY A 1 815 ? -4.843 15.206 17.569 1.00 88.62 815 GLY A N 1
ATOM 6690 C CA . GLY A 1 815 ? -5.786 14.928 16.480 1.00 88.62 815 GLY A CA 1
ATOM 6691 C C . GLY A 1 815 ? -6.855 13.931 16.913 1.00 88.62 815 GLY A C 1
ATOM 6692 O O . GLY A 1 815 ? -8.037 14.258 16.942 1.00 88.62 815 GLY A O 1
ATOM 6693 N N . LEU A 1 816 ? -6.437 12.754 17.371 1.00 91.94 816 LEU A N 1
ATOM 6694 C CA . LEU A 1 816 ? -7.350 11.702 17.816 1.00 91.94 816 LEU A CA 1
ATOM 6695 C C . LEU A 1 816 ? -8.196 12.128 19.037 1.00 91.94 816 LEU A C 1
ATOM 6697 O O . LEU A 1 816 ? -9.379 11.802 19.103 1.00 91.94 816 LEU A O 1
ATOM 6701 N N . LYS A 1 817 ? -7.646 12.935 19.959 1.00 92.81 817 LYS A N 1
ATOM 6702 C CA . LYS A 1 817 ? -8.418 13.569 21.049 1.00 92.81 817 LYS A CA 1
ATOM 6703 C C . LYS A 1 817 ? -9.508 14.507 20.522 1.00 92.81 817 LYS A C 1
ATOM 6705 O O . LYS A 1 817 ? -10.632 14.455 21.014 1.00 92.81 817 LYS A O 1
ATOM 6710 N N . GLN A 1 818 ? -9.221 15.312 19.494 1.00 92.12 818 GLN A N 1
ATOM 6711 C CA . GLN A 1 818 ? -10.254 16.128 18.852 1.00 92.12 818 GLN A CA 1
ATOM 6712 C C . GLN A 1 818 ? -11.301 15.259 18.143 1.00 92.12 818 GLN A C 1
ATOM 6714 O O . GLN A 1 818 ? -12.487 15.553 18.254 1.00 92.12 818 GLN A O 1
ATOM 6719 N N . LEU A 1 819 ? -10.903 14.163 17.486 1.00 94.12 819 LEU A N 1
ATOM 6720 C CA . LEU A 1 819 ? -11.850 13.217 16.887 1.00 94.12 819 LEU A CA 1
ATOM 6721 C C . LEU A 1 819 ? -12.779 12.599 17.948 1.00 94.12 819 LEU A C 1
ATOM 6723 O O . LEU A 1 819 ? -13.983 12.527 17.713 1.00 94.12 819 LEU A O 1
ATOM 6727 N N . LYS A 1 820 ? -12.269 12.243 19.140 1.00 95.44 820 LYS A N 1
ATOM 6728 C CA . LYS A 1 820 ? -13.117 11.803 20.265 1.00 95.44 820 LYS A CA 1
ATOM 6729 C C . LYS A 1 820 ? -14.119 12.880 20.684 1.00 95.44 820 LYS A C 1
ATOM 6731 O O . LYS A 1 820 ? -15.299 12.580 20.820 1.00 95.44 820 LYS A O 1
ATOM 6736 N N . ASN A 1 821 ? -13.679 14.131 20.819 1.00 94.06 821 ASN A N 1
ATOM 6737 C CA . ASN A 1 821 ? -14.567 15.244 21.169 1.00 94.06 821 ASN A CA 1
ATOM 6738 C C . ASN A 1 821 ? -15.679 15.453 20.124 1.00 94.06 821 ASN A C 1
ATOM 6740 O O . ASN A 1 821 ? -16.827 15.690 20.493 1.00 94.06 821 ASN A O 1
ATOM 6744 N N . VAL A 1 822 ? -15.366 15.325 18.830 1.00 94.00 822 VAL A N 1
ATOM 6745 C CA . VAL A 1 822 ? -16.347 15.447 17.736 1.00 94.00 822 VAL A CA 1
ATOM 6746 C C . VAL A 1 822 ? -17.332 14.271 17.739 1.00 94.00 822 VAL A C 1
ATOM 6748 O O . VAL A 1 822 ? -18.533 14.477 17.607 1.00 94.00 822 VAL A O 1
ATOM 6751 N N . LEU A 1 823 ? -16.862 13.042 17.969 1.00 95.38 823 LEU A N 1
ATOM 6752 C CA . LEU A 1 823 ? -17.708 11.840 18.026 1.00 95.38 823 LEU A CA 1
ATOM 6753 C C . LEU A 1 823 ? -18.415 11.632 19.386 1.00 95.38 823 LEU A C 1
ATOM 6755 O O . LEU A 1 823 ? -19.037 10.591 19.607 1.00 95.38 823 LEU A O 1
ATOM 6759 N N . SER A 1 824 ? -18.405 12.640 20.268 1.00 93.94 824 SER A N 1
ATOM 6760 C CA . SER A 1 824 ? -19.052 12.620 21.593 1.00 93.94 824 SER A CA 1
ATOM 6761 C C . SER A 1 824 ? -20.570 12.402 21.578 1.00 93.94 824 SER A C 1
ATOM 6763 O O . SER A 1 824 ? -21.141 12.035 22.608 1.00 93.94 824 SER A O 1
ATOM 6765 N N . VAL A 1 825 ? -21.213 12.494 20.410 1.00 90.56 825 VAL A N 1
ATOM 6766 C CA . VAL A 1 825 ? -22.585 12.014 20.177 1.00 90.56 825 VAL A CA 1
ATOM 6767 C C . VAL A 1 825 ? -22.781 10.548 20.606 1.00 90.56 825 VAL A C 1
ATOM 6769 O O . VAL A 1 825 ? -23.846 10.199 21.106 1.00 90.56 825 VAL A O 1
ATOM 6772 N N . LEU A 1 826 ? -21.754 9.690 20.509 1.00 92.31 826 LEU A N 1
ATOM 6773 C CA . LEU A 1 826 ? -21.825 8.291 20.961 1.00 92.31 826 LEU A CA 1
ATOM 6774 C C . LEU A 1 826 ? -21.979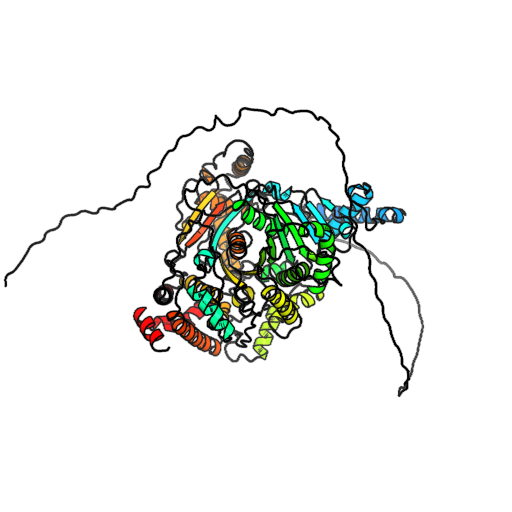 8.154 22.486 1.00 92.31 826 LEU A C 1
ATOM 6776 O O . LEU A 1 826 ? -22.627 7.219 22.952 1.00 92.31 826 LEU A O 1
ATOM 6780 N N . SER A 1 827 ? -21.442 9.094 23.267 1.00 91.88 827 SER A N 1
ATOM 6781 C CA . SER A 1 827 ? -21.595 9.141 24.733 1.00 91.88 827 SER A CA 1
ATOM 6782 C C . SER A 1 827 ? -22.946 9.702 25.210 1.00 91.88 827 SER A C 1
ATOM 6784 O O . SER A 1 827 ? -23.179 9.752 26.413 1.00 91.88 827 SER A O 1
ATOM 6786 N N . LEU A 1 828 ? -23.848 10.101 24.303 1.00 91.06 828 LEU A N 1
ATOM 6787 C CA . LEU A 1 828 ? -25.216 10.518 24.656 1.00 91.06 828 LEU A CA 1
ATOM 6788 C C . LEU A 1 828 ? -26.189 9.333 24.806 1.00 91.06 828 LEU A C 1
ATOM 6790 O O . LEU A 1 828 ? -27.256 9.487 25.399 1.00 91.06 828 LEU A O 1
ATOM 6794 N N . TYR A 1 829 ? -25.838 8.158 24.278 1.00 93.12 829 TYR A N 1
ATOM 6795 C CA . TYR A 1 829 ? -26.640 6.939 24.395 1.00 93.12 829 TYR A CA 1
ATOM 6796 C C . TYR A 1 829 ? -26.233 6.155 25.647 1.00 93.12 829 TYR A C 1
ATOM 6798 O O . TYR A 1 829 ? -25.044 5.957 25.889 1.00 93.12 829 TYR A O 1
ATOM 6806 N N . THR A 1 830 ? -27.213 5.671 26.416 1.00 90.50 830 THR A N 1
ATOM 6807 C CA . THR A 1 830 ? -26.985 4.869 27.637 1.00 90.50 830 THR A CA 1
ATOM 6808 C C . THR A 1 830 ? -26.362 3.505 27.352 1.00 90.50 830 THR A C 1
ATOM 6810 O O . THR A 1 830 ? -25.629 2.968 28.176 1.00 90.50 830 THR A O 1
ATOM 6813 N N . ASP A 1 831 ? -26.679 2.943 26.188 1.00 92.81 831 ASP A N 1
ATOM 6814 C CA . ASP A 1 831 ? -26.251 1.631 25.722 1.00 92.81 831 ASP A CA 1
ATOM 6815 C C . ASP A 1 831 ? -26.320 1.559 24.188 1.00 92.81 831 ASP A C 1
ATOM 6817 O O . ASP A 1 831 ? -26.941 2.392 23.514 1.00 92.81 831 ASP A O 1
ATOM 6821 N N . SER A 1 832 ? -25.697 0.522 23.632 1.00 93.19 832 SER A N 1
ATOM 6822 C CA . SER A 1 832 ? -25.687 0.250 22.195 1.00 93.19 832 SER A CA 1
ATOM 6823 C C . SER A 1 832 ? -27.075 -0.064 21.618 1.00 93.19 832 SER A C 1
ATOM 6825 O O . SER A 1 832 ? -27.314 0.237 20.448 1.00 93.19 832 SER A O 1
ATOM 6827 N N . ASP A 1 833 ? -28.022 -0.591 22.403 1.00 93.62 833 ASP A N 1
ATOM 6828 C CA . ASP A 1 833 ? -29.384 -0.861 21.928 1.00 93.62 833 ASP A CA 1
ATOM 6829 C C . ASP A 1 833 ? -30.192 0.427 21.716 1.00 93.62 833 ASP A C 1
ATOM 6831 O O . ASP A 1 833 ? -31.034 0.477 20.818 1.00 93.62 833 ASP A O 1
ATOM 6835 N N . HIS A 1 834 ? -29.950 1.487 22.491 1.00 93.69 834 HIS A N 1
ATOM 6836 C CA . HIS A 1 834 ? -30.538 2.806 22.246 1.00 93.69 834 HIS A CA 1
ATOM 6837 C C . HIS A 1 834 ? -29.999 3.453 20.967 1.00 93.69 834 HIS A C 1
ATOM 6839 O O . HIS A 1 834 ? -30.806 3.909 20.155 1.00 93.69 834 HIS A O 1
ATOM 6845 N N . LEU A 1 835 ? -28.686 3.383 20.714 1.00 93.69 835 LEU A N 1
ATOM 6846 C CA . LEU A 1 835 ? -28.107 3.785 19.423 1.00 93.69 835 LEU A CA 1
ATOM 6847 C C . LEU A 1 835 ? -28.735 2.989 18.266 1.00 93.69 835 LEU A C 1
ATOM 6849 O O . LEU A 1 835 ? -29.216 3.562 17.291 1.00 93.69 835 LEU A O 1
ATOM 6853 N N . ILE A 1 836 ? -28.801 1.661 18.392 1.00 94.12 836 ILE A N 1
ATOM 6854 C CA . ILE A 1 836 ? -29.372 0.759 17.380 1.00 94.12 836 ILE A CA 1
ATOM 6855 C C . ILE A 1 836 ? -30.859 1.043 17.110 1.00 94.12 836 ILE A C 1
ATOM 6857 O O . ILE A 1 836 ? -31.305 0.876 15.973 1.00 94.12 836 ILE A O 1
ATOM 6861 N N . LYS A 1 837 ? -31.647 1.441 18.118 1.00 93.25 837 LYS A N 1
ATOM 6862 C CA . LYS A 1 837 ? -33.055 1.846 17.940 1.00 93.25 837 LYS A CA 1
ATOM 6863 C C . LYS A 1 837 ? -33.170 3.154 17.159 1.00 93.25 837 LYS A C 1
ATOM 6865 O O . LYS A 1 837 ? -34.088 3.274 16.354 1.00 93.25 837 LYS A O 1
ATOM 6870 N N . ASP A 1 838 ? -32.263 4.102 17.381 1.00 91.31 838 ASP A N 1
ATOM 6871 C CA . ASP A 1 838 ? -32.320 5.420 16.747 1.00 91.31 838 ASP A CA 1
ATOM 6872 C C . ASP A 1 838 ? -31.830 5.393 15.292 1.00 91.31 838 ASP A C 1
ATOM 6874 O O . ASP A 1 838 ? -32.529 5.860 14.394 1.00 91.31 838 ASP A O 1
ATOM 6878 N N . MET A 1 839 ? -30.726 4.688 15.012 1.00 92.75 839 MET A N 1
ATOM 6879 C CA . MET A 1 839 ? -30.219 4.491 13.641 1.00 92.75 839 MET A CA 1
ATOM 6880 C C . MET A 1 839 ? -31.220 3.767 12.716 1.00 92.75 839 MET A C 1
ATOM 6882 O O . MET A 1 839 ? -31.116 3.875 11.497 1.00 92.75 839 MET A O 1
ATOM 6886 N N . LYS A 1 840 ? -32.196 3.039 13.287 1.00 88.81 840 LYS A N 1
ATOM 6887 C CA . LYS A 1 840 ? -33.308 2.366 12.582 1.00 88.81 840 LYS A CA 1
ATOM 6888 C C . LYS A 1 840 ? -34.555 3.240 12.377 1.00 88.81 840 LYS A C 1
ATOM 6890 O O . LYS A 1 840 ? -35.509 2.770 11.763 1.00 88.81 840 LYS A O 1
ATOM 6895 N N . ARG A 1 841 ? -34.600 4.452 12.940 1.00 77.81 841 ARG A N 1
ATOM 6896 C CA . ARG A 1 841 ? -35.709 5.416 12.781 1.00 77.81 841 ARG A CA 1
ATOM 6897 C C . ARG A 1 841 ? -35.423 6.478 11.724 1.00 77.81 841 ARG A C 1
ATOM 6899 O O . ARG A 1 841 ? -36.352 7.120 11.250 1.00 77.81 841 ARG A O 1
ATOM 6906 N N . THR A 1 842 ? -34.152 6.672 11.387 1.00 61.50 842 THR A N 1
ATOM 6907 C CA . THR A 1 842 ? -33.646 7.720 10.491 1.00 61.50 842 THR A CA 1
ATOM 6908 C C . THR A 1 842 ? -33.440 7.246 9.042 1.00 61.50 842 THR A C 1
ATOM 6910 O O . THR A 1 842 ? -32.745 7.912 8.276 1.00 61.50 842 THR A O 1
ATOM 6913 N N . SER A 1 843 ? -34.045 6.105 8.676 1.00 48.84 843 SER A N 1
ATOM 6914 C CA . SER A 1 843 ? -33.911 5.397 7.390 1.00 48.84 843 SER A CA 1
ATOM 6915 C C . SER A 1 843 ? -35.135 5.524 6.481 1.00 48.84 843 SER A C 1
ATOM 6917 O O . SER A 1 843 ? -36.222 5.119 6.958 1.00 48.84 843 SER A O 1
#

Foldseek 3Di:
DDDDDDDDDDDDDDDDDDDDDDDDDDDDDPDPDDDDDDDDDDDDDDDDDDDDDDDDDDDDDDDDDDDDDDDDDDDDDDDDDDDDDDDDDDDDDDDDDDDDDDDDDDDDDDPPPPVVVVVVVVVVVVVVVVVVPDDDPPVLQPPDLQDEPVNDDPSNLCVQVVVQLVLVVVLQWKKKKKAWCLVPDLFDPVVLQQGWTWMAIPPGCCLRYIHTDRGDSDDDFAAFEKEWFFWDKFPHLAVLLQAAAQDPVLVVVQVVCVVVVHDHDQAFHFDDPDPPPPDPPPPDDCPPPDAAEEEEEEEEEDDDPLLCLQFPNDDDFQSLLQVLLSVLVCVVGVRHTYMYMTMYFHLLQDALVVRLVSVLSSCLVVLVSQQDRHQEYEYEYEESCLLSRLQNLLLLCPPDPPDHPRPSVRHDLNYFYFYEYELYLQLAWFDADPDPPPQPDDDPVNLVVVRVVVLCVSCPPPDPSSSVRNVCSNVSNPCPRPSVVSSQVSVLCCLFPRLLYAYEFEYELAAAIHFLLRSLVLQFFDNSRAYMYMYRLVQLVCDLLCCVVWPDDFDFAQAQKDWDWTQRPLQALLSVLVVNLLRSCVNSNNSLLSVLSLLQRNLSYDLLPSLSRNDPVVVVVVVVVVVVLLVVLCVLPVVCVVCVVVLLVQVVPCPDDDDDGRPPQCRTSSSVSNNLVNCCVVPVSHHHYDHDPSQPSSSSNNSCNSSPGIHGDPDRDGGGGDPDPDHDRYLSDPVSLVVSLVSVLVCLLVLLFDFQGWDDPSSSPTTITIIDSSRDPDDPDDPDNTDGGGGRPSSLVSLQVSLVSLVSHDRDDSSVVSVNVSNCVSVVDPHSVSVVVVSPVVD

pLDDT: mean 74.04, std 24.72, range [20.86, 98.75]

Sequence (843 aa):
MAVDNANPATEGVETTSISCSVVTNKRTWTDLFLRRPIVPINENTTADNNNNNETTTTRDNTLENQNDSEQTNRINNEQAGPVQSDVPVSSTTTPPSGDENNHDGNNANNNDNSKGIWANISTYYQYLRNIERDNNRNNLTLIGDNARYSQLNIQQIKYLEEESLVAIKQHVKTWCWFENLTNLDLEDLTSWKETPGILSVFDTPSVKCPVPLSKYPMDTHCGYHVFIKNSLILPSESPMEIFHTLPLRSKIATAVKNYYKFPNEEHLYLKRQPLIEKGSVDSDKQDIIQRKKHIIISMVGWLPEKYEKLTIGEQSTAQYLSKKLAQSLKYKDSDCQVSSLSFECPLDNKPVTEVLIECIEILTNWSHLFTDDVDSIFFVGVYHSVPLTILLAKYLLENKPNNNKFPTKKISKSTKIGILAIESCLQGYRFWDHSTDFINNNTEEDNNKIQQNKEKQLFQNLNKHERDILSKIKNYKNMDSDESKLIQTNLQWLVYNCDTFRLNLFGKLYDNFMTLSQKLAVDYKHSKILRNVWCEGKYFELDTKKPDLLKLSNIHLKTPKFESDLEIPSKRVFEITLINNLLLTLNLGKSEFVSLIKLISPFFISRSFNENTISPNMKKHFQNELKIWLQEMDEKWNNNNNNANEITHQLLKDRKQDIDPLPEEISTVHNFLEYSHYQHIKNPDILQIYDDICDDDSVYRIFIENTTLTKNPLIRKPLILLHDTFSPSSILSTVNQYDLVWKFHEFLSRFIHLRNLPEQDTRLLMSNFAISLNYSCSKNFHIDNFNFKKNNSEAIKRVKDIWETYQLWNPSTKGLKQLKNVLSVLSLYTDSDHLIKDMKRTS